Protein AF-A0A8H3BJF4-F1 (afdb_monomer)

Nearest PDB structures (foldseek):
  5ibz-assembly1_A  TM=8.986E-01  e=4.958E-20  uncultured organism
  8hpk-assembly1_A  TM=8.577E-01  e=5.872E-12  Oxalobacter formigenes
  5c65-assembly2_B  TM=6.272E-01  e=7.442E-08  Homo sapiens
  5c65-assembly1_A  TM=6.245E-01  e=8.481E-08  Homo sapiens
  6t1z-assembly1_A  TM=6.709E-01  e=5.514E-07  Lactococcus lactis

Solvent-accessible surface area (backbone atoms only — not comparable to full-atom values): 40584 Å² total; per-residue (Å²): 136,82,81,91,72,62,75,54,101,83,76,54,86,60,79,79,52,52,88,56,38,32,76,46,90,89,49,59,81,57,14,47,51,50,76,84,40,76,83,55,61,57,42,26,44,66,44,45,38,78,65,41,32,59,58,18,54,70,33,54,70,63,74,47,75,41,71,29,60,42,56,64,61,28,56,83,48,30,54,90,81,45,53,47,56,45,77,47,80,44,73,49,75,94,50,98,47,74,52,73,48,81,48,62,40,50,78,30,31,21,19,33,38,20,32,59,58,45,43,36,80,89,81,43,27,21,38,64,69,45,43,54,66,54,53,73,74,36,80,82,63,37,79,38,14,30,26,59,47,32,74,74,36,54,52,25,29,27,35,57,41,55,48,35,64,48,37,61,76,70,64,51,97,76,51,40,71,30,67,45,49,50,44,61,68,56,53,51,49,40,32,59,76,64,69,64,80,90,48,70,16,26,30,46,31,40,38,57,43,29,56,66,56,54,73,73,46,53,72,69,54,46,52,55,64,35,38,84,83,62,50,22,23,23,41,37,65,49,69,66,46,53,37,54,47,53,65,48,36,44,16,33,42,34,17,21,20,95,41,56,43,19,26,69,65,87,47,101,51,55,67,27,32,44,21,13,17,44,22,25,46,43,22,24,27,33,39,49,68,71,56,51,55,50,22,63,74,29,75,41,47,60,22,20,26,38,25,49,33,57,77,34,81,38,25,44,40,21,47,34,64,30,35,40,24,34,39,64,65,60,102,65,74,84,83,63,85,62,56,81,69,55,76,76,43,100,52,57,72,66,33,50,50,31,24,47,49,29,8,38,55,42,17,64,72,75,45,48,76,78,43,45,67,58,43,39,75,76,66,65,60,51,74,67,48,54,51,46,23,53,47,30,15,62,47,22,36,28,79,46,25,36,58,47,11,44,44,37,54,72,78,19,21,17,59,28,13,37,49,17,12,54,31,26,34,56,16,29,36,48,49,16,52,27,60,67,67,74,67,62,49,66,68,56,51,15,52,32,30,19,41,34,11,40,16,26,36,21,18,47,49,18,18,31,56,37,35,54,40,83,81,43,44,20,41,30,33,4,51,32,52,21,36,37,60,42,5,37,60,57,51,50,58,58,58,67,36,70,90,27,33,43,100,86,72,46,76,38,56,38,64,46,35,32,49,47,8,55,50,39,19,52,48,16,47,53,17,32,77,42,33,52,42,50,67,56,52,50,49,52,51,45,48,51,30,45,75,70,71,45,60,72,62,55,60,55,49,47,53,52,49,54,34,49,73,71,73,22,62,78,51,75,79,74,76,74,82,82,48,70,68,59,55,75,66,36,66,67,53,55,55,51,36,52,39,37,18,48,55,42,2,50,36,46,28,50,64,76,39,41,60,62,62,48,62,75,30,81,82,79,48,75,66,56,40,55,49,39,57,49,43,18,49,51,29,18,30,52,23,8,57,48,39,4,45,49,45,35,68,67,37,60,64,78,67,90,57,76,54,60,44,40,97,88,49,70,88,57,87,73,60,64,90,90,59,40,66,58,52,57,56,46,51,26,31,53,45,43,25,52,36,25,46,40,52,46,73,67,61,83,50,54,86,55,47,55,52,51,27,33,38,38,15,31,28,51,17,29,46,62,19,46,43,62,42,53,44,30,62,76,73,35,68,77,51,33,40,29,55,48,15,57,49,46,38,16,42,66,54,18,24,57,56,42,37,52,48,38,53,65,22,57,38,92,94,51,58,54,46,52,36,28,50,53,47,21,53,51,30,54,56,36,44,55,53,46,55,53,48,42,62,74,42,63,88,69,73

Secondary structure (DSSP, 8-state):
------B-TTSPBPPPPGGG-SSSTTSPTT--TBTTBTT--SGGGGG--HHHHHHHHTT-SS-EEEE-BPPTT-SSS-STT----EEEEEE-TTSS-EEEEEE--TTSSSEEEPTTSS-BTTTTB-GGG-BHHHHHH-TT--TT-THHHHHH-EEEEEEEEEHHHHHHHTT----TTS--EE-HHHHHHHHHHHT----TT-EEEEE-SHHHHHHTS-HHHHHHHTSSSP-B-EEPP-HHHHHHHHHTT-SEEEESSSSSB-BS-SSTTHHHIIIIIT---EEESB--HHHHHHHHHHT--EEEEEE-----TT-SEE---EEEEE----S----SSTHHHHTT-SS-HHHHHHHHHHHHHGGGGGGHHHHHHHHHHHH---HHHHHHHHHHHHHHHHHTHHHHHHHHHHT-HHHHHHHHHHHHIIIIIHHHHHHHTT---HHHHHHHHHHHHHHHHHHHHHHHHHT--SS-HHHHHHHHHHHHHHHHHHHHHHHTSGGGB-TTS-B-HHHHHHHHHHHHHHHHHHHHHH---HHHHHHHHHHHHHHTT--HHHHHHHHHHHHHHTT-EEE--------HHHHHH-HHHHHHHHHHHHHHHHHHHHHHTHHHHHHTSSS--HHHHHHHHHHHHHHHHHHHHHHHHHHHHHSPPPP-S-EEEETTEE-S-PPSTT--TTHHHHHHHHHHHHHHHHHHHT--SGGGTHHHHHHHHHHHHHHHHHHHHHHHHHH-STTHHHHHHHHTHHHHHHHHHHHHHHHHHTSTTS-THHHHHHHHHHHHHHHHHHHHHHHHTTTT-

InterPro domains:
  IPR007325 Kynurenine formamidase/cyclase-like [PF04199] (64-261)
  IPR011701 Major facilitator superfamily [PF07690] (358-649)
  IPR036259 MFS transporter superfamily [G3DSA:1.20.1250.20] (353-535)
  IPR036259 MFS transporter superfamily [G3DSA:1.20.1250.20] (587-793)
  IPR036259 MFS transporter superfamily [SSF103473] (355-794)
  IPR037175 Kynurenine formamidase superfamily [G3DSA:3.50.30.50] (46-326)
  IPR037175 Kynurenine formamidase superfamily [SSF102198] (73-326)

Foldseek 3Di:
DDDDQDDDPPGDGDQDFQVCPPVDPPDPGSFVAQSVHLQDLQFLLVLDDPVQLVVQVVQQDPQDKDWFWDDQCPPVQFAPPFFGKDKDWDQPPPDRDIDIDIDGDQLRTKKKFWQPQDADPVLQATASGHHPVVCVVDVLALGRAPLVCLVVWLWGKEFEQELQVVCVVVVPPADQQALAAQEPVSSVVSCVVLVDDAAGAYEYEYERCPVVVLVPDDPVVSVVCRDPPHWGAAHADDPVVVSVCVNSSYQAYEYLASANHTPPHPDPDPVNCQSGRRVHIYIYNTHCPVVVVQCVQQSHRMFIKTWNFDNDRSHRMGNTSIMTRGDRDPVDDPPDPCVVPPVQDPAPPLLLLLLLLLLLLLQPLVLLVLCVVVCCVLVVDDPVLSVLQSVLLVLLQQVCLLVLLVCCLPVRLLVLLQLLLVLLLQLLQVLLVCSVVVNDDSVRSSVSSSSSSNSSNSSLLSSQQLQADLFQRLQSNLVSLLSNLCNNVVLVVVQCDPVQADPVRRGNRSVSSNCSSVSSNVSSNSSSVRRDGPVVSVVVVQVVCVVVVNHPVCVLVVVVVVLVVLVWDFDQPDQPPQDPVVLVPDPLLVLVLLLLLLLLQLLVLCLVCVVVVLVVFPPDDPVLSVVLNVLLSVLLSVLSNPLSNVQCVQPPADRSRGFGQDPVGGPDDDRPPQDHLLVLSLVLLVLLLVLLVCVLPPDHHSVPCSSVRNSSSNSNNNCVSSQLVVQCLPNNDSSSSSSSSVSSCSNVNSNVVLNVVQVVQPPPPHHSSVSSVVSSVSSVVSSVSSVVSSVVCVVRD

pLDDT: mean 83.72, std 18.2, range [25.44, 98.75]

Organism: NCBI:txid456999

Radius of gyration: 38.74 Å; Cα contacts (8 Å, |Δi|>4): 1450; chains: 1; bounding box: 94×52×114 Å

Structure (mmCIF, N/CA/C/O backbone):
data_AF-A0A8H3BJF4-F1
#
_entry.id   AF-A0A8H3BJF4-F1
#
loop_
_atom_site.group_PDB
_atom_site.id
_atom_site.type_symbol
_atom_site.label_atom_id
_atom_site.label_alt_id
_atom_site.label_comp_id
_atom_site.label_asym_id
_atom_site.label_entity_id
_atom_site.label_seq_id
_atom_site.pdbx_PDB_ins_code
_atom_site.Cartn_x
_atom_site.Cartn_y
_atom_site.Cartn_z
_atom_site.occupancy
_atom_site.B_iso_or_equiv
_atom_site.auth_seq_id
_atom_site.auth_comp_id
_atom_site.auth_asym_id
_atom_site.auth_atom_id
_atom_site.pdbx_PDB_model_num
ATOM 1 N N . MET A 1 1 ? -10.857 13.199 -58.074 1.00 29.92 1 MET A N 1
ATOM 2 C CA . MET A 1 1 ? -11.141 11.802 -57.696 1.00 29.92 1 MET A CA 1
ATOM 3 C C . MET A 1 1 ? -10.665 11.673 -56.270 1.00 29.92 1 MET A C 1
ATOM 5 O O . MET A 1 1 ? -9.477 11.846 -56.032 1.00 29.92 1 MET A O 1
ATOM 9 N N . ASP A 1 2 ? -11.621 11.576 -55.355 1.00 25.44 2 ASP A N 1
ATOM 10 C CA . ASP A 1 2 ? -11.436 11.740 -53.913 1.00 25.44 2 ASP A CA 1
ATOM 11 C C . ASP A 1 2 ? -10.654 10.576 -53.283 1.00 25.44 2 ASP A C 1
ATOM 13 O O . ASP A 1 2 ? -10.837 9.431 -53.707 1.00 25.44 2 ASP A O 1
ATOM 17 N N . PRO A 1 3 ? -9.802 10.831 -52.271 1.00 34.75 3 PRO A N 1
ATOM 18 C CA . PRO A 1 3 ? -9.143 9.770 -51.528 1.00 34.75 3 PRO A CA 1
ATOM 19 C C . PRO A 1 3 ? -10.170 9.069 -50.633 1.00 34.75 3 PRO A C 1
ATOM 21 O O . PRO A 1 3 ? -10.967 9.704 -49.941 1.00 34.75 3 PRO A O 1
ATOM 24 N N . ILE A 1 4 ? -10.154 7.740 -50.663 1.00 34.31 4 ILE A N 1
ATOM 25 C CA . ILE A 1 4 ? -11.005 6.879 -49.844 1.00 34.31 4 ILE A CA 1
ATOM 26 C C . ILE A 1 4 ? -10.572 7.045 -48.379 1.00 34.31 4 ILE A C 1
ATOM 28 O O . ILE A 1 4 ? -9.651 6.384 -47.917 1.00 34.31 4 ILE A O 1
ATOM 32 N N . ILE A 1 5 ? -11.229 7.950 -47.651 1.00 36.03 5 ILE A N 1
ATOM 33 C CA . ILE A 1 5 ? -11.138 8.068 -46.191 1.00 36.03 5 ILE A CA 1
ATOM 34 C C . ILE A 1 5 ? -12.438 7.497 -45.625 1.00 36.03 5 ILE A C 1
ATOM 36 O O . ILE A 1 5 ? -13.488 8.138 -45.670 1.00 36.03 5 ILE A O 1
ATOM 40 N N . ALA A 1 6 ? -12.391 6.264 -45.119 1.00 31.33 6 ALA A N 1
ATOM 41 C CA . ALA A 1 6 ? -13.521 5.665 -44.420 1.00 31.33 6 ALA A CA 1
ATOM 42 C C . ALA A 1 6 ? -13.624 6.267 -43.007 1.00 31.33 6 ALA A C 1
ATOM 44 O O . ALA A 1 6 ? -12.790 6.003 -42.142 1.00 31.33 6 ALA A O 1
ATOM 45 N N . THR A 1 7 ? -14.644 7.092 -42.778 1.00 27.83 7 THR A N 1
ATOM 46 C CA . THR A 1 7 ? -14.940 7.731 -41.490 1.00 27.83 7 THR A CA 1
ATOM 47 C C . THR A 1 7 ? -15.614 6.756 -40.515 1.00 27.83 7 THR A C 1
ATOM 49 O O . THR A 1 7 ? -16.507 5.994 -40.889 1.00 27.83 7 THR A O 1
ATOM 52 N N . SER A 1 8 ? -15.208 6.784 -39.240 1.00 37.88 8 SER A N 1
ATOM 53 C CA . SER A 1 8 ? -15.950 6.179 -38.121 1.00 37.88 8 SER A CA 1
ATOM 54 C C . SER A 1 8 ? -16.624 7.268 -37.267 1.00 37.88 8 SER A C 1
ATOM 56 O O . SER A 1 8 ? -16.370 8.460 -37.452 1.00 37.88 8 SER A O 1
ATOM 58 N N . ARG A 1 9 ? -17.525 6.854 -36.362 1.00 35.78 9 ARG A N 1
ATOM 59 C CA . ARG A 1 9 ? -18.528 7.692 -35.669 1.00 35.78 9 ARG A CA 1
ATOM 60 C C . ARG A 1 9 ? -17.994 8.866 -34.826 1.00 35.78 9 ARG A C 1
ATOM 62 O O . ARG A 1 9 ? -18.812 9.704 -34.468 1.00 35.78 9 ARG A O 1
ATOM 69 N N . ASP A 1 10 ? -16.679 8.982 -34.619 1.00 35.69 10 ASP A N 1
ATOM 70 C CA . ASP A 1 10 ? -16.058 10.035 -33.794 1.00 35.69 10 ASP A CA 1
ATOM 71 C C . ASP A 1 10 ? -15.057 10.942 -34.552 1.00 35.69 10 ASP A C 1
ATOM 73 O O . ASP A 1 10 ? -14.346 11.736 -33.942 1.00 35.69 10 ASP A O 1
ATOM 77 N N . GLY A 1 11 ? -15.003 10.882 -35.890 1.00 36.44 11 GLY A N 1
ATOM 78 C CA . GLY A 1 11 ? -14.294 11.888 -36.703 1.00 36.44 11 GLY A CA 1
ATOM 79 C C . GLY A 1 11 ? -12.767 11.741 -36.839 1.00 36.44 11 GLY A C 1
ATOM 80 O O . GLY A 1 11 ? -12.122 12.679 -37.301 1.00 36.44 11 GLY A O 1
ATOM 81 N N . GLY A 1 12 ? -12.181 10.589 -36.492 1.00 45.06 12 GLY A N 1
ATOM 82 C CA . GLY A 1 12 ? -10.773 10.256 -36.775 1.00 45.06 12 GLY A CA 1
ATOM 83 C C . GLY A 1 12 ? -10.572 9.501 -38.102 1.00 45.06 12 GLY A C 1
ATOM 84 O O . GLY A 1 12 ? -11.457 8.765 -38.543 1.00 45.06 12 GLY A O 1
ATOM 85 N N . VAL A 1 13 ? -9.405 9.673 -38.737 1.00 55.03 13 VAL A N 1
ATOM 86 C CA . VAL A 1 13 ? -8.971 8.901 -39.920 1.00 55.03 13 VAL A CA 1
ATOM 87 C C . VAL A 1 13 ? -8.759 7.441 -39.508 1.00 55.03 13 VAL A C 1
ATOM 89 O O . VAL A 1 13 ? -7.973 7.166 -38.607 1.00 55.03 13 VAL A O 1
ATOM 92 N N . ARG A 1 14 ? -9.457 6.496 -40.148 1.00 70.25 14 ARG A N 1
ATOM 93 C CA . ARG A 1 14 ? -9.263 5.059 -39.913 1.00 70.25 14 ARG A CA 1
ATOM 94 C C . ARG A 1 14 ? -8.066 4.567 -40.731 1.00 70.25 14 ARG A C 1
ATOM 96 O O . ARG A 1 14 ? -8.116 4.634 -41.957 1.00 70.25 14 ARG A O 1
ATOM 103 N N . LEU A 1 15 ? -7.020 4.083 -40.061 1.00 87.31 15 LEU A N 1
ATOM 104 C CA . LEU A 1 15 ? -5.862 3.478 -40.724 1.00 87.31 15 LEU A CA 1
ATOM 105 C C . LEU A 1 15 ? -6.273 2.182 -41.459 1.00 87.31 15 LEU A C 1
ATOM 107 O O . LEU A 1 15 ? -7.178 1.480 -40.989 1.00 87.31 15 LEU A O 1
ATOM 111 N N . PRO A 1 16 ? -5.661 1.873 -42.620 1.00 93.12 16 PRO A N 1
ATOM 112 C CA . PRO A 1 16 ? -5.870 0.598 -43.304 1.00 93.12 16 PRO A CA 1
ATOM 113 C C . PRO A 1 16 ? -5.355 -0.557 -42.442 1.00 93.12 16 PRO A C 1
ATOM 115 O O . PRO A 1 16 ? -4.394 -0.383 -41.693 1.00 93.12 16 PRO A O 1
ATOM 118 N N . SER A 1 17 ? -5.954 -1.741 -42.567 1.00 94.62 17 SER A N 1
ATOM 119 C CA . SER A 1 17 ? -5.387 -2.936 -41.935 1.00 94.62 17 SER A CA 1
ATOM 120 C C . SER A 1 17 ? -4.142 -3.393 -42.692 1.00 94.62 17 SER A C 1
ATOM 122 O O . SER A 1 17 ? -3.969 -3.070 -43.869 1.00 94.62 17 SER A O 1
ATOM 124 N N . PHE A 1 18 ? -3.292 -4.206 -42.070 1.00 95.75 18 PHE A N 1
ATOM 125 C CA . PHE A 1 18 ? -2.096 -4.737 -42.732 1.00 95.75 18 PHE A CA 1
ATOM 126 C C . PHE A 1 18 ? -2.417 -5.509 -44.025 1.00 95.75 18 PHE A C 1
ATOM 128 O O . PHE A 1 18 ? -1.629 -5.525 -44.969 1.00 95.75 18 PHE A O 1
ATOM 135 N N . LYS A 1 19 ? -3.603 -6.127 -44.097 1.00 94.69 19 LYS A N 1
ATOM 136 C CA . LYS A 1 19 ? -4.088 -6.859 -45.281 1.00 94.69 19 LYS A CA 1
ATOM 137 C C . LYS A 1 19 ? -4.380 -5.958 -46.475 1.00 94.69 19 LYS A C 1
ATOM 139 O O . LYS A 1 19 ? -4.368 -6.449 -47.601 1.00 94.69 19 LYS A O 1
ATOM 144 N N . ASP A 1 20 ? -4.618 -4.677 -46.227 1.00 94.00 20 ASP A N 1
ATOM 145 C CA . ASP A 1 20 ? -4.878 -3.672 -47.254 1.00 94.00 20 ASP A CA 1
ATOM 146 C C . ASP A 1 20 ? -3.574 -3.044 -47.786 1.00 94.00 20 ASP A C 1
ATOM 148 O O . ASP A 1 20 ? -3.621 -2.211 -48.691 1.00 94.00 20 ASP A O 1
ATOM 152 N N . LEU A 1 21 ? -2.410 -3.422 -47.236 1.00 94.38 21 LEU A N 1
ATOM 153 C CA . LEU A 1 21 ? -1.106 -2.928 -47.671 1.00 94.38 21 LEU A CA 1
ATOM 154 C C . LEU A 1 21 ? -0.445 -3.862 -48.707 1.00 94.38 21 LEU A C 1
ATOM 156 O O . LEU A 1 21 ? -0.393 -5.080 -48.503 1.00 94.38 21 LEU A O 1
ATOM 160 N N . PRO A 1 22 ? 0.159 -3.310 -49.775 1.00 95.75 22 PRO A N 1
ATOM 161 C CA . PRO A 1 22 ? 0.289 -1.880 -50.058 1.00 95.75 22 PRO A CA 1
ATOM 162 C C . PRO A 1 22 ? -0.978 -1.251 -50.659 1.00 95.75 22 PRO A C 1
ATOM 164 O O . PRO A 1 22 ? -1.723 -1.901 -51.387 1.00 95.75 22 PRO A O 1
ATOM 167 N N . LEU A 1 23 ? -1.168 0.056 -50.431 1.00 93.38 23 LEU A N 1
ATOM 168 C CA . LEU A 1 23 ? -2.323 0.807 -50.953 1.00 93.38 23 LEU A CA 1
ATOM 169 C C . LEU A 1 23 ? -2.366 0.899 -52.486 1.00 93.38 23 LEU A C 1
ATOM 171 O O . LEU A 1 23 ? -3.436 1.095 -53.066 1.00 93.38 23 LEU A O 1
ATOM 175 N N . LYS A 1 24 ? -1.207 0.790 -53.144 1.00 93.56 24 LYS A N 1
ATOM 176 C CA . LYS A 1 24 ? -1.088 0.750 -54.602 1.00 93.56 24 LYS A CA 1
ATOM 177 C C . LYS A 1 24 ? -0.259 -0.468 -55.022 1.00 93.56 24 LYS A C 1
ATOM 179 O O . LYS A 1 24 ? 0.768 -0.720 -54.390 1.00 93.56 24 LYS A O 1
ATOM 184 N N . PRO A 1 25 ? -0.654 -1.207 -56.076 1.00 91.88 25 PRO A N 1
ATOM 185 C CA . PRO A 1 25 ? 0.061 -2.409 -56.513 1.00 91.88 25 PRO A CA 1
ATOM 186 C C . PRO A 1 25 ? 1.526 -2.179 -56.906 1.00 91.88 25 PRO A C 1
ATOM 188 O O . PRO A 1 25 ? 2.322 -3.111 -56.855 1.00 91.88 25 PRO A O 1
ATOM 191 N N . GLU A 1 26 ? 1.881 -0.964 -57.329 1.00 91.69 26 GLU A N 1
ATOM 192 C CA . GLU A 1 26 ? 3.242 -0.579 -57.708 1.00 91.69 26 GLU A CA 1
ATOM 193 C C . GLU A 1 26 ? 4.172 -0.286 -56.521 1.00 91.69 26 GLU A C 1
ATOM 195 O O . GLU A 1 26 ? 5.377 -0.120 -56.720 1.00 91.69 26 GLU A O 1
ATOM 200 N N . TYR A 1 27 ? 3.638 -0.184 -55.301 1.00 95.19 27 TYR A N 1
ATOM 201 C CA . TYR A 1 27 ? 4.449 0.050 -54.108 1.00 95.19 27 TYR A CA 1
ATOM 202 C C . TYR A 1 27 ? 5.103 -1.251 -53.623 1.00 95.19 27 TYR A C 1
ATOM 204 O O . TYR A 1 27 ? 4.562 -2.336 -53.856 1.00 95.19 27 TYR A O 1
ATOM 212 N N . PRO A 1 28 ? 6.261 -1.166 -52.938 1.00 94.81 28 PRO A N 1
ATOM 213 C CA . PRO A 1 28 ? 6.930 -2.348 -52.413 1.00 94.81 28 PRO A CA 1
ATOM 214 C C . PRO A 1 28 ? 6.024 -3.185 -51.491 1.00 94.81 28 PRO A C 1
ATOM 216 O O . PRO A 1 28 ? 5.091 -2.649 -50.878 1.00 94.81 28 PRO A O 1
ATOM 219 N N . PRO A 1 29 ? 6.297 -4.494 -51.339 1.00 92.31 29 PRO A N 1
ATOM 220 C CA . PRO A 1 29 ? 5.488 -5.369 -50.499 1.00 92.31 29 PRO A CA 1
ATOM 221 C C . PRO A 1 29 ? 5.305 -4.815 -49.082 1.00 92.31 29 PRO A C 1
ATOM 223 O O . PRO A 1 29 ? 6.274 -4.424 -48.426 1.00 92.31 29 PRO A O 1
ATOM 226 N N . HIS A 1 30 ? 4.052 -4.811 -48.617 1.00 94.31 30 HIS A N 1
ATOM 227 C CA . HIS A 1 30 ? 3.638 -4.347 -47.286 1.00 94.31 30 HIS A CA 1
ATOM 228 C C . HIS A 1 30 ? 3.897 -2.858 -46.991 1.00 94.31 30 HIS A C 1
ATOM 230 O O . HIS A 1 30 ? 3.771 -2.440 -45.844 1.00 94.31 30 HIS A O 1
ATOM 236 N N . ALA A 1 31 ? 4.237 -2.041 -47.992 1.00 96.19 31 ALA A N 1
ATOM 237 C CA . ALA A 1 31 ? 4.493 -0.621 -47.781 1.00 96.19 31 ALA A CA 1
ATOM 238 C C . ALA A 1 31 ? 3.214 0.150 -47.406 1.00 96.19 31 ALA A C 1
ATOM 240 O O . ALA A 1 31 ? 2.196 0.067 -48.095 1.00 96.19 31 ALA A O 1
ATOM 241 N N . ALA A 1 32 ? 3.295 0.970 -46.359 1.00 96.06 32 ALA A N 1
ATOM 242 C CA . ALA A 1 32 ? 2.224 1.854 -45.897 1.00 96.06 32 ALA A CA 1
ATOM 243 C C . ALA A 1 32 ? 2.262 3.243 -46.556 1.00 96.06 32 ALA A C 1
ATOM 245 O O . ALA A 1 32 ? 1.827 4.245 -45.987 1.00 96.06 32 ALA A O 1
ATOM 246 N N . TRP A 1 33 ? 2.834 3.331 -47.753 1.00 96.62 33 TRP A N 1
ATOM 247 C CA . TRP A 1 33 ? 3.087 4.610 -48.402 1.00 96.62 33 TRP A CA 1
ATOM 248 C C . TRP A 1 33 ? 1.795 5.315 -48.792 1.00 96.62 33 TRP A C 1
ATOM 250 O O . TRP A 1 33 ? 0.834 4.694 -49.250 1.00 96.62 33 TRP A O 1
ATOM 260 N N . GLY A 1 34 ? 1.782 6.633 -48.606 1.00 93.62 34 GLY A N 1
ATOM 261 C CA . GLY A 1 34 ? 0.619 7.477 -48.861 1.00 93.62 34 GLY A CA 1
ATOM 262 C C . GLY A 1 34 ? -0.461 7.459 -47.770 1.00 93.62 34 GLY A C 1
ATOM 263 O O . GLY A 1 34 ? -1.374 8.277 -47.858 1.00 93.62 34 GLY A O 1
ATOM 264 N N . VAL A 1 35 ? -0.357 6.621 -46.724 1.00 94.06 35 VAL A N 1
ATOM 265 C CA . VAL A 1 35 ? -1.325 6.580 -45.601 1.00 94.06 35 VAL A CA 1
ATOM 266 C C . VAL A 1 35 ? -1.471 7.948 -44.927 1.00 94.06 35 VAL A C 1
ATOM 268 O O . VAL A 1 35 ? -2.588 8.412 -44.706 1.00 94.06 35 VAL A O 1
ATOM 271 N N . TRP A 1 36 ? -0.351 8.623 -44.662 1.00 93.44 36 TRP A N 1
ATOM 272 C CA . TRP A 1 36 ? -0.319 9.975 -44.087 1.00 93.44 36 TRP A CA 1
ATOM 273 C C . TRP A 1 36 ? -0.063 11.070 -45.140 1.00 93.44 36 TRP A C 1
ATOM 275 O O . TRP A 1 36 ? 0.214 12.218 -44.801 1.00 93.44 36 TRP A O 1
ATOM 285 N N . GLY A 1 37 ? -0.194 10.728 -46.426 1.00 93.44 37 GLY A N 1
ATOM 286 C CA . GLY A 1 37 ? 0.078 11.602 -47.567 1.00 93.44 37 GLY A CA 1
ATOM 287 C C . GLY A 1 37 ? 1.390 11.282 -48.290 1.00 93.44 37 GLY A C 1
ATOM 288 O O . GLY A 1 37 ? 2.340 10.764 -47.714 1.00 93.44 37 GLY A O 1
ATOM 289 N N . GLU A 1 38 ? 1.447 11.614 -49.581 1.00 92.25 38 GLU A N 1
ATOM 290 C CA . GLU A 1 38 ? 2.572 11.283 -50.482 1.00 92.25 38 GLU A CA 1
ATOM 291 C C . GLU A 1 38 ? 3.868 12.065 -50.185 1.00 92.25 38 GLU A C 1
ATOM 293 O O . GLU A 1 38 ? 4.912 11.774 -50.755 1.00 92.25 38 GLU A O 1
ATOM 298 N N . GLN A 1 39 ? 3.793 13.097 -49.342 1.00 92.44 39 GLN A N 1
ATOM 299 C CA . GLN A 1 39 ? 4.928 13.939 -48.933 1.00 92.44 39 GLN A CA 1
ATOM 300 C C . GLN A 1 39 ? 5.243 13.781 -47.441 1.00 92.44 39 GLN A C 1
ATOM 302 O O . GLN A 1 39 ? 5.957 14.600 -46.869 1.00 92.44 39 GLN A O 1
ATOM 307 N N . ASP A 1 40 ? 4.651 12.780 -46.785 1.00 95.81 40 ASP A N 1
ATOM 308 C CA . ASP A 1 40 ? 4.940 12.506 -45.385 1.00 95.81 40 ASP A CA 1
ATOM 309 C C . ASP A 1 40 ? 6.379 12.002 -45.217 1.00 95.81 40 ASP A C 1
ATOM 311 O O . ASP A 1 40 ? 6.871 11.197 -46.010 1.00 95.81 40 ASP A O 1
ATOM 315 N N . GLU A 1 41 ? 7.027 12.462 -44.151 1.00 95.12 41 GLU A N 1
ATOM 316 C CA . GLU A 1 41 ? 8.379 12.059 -43.753 1.00 95.12 41 GLU A CA 1
ATOM 317 C C . GLU A 1 41 ? 8.451 11.665 -42.264 1.00 95.12 41 GLU A C 1
ATOM 319 O O . GLU A 1 41 ? 9.547 11.515 -41.715 1.00 95.12 41 GLU A O 1
ATOM 324 N N . LEU A 1 42 ? 7.300 11.551 -41.587 1.00 94.88 42 LEU A N 1
ATOM 325 C CA . LEU A 1 42 ? 7.209 11.150 -40.181 1.00 94.88 42 LEU A CA 1
ATOM 326 C C . LEU A 1 42 ? 6.850 9.669 -40.023 1.00 94.88 42 LEU A C 1
ATOM 328 O O . LEU A 1 42 ? 7.318 9.052 -39.064 1.00 94.88 42 LEU A O 1
ATOM 332 N N . GLY A 1 43 ? 6.056 9.113 -40.942 1.00 95.56 43 GLY A N 1
ATOM 333 C CA . GLY A 1 43 ? 5.590 7.730 -40.922 1.00 95.56 43 GLY A CA 1
ATOM 334 C C . GLY A 1 43 ? 4.722 7.419 -39.706 1.00 95.56 43 GLY A C 1
ATOM 335 O O . GLY A 1 43 ? 3.847 8.211 -39.349 1.00 95.56 43 GLY A O 1
ATOM 336 N N . THR A 1 44 ? 4.963 6.295 -39.028 1.00 96.88 44 THR A N 1
ATOM 337 C CA . THR A 1 44 ? 4.151 5.862 -37.872 1.00 96.88 44 THR A CA 1
ATOM 338 C C . THR A 1 44 ? 4.197 6.840 -36.697 1.00 96.88 44 THR A C 1
ATOM 340 O O . THR A 1 44 ? 3.311 6.807 -35.845 1.00 96.88 44 THR A O 1
ATOM 343 N N . VAL A 1 45 ? 5.163 7.767 -36.651 1.00 95.94 45 VAL A N 1
ATOM 344 C CA . VAL A 1 45 ? 5.189 8.855 -35.656 1.00 95.94 45 VAL A CA 1
ATOM 345 C C . VAL A 1 45 ? 3.939 9.738 -35.753 1.00 95.94 45 VAL A C 1
ATOM 347 O O . VAL A 1 45 ? 3.526 10.306 -34.747 1.00 95.94 45 VAL A O 1
ATOM 350 N N . ASN A 1 46 ? 3.256 9.782 -36.903 1.00 95.38 46 ASN A N 1
ATOM 351 C CA . ASN A 1 46 ? 1.953 10.441 -37.045 1.00 95.38 46 ASN A CA 1
ATOM 352 C C . ASN A 1 46 ? 0.850 9.840 -36.146 1.00 95.38 46 ASN A C 1
ATOM 354 O O . ASN A 1 46 ? -0.149 10.509 -35.881 1.00 95.38 46 ASN A O 1
ATOM 358 N N . ASN A 1 47 ? 1.023 8.613 -35.635 1.00 94.31 47 ASN A N 1
ATOM 359 C CA . ASN A 1 47 ? 0.111 8.007 -34.653 1.00 94.31 47 ASN A CA 1
ATOM 360 C C . ASN A 1 47 ? 0.241 8.664 -33.264 1.00 94.31 47 ASN A C 1
ATOM 362 O O . ASN A 1 47 ? -0.651 8.551 -32.419 1.00 94.31 47 ASN A O 1
ATOM 366 N N . ILE A 1 48 ? 1.333 9.394 -33.021 1.00 94.75 48 ILE A N 1
ATOM 367 C CA . ILE A 1 48 ? 1.491 10.249 -31.849 1.00 94.75 48 ILE A CA 1
ATOM 368 C C . ILE A 1 48 ? 0.775 11.573 -32.123 1.00 94.75 48 ILE A C 1
ATOM 370 O O . ILE A 1 48 ? 1.256 12.445 -32.842 1.00 94.75 48 ILE A O 1
ATOM 374 N N . THR A 1 49 ? -0.384 11.745 -31.499 1.00 92.31 49 THR A N 1
ATOM 375 C CA . THR A 1 49 ? -1.197 12.956 -31.597 1.00 92.31 49 THR A CA 1
ATOM 376 C C . THR A 1 49 ? -1.098 13.771 -30.306 1.00 92.31 49 THR A C 1
ATOM 378 O O . THR A 1 49 ? -0.755 13.234 -29.247 1.00 92.31 49 THR A O 1
ATOM 381 N N . PRO A 1 50 ? -1.488 15.058 -30.309 1.00 91.12 50 PRO A N 1
ATOM 382 C CA . PRO A 1 50 ? -1.607 15.826 -29.068 1.00 91.12 50 PRO A CA 1
ATOM 383 C C . PRO A 1 50 ? -2.483 15.133 -28.007 1.00 91.12 50 PRO A C 1
ATOM 385 O O . PRO A 1 50 ? -2.214 15.230 -26.807 1.00 91.12 50 PRO A O 1
ATOM 388 N N . GLY A 1 51 ? -3.511 14.395 -28.446 1.00 89.38 51 GLY A N 1
ATOM 389 C CA . GLY A 1 51 ? -4.383 13.605 -27.580 1.00 89.38 51 GLY A CA 1
ATOM 390 C C . GLY A 1 51 ? -3.661 12.426 -26.927 1.00 89.38 51 GLY A C 1
ATOM 391 O O . GLY A 1 51 ? -3.768 12.255 -25.710 1.00 89.38 51 GLY A O 1
ATOM 392 N N . THR A 1 52 ? -2.881 11.653 -27.691 1.00 91.38 52 THR A N 1
ATOM 393 C CA . THR A 1 52 ? -2.126 10.513 -27.142 1.00 91.38 52 THR A CA 1
ATOM 394 C C . THR A 1 52 ? -0.984 10.976 -26.236 1.00 91.38 52 THR A C 1
ATOM 396 O O . THR A 1 52 ? -0.797 10.389 -25.173 1.00 91.38 52 THR A O 1
ATOM 399 N N . ILE A 1 53 ? -0.317 12.097 -26.542 1.00 92.31 53 ILE A N 1
ATOM 400 C CA . ILE A 1 53 ? 0.674 12.732 -25.647 1.00 92.31 53 ILE A CA 1
ATOM 401 C C . ILE A 1 53 ? 0.023 13.146 -24.323 1.00 92.31 53 ILE A C 1
ATOM 403 O O . ILE A 1 53 ? 0.527 12.842 -23.239 1.00 92.31 53 ILE A O 1
ATOM 407 N N . THR A 1 54 ? -1.129 13.818 -24.394 1.00 89.25 54 THR A N 1
ATOM 408 C CA . THR A 1 54 ? -1.863 14.244 -23.195 1.00 89.25 54 THR A CA 1
ATOM 409 C C . THR A 1 54 ? -2.313 13.036 -22.373 1.00 89.25 54 THR A C 1
ATOM 411 O O . THR A 1 54 ? -2.202 13.047 -21.147 1.00 89.25 54 THR A O 1
ATOM 414 N N . ALA A 1 55 ? -2.772 11.960 -23.016 1.00 87.81 55 ALA A N 1
ATOM 415 C CA . ALA A 1 55 ? -3.115 10.716 -22.335 1.00 87.81 55 ALA A CA 1
ATOM 416 C C . ALA A 1 55 ? -1.887 10.067 -21.675 1.00 87.81 55 ALA A C 1
ATOM 418 O O . ALA A 1 55 ? -1.962 9.690 -20.504 1.00 87.81 55 ALA A O 1
ATOM 419 N N . ALA A 1 56 ? -0.754 10.011 -22.376 1.00 92.31 56 ALA A N 1
ATOM 420 C CA . ALA A 1 56 ? 0.506 9.484 -21.865 1.00 92.31 56 ALA A CA 1
ATOM 421 C C . ALA A 1 56 ? 1.026 10.284 -20.666 1.00 92.31 56 ALA A C 1
ATOM 423 O O . ALA A 1 56 ? 1.600 9.702 -19.751 1.00 92.31 56 ALA A O 1
ATOM 424 N N . SER A 1 57 ? 0.792 11.602 -20.602 1.00 90.38 57 SER A N 1
ATOM 425 C CA . SER A 1 57 ? 1.205 12.421 -19.449 1.00 90.38 57 SER A CA 1
ATOM 426 C C . SER A 1 57 ? 0.640 11.902 -18.119 1.00 90.38 57 SER A C 1
ATOM 428 O O . SER A 1 57 ? 1.256 12.066 -17.068 1.00 90.38 57 SER A O 1
ATOM 430 N N . LYS A 1 58 ? -0.499 11.189 -18.154 1.00 88.75 58 LYS A N 1
ATOM 431 C CA . LYS A 1 58 ? -1.106 10.559 -16.973 1.00 88.75 58 LYS A CA 1
ATOM 432 C C . LYS A 1 58 ? -0.270 9.404 -16.417 1.00 88.75 58 LYS A C 1
ATOM 434 O O . LYS A 1 58 ? -0.497 9.025 -15.266 1.00 88.75 58 LYS A O 1
ATOM 439 N N . GLU A 1 59 ? 0.665 8.860 -17.191 1.00 85.44 59 GLU A N 1
ATOM 440 C CA . GLU A 1 59 ? 1.643 7.865 -16.742 1.00 85.44 59 GLU A CA 1
ATOM 441 C C . GLU A 1 59 ? 2.685 8.491 -15.786 1.00 85.44 59 GLU A C 1
ATOM 443 O O . GLU A 1 59 ? 3.215 7.797 -14.918 1.00 85.44 59 GLU A O 1
ATOM 448 N N . ILE A 1 60 ? 2.911 9.815 -15.854 1.00 86.06 60 ILE A N 1
ATOM 449 C CA . ILE A 1 60 ? 3.811 10.561 -14.959 1.00 86.06 60 ILE A CA 1
ATOM 450 C C . ILE A 1 60 ? 3.145 10.734 -13.585 1.00 86.06 60 ILE A C 1
ATOM 452 O O . ILE A 1 60 ? 2.367 11.663 -13.365 1.00 86.06 60 ILE A O 1
ATOM 456 N N . LYS A 1 61 ? 3.437 9.837 -12.634 1.00 69.12 61 LYS A N 1
ATOM 457 C CA . LYS A 1 61 ? 2.913 9.928 -11.251 1.00 69.12 61 LYS A CA 1
ATOM 458 C C . LYS A 1 61 ? 3.960 10.276 -10.198 1.00 69.12 61 LYS A C 1
ATOM 460 O O . LYS A 1 61 ? 3.622 10.913 -9.207 1.00 69.12 61 LYS A O 1
ATOM 465 N N . LEU A 1 62 ? 5.208 9.859 -10.403 1.00 62.25 62 LEU A N 1
ATOM 466 C CA . LEU A 1 62 ? 6.285 9.988 -9.415 1.00 62.25 62 LEU A CA 1
ATOM 467 C C . LEU A 1 62 ? 7.399 10.954 -9.799 1.00 62.25 62 LEU A C 1
ATOM 469 O O . LEU A 1 62 ? 8.136 11.401 -8.925 1.00 62.25 62 LEU A O 1
ATOM 473 N N . GLY A 1 63 ? 7.573 11.202 -11.097 1.00 76.31 63 GLY A N 1
ATOM 474 C CA . GLY A 1 63 ? 8.748 11.909 -11.600 1.00 76.31 63 GLY A CA 1
ATOM 475 C C . GLY A 1 63 ? 10.039 11.084 -11.532 1.00 76.31 63 GLY A C 1
ATOM 476 O O . GLY A 1 63 ? 11.119 11.669 -11.540 1.00 76.31 63 GLY A O 1
ATOM 477 N N . LEU A 1 64 ? 9.957 9.744 -11.474 1.00 84.75 64 LEU A N 1
ATOM 478 C CA . LEU A 1 64 ? 11.142 8.896 -11.618 1.00 84.75 64 LEU A CA 1
ATOM 479 C C . LEU A 1 64 ? 11.576 8.902 -13.084 1.00 84.75 64 LEU A C 1
ATOM 481 O O . LEU A 1 64 ? 10.917 8.294 -13.919 1.00 84.75 64 LEU A O 1
ATOM 485 N N . SER A 1 65 ? 12.674 9.594 -13.365 1.00 92.69 65 SER A N 1
ATOM 486 C CA . SER A 1 65 ? 13.280 9.696 -14.691 1.00 92.69 65 SER A CA 1
ATOM 487 C C . SER A 1 65 ? 14.381 8.646 -14.857 1.00 92.69 65 SER A C 1
ATOM 489 O O . SER A 1 65 ? 15.325 8.601 -14.060 1.00 92.69 65 SER A O 1
ATOM 491 N N . ILE A 1 66 ? 14.252 7.800 -15.878 1.00 96.38 66 ILE A N 1
ATOM 492 C CA . ILE A 1 66 ? 15.186 6.724 -16.217 1.00 96.38 66 ILE A CA 1
ATOM 493 C C . ILE A 1 66 ? 15.697 6.956 -17.644 1.00 96.38 66 ILE A C 1
ATOM 495 O O . ILE A 1 66 ? 14.931 6.800 -18.596 1.00 96.38 66 ILE A O 1
ATOM 499 N N . PRO A 1 67 ? 16.974 7.338 -17.817 1.00 97.06 67 PRO A N 1
ATOM 500 C CA . PRO A 1 67 ? 17.608 7.381 -19.130 1.00 97.06 67 PRO A CA 1
ATOM 501 C C . PRO A 1 67 ? 17.692 5.977 -19.732 1.00 97.06 67 PRO A C 1
ATOM 503 O O . PRO A 1 67 ? 18.041 5.040 -19.021 1.00 97.06 67 PRO A O 1
ATOM 506 N N . LEU A 1 68 ? 17.416 5.853 -21.030 1.00 98.00 68 LEU A N 1
ATOM 507 C CA . LEU A 1 68 ? 17.445 4.576 -21.765 1.00 98.00 68 LEU A CA 1
ATOM 508 C C . LEU A 1 68 ? 18.609 4.497 -22.763 1.00 98.00 68 LEU A C 1
ATOM 510 O O . LEU A 1 68 ? 18.585 3.723 -23.717 1.00 98.00 68 LEU A O 1
ATOM 514 N N . ASN A 1 69 ? 19.604 5.361 -22.579 1.00 95.50 69 ASN A N 1
ATOM 515 C CA . ASN A 1 69 ? 20.781 5.426 -23.430 1.00 95.50 69 ASN A CA 1
ATOM 516 C C . ASN A 1 69 ? 21.881 4.597 -22.776 1.00 95.50 69 ASN A C 1
ATOM 518 O O . ASN A 1 69 ? 22.278 4.886 -21.645 1.00 95.50 69 ASN A O 1
ATOM 522 N N . TRP A 1 70 ? 22.403 3.627 -23.509 1.00 96.50 70 TRP A N 1
ATOM 523 C CA . TRP A 1 70 ? 23.685 3.025 -23.205 1.00 96.50 70 TRP A CA 1
ATOM 524 C C . TRP A 1 70 ? 24.794 4.062 -23.415 1.00 96.50 70 TRP A C 1
ATOM 526 O O . TRP A 1 70 ? 24.620 5.078 -24.097 1.00 96.50 70 TRP A O 1
ATOM 536 N N . SER A 1 71 ? 25.940 3.843 -22.778 1.00 95.00 71 SER A N 1
ATOM 537 C CA . SER A 1 71 ? 27.044 4.792 -22.871 1.00 95.00 71 SER A CA 1
ATOM 538 C C . SER A 1 71 ? 27.594 4.839 -24.298 1.00 95.00 71 SER A C 1
ATOM 540 O O . SER A 1 71 ? 27.713 3.810 -24.953 1.00 95.00 71 SER A O 1
ATOM 542 N N . MET A 1 72 ? 27.975 6.023 -24.785 1.00 94.69 72 MET A N 1
ATOM 543 C CA . MET A 1 72 ? 28.450 6.185 -26.168 1.00 94.69 72 MET A CA 1
ATOM 544 C C . MET A 1 72 ? 29.735 5.400 -26.470 1.00 94.69 72 MET A C 1
ATOM 546 O O . MET A 1 72 ? 29.992 5.068 -27.623 1.00 94.69 72 MET A O 1
ATOM 550 N N . ASP A 1 73 ? 30.544 5.098 -25.452 1.00 92.88 73 ASP A N 1
ATOM 551 C CA . ASP A 1 73 ? 31.720 4.226 -25.547 1.00 92.88 73 ASP A CA 1
ATOM 552 C C . ASP A 1 73 ? 31.379 2.727 -25.491 1.00 92.88 73 ASP A C 1
ATOM 554 O O . ASP A 1 73 ? 32.286 1.892 -25.486 1.00 92.88 73 ASP A O 1
ATOM 558 N N . GLN A 1 74 ? 30.089 2.383 -25.484 1.00 94.69 74 GLN A N 1
ATOM 559 C CA . GLN A 1 74 ? 29.583 1.022 -25.518 1.00 94.69 74 GLN A CA 1
ATOM 560 C C . GLN A 1 74 ? 28.832 0.708 -26.825 1.00 94.69 74 GLN A C 1
ATOM 562 O O . GLN A 1 74 ? 28.147 1.584 -27.355 1.00 94.69 74 GLN A O 1
ATOM 567 N N . PRO A 1 75 ? 28.911 -0.544 -27.317 1.00 94.38 75 PRO A N 1
ATOM 568 C CA . PRO A 1 75 ? 29.782 -1.611 -26.826 1.00 94.38 75 PRO A CA 1
ATOM 569 C C . PRO A 1 75 ? 31.267 -1.247 -26.983 1.00 94.38 75 PRO A C 1
ATOM 571 O O . PRO A 1 75 ? 31.680 -0.699 -28.004 1.00 94.38 75 PRO A O 1
ATOM 574 N N . LYS A 1 76 ? 32.082 -1.587 -25.970 1.00 92.81 76 LYS A N 1
ATOM 575 C CA . LYS A 1 76 ? 33.528 -1.276 -25.920 1.00 92.81 76 LYS A CA 1
ATOM 576 C C . LYS A 1 76 ? 34.283 -1.567 -27.223 1.00 92.81 76 LYS A C 1
ATOM 578 O O . LYS A 1 76 ? 35.208 -0.842 -27.586 1.00 92.81 76 LYS A O 1
ATOM 583 N N . TYR A 1 77 ? 33.910 -2.649 -27.903 1.00 93.75 77 TYR A N 1
ATOM 584 C CA . TYR A 1 77 ? 34.378 -2.968 -29.245 1.00 93.75 77 TYR A CA 1
ATOM 585 C C . TYR A 1 77 ? 33.218 -2.746 -30.221 1.00 93.75 77 TYR A C 1
ATOM 587 O O . TYR A 1 77 ? 32.232 -3.481 -30.142 1.00 93.75 77 TYR A O 1
ATOM 595 N N . PRO A 1 78 ? 33.313 -1.752 -31.124 1.00 90.75 78 PRO A N 1
ATOM 596 C CA . PRO A 1 78 ? 32.239 -1.433 -32.055 1.00 90.75 78 PRO A CA 1
ATOM 597 C C . PRO A 1 78 ? 31.852 -2.625 -32.928 1.00 90.75 78 PRO A C 1
ATOM 599 O O . PRO A 1 78 ? 32.713 -3.333 -33.456 1.00 90.75 78 PRO A O 1
ATOM 602 N N . LEU A 1 79 ? 30.550 -2.808 -33.117 1.00 92.19 79 LEU A N 1
ATOM 603 C CA . LEU A 1 79 ? 29.991 -3.857 -33.966 1.00 92.19 79 LEU A CA 1
ATOM 604 C C . LEU A 1 79 ? 29.967 -3.410 -35.437 1.00 92.19 79 LEU A C 1
ATOM 606 O O . LEU A 1 79 ? 30.094 -2.221 -35.744 1.00 92.19 79 LEU A O 1
ATOM 610 N N . TYR A 1 80 ? 29.828 -4.362 -36.363 1.00 89.38 80 TYR A N 1
ATOM 611 C CA . TYR A 1 80 ? 29.752 -4.117 -37.811 1.00 89.38 80 TYR A CA 1
ATOM 612 C C . TYR A 1 80 ? 30.925 -3.312 -38.399 1.00 89.38 80 TYR A C 1
ATOM 614 O O . TYR A 1 80 ? 30.753 -2.572 -39.369 1.00 89.38 80 TYR A O 1
ATOM 622 N N . ASN A 1 81 ? 32.123 -3.421 -37.811 1.00 89.62 81 ASN A N 1
ATOM 623 C CA . ASN A 1 81 ? 33.307 -2.636 -38.192 1.00 89.62 81 ASN A CA 1
ATOM 624 C C . ASN A 1 81 ? 33.065 -1.108 -38.208 1.00 89.62 81 ASN A C 1
ATOM 626 O O . ASN A 1 81 ? 33.724 -0.371 -38.949 1.00 89.62 81 ASN A O 1
ATOM 630 N N . ARG A 1 82 ? 32.115 -0.613 -37.403 1.00 92.00 82 ARG A N 1
ATOM 631 C CA . ARG A 1 82 ? 31.820 0.820 -37.274 1.00 92.00 82 ARG A CA 1
ATOM 632 C C . ARG A 1 82 ? 32.939 1.530 -36.505 1.00 92.00 82 ARG A C 1
ATOM 634 O O . ARG A 1 82 ? 33.663 0.935 -35.709 1.00 92.00 82 ARG A O 1
ATOM 641 N N . LYS A 1 83 ? 33.077 2.842 -36.718 1.00 92.31 83 LYS A N 1
ATOM 642 C CA . LYS A 1 83 ? 33.943 3.672 -35.867 1.00 92.31 83 LYS A CA 1
ATOM 643 C C . LYS A 1 83 ? 33.291 3.838 -34.494 1.00 92.31 83 LYS A C 1
ATOM 645 O O . LYS A 1 83 ? 32.158 4.308 -34.419 1.00 92.31 83 LYS A O 1
ATOM 650 N N . GLY A 1 84 ? 34.017 3.476 -33.440 1.00 91.56 84 GLY A N 1
ATOM 651 C CA . GLY A 1 84 ? 33.592 3.699 -32.059 1.00 91.56 84 GLY A CA 1
ATOM 652 C C . GLY A 1 84 ? 33.640 5.168 -31.652 1.00 91.56 84 GLY A C 1
ATOM 653 O O . GLY A 1 84 ? 34.089 6.025 -32.416 1.00 91.56 84 GLY A O 1
ATOM 654 N N . PHE A 1 85 ? 33.195 5.440 -30.430 1.00 95.31 85 PHE A N 1
ATOM 655 C CA . PHE A 1 85 ? 33.228 6.773 -29.846 1.00 95.31 85 PHE A CA 1
ATOM 656 C C . PHE A 1 85 ? 34.644 7.189 -29.439 1.00 95.31 85 PHE A C 1
ATOM 658 O O . PHE A 1 85 ? 35.356 6.470 -28.739 1.00 95.31 85 PHE A O 1
ATOM 665 N N . HIS A 1 86 ? 35.039 8.381 -29.871 1.00 95.00 86 HIS A N 1
ATOM 666 C CA . HIS A 1 86 ? 36.293 9.027 -29.517 1.00 95.00 86 HIS A CA 1
ATOM 667 C C . HIS A 1 86 ? 36.015 10.455 -29.046 1.00 95.00 86 HIS A C 1
ATOM 669 O O . HIS A 1 86 ? 35.356 11.220 -29.752 1.00 95.00 86 HIS A O 1
ATOM 675 N N . ARG A 1 87 ? 36.553 10.824 -27.878 1.00 95.00 87 ARG A N 1
ATOM 676 C CA . ARG A 1 87 ? 36.458 12.172 -27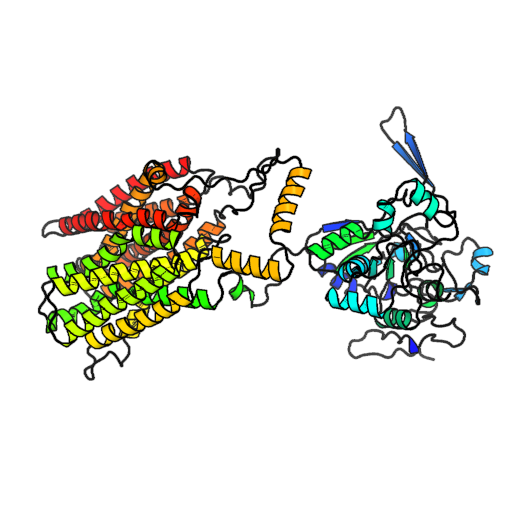.301 1.00 95.00 87 ARG A CA 1
ATOM 677 C C . ARG A 1 87 ? 37.848 12.775 -27.127 1.00 95.00 87 ARG A C 1
ATOM 679 O O . ARG A 1 87 ? 38.692 12.185 -26.455 1.00 95.00 87 ARG A O 1
ATOM 686 N N . GLU A 1 88 ? 38.046 13.971 -27.660 1.00 96.00 88 GLU A N 1
ATOM 687 C CA . GLU A 1 88 ? 39.237 14.799 -27.468 1.00 96.00 88 GLU A CA 1
ATOM 688 C C . GLU A 1 88 ? 38.900 15.990 -26.564 1.00 96.00 88 GLU A C 1
ATOM 690 O O . GLU A 1 88 ? 38.024 16.779 -26.896 1.00 96.00 88 GLU A O 1
ATOM 695 N N . ASN A 1 89 ? 39.587 16.131 -25.428 1.00 94.12 89 ASN A N 1
ATOM 696 C CA . ASN A 1 89 ? 39.375 17.246 -24.499 1.00 94.12 89 ASN A CA 1
ATOM 697 C C . ASN A 1 89 ? 40.332 18.408 -24.813 1.00 94.12 89 ASN A C 1
ATOM 699 O O . ASN A 1 89 ? 41.538 18.202 -24.941 1.00 94.12 89 ASN A O 1
ATOM 703 N N . ILE A 1 90 ? 39.819 19.638 -24.830 1.00 95.94 90 ILE A N 1
ATOM 704 C CA . ILE A 1 90 ? 40.556 20.872 -25.122 1.00 95.94 90 ILE A CA 1
ATOM 705 C C . ILE A 1 90 ? 40.511 21.797 -23.897 1.00 95.94 90 ILE A C 1
ATOM 707 O O . ILE A 1 90 ? 39.501 22.441 -23.617 1.00 95.94 90 ILE A O 1
ATOM 711 N N . ALA A 1 91 ? 41.625 21.918 -23.174 1.00 93.44 91 ALA A N 1
ATOM 712 C CA . ALA A 1 91 ? 41.744 22.826 -22.028 1.00 93.44 91 ALA A CA 1
ATOM 713 C C . ALA A 1 91 ? 42.210 24.233 -22.460 1.00 93.44 91 ALA A C 1
ATOM 715 O O . ALA A 1 91 ? 43.269 24.390 -23.069 1.00 93.44 91 ALA A O 1
ATOM 716 N N . LYS A 1 92 ? 41.466 25.287 -22.103 1.00 93.50 92 LYS A N 1
ATOM 717 C CA . LYS A 1 92 ? 41.744 26.688 -22.488 1.00 93.50 92 LYS A CA 1
ATOM 718 C C . LYS A 1 92 ? 42.569 27.452 -21.436 1.00 93.50 92 LYS A C 1
ATOM 720 O O . LYS A 1 92 ? 42.146 28.492 -20.927 1.00 93.50 92 LYS A O 1
ATOM 725 N N . ILE A 1 93 ? 43.769 26.954 -21.133 1.00 89.62 93 ILE A N 1
ATOM 726 C CA . ILE A 1 93 ? 44.720 27.553 -20.170 1.00 89.62 93 ILE A CA 1
ATOM 727 C C . ILE A 1 93 ? 45.145 28.973 -20.620 1.00 89.62 93 ILE A C 1
ATOM 729 O O . ILE A 1 93 ? 45.317 29.203 -21.818 1.00 89.62 93 ILE A O 1
ATOM 733 N N . PRO A 1 94 ? 45.321 29.946 -19.695 1.00 89.88 94 PRO A N 1
ATOM 734 C CA . PRO A 1 94 ? 45.259 29.833 -18.230 1.00 89.88 94 PRO A CA 1
ATOM 735 C C . PRO A 1 94 ? 43.850 29.927 -17.635 1.00 89.88 94 PRO A C 1
ATOM 737 O O . PRO A 1 94 ? 43.712 29.954 -16.415 1.00 89.88 94 PRO A O 1
ATOM 740 N N . ARG A 1 95 ? 42.795 29.998 -18.456 1.00 88.44 95 ARG A N 1
ATOM 741 C CA . ARG A 1 95 ? 41.422 30.011 -17.941 1.00 88.44 95 ARG A CA 1
ATOM 742 C C . ARG A 1 95 ? 41.023 28.600 -17.516 1.00 88.44 95 ARG A C 1
ATOM 744 O O . ARG A 1 95 ? 41.401 27.615 -18.144 1.00 88.44 95 ARG A O 1
ATOM 751 N N . THR A 1 96 ? 40.190 28.509 -16.489 1.00 92.75 96 THR A N 1
ATOM 752 C CA . THR A 1 96 ? 39.576 27.249 -16.052 1.00 92.75 96 THR A CA 1
ATOM 753 C C . THR A 1 96 ? 38.366 26.931 -16.936 1.00 92.75 96 THR A C 1
ATOM 755 O O . THR A 1 96 ? 37.223 27.036 -16.501 1.00 92.75 96 THR A O 1
ATOM 758 N N . VAL A 1 97 ? 38.613 26.629 -18.214 1.00 94.62 97 VAL A N 1
ATOM 759 C CA . VAL A 1 97 ? 37.582 26.331 -19.225 1.00 94.62 97 VAL A CA 1
ATOM 760 C C . VAL A 1 97 ? 38.011 25.105 -20.035 1.00 94.62 97 VAL A C 1
ATOM 762 O O . VAL A 1 97 ? 39.167 25.032 -20.451 1.00 94.62 97 VAL A O 1
ATOM 765 N N . ASN A 1 98 ? 37.085 24.174 -20.275 1.00 93.56 98 ASN A N 1
ATOM 766 C CA . ASN A 1 98 ? 37.290 22.985 -21.105 1.00 93.56 98 ASN A CA 1
ATOM 767 C C . ASN A 1 98 ? 36.231 22.941 -22.215 1.00 93.56 98 ASN A C 1
ATOM 769 O O . ASN A 1 98 ? 35.052 23.132 -21.926 1.00 93.56 98 ASN A O 1
ATOM 773 N N . ASP A 1 99 ? 36.666 22.659 -23.438 1.00 96.25 99 ASP A N 1
ATOM 774 C CA . ASP A 1 99 ? 35.831 22.229 -24.564 1.00 96.25 99 ASP A CA 1
ATOM 775 C C . ASP A 1 99 ? 36.158 20.756 -24.874 1.00 96.25 99 ASP A C 1
ATOM 777 O O . ASP A 1 99 ? 37.165 20.228 -24.394 1.00 96.25 99 ASP A O 1
ATOM 781 N N . ASP A 1 100 ? 35.360 20.096 -25.708 1.00 96.12 100 ASP A N 1
ATOM 782 C CA . ASP A 1 100 ? 35.692 18.793 -26.279 1.00 96.12 100 ASP A CA 1
ATOM 783 C C . ASP A 1 100 ? 35.218 18.640 -27.735 1.00 96.12 100 ASP A C 1
ATOM 785 O O . ASP A 1 100 ? 34.399 19.408 -28.244 1.00 96.12 100 ASP A O 1
ATOM 789 N N . ILE A 1 101 ? 35.793 17.657 -28.431 1.00 97.19 101 ILE A N 1
ATOM 790 C CA . ILE A 1 101 ? 35.382 17.207 -29.762 1.00 97.19 101 ILE A CA 1
ATOM 791 C C . ILE A 1 101 ? 35.036 15.724 -29.672 1.00 97.19 101 ILE A C 1
ATOM 793 O O . ILE A 1 101 ? 35.829 14.918 -29.180 1.00 97.19 101 ILE A O 1
ATOM 797 N N . ILE A 1 102 ? 33.864 15.355 -30.186 1.00 95.31 102 ILE A N 1
ATOM 798 C CA . ILE A 1 102 ? 33.406 13.967 -30.257 1.00 95.31 102 ILE A CA 1
ATOM 799 C C . ILE A 1 102 ? 33.359 13.480 -31.708 1.00 95.31 102 ILE A C 1
ATOM 801 O O . ILE A 1 102 ? 32.845 14.158 -32.596 1.00 95.31 102 ILE A O 1
ATOM 805 N N . HIS A 1 103 ? 33.876 12.277 -31.945 1.00 95.44 103 HIS A N 1
ATOM 806 C CA . HIS A 1 103 ? 33.850 11.590 -33.234 1.00 95.44 103 HIS A CA 1
ATOM 807 C C . HIS A 1 103 ? 33.310 10.175 -33.043 1.00 95.44 103 HIS A C 1
ATOM 809 O O . HIS A 1 103 ? 33.879 9.394 -32.284 1.00 95.44 103 HIS A O 1
ATOM 815 N N . PHE A 1 104 ? 32.221 9.838 -33.730 1.00 95.06 104 PHE A N 1
ATOM 816 C CA . PHE A 1 104 ? 31.584 8.526 -33.636 1.00 95.06 104 PHE A CA 1
ATOM 817 C C . PHE A 1 104 ? 30.755 8.234 -34.891 1.00 95.06 104 PHE A C 1
ATOM 819 O O . PHE A 1 104 ? 30.385 9.147 -35.632 1.00 95.06 104 PHE A O 1
ATOM 826 N N . ASN A 1 105 ? 30.476 6.958 -35.153 1.00 96.50 105 ASN A N 1
ATOM 827 C CA . ASN A 1 105 ? 29.434 6.567 -36.098 1.00 96.50 105 ASN A CA 1
ATOM 828 C C . ASN A 1 105 ? 28.072 6.626 -35.379 1.00 96.50 105 ASN A C 1
ATOM 830 O O . ASN A 1 105 ? 27.957 6.132 -34.265 1.00 96.50 105 ASN A O 1
ATOM 834 N N . THR A 1 106 ? 27.036 7.208 -35.989 1.00 95.06 106 THR A N 1
ATOM 835 C CA . THR A 1 106 ? 25.732 7.422 -35.322 1.00 95.06 106 THR A CA 1
ATOM 836 C C . THR A 1 106 ? 24.975 6.141 -34.965 1.00 95.06 106 THR A C 1
ATOM 838 O O . THR A 1 106 ? 23.950 6.227 -34.303 1.00 95.06 106 THR A O 1
ATOM 841 N N . GLN A 1 107 ? 25.484 4.985 -35.393 1.00 95.38 107 GLN A N 1
ATOM 842 C CA . GLN A 1 107 ? 24.985 3.645 -35.106 1.00 95.38 107 GLN A CA 1
ATOM 843 C C . GLN A 1 107 ? 25.973 2.830 -34.239 1.00 95.38 107 GLN A C 1
ATOM 845 O O . GLN A 1 107 ? 26.029 1.604 -34.311 1.00 95.38 107 GLN A O 1
ATOM 850 N N . CYS A 1 108 ? 26.882 3.481 -33.503 1.00 94.19 108 CYS A N 1
ATOM 851 C CA . CYS A 1 108 ? 27.892 2.771 -32.709 1.00 94.19 108 CYS A CA 1
ATOM 852 C C . CYS A 1 108 ? 27.427 2.374 -31.302 1.00 94.19 108 CYS A C 1
ATOM 854 O O . CYS A 1 108 ? 28.142 1.618 -30.661 1.00 94.19 108 CYS A O 1
ATOM 856 N N . SER A 1 109 ? 26.301 2.909 -30.827 1.00 95.88 109 SER A N 1
ATOM 857 C CA . SER A 1 109 ? 25.716 2.713 -29.492 1.00 95.88 109 SER A CA 1
ATOM 858 C C . SER A 1 109 ? 24.190 2.844 -29.605 1.00 95.88 109 SER A C 1
ATOM 860 O O . SER A 1 109 ? 23.686 2.795 -30.728 1.00 95.88 109 SER A O 1
ATOM 862 N N . SER A 1 110 ? 23.454 3.042 -28.501 1.00 97.56 110 SER A N 1
ATOM 863 C CA . SER A 1 110 ? 22.004 3.285 -28.543 1.00 97.56 110 SER A CA 1
ATOM 864 C C . SER A 1 110 ? 21.647 4.289 -29.631 1.00 97.56 110 SER A C 1
ATOM 866 O O . SER A 1 110 ? 22.239 5.371 -29.692 1.00 97.56 110 SER A O 1
ATOM 868 N N . GLN A 1 111 ? 20.679 3.949 -30.476 1.00 97.25 111 GLN A N 1
ATOM 869 C CA . GLN A 1 111 ? 20.402 4.700 -31.701 1.00 97.25 111 GLN A CA 1
ATOM 870 C C . GLN A 1 111 ? 18.932 4.621 -32.108 1.00 97.25 111 GLN A C 1
ATOM 872 O O . GLN A 1 111 ? 18.290 3.599 -31.899 1.00 97.25 111 GLN A O 1
ATOM 877 N N . TRP A 1 112 ? 18.438 5.679 -32.747 1.00 98.12 112 TRP A N 1
ATOM 878 C CA . TRP A 1 112 ? 17.293 5.631 -33.654 1.00 98.12 112 TRP A CA 1
ATOM 879 C C . TRP A 1 112 ? 17.777 5.616 -35.094 1.00 98.12 112 TRP A C 1
ATOM 881 O O . TRP A 1 112 ? 18.499 6.532 -35.501 1.00 98.12 112 TRP A O 1
ATOM 891 N N . ASP A 1 113 ? 17.299 4.658 -35.875 1.00 97.69 113 ASP A N 1
ATOM 892 C CA . ASP A 1 113 ? 17.484 4.619 -37.317 1.00 97.69 113 ASP A CA 1
ATOM 893 C C . ASP A 1 113 ? 16.372 5.380 -38.027 1.00 97.69 113 ASP A C 1
ATOM 895 O O . ASP A 1 113 ? 15.183 5.186 -37.774 1.00 97.69 113 ASP A O 1
ATOM 899 N N . SER A 1 114 ? 16.775 6.292 -38.911 1.00 95.50 114 SER A N 1
ATOM 900 C CA . SER A 1 114 ? 15.844 7.091 -39.708 1.00 95.50 114 SER A CA 1
ATOM 901 C C . SER A 1 114 ? 15.313 6.312 -40.906 1.00 95.50 114 SER A C 1
ATOM 903 O O . SER A 1 114 ? 15.904 5.326 -41.341 1.00 95.50 114 SER A O 1
ATOM 905 N N . LEU A 1 115 ? 14.263 6.835 -41.537 1.00 96.50 115 LEU A N 1
ATOM 906 C CA . LEU A 1 115 ? 13.593 6.214 -42.685 1.00 96.50 115 LEU A CA 1
ATOM 907 C C . LEU A 1 115 ? 14.476 6.065 -43.938 1.00 96.50 115 LEU A C 1
ATOM 909 O O . LEU A 1 115 ? 14.053 5.474 -44.927 1.00 96.50 115 LEU A O 1
ATOM 913 N N . ARG A 1 116 ? 15.705 6.596 -43.910 1.00 94.19 116 ARG A N 1
ATOM 914 C CA . ARG A 1 116 ? 16.728 6.465 -44.959 1.00 94.19 116 ARG A CA 1
ATOM 915 C C . ARG A 1 116 ? 17.933 5.601 -44.559 1.00 94.19 116 ARG A C 1
ATOM 917 O O . ARG A 1 116 ? 18.955 5.648 -45.241 1.00 94.19 116 ARG A O 1
ATOM 924 N N . HIS A 1 117 ? 17.857 4.858 -43.450 1.00 95.81 117 HIS A N 1
ATOM 925 C CA . HIS A 1 117 ? 18.929 3.951 -43.022 1.00 95.81 117 HIS A CA 1
ATOM 926 C C . HIS A 1 117 ? 18.965 2.658 -43.838 1.00 95.81 117 HIS A C 1
ATOM 928 O O . HIS A 1 117 ? 20.019 2.302 -44.367 1.00 95.81 117 HIS A O 1
ATOM 934 N N . TYR A 1 118 ? 17.818 1.994 -43.990 1.00 94.69 118 TYR A N 1
ATOM 935 C CA . TYR A 1 118 ? 17.726 0.696 -44.652 1.00 94.69 118 TYR A CA 1
ATOM 936 C C . TYR A 1 118 ? 16.502 0.632 -45.572 1.00 94.69 118 TYR A C 1
ATOM 938 O O . TYR A 1 118 ? 15.355 0.647 -45.123 1.00 94.69 118 TYR A O 1
ATOM 946 N N . GLY A 1 119 ? 16.763 0.597 -46.879 1.00 95.19 119 GLY A N 1
ATOM 947 C CA . GLY A 1 119 ? 15.747 0.577 -47.930 1.00 95.19 119 GLY A CA 1
ATOM 948 C C . GLY A 1 119 ? 15.354 -0.830 -48.364 1.00 95.19 119 GLY A C 1
ATOM 949 O O . GLY A 1 119 ? 16.012 -1.819 -48.029 1.00 95.19 119 GLY A O 1
ATOM 950 N N . TYR A 1 120 ? 14.313 -0.911 -49.187 1.00 95.19 120 TYR A N 1
ATOM 951 C CA . TYR A 1 120 ? 13.996 -2.124 -49.931 1.00 95.19 120 TYR A CA 1
ATOM 952 C C . TYR A 1 120 ? 15.141 -2.460 -50.892 1.00 95.19 120 TYR A C 1
ATOM 954 O O . TYR A 1 120 ? 15.536 -1.638 -51.721 1.00 95.19 120 TYR A O 1
ATOM 962 N N . GLN A 1 121 ? 15.689 -3.670 -50.773 1.00 92.81 121 GLN A N 1
ATOM 963 C CA . GLN A 1 121 ? 16.911 -4.057 -51.484 1.00 92.81 121 GLN A CA 1
ATOM 964 C C . GLN A 1 121 ? 16.683 -4.246 -52.993 1.00 92.81 121 GLN A C 1
ATOM 966 O O . GLN A 1 121 ? 17.530 -3.850 -53.797 1.00 92.81 121 GLN A O 1
ATOM 971 N N . THR A 1 122 ? 15.533 -4.805 -53.383 1.00 91.94 122 THR A N 1
ATOM 972 C CA . THR A 1 122 ? 15.183 -5.055 -54.791 1.00 91.94 122 THR A CA 1
ATOM 973 C C . THR A 1 122 ? 14.855 -3.752 -55.518 1.00 91.94 122 THR A C 1
ATOM 975 O O . THR A 1 122 ? 15.424 -3.459 -56.569 1.00 91.94 122 THR A O 1
ATOM 978 N N . GLU A 1 123 ? 13.973 -2.940 -54.941 1.00 94.00 123 GLU A N 1
ATOM 979 C CA . GLU A 1 123 ? 13.457 -1.705 -55.532 1.00 94.00 123 GLU A CA 1
ATOM 980 C C . GLU A 1 123 ? 14.412 -0.510 -55.345 1.00 94.00 123 GLU A C 1
ATOM 982 O O . GLU A 1 123 ? 14.307 0.477 -56.072 1.00 94.00 123 GLU A O 1
ATOM 987 N N . LYS A 1 124 ? 15.373 -0.600 -54.411 1.00 95.75 124 LYS A N 1
ATOM 988 C CA . LYS A 1 124 ? 16.372 0.440 -54.077 1.00 95.75 124 LYS A CA 1
ATOM 989 C C . LYS A 1 124 ? 15.750 1.776 -53.666 1.00 95.75 124 LYS A C 1
ATOM 991 O O . LYS A 1 124 ? 16.228 2.857 -54.035 1.00 95.75 124 LYS A O 1
ATOM 996 N N . VAL A 1 125 ? 14.680 1.682 -52.889 1.00 96.25 125 VAL A N 1
ATOM 997 C CA . VAL A 1 125 ? 13.870 2.805 -52.414 1.00 96.25 125 VAL A CA 1
ATOM 998 C C . VAL A 1 125 ? 13.694 2.749 -50.901 1.00 96.25 125 VAL A C 1
ATOM 1000 O O . VAL A 1 125 ? 13.658 1.679 -50.293 1.00 96.25 125 VAL A O 1
ATOM 1003 N N . PHE A 1 126 ? 13.575 3.930 -50.316 1.00 97.06 126 PHE A N 1
ATOM 1004 C CA . PHE A 1 126 ? 13.243 4.183 -48.922 1.00 97.06 126 PHE A CA 1
ATOM 1005 C C . PHE A 1 126 ? 11.786 4.636 -48.800 1.00 97.06 126 PHE A C 1
ATOM 1007 O O . PHE A 1 126 ? 11.072 4.704 -49.803 1.00 97.06 126 PHE A O 1
ATOM 1014 N N . TYR A 1 127 ? 11.361 4.975 -47.582 1.00 97.62 127 TYR A N 1
ATOM 1015 C CA . TYR A 1 127 ? 10.002 5.430 -47.287 1.00 97.62 127 TYR A CA 1
ATOM 1016 C C . TYR A 1 127 ? 9.474 6.489 -48.268 1.00 97.62 127 TYR A C 1
ATOM 1018 O O . TYR A 1 127 ? 10.200 7.411 -48.652 1.00 97.62 127 TYR A O 1
ATOM 1026 N N . ASN A 1 128 ? 8.216 6.320 -48.692 1.00 96.25 128 ASN A N 1
ATOM 1027 C CA . ASN A 1 128 ? 7.523 7.157 -49.677 1.00 96.25 128 ASN A CA 1
ATOM 1028 C C . ASN A 1 128 ? 8.301 7.374 -50.998 1.00 96.25 128 ASN A C 1
ATOM 1030 O O . ASN A 1 128 ? 8.193 8.412 -51.647 1.00 96.25 128 ASN A O 1
ATOM 1034 N N . GLY A 1 129 ? 9.076 6.375 -51.436 1.00 95.00 129 GLY A N 1
ATOM 1035 C CA . GLY A 1 129 ? 9.643 6.330 -52.789 1.00 95.00 129 GLY A CA 1
ATOM 1036 C C . GLY A 1 129 ? 10.957 7.088 -52.991 1.00 95.00 129 GLY A C 1
ATOM 1037 O O . GLY A 1 129 ? 11.407 7.228 -54.132 1.00 95.00 129 GLY A O 1
ATOM 1038 N N . LEU A 1 130 ? 11.610 7.548 -51.919 1.00 95.75 130 LEU A N 1
ATOM 1039 C CA . LEU A 1 130 ? 12.941 8.154 -52.007 1.00 95.75 130 LEU A CA 1
ATOM 1040 C C . LEU A 1 130 ? 13.953 7.136 -52.560 1.00 95.75 130 LEU A C 1
ATOM 1042 O O . LEU A 1 130 ? 14.189 6.093 -51.958 1.00 95.75 130 LEU A O 1
ATOM 1046 N N . LYS A 1 131 ? 14.580 7.433 -53.701 1.00 96.31 131 LYS A N 1
ATOM 1047 C CA . LYS A 1 131 ? 15.520 6.514 -54.364 1.00 96.31 131 LYS A CA 1
ATOM 1048 C C . LYS A 1 131 ? 16.929 6.629 -53.791 1.00 96.31 131 LYS A C 1
ATOM 1050 O O . LYS A 1 131 ? 17.436 7.734 -53.598 1.00 96.31 131 LYS A O 1
ATOM 1055 N N . GLN A 1 132 ? 17.616 5.493 -53.650 1.00 95.56 132 GLN A N 1
ATOM 1056 C CA . GLN A 1 132 ? 19.040 5.457 -53.290 1.00 95.56 132 GLN A CA 1
ATOM 1057 C C . GLN A 1 132 ? 19.902 6.283 -54.256 1.00 95.56 132 GLN A C 1
ATOM 1059 O O . GLN A 1 132 ? 20.809 6.992 -53.831 1.00 95.56 132 GLN A O 1
ATOM 1064 N N . GLU A 1 133 ? 19.608 6.214 -55.555 1.00 96.00 133 GLU A N 1
ATOM 1065 C CA . GLU A 1 133 ? 20.329 6.965 -56.588 1.00 96.00 133 GLU A CA 1
ATOM 1066 C C . GLU A 1 133 ? 20.253 8.479 -56.364 1.00 96.00 133 GLU A C 1
ATOM 1068 O O . GLU A 1 133 ? 21.265 9.164 -56.493 1.00 96.00 133 GLU A O 1
ATOM 1073 N N . SER A 1 134 ? 19.093 8.994 -55.943 1.00 94.25 134 SER A N 1
ATOM 1074 C CA . SER A 1 134 ? 18.916 10.417 -55.649 1.00 94.25 134 SER A CA 1
ATOM 1075 C C . SER A 1 134 ? 19.868 10.875 -54.544 1.00 94.25 134 SER A C 1
ATOM 1077 O O . SER A 1 134 ? 20.556 11.878 -54.715 1.00 94.25 134 SER A O 1
ATOM 1079 N N . LEU A 1 135 ? 19.993 10.092 -53.468 1.00 91.88 135 LEU A N 1
ATOM 1080 C CA . LEU A 1 135 ? 20.897 10.395 -52.352 1.00 91.88 135 LEU A CA 1
ATOM 1081 C C . LEU A 1 135 ? 22.379 10.329 -52.734 1.00 91.88 135 LEU A C 1
ATOM 1083 O O . LEU A 1 135 ? 23.192 11.057 -52.170 1.00 91.88 135 LEU A O 1
ATOM 1087 N N . LEU A 1 136 ? 22.735 9.453 -53.677 1.00 91.75 136 LEU A N 1
ATOM 1088 C CA . LEU A 1 136 ? 24.095 9.368 -54.213 1.00 91.75 136 LEU A CA 1
ATOM 1089 C C . LEU A 1 136 ? 24.414 10.544 -55.143 1.00 91.75 136 LEU A C 1
ATOM 1091 O O . LEU A 1 136 ? 25.552 11.006 -55.174 1.00 91.75 136 LEU A O 1
ATOM 1095 N N . SER A 1 137 ? 23.420 11.007 -55.905 1.00 94.00 137 SER A N 1
ATOM 1096 C CA . SER A 1 137 ? 23.577 12.097 -56.870 1.00 94.00 137 SER A CA 1
ATOM 1097 C C . SER A 1 137 ? 23.587 13.484 -56.227 1.00 94.00 137 SER A C 1
ATOM 1099 O O . SER A 1 137 ? 24.295 14.367 -56.706 1.00 94.00 137 SER A O 1
ATOM 1101 N N . ASP A 1 138 ? 22.835 13.670 -55.140 1.00 93.69 138 ASP A N 1
ATOM 1102 C CA . ASP A 1 138 ? 22.685 14.953 -54.464 1.00 93.69 138 ASP A CA 1
ATOM 1103 C C . ASP A 1 138 ? 22.722 14.780 -52.932 1.00 93.69 138 ASP A C 1
ATOM 1105 O O . ASP A 1 138 ? 21.707 14.464 -52.298 1.00 93.69 138 ASP A O 1
ATOM 1109 N N . PRO A 1 139 ? 23.888 15.027 -52.307 1.00 86.81 139 PRO A N 1
ATOM 1110 C CA . PRO A 1 139 ? 24.045 14.973 -50.856 1.00 86.81 139 PRO A CA 1
ATOM 1111 C C . PRO A 1 139 ? 23.236 16.030 -50.090 1.00 86.81 139 PRO A C 1
ATOM 1113 O O . PRO A 1 139 ? 23.144 15.937 -48.867 1.00 86.81 139 PRO A O 1
ATOM 1116 N N . SER A 1 140 ? 22.675 17.042 -50.765 1.00 93.25 140 SER A N 1
ATOM 1117 C CA . SER A 1 140 ? 21.861 18.082 -50.126 1.00 93.25 140 SER A CA 1
ATOM 1118 C C . SER A 1 140 ? 20.432 17.629 -49.817 1.00 93.25 140 SER A C 1
ATOM 1120 O O . SER A 1 140 ? 19.741 18.289 -49.041 1.00 93.25 140 SER A O 1
ATOM 1122 N N . ILE A 1 141 ? 19.992 16.484 -50.357 1.00 95.50 141 ILE A N 1
ATOM 1123 C CA . ILE A 1 141 ? 18.670 15.915 -50.077 1.00 95.50 141 ILE A CA 1
ATOM 1124 C C . ILE A 1 141 ? 18.583 15.495 -48.608 1.00 95.50 141 ILE A C 1
ATOM 1126 O O . ILE A 1 141 ? 19.218 14.529 -48.166 1.00 95.50 141 ILE A O 1
ATOM 1130 N N . THR A 1 142 ? 17.720 16.175 -47.853 1.00 96.56 142 THR A N 1
ATOM 1131 C CA . THR A 1 142 ? 17.491 15.908 -46.426 1.00 96.56 142 THR A CA 1
ATOM 1132 C C . THR A 1 142 ? 16.301 14.994 -46.147 1.00 96.56 142 THR A C 1
ATOM 1134 O O . THR A 1 142 ? 16.143 14.581 -44.998 1.00 96.56 142 THR A O 1
ATOM 1137 N N . THR A 1 143 ? 15.509 14.650 -47.169 1.00 96.44 143 THR A N 1
ATOM 1138 C CA . THR A 1 143 ? 14.287 13.837 -47.058 1.00 96.44 143 THR A CA 1
ATOM 1139 C C . THR A 1 143 ? 14.514 12.573 -46.231 1.00 96.44 143 THR A C 1
ATOM 1141 O O . THR A 1 143 ? 15.584 11.959 -46.330 1.00 96.44 143 THR A O 1
ATOM 1144 N N . ASN A 1 144 ? 13.530 12.194 -45.411 1.00 96.06 144 ASN A N 1
ATOM 1145 C CA . ASN A 1 144 ? 13.546 11.011 -44.539 1.00 96.06 144 ASN A CA 1
ATOM 1146 C C . ASN A 1 144 ? 14.656 11.013 -43.469 1.00 96.06 144 ASN A C 1
ATOM 1148 O O . ASN A 1 144 ? 14.941 9.981 -42.864 1.00 96.06 144 ASN A O 1
ATOM 1152 N N . GLY A 1 145 ? 15.317 12.152 -43.243 1.00 95.81 145 GLY A N 1
ATOM 1153 C CA . GLY A 1 145 ? 16.382 12.280 -42.251 1.00 95.81 145 GLY A CA 1
ATOM 1154 C C . GLY A 1 145 ? 15.865 12.485 -40.825 1.00 95.81 145 GLY A C 1
ATOM 1155 O O . GLY A 1 145 ? 14.804 13.070 -40.610 1.00 95.81 145 GLY A O 1
ATOM 1156 N N . ILE A 1 146 ? 16.690 12.133 -39.838 1.00 95.50 146 ILE A N 1
ATOM 1157 C CA . ILE A 1 146 ? 16.357 12.161 -38.402 1.00 95.50 146 ILE A CA 1
ATOM 1158 C C . ILE A 1 146 ? 15.849 13.521 -37.879 1.00 95.50 146 ILE A C 1
ATOM 1160 O O . ILE A 1 146 ? 15.062 13.579 -36.935 1.00 95.50 146 ILE A O 1
ATOM 1164 N N . HIS A 1 147 ? 16.241 14.631 -38.518 1.00 95.38 147 HIS A N 1
ATOM 1165 C CA . HIS A 1 147 ? 15.763 15.974 -38.179 1.00 95.38 147 HIS A CA 1
ATOM 1166 C C . HIS A 1 147 ? 14.234 16.133 -38.178 1.00 95.38 147 HIS A C 1
ATOM 1168 O O . HIS A 1 147 ? 13.724 16.983 -37.450 1.00 95.38 147 HIS A O 1
ATOM 1174 N N . ASN A 1 148 ? 13.497 15.330 -38.954 1.00 94.81 148 ASN A N 1
ATOM 1175 C CA . ASN A 1 148 ? 12.037 15.390 -38.983 1.00 94.81 148 ASN A CA 1
ATOM 1176 C C . ASN A 1 148 ? 11.450 15.001 -37.620 1.00 94.81 148 ASN A C 1
ATOM 1178 O O . ASN A 1 148 ? 10.609 15.724 -37.092 1.00 94.81 148 ASN A O 1
ATOM 1182 N N . TRP A 1 149 ? 11.986 13.954 -36.987 1.00 94.69 149 TRP A N 1
ATOM 1183 C CA . TRP A 1 149 ? 11.603 13.556 -35.631 1.00 94.69 149 TRP A CA 1
ATOM 1184 C C . TRP A 1 149 ? 12.222 14.442 -34.552 1.00 94.69 149 TRP A C 1
ATOM 1186 O O . TRP A 1 149 ? 11.633 14.606 -33.491 1.00 94.69 149 TRP A O 1
ATOM 1196 N N . ALA A 1 150 ? 13.370 15.077 -34.803 1.00 92.56 150 ALA A N 1
ATOM 1197 C CA . ALA A 1 150 ? 13.944 16.042 -33.860 1.00 92.56 150 ALA A CA 1
ATOM 1198 C C . ALA A 1 150 ? 13.073 17.306 -33.694 1.00 92.56 150 ALA A C 1
ATOM 1200 O O . ALA A 1 150 ? 13.115 17.947 -32.645 1.00 92.56 150 ALA A O 1
ATOM 1201 N N . ARG A 1 151 ? 12.277 17.675 -34.711 1.00 87.94 151 ARG A N 1
ATOM 1202 C CA . ARG A 1 151 ? 11.366 18.836 -34.663 1.00 87.94 151 ARG A CA 1
ATOM 1203 C C . ARG A 1 151 ? 10.158 18.607 -33.759 1.00 87.94 151 ARG A C 1
ATOM 1205 O O . ARG A 1 151 ? 9.719 19.543 -33.098 1.00 87.94 151 ARG A O 1
ATOM 1212 N N . THR A 1 152 ? 9.615 17.393 -33.757 1.00 82.88 152 THR A N 1
ATOM 1213 C CA . THR A 1 152 ? 8.423 17.027 -32.974 1.00 82.88 152 THR A CA 1
ATOM 1214 C C . THR A 1 152 ? 8.775 16.334 -31.660 1.00 82.88 152 THR A C 1
ATOM 1216 O O . THR A 1 152 ? 7.986 16.361 -30.719 1.00 82.88 152 THR A O 1
ATOM 1219 N N . GLY A 1 153 ? 9.957 15.719 -31.594 1.00 91.38 153 GLY A N 1
ATOM 1220 C CA . GLY A 1 153 ? 10.279 14.677 -30.629 1.00 91.38 153 GLY A CA 1
ATOM 1221 C C . GLY A 1 153 ? 9.534 13.374 -30.930 1.00 91.38 153 GLY A C 1
ATOM 1222 O O . GLY A 1 153 ? 8.572 13.340 -31.702 1.00 91.38 153 GLY A O 1
ATOM 1223 N N . ILE A 1 154 ? 9.970 12.298 -30.280 1.00 96.81 154 ILE A N 1
ATOM 1224 C CA . ILE A 1 154 ? 9.210 11.053 -30.147 1.00 96.81 154 ILE A CA 1
ATOM 1225 C C . ILE A 1 154 ? 8.739 11.010 -28.694 1.00 96.81 154 ILE A C 1
ATOM 1227 O O . ILE A 1 154 ? 9.498 10.658 -27.788 1.00 96.81 154 ILE A O 1
ATOM 1231 N N . VAL A 1 155 ? 7.512 11.473 -28.460 1.00 97.38 155 VAL A N 1
ATOM 1232 C CA . VAL A 1 155 ? 6.967 11.705 -27.116 1.00 97.38 155 VAL A CA 1
ATOM 1233 C C . VAL A 1 155 ? 5.607 11.040 -27.014 1.00 97.38 155 VAL A C 1
ATOM 1235 O O . VAL A 1 155 ? 4.718 11.359 -27.787 1.00 97.38 155 VAL A O 1
ATOM 1238 N N . GLY A 1 156 ? 5.408 10.131 -26.068 1.00 96.75 156 GLY A N 1
ATOM 1239 C CA . GLY A 1 156 ? 4.168 9.363 -26.001 1.00 96.75 156 GLY A CA 1
ATOM 1240 C C . GLY A 1 156 ? 4.150 8.369 -24.853 1.00 96.75 156 GLY A C 1
ATOM 1241 O O . GLY A 1 156 ? 4.858 8.535 -23.857 1.00 96.75 156 GLY A O 1
ATOM 1242 N N . ARG A 1 157 ? 3.315 7.335 -24.972 1.00 97.88 157 ARG A N 1
ATOM 1243 C CA . ARG A 1 157 ? 3.284 6.237 -24.003 1.00 97.88 157 ARG A CA 1
ATOM 1244 C C . ARG A 1 157 ? 4.249 5.147 -24.460 1.00 97.88 157 ARG A C 1
ATOM 1246 O O . ARG A 1 157 ? 4.101 4.613 -25.550 1.00 97.88 157 ARG A O 1
ATOM 1253 N N . GLY A 1 158 ? 5.238 4.837 -23.630 1.00 98.25 158 GLY A N 1
ATOM 1254 C CA . GLY A 1 158 ? 6.124 3.692 -23.819 1.00 98.25 158 GLY A CA 1
ATOM 1255 C C . GLY A 1 158 ? 5.573 2.457 -23.118 1.00 98.25 158 GLY A C 1
ATOM 1256 O O . GLY A 1 158 ? 4.974 2.574 -22.044 1.00 98.25 158 GLY A O 1
ATOM 1257 N N . VAL A 1 159 ? 5.783 1.288 -23.717 1.00 98.25 159 VAL A N 1
ATOM 1258 C CA . VAL A 1 159 ? 5.407 -0.016 -23.159 1.00 98.25 159 VAL A CA 1
ATOM 1259 C C . VAL A 1 159 ? 6.586 -0.977 -23.282 1.00 98.25 159 VAL A C 1
ATOM 1261 O O . VAL A 1 159 ? 7.122 -1.138 -24.375 1.00 98.25 159 VAL A O 1
ATOM 1264 N N . LEU A 1 160 ? 6.981 -1.613 -22.176 1.00 98.56 160 LEU A N 1
ATOM 1265 C CA . LEU A 1 160 ? 8.107 -2.549 -22.125 1.00 98.56 160 LEU A CA 1
ATOM 1266 C C . LEU A 1 160 ? 7.639 -4.008 -22.032 1.00 98.56 160 LEU A C 1
ATOM 1268 O O . LEU A 1 160 ? 7.130 -4.434 -20.994 1.00 98.56 160 LEU A O 1
ATOM 1272 N N . LEU A 1 161 ? 7.917 -4.791 -23.075 1.00 98.62 161 LEU A N 1
ATOM 1273 C CA . LEU A 1 161 ? 7.858 -6.252 -23.042 1.00 98.62 161 LEU A CA 1
ATOM 1274 C C . LEU A 1 161 ? 9.204 -6.817 -22.570 1.00 98.62 161 LEU A C 1
ATOM 1276 O O . LEU A 1 161 ? 10.199 -6.773 -23.296 1.00 98.62 161 LEU A O 1
ATOM 1280 N N . ASP A 1 162 ? 9.247 -7.363 -21.354 1.00 98.44 162 ASP A N 1
ATOM 1281 C CA . ASP A 1 162 ? 10.467 -7.936 -20.771 1.00 98.44 162 ASP A CA 1
ATOM 1282 C C . ASP A 1 162 ? 10.566 -9.434 -21.065 1.00 98.44 162 ASP A C 1
ATOM 1284 O O . ASP A 1 162 ? 10.320 -10.297 -20.212 1.00 98.44 162 ASP A O 1
ATOM 1288 N N . PHE A 1 163 ? 10.908 -9.738 -22.319 1.00 98.56 163 PHE A N 1
ATOM 1289 C CA . PHE A 1 163 ? 11.082 -11.112 -22.775 1.00 98.56 163 PHE A CA 1
ATOM 1290 C C . PHE A 1 163 ? 12.243 -11.807 -22.058 1.00 98.56 163 PHE A C 1
ATOM 1292 O O . PHE A 1 163 ? 12.137 -12.990 -21.741 1.00 98.56 163 PHE A O 1
ATOM 1299 N N . TYR A 1 164 ? 13.333 -11.100 -21.753 1.00 98.12 164 TYR A N 1
ATOM 1300 C CA . TYR A 1 164 ? 14.480 -11.718 -21.090 1.00 98.12 164 TYR A CA 1
ATOM 1301 C C . TYR A 1 164 ? 14.125 -12.271 -19.707 1.00 98.12 164 TYR A C 1
ATOM 1303 O O . TYR A 1 164 ? 14.425 -13.431 -19.411 1.00 98.12 164 TYR A O 1
ATOM 1311 N N . ALA A 1 165 ? 13.428 -11.491 -18.877 1.00 95.31 165 ALA A N 1
ATOM 1312 C CA . ALA A 1 165 ? 12.995 -11.975 -17.569 1.00 95.31 165 ALA A CA 1
ATOM 1313 C C . ALA A 1 165 ? 11.948 -13.098 -17.689 1.00 95.31 165 ALA A C 1
ATOM 1315 O O . ALA A 1 165 ? 11.968 -14.047 -16.901 1.00 95.31 165 ALA A O 1
ATOM 1316 N N . TYR A 1 166 ? 11.066 -13.035 -18.693 1.00 96.94 166 TYR A N 1
ATOM 1317 C CA . TYR A 1 166 ? 10.137 -14.123 -19.012 1.00 96.94 166 TYR A CA 1
ATOM 1318 C C . TYR A 1 166 ? 10.882 -15.419 -19.366 1.00 96.94 166 TYR A C 1
ATOM 1320 O O . TYR A 1 166 ? 10.613 -16.465 -18.777 1.00 96.94 166 TYR A O 1
ATOM 1328 N N . ALA A 1 167 ? 11.871 -15.357 -20.259 1.00 96.81 167 ALA A N 1
ATOM 1329 C CA . ALA A 1 167 ? 12.663 -16.512 -20.668 1.00 96.81 167 ALA A CA 1
ATOM 1330 C C . ALA A 1 167 ? 13.373 -17.172 -19.476 1.00 96.81 167 ALA A C 1
ATOM 1332 O O . ALA A 1 167 ? 13.391 -18.399 -19.374 1.00 96.81 167 ALA A O 1
ATOM 1333 N N . GLN A 1 168 ? 13.885 -16.372 -18.534 1.00 94.44 168 GLN A N 1
ATOM 1334 C CA . GLN A 1 168 ? 14.483 -16.871 -17.293 1.00 94.44 168 GLN A CA 1
ATOM 1335 C C . GLN A 1 168 ? 13.458 -17.561 -16.379 1.00 94.44 168 GLN A C 1
ATOM 1337 O O . GLN A 1 168 ? 13.705 -18.680 -15.925 1.00 94.44 168 GLN A O 1
ATOM 1342 N N . ARG A 1 169 ? 12.299 -16.934 -16.123 1.00 95.00 169 ARG A N 1
ATOM 1343 C CA . ARG A 1 169 ? 11.235 -17.503 -15.268 1.00 95.00 169 ARG A CA 1
ATOM 1344 C C . ARG A 1 169 ? 10.694 -18.819 -15.820 1.00 95.00 169 ARG A C 1
ATOM 1346 O O . ARG A 1 169 ? 10.520 -19.778 -15.070 1.00 95.00 169 ARG A O 1
ATOM 1353 N N . HIS A 1 170 ? 10.487 -18.873 -17.133 1.00 93.25 170 HIS A N 1
ATOM 1354 C CA . HIS A 1 170 ? 9.975 -20.049 -17.841 1.00 93.25 170 HIS A CA 1
ATOM 1355 C C . HIS A 1 170 ? 11.065 -21.047 -18.241 1.00 93.25 170 HIS A C 1
ATOM 1357 O O . HIS A 1 170 ? 10.758 -22.072 -18.845 1.00 93.25 170 HIS A O 1
ATOM 1363 N N . LYS A 1 171 ? 12.327 -20.789 -17.866 1.00 95.00 171 LYS A N 1
ATOM 1364 C CA . LYS A 1 171 ? 13.483 -21.669 -18.108 1.00 95.00 171 LYS A CA 1
ATOM 1365 C C . LYS A 1 171 ? 13.631 -22.065 -19.580 1.00 95.00 171 LYS A C 1
ATOM 1367 O O . LYS A 1 171 ? 13.905 -23.223 -19.894 1.00 95.00 171 LYS A O 1
ATOM 1372 N N . LEU A 1 172 ? 13.427 -21.104 -20.476 1.00 95.38 172 LEU A N 1
ATOM 1373 C CA . LEU A 1 172 ? 13.678 -21.301 -21.898 1.00 95.38 172 LEU A CA 1
ATOM 1374 C C . LEU A 1 172 ? 15.184 -21.452 -22.137 1.00 95.38 172 LEU A C 1
ATOM 1376 O O . LEU A 1 172 ? 15.989 -20.787 -21.484 1.00 95.38 172 LEU A O 1
ATOM 1380 N N . ASP A 1 173 ? 15.558 -22.294 -23.098 1.00 94.50 173 ASP A N 1
ATOM 1381 C CA . ASP A 1 173 ? 16.935 -22.360 -23.592 1.00 94.50 173 ASP A CA 1
ATOM 1382 C C . ASP A 1 173 ? 17.216 -21.116 -24.447 1.00 94.50 173 ASP A C 1
ATOM 1384 O O . ASP A 1 173 ? 16.942 -21.084 -25.647 1.00 94.50 173 ASP A O 1
ATOM 1388 N N . TYR A 1 174 ? 17.632 -20.038 -23.782 1.00 96.38 174 TYR A N 1
ATOM 1389 C CA . TYR A 1 174 ? 17.743 -18.704 -24.357 1.00 96.38 174 TYR A CA 1
ATOM 1390 C C . TYR A 1 174 ? 19.101 -18.063 -24.057 1.00 96.38 174 TYR A C 1
ATOM 1392 O O . TYR A 1 174 ? 19.535 -17.989 -22.907 1.00 96.38 174 TYR A O 1
ATOM 1400 N N . SER A 1 175 ? 19.733 -17.502 -25.092 1.00 94.44 175 SER A N 1
ATOM 1401 C CA . SER A 1 175 ? 20.900 -16.626 -24.966 1.00 94.44 175 SER A CA 1
ATOM 1402 C C . SER A 1 175 ? 20.801 -15.458 -25.940 1.00 94.44 175 SER A C 1
ATOM 1404 O O . SER A 1 175 ? 20.492 -15.654 -27.117 1.00 94.44 175 SER A O 1
ATOM 1406 N N . ALA A 1 176 ? 21.156 -14.256 -25.480 1.00 95.31 176 ALA A N 1
ATOM 1407 C CA . ALA A 1 176 ? 21.163 -13.065 -26.323 1.00 95.31 176 ALA A CA 1
ATOM 1408 C C . ALA A 1 176 ? 22.262 -13.106 -27.401 1.00 95.31 176 ALA A C 1
ATOM 1410 O O . ALA A 1 176 ? 22.196 -12.348 -28.360 1.00 95.31 176 ALA A O 1
ATOM 1411 N N . PHE A 1 177 ? 23.241 -14.012 -27.280 1.00 94.88 177 PHE A N 1
ATOM 1412 C CA . PHE A 1 177 ? 24.323 -14.244 -28.249 1.00 94.88 177 PHE A CA 1
ATOM 1413 C C . PHE A 1 177 ? 24.078 -15.464 -29.153 1.00 94.88 177 PHE A C 1
ATOM 1415 O O . PHE A 1 177 ? 25.022 -16.056 -29.679 1.00 94.88 177 PHE A O 1
ATOM 1422 N N . SER A 1 178 ? 22.820 -15.880 -29.305 1.00 93.75 178 SER A N 1
ATOM 1423 C CA . SER A 1 178 ? 22.399 -16.989 -30.171 1.00 93.75 178 SER A CA 1
ATOM 1424 C C . SER A 1 178 ? 21.431 -16.500 -31.249 1.00 93.75 178 SER A C 1
ATOM 1426 O O . SER A 1 178 ? 20.882 -15.417 -31.113 1.00 93.75 178 SER A O 1
ATOM 1428 N N . GLN A 1 179 ? 21.177 -17.284 -32.301 1.00 94.00 179 GLN A N 1
ATOM 1429 C CA . GLN A 1 179 ? 20.193 -16.950 -33.350 1.00 94.00 179 GLN A CA 1
ATOM 1430 C C . GLN A 1 179 ? 18.738 -17.184 -32.880 1.00 94.00 179 GLN A C 1
ATOM 1432 O O . GLN A 1 179 ? 17.906 -17.745 -33.593 1.00 94.00 179 GLN A O 1
ATOM 1437 N N . TYR A 1 180 ? 18.432 -16.853 -31.626 1.00 96.31 180 TYR A N 1
ATOM 1438 C CA . TYR A 1 180 ? 17.111 -17.091 -31.061 1.00 96.31 180 TYR A CA 1
ATOM 1439 C C . TYR A 1 180 ? 16.115 -16.059 -31.602 1.00 96.31 180 TYR A C 1
ATOM 1441 O O . TYR A 1 180 ? 16.184 -14.877 -31.261 1.00 96.31 180 TYR A O 1
ATOM 1449 N N . GLY A 1 181 ? 15.172 -16.520 -32.426 1.00 96.44 181 GLY A N 1
ATOM 1450 C CA . GLY A 1 181 ? 14.060 -15.715 -32.926 1.00 96.44 181 GLY A CA 1
ATOM 1451 C C . GLY A 1 181 ? 12.885 -15.724 -31.953 1.00 96.44 181 GLY A C 1
ATOM 1452 O O . GLY A 1 181 ? 12.153 -16.710 -31.873 1.00 96.44 181 GLY A O 1
ATOM 1453 N N . VAL A 1 182 ? 12.683 -14.621 -31.232 1.00 97.56 182 VAL A N 1
ATOM 1454 C CA . VAL A 1 182 ? 11.535 -14.444 -30.336 1.00 97.56 182 VAL A CA 1
ATOM 1455 C C . VAL A 1 182 ? 10.256 -14.379 -31.164 1.00 97.56 182 VAL A C 1
ATOM 1457 O O . VAL A 1 182 ? 10.079 -13.488 -31.996 1.00 97.56 182 VAL A O 1
ATOM 1460 N N . THR A 1 183 ? 9.369 -15.345 -30.953 1.00 96.94 183 THR A N 1
ATOM 1461 C CA . THR A 1 183 ? 8.127 -15.485 -31.725 1.00 96.94 183 THR A CA 1
ATOM 1462 C C . THR A 1 183 ? 7.045 -14.513 -31.252 1.00 96.94 183 THR A C 1
ATOM 1464 O O . THR A 1 183 ? 7.036 -14.082 -30.097 1.00 96.94 183 THR A O 1
ATOM 1467 N N . LEU A 1 184 ? 6.075 -14.209 -32.121 1.00 97.38 184 LEU A N 1
ATOM 1468 C CA . LEU A 1 184 ? 4.922 -13.386 -31.745 1.00 97.38 184 LEU A CA 1
ATOM 1469 C C . LEU A 1 184 ? 4.126 -13.998 -30.580 1.00 97.38 184 LEU A C 1
ATOM 1471 O O . LEU A 1 184 ? 3.687 -13.269 -29.695 1.00 97.38 184 LEU A O 1
ATOM 1475 N N . ASP A 1 185 ? 3.962 -15.321 -30.549 1.00 98.19 185 ASP A N 1
ATOM 1476 C CA . ASP A 1 185 ? 3.241 -15.998 -29.465 1.00 98.19 185 ASP A CA 1
ATOM 1477 C C . ASP A 1 185 ? 3.948 -15.830 -28.118 1.00 98.19 185 ASP A C 1
ATOM 1479 O O . ASP A 1 185 ? 3.294 -15.611 -27.099 1.00 98.19 185 ASP A O 1
ATOM 1483 N N . GLN A 1 186 ? 5.283 -15.842 -28.106 1.00 98.19 186 GLN A N 1
ATOM 1484 C CA . GLN A 1 186 ? 6.056 -15.534 -26.904 1.00 98.19 186 GLN A CA 1
ATOM 1485 C C . GLN A 1 186 ? 5.890 -14.074 -26.479 1.00 98.19 186 GLN A C 1
ATOM 1487 O O . GLN A 1 186 ? 5.705 -13.814 -25.294 1.00 98.19 186 GLN A O 1
ATOM 1492 N N . LEU A 1 187 ? 5.893 -13.120 -27.415 1.00 98.31 187 LEU A N 1
ATOM 1493 C CA . LEU A 1 187 ? 5.641 -11.709 -27.092 1.00 98.31 187 LEU A CA 1
ATOM 1494 C C . LEU A 1 187 ? 4.223 -11.487 -26.548 1.00 98.31 187 LEU A C 1
ATOM 1496 O O . LEU A 1 187 ? 4.049 -10.740 -25.588 1.00 98.31 187 LEU A O 1
ATOM 1500 N N . LYS A 1 188 ? 3.215 -12.177 -27.094 1.00 98.19 188 LYS A N 1
ATOM 1501 C CA . LYS A 1 188 ? 1.840 -12.168 -26.568 1.00 98.19 188 LYS A CA 1
ATOM 1502 C C . LYS A 1 188 ? 1.743 -12.826 -25.191 1.00 98.19 188 LYS A C 1
ATOM 1504 O O . LYS A 1 188 ? 0.986 -12.353 -24.348 1.00 98.19 188 LYS A O 1
ATOM 1509 N N . ALA A 1 189 ? 2.512 -13.883 -24.933 1.00 97.50 189 ALA A N 1
ATOM 1510 C CA . ALA A 1 189 ? 2.590 -14.497 -23.608 1.00 97.50 189 ALA A CA 1
ATOM 1511 C C . ALA A 1 189 ? 3.214 -13.539 -22.580 1.00 97.50 189 ALA A C 1
ATOM 1513 O O . ALA A 1 189 ? 2.674 -13.381 -21.486 1.00 97.50 189 ALA A O 1
ATOM 1514 N N . VAL A 1 190 ? 4.286 -12.833 -22.958 1.00 97.62 190 VAL A N 1
ATOM 1515 C CA . VAL A 1 190 ? 4.900 -11.769 -22.149 1.00 97.62 190 VAL A CA 1
ATOM 1516 C C . VAL A 1 190 ? 3.890 -10.652 -21.873 1.00 97.62 190 VAL A C 1
ATOM 1518 O O . VAL A 1 190 ? 3.685 -10.290 -20.718 1.00 97.62 190 VAL A O 1
ATOM 1521 N N . GLN A 1 191 ? 3.194 -10.170 -22.907 1.00 96.31 191 GLN A N 1
ATO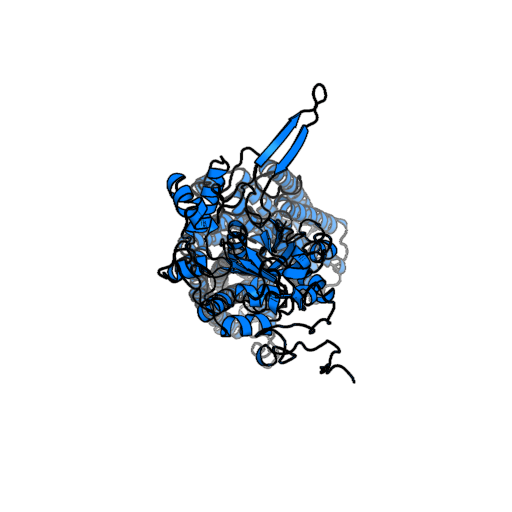M 1522 C CA . GLN A 1 191 ? 2.133 -9.167 -22.785 1.00 96.31 191 GLN A CA 1
ATOM 1523 C C . GLN A 1 191 ? 1.049 -9.603 -21.784 1.00 96.31 191 GLN A C 1
ATOM 1525 O O . GLN A 1 191 ? 0.644 -8.809 -20.932 1.00 96.31 191 GLN A O 1
ATOM 1530 N N . ALA A 1 192 ? 0.585 -10.853 -21.880 1.00 94.38 192 ALA A N 1
ATOM 1531 C CA . ALA A 1 192 ? -0.444 -11.402 -21.003 1.00 94.38 192 ALA A CA 1
ATOM 1532 C C . ALA A 1 192 ? 0.036 -11.512 -19.547 1.00 94.38 192 ALA A C 1
ATOM 1534 O O . ALA A 1 192 ? -0.691 -11.121 -18.637 1.00 94.38 192 ALA A O 1
ATOM 1535 N N . GLU A 1 193 ? 1.264 -11.985 -19.317 1.00 90.81 193 GLU A N 1
ATOM 1536 C CA . GLU A 1 193 ? 1.859 -12.085 -17.977 1.00 90.81 193 GLU A CA 1
ATOM 1537 C C . GLU A 1 193 ? 2.072 -10.707 -17.333 1.00 90.81 193 GLU A C 1
ATOM 1539 O O . GLU A 1 193 ? 1.883 -10.535 -16.131 1.00 90.81 193 GLU A O 1
ATOM 1544 N N . GLN A 1 194 ? 2.426 -9.707 -18.139 1.00 90.94 194 GL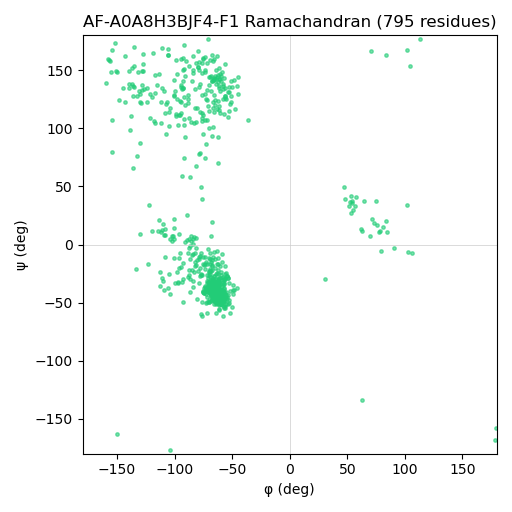N A N 1
ATOM 1545 C CA . GLN A 1 194 ? 2.626 -8.329 -17.696 1.00 90.94 194 GLN A CA 1
ATOM 1546 C C . GLN A 1 194 ? 1.320 -7.523 -17.575 1.00 90.94 194 GLN A C 1
ATOM 1548 O O . GLN A 1 194 ? 1.354 -6.394 -17.082 1.00 90.94 194 GLN A O 1
ATOM 1553 N N . GLY A 1 195 ? 0.177 -8.072 -18.009 1.00 89.56 195 GLY A N 1
ATOM 1554 C CA . GLY A 1 195 ? -1.127 -7.404 -17.952 1.00 89.56 195 GLY A CA 1
ATOM 1555 C C . GLY A 1 195 ? -1.214 -6.149 -18.828 1.00 89.56 195 GLY A C 1
ATOM 1556 O O . GLY A 1 195 ? -1.790 -5.143 -18.415 1.00 89.56 195 GLY A O 1
ATOM 1557 N N . ILE A 1 196 ? -0.595 -6.174 -20.011 1.00 91.62 196 ILE A N 1
ATOM 1558 C CA . ILE A 1 196 ? -0.484 -5.010 -20.897 1.00 91.62 196 ILE A CA 1
ATOM 1559 C C . ILE A 1 196 ? -1.643 -4.956 -21.898 1.00 91.62 196 ILE A C 1
ATOM 1561 O O . ILE A 1 196 ? -1.851 -5.871 -22.696 1.00 91.62 196 ILE A O 1
ATOM 1565 N N . GLU A 1 197 ? -2.319 -3.810 -21.934 1.00 92.81 197 GLU A N 1
ATOM 1566 C CA . GLU A 1 197 ? -3.220 -3.416 -23.020 1.00 92.81 197 GLU A CA 1
ATOM 1567 C C . GLU A 1 197 ? -2.564 -2.319 -23.859 1.00 92.81 197 GLU A C 1
ATOM 1569 O O . GLU A 1 197 ? -2.215 -1.260 -23.322 1.00 92.81 197 GLU A O 1
ATOM 1574 N N . PHE A 1 198 ? -2.405 -2.556 -25.162 1.00 96.06 198 PHE A N 1
ATOM 1575 C CA . PHE A 1 198 ? -1.864 -1.564 -26.093 1.00 96.06 198 PHE A CA 1
ATOM 1576 C C . PHE A 1 198 ? -2.888 -0.489 -26.449 1.00 96.06 198 PHE A C 1
ATOM 1578 O O . PHE A 1 198 ? -4.100 -0.683 -26.335 1.00 96.06 198 PHE A O 1
ATOM 1585 N N . ARG A 1 199 ? -2.380 0.673 -26.851 1.00 94.69 199 ARG A N 1
ATOM 1586 C CA . ARG A 1 199 ? -3.150 1.836 -27.290 1.00 94.69 199 ARG A CA 1
ATOM 1587 C C . ARG A 1 199 ? -2.522 2.418 -28.551 1.00 94.69 199 ARG A C 1
ATOM 1589 O O . ARG A 1 199 ? -1.312 2.315 -28.746 1.00 94.69 199 ARG A O 1
ATOM 1596 N N . ASP A 1 200 ? -3.345 3.090 -29.350 1.00 93.12 200 ASP A N 1
ATOM 1597 C CA . ASP A 1 200 ? -2.882 3.791 -30.547 1.00 93.12 200 ASP A CA 1
ATOM 1598 C C . ASP A 1 200 ? -1.731 4.755 -30.216 1.00 93.12 200 ASP A C 1
ATOM 1600 O O . ASP A 1 200 ? -1.815 5.559 -29.278 1.00 93.12 200 ASP A O 1
ATOM 1604 N N . GLY A 1 201 ? -0.656 4.681 -31.002 1.00 94.94 201 GLY A N 1
ATOM 1605 C CA . GLY A 1 201 ? 0.527 5.522 -30.836 1.00 94.94 201 GLY A CA 1
ATOM 1606 C C . GLY A 1 201 ? 1.472 5.097 -29.708 1.00 94.94 201 GLY A C 1
ATOM 1607 O O . GLY A 1 201 ? 2.371 5.865 -29.362 1.00 94.94 201 GLY A O 1
ATOM 1608 N N . ASP A 1 202 ? 1.297 3.903 -29.131 1.00 98.19 202 ASP A N 1
ATOM 1609 C CA . ASP A 1 202 ? 2.259 3.339 -28.183 1.00 98.19 202 ASP A CA 1
ATOM 1610 C C . ASP A 1 202 ? 3.645 3.160 -28.829 1.00 98.19 202 ASP A C 1
ATOM 1612 O O . ASP A 1 202 ? 3.788 2.821 -30.007 1.00 98.19 202 ASP A O 1
ATOM 1616 N N . ILE A 1 203 ? 4.685 3.367 -28.027 1.00 98.56 203 ILE A N 1
ATOM 1617 C CA . ILE A 1 203 ? 6.080 3.103 -28.378 1.00 98.56 203 ILE A CA 1
ATOM 1618 C C . ILE A 1 203 ? 6.442 1.756 -27.763 1.00 98.56 203 ILE A C 1
ATOM 1620 O O . ILE A 1 203 ? 6.511 1.627 -26.535 1.00 98.56 203 ILE A O 1
ATOM 1624 N N . LEU A 1 204 ? 6.637 0.749 -28.612 1.00 98.56 204 LEU A N 1
ATOM 1625 C CA . LEU A 1 204 ? 6.873 -0.621 -28.178 1.00 98.56 204 LEU A CA 1
ATOM 1626 C C . LEU A 1 204 ? 8.367 -0.858 -27.947 1.00 98.56 204 LEU A C 1
ATOM 1628 O O . LEU A 1 204 ? 9.191 -0.708 -28.848 1.00 98.56 204 LEU A O 1
ATOM 1632 N N . LEU A 1 205 ? 8.705 -1.258 -26.727 1.00 98.75 205 LEU A N 1
ATOM 1633 C CA . LEU A 1 205 ? 10.063 -1.525 -26.276 1.00 98.75 205 LEU A CA 1
ATOM 1634 C C . LEU A 1 205 ? 10.163 -3.002 -25.898 1.00 98.75 205 LEU A C 1
ATOM 1636 O O . LEU A 1 205 ? 9.320 -3.504 -25.154 1.00 98.75 205 LEU A O 1
ATOM 1640 N N . ILE A 1 206 ? 11.173 -3.710 -26.401 1.00 98.69 206 ILE A N 1
ATOM 1641 C CA . ILE A 1 206 ? 11.359 -5.141 -26.132 1.00 98.69 206 ILE A CA 1
ATOM 1642 C C . ILE A 1 206 ? 12.748 -5.373 -25.548 1.00 98.69 206 ILE A C 1
ATOM 1644 O O . ILE A 1 206 ? 13.760 -5.052 -26.170 1.00 98.69 206 ILE A O 1
ATOM 1648 N N . ARG A 1 207 ? 12.801 -5.961 -24.352 1.00 98.56 207 ARG A N 1
ATOM 1649 C CA . ARG A 1 207 ? 14.058 -6.335 -23.700 1.00 98.56 207 ARG A CA 1
ATOM 1650 C C . ARG A 1 207 ? 14.401 -7.794 -23.985 1.00 98.56 207 ARG A C 1
ATOM 1652 O O . ARG A 1 207 ? 13.747 -8.707 -23.477 1.00 98.56 207 ARG A O 1
ATOM 1659 N N . PHE A 1 208 ? 15.461 -7.998 -24.759 1.00 98.44 208 PHE A N 1
ATOM 1660 C CA . PHE A 1 208 ? 16.054 -9.292 -25.093 1.00 98.44 208 PHE A CA 1
ATOM 1661 C C . PHE A 1 208 ? 17.188 -9.679 -24.126 1.00 98.44 208 PHE A C 1
ATOM 1663 O O . PHE A 1 208 ? 17.561 -10.847 -24.045 1.00 98.44 208 PHE A O 1
ATOM 1670 N N . GLY A 1 209 ? 17.725 -8.748 -23.340 1.00 97.44 209 GLY A N 1
ATOM 1671 C CA . GLY A 1 209 ? 18.784 -9.001 -22.362 1.00 97.44 209 GLY A CA 1
ATOM 1672 C C . GLY A 1 209 ? 20.191 -8.995 -22.955 1.00 97.44 209 GLY A C 1
ATOM 1673 O O . GLY A 1 209 ? 21.102 -9.569 -22.353 1.00 97.44 209 GLY A O 1
ATOM 1674 N N . PHE A 1 210 ? 20.390 -8.387 -24.128 1.00 97.56 210 PHE A N 1
ATOM 1675 C CA . PHE A 1 210 ? 21.712 -8.315 -24.755 1.00 97.56 210 PHE A CA 1
ATOM 1676 C C . PHE A 1 210 ? 22.683 -7.488 -23.916 1.00 97.56 210 PHE A C 1
ATOM 1678 O O . PHE A 1 210 ? 23.772 -7.972 -23.620 1.00 97.56 210 PHE A O 1
ATOM 1685 N N . ILE A 1 211 ? 22.288 -6.288 -23.478 1.00 97.06 211 ILE A N 1
ATOM 1686 C CA . ILE A 1 211 ? 23.145 -5.420 -22.653 1.00 97.06 211 ILE A CA 1
ATOM 1687 C C . ILE A 1 211 ? 23.471 -6.103 -21.322 1.00 97.06 211 ILE A C 1
ATOM 1689 O O . ILE A 1 211 ? 24.641 -6.161 -20.940 1.00 97.06 211 ILE A O 1
ATOM 1693 N N . ALA A 1 212 ? 22.472 -6.719 -20.676 1.00 96.06 212 ALA A N 1
ATOM 1694 C CA . ALA A 1 212 ? 22.652 -7.496 -19.449 1.00 96.06 212 ALA A CA 1
ATOM 1695 C C . ALA A 1 212 ? 23.734 -8.579 -19.599 1.00 96.06 212 ALA A C 1
ATOM 1697 O O . ALA A 1 212 ? 24.653 -8.685 -18.785 1.00 96.06 212 ALA A O 1
ATOM 1698 N N . GLN A 1 213 ? 23.631 -9.392 -20.658 1.00 96.62 213 GLN A N 1
ATOM 1699 C CA . GLN A 1 213 ? 24.579 -10.476 -20.907 1.00 96.62 213 GLN A CA 1
ATOM 1700 C C . GLN A 1 213 ? 25.935 -9.941 -21.374 1.00 96.62 213 GLN A C 1
ATOM 1702 O O . GLN A 1 213 ? 26.956 -10.484 -20.962 1.00 96.62 213 GLN A O 1
ATOM 1707 N N . TYR A 1 214 ? 25.967 -8.882 -22.189 1.00 96.75 214 TYR A N 1
ATOM 1708 C CA . TYR A 1 214 ? 27.193 -8.266 -22.692 1.00 96.75 214 TYR A CA 1
ATOM 1709 C C . TYR A 1 214 ? 28.023 -7.662 -21.568 1.00 96.75 214 TYR A C 1
ATOM 1711 O O . TYR A 1 214 ? 29.227 -7.909 -21.509 1.00 96.75 214 TYR A O 1
ATOM 1719 N N . GLU A 1 215 ? 27.416 -6.911 -20.651 1.00 95.31 215 GLU A N 1
ATOM 1720 C CA . GLU A 1 215 ? 28.165 -6.268 -19.571 1.00 95.31 215 GLU A CA 1
ATOM 1721 C C . GLU A 1 215 ? 28.783 -7.275 -18.596 1.00 95.31 215 GLU A C 1
ATOM 1723 O O . GLU A 1 215 ? 29.863 -7.011 -18.064 1.00 95.31 215 GLU A O 1
ATOM 1728 N N . ALA A 1 216 ? 28.179 -8.459 -18.461 1.00 95.62 216 ALA A N 1
ATOM 1729 C CA . ALA A 1 216 ? 28.706 -9.575 -17.678 1.00 95.62 216 ALA A CA 1
ATOM 1730 C C . ALA A 1 216 ? 29.885 -10.324 -18.341 1.00 95.62 216 ALA A C 1
ATOM 1732 O O . ALA A 1 216 ? 30.527 -11.151 -17.689 1.00 95.62 216 ALA A O 1
ATOM 1733 N N . LEU A 1 217 ? 30.187 -10.070 -19.620 1.00 95.62 217 LEU A N 1
ATOM 1734 C CA . LEU A 1 217 ? 31.288 -10.730 -20.329 1.00 95.62 217 LEU A CA 1
ATOM 1735 C C . LEU A 1 217 ? 32.666 -10.216 -19.889 1.00 95.62 217 LEU A C 1
ATOM 1737 O O . LEU A 1 217 ? 32.848 -9.032 -19.594 1.00 95.62 217 LEU A O 1
ATOM 1741 N N . SER A 1 218 ? 33.674 -11.093 -19.966 1.00 96.12 218 SER A N 1
ATOM 1742 C CA . SER A 1 218 ? 35.077 -10.673 -19.892 1.00 96.12 218 SER A CA 1
ATOM 1743 C C . SER A 1 218 ? 35.460 -9.806 -21.095 1.00 96.12 218 SER A C 1
ATOM 1745 O O . SER A 1 218 ? 34.822 -9.851 -22.150 1.00 96.12 218 SER A O 1
ATOM 1747 N N . ASP A 1 219 ? 36.537 -9.035 -20.962 1.00 95.69 219 ASP A N 1
ATOM 1748 C CA . ASP A 1 219 ? 37.030 -8.175 -22.039 1.00 95.69 219 ASP A CA 1
ATOM 1749 C C . ASP A 1 219 ? 37.403 -8.968 -23.304 1.00 95.69 219 ASP A C 1
ATOM 1751 O O . ASP A 1 219 ? 37.099 -8.547 -24.421 1.00 95.69 219 ASP A O 1
ATOM 1755 N N . GLU A 1 220 ? 38.003 -10.149 -23.138 1.00 95.25 220 GLU A N 1
ATOM 1756 C CA . GLU A 1 220 ? 38.336 -11.065 -24.232 1.00 95.25 220 GLU A CA 1
ATOM 1757 C C . GLU A 1 220 ? 37.074 -11.502 -24.973 1.00 95.25 220 GLU A C 1
ATOM 1759 O O . GLU A 1 220 ? 37.023 -11.443 -26.202 1.00 95.25 220 GLU A O 1
ATOM 1764 N N . ARG A 1 221 ? 36.022 -11.869 -24.234 1.00 93.81 221 ARG A N 1
ATOM 1765 C CA . ARG A 1 221 ? 34.763 -12.303 -24.837 1.00 93.81 221 ARG A CA 1
ATOM 1766 C C . ARG A 1 221 ? 34.020 -11.143 -25.507 1.00 93.81 221 ARG A C 1
ATOM 1768 O O . ARG A 1 221 ? 33.462 -11.343 -26.583 1.00 93.81 221 ARG A O 1
ATOM 1775 N N . LYS A 1 222 ? 34.090 -9.919 -24.964 1.00 94.81 222 LYS A N 1
ATOM 1776 C CA . LYS A 1 222 ? 33.587 -8.699 -25.631 1.00 94.81 222 LYS A CA 1
ATOM 1777 C C . LYS A 1 222 ? 34.277 -8.472 -26.987 1.00 94.81 222 LYS A C 1
ATOM 1779 O O . LYS A 1 222 ? 33.604 -8.158 -27.966 1.00 94.81 222 LYS A O 1
ATOM 1784 N N . ARG A 1 223 ? 35.596 -8.703 -27.091 1.00 94.06 223 ARG A N 1
ATOM 1785 C CA . ARG A 1 223 ? 36.320 -8.645 -28.384 1.00 94.06 223 ARG A CA 1
ATOM 1786 C C . ARG A 1 223 ? 35.862 -9.714 -29.363 1.00 94.06 223 ARG A C 1
ATOM 1788 O O . ARG A 1 223 ? 35.871 -9.469 -30.563 1.00 94.06 223 ARG A O 1
ATOM 1795 N N . GLU A 1 224 ? 35.535 -10.909 -28.881 1.00 92.38 224 GLU A N 1
ATOM 1796 C CA . GLU A 1 224 ? 35.048 -11.996 -29.732 1.00 92.38 224 GLU A CA 1
ATOM 1797 C C . GLU A 1 224 ? 33.663 -11.703 -30.301 1.00 92.38 224 GLU A C 1
ATOM 1799 O O . GLU A 1 224 ? 33.462 -11.910 -31.492 1.00 92.38 224 GLU A O 1
ATOM 1804 N N . VAL A 1 225 ? 32.747 -11.164 -29.491 1.00 90.81 225 VAL A N 1
ATOM 1805 C CA . VAL A 1 225 ? 31.402 -10.747 -29.931 1.00 90.81 225 VAL A CA 1
ATOM 1806 C C . VAL A 1 225 ? 31.467 -9.704 -31.054 1.00 90.81 225 VAL A C 1
ATOM 1808 O O . VAL A 1 225 ? 30.651 -9.728 -31.974 1.00 90.81 225 VAL A O 1
ATOM 1811 N N . ALA A 1 226 ? 32.464 -8.816 -31.019 1.00 90.81 226 ALA A N 1
ATOM 1812 C CA . ALA A 1 226 ? 32.663 -7.805 -32.055 1.00 90.81 226 ALA A CA 1
ATOM 1813 C C . ALA A 1 226 ? 33.227 -8.352 -33.379 1.00 90.81 226 ALA A C 1
ATOM 1815 O O . ALA A 1 226 ? 33.246 -7.629 -34.376 1.00 90.81 226 ALA A O 1
ATOM 1816 N N . LYS A 1 227 ? 33.685 -9.609 -33.430 1.00 89.31 227 LYS A N 1
ATOM 1817 C CA . LYS A 1 227 ? 34.149 -10.229 -34.678 1.00 89.31 227 LYS A CA 1
ATOM 1818 C C . LYS A 1 227 ? 32.962 -10.683 -35.526 1.00 89.31 227 LYS A C 1
ATOM 1820 O O . LYS A 1 227 ? 31.915 -11.063 -35.016 1.00 89.31 227 LYS A O 1
ATOM 1825 N N . VAL A 1 228 ? 33.163 -10.673 -36.841 1.00 81.69 228 VAL A N 1
ATOM 1826 C CA . VAL A 1 228 ? 32.229 -11.259 -37.809 1.00 81.69 228 VAL A CA 1
ATOM 1827 C C . VAL A 1 228 ? 32.475 -12.774 -37.953 1.00 81.69 228 VAL A C 1
ATOM 1829 O O . VAL A 1 228 ? 33.633 -13.196 -37.869 1.00 81.69 228 VAL A O 1
ATOM 1832 N N . PRO A 1 229 ? 31.441 -13.598 -38.215 1.00 85.94 229 PRO A N 1
ATOM 1833 C CA . PRO A 1 229 ? 30.030 -13.234 -38.340 1.00 85.94 229 PRO A CA 1
ATOM 1834 C C . PRO A 1 229 ? 29.400 -12.915 -36.983 1.00 85.94 229 PRO A C 1
ATOM 1836 O O . PRO A 1 229 ? 29.762 -13.484 -35.958 1.00 85.94 229 PRO A O 1
ATOM 1839 N N . HIS A 1 230 ? 28.437 -12.003 -37.001 1.00 90.44 230 HIS A N 1
ATOM 1840 C CA . HIS A 1 230 ? 27.709 -11.629 -35.804 1.00 90.44 230 HIS A CA 1
ATOM 1841 C C . HIS A 1 230 ? 26.547 -12.588 -35.518 1.00 90.44 230 HIS A C 1
ATOM 1843 O O . HIS A 1 230 ? 25.956 -13.148 -36.442 1.00 90.44 230 HIS A O 1
ATOM 1849 N N . THR A 1 231 ? 26.189 -12.762 -34.244 1.00 92.81 231 THR A N 1
ATOM 1850 C CA . THR A 1 231 ? 25.048 -13.592 -33.835 1.00 92.81 231 THR A CA 1
ATOM 1851 C C . THR A 1 231 ? 24.406 -13.032 -32.571 1.00 92.81 231 THR A C 1
ATOM 1853 O O . THR A 1 231 ? 25.090 -12.856 -31.561 1.00 92.81 231 THR A O 1
ATOM 1856 N N . TRP A 1 232 ? 23.104 -12.757 -32.631 1.00 94.44 232 TRP A N 1
ATOM 1857 C CA . TRP A 1 232 ? 22.313 -12.317 -31.482 1.00 94.44 232 TRP A CA 1
ATOM 1858 C C . TRP A 1 232 ? 20.827 -12.621 -31.649 1.00 94.44 232 TRP A C 1
ATOM 1860 O O . TRP A 1 232 ? 20.301 -12.796 -32.758 1.00 94.44 232 TRP A O 1
ATOM 1870 N N . ALA A 1 233 ? 20.159 -12.681 -30.503 1.00 96.75 233 ALA A N 1
ATOM 1871 C CA . ALA A 1 233 ? 18.727 -12.870 -30.431 1.00 96.75 233 ALA A CA 1
ATOM 1872 C C . ALA A 1 233 ? 18.000 -11.573 -30.795 1.00 96.75 233 ALA A C 1
ATOM 1874 O O . ALA A 1 233 ? 18.564 -10.483 -30.734 1.00 96.75 233 ALA A O 1
ATOM 1875 N N . GLY A 1 234 ? 16.737 -11.707 -31.168 1.00 96.50 234 GLY A N 1
ATOM 1876 C CA . GLY A 1 234 ? 15.856 -10.589 -31.482 1.00 96.50 234 GLY A CA 1
ATOM 1877 C C . GLY A 1 234 ? 14.496 -11.115 -31.909 1.00 96.50 234 GLY A C 1
ATOM 1878 O O . GLY A 1 234 ? 14.218 -12.310 -31.773 1.00 96.50 234 GLY A O 1
ATOM 1879 N N . VAL A 1 235 ? 13.639 -10.256 -32.454 1.00 96.75 235 VAL A N 1
ATOM 1880 C CA . VAL A 1 235 ? 12.356 -10.716 -33.008 1.00 96.75 235 VAL A CA 1
ATOM 1881 C C . VAL A 1 235 ? 12.601 -11.711 -34.147 1.00 96.75 235 VAL A C 1
ATOM 1883 O O . VAL A 1 235 ? 13.419 -11.470 -35.036 1.00 96.75 235 VAL A O 1
ATOM 1886 N N . GLY A 1 236 ? 11.891 -12.839 -34.119 1.00 95.12 236 GLY A N 1
ATOM 1887 C CA . GLY A 1 236 ? 11.861 -13.791 -35.224 1.00 95.12 236 GLY A CA 1
ATOM 1888 C C . GLY A 1 236 ? 11.048 -13.229 -36.389 1.00 95.12 236 GLY A C 1
ATOM 1889 O O . GLY A 1 236 ? 9.881 -12.863 -36.223 1.00 95.12 236 GLY A O 1
ATOM 1890 N N . GLN A 1 237 ? 11.650 -13.167 -37.576 1.00 91.88 237 GLN A N 1
ATOM 1891 C CA . GLN A 1 237 ? 11.009 -12.591 -38.755 1.00 91.88 237 GLN A CA 1
ATOM 1892 C C . GLN A 1 237 ? 9.764 -13.390 -39.147 1.00 91.88 237 GLN A C 1
ATOM 1894 O O . GLN A 1 237 ? 9.837 -14.564 -39.507 1.00 91.88 237 GLN A O 1
ATOM 1899 N N . SER A 1 238 ? 8.600 -12.744 -39.088 1.00 93.75 238 SER A N 1
ATOM 1900 C CA . SER A 1 238 ? 7.325 -13.343 -39.479 1.00 93.75 238 SER A CA 1
ATOM 1901 C C . SER A 1 238 ? 6.362 -12.284 -40.009 1.00 93.75 238 SER A C 1
ATOM 1903 O O . SER A 1 238 ? 6.380 -11.130 -39.579 1.00 93.75 238 SER A O 1
ATOM 1905 N N . LYS A 1 239 ? 5.505 -12.686 -40.953 1.00 94.00 239 LYS A N 1
ATOM 1906 C CA . LYS A 1 239 ? 4.422 -11.829 -41.453 1.00 94.00 239 LYS A CA 1
ATOM 1907 C C . LYS A 1 239 ? 3.421 -11.505 -40.341 1.00 94.00 239 LYS A C 1
ATOM 1909 O O . LYS A 1 239 ? 2.954 -10.377 -40.263 1.00 94.00 239 LYS A O 1
ATOM 1914 N N . ASP A 1 240 ? 3.164 -12.465 -39.457 1.00 95.25 240 ASP A N 1
ATOM 1915 C CA . ASP A 1 240 ? 2.248 -12.299 -38.328 1.00 95.25 240 ASP A CA 1
ATOM 1916 C C . ASP A 1 240 ? 2.721 -11.203 -37.366 1.00 95.25 240 ASP A C 1
ATOM 1918 O O . ASP A 1 240 ? 1.901 -10.445 -36.854 1.00 95.25 240 ASP A O 1
ATOM 1922 N N . PHE A 1 241 ? 4.037 -11.073 -37.144 1.00 96.12 241 PHE A N 1
ATOM 1923 C CA . PHE A 1 241 ? 4.584 -9.968 -36.356 1.00 96.12 241 PHE A CA 1
ATOM 1924 C C . PHE A 1 241 ? 4.353 -8.612 -37.033 1.00 96.12 241 PHE A C 1
ATOM 1926 O O . PHE A 1 241 ? 3.974 -7.665 -36.352 1.00 96.12 241 PHE A O 1
ATOM 1933 N N . LEU A 1 242 ? 4.535 -8.515 -38.357 1.00 95.75 242 LEU A N 1
ATOM 1934 C CA . LEU A 1 242 ? 4.259 -7.280 -39.103 1.00 95.75 242 LEU A CA 1
ATOM 1935 C C . LEU A 1 242 ? 2.775 -6.895 -39.050 1.00 95.75 242 LEU A C 1
ATOM 1937 O O . LEU A 1 242 ? 2.470 -5.728 -38.819 1.00 95.75 242 LEU A O 1
ATOM 1941 N N . GLU A 1 243 ? 1.875 -7.870 -39.223 1.00 96.81 243 GLU A N 1
ATOM 1942 C CA . GLU A 1 243 ? 0.424 -7.675 -39.094 1.00 96.81 243 GLU A CA 1
ATOM 1943 C C . GLU A 1 243 ? 0.073 -7.186 -37.690 1.00 96.81 243 GLU A C 1
ATOM 1945 O O . GLU A 1 243 ? -0.561 -6.148 -37.536 1.00 96.81 243 GLU A O 1
ATOM 1950 N N . TRP A 1 244 ? 0.563 -7.876 -36.658 1.00 97.00 244 TRP A N 1
ATOM 1951 C CA . TRP A 1 244 ? 0.321 -7.498 -35.268 1.00 97.00 244 TRP A CA 1
ATOM 1952 C C . TRP A 1 244 ? 0.887 -6.121 -34.923 1.00 97.00 244 TRP A C 1
ATOM 1954 O O . TRP A 1 244 ? 0.222 -5.350 -34.237 1.00 97.00 244 TRP A O 1
ATOM 1964 N N . PHE A 1 245 ? 2.089 -5.791 -35.393 1.00 95.88 245 PHE A N 1
ATOM 1965 C CA . PHE A 1 245 ? 2.684 -4.480 -35.170 1.00 95.88 245 PHE A CA 1
ATOM 1966 C C . PHE A 1 245 ? 1.834 -3.370 -35.800 1.00 95.88 245 PHE A C 1
ATOM 1968 O O . PHE A 1 245 ? 1.477 -2.403 -35.126 1.00 95.88 245 PHE A O 1
ATOM 1975 N N . TRP A 1 246 ? 1.498 -3.523 -37.084 1.00 96.25 246 TRP A N 1
ATOM 1976 C CA . TRP A 1 246 ? 0.764 -2.517 -37.842 1.00 96.25 246 TRP A CA 1
ATOM 1977 C C . TRP A 1 246 ? -0.653 -2.317 -37.299 1.00 96.25 246 TRP A C 1
ATOM 1979 O O . TRP A 1 246 ? -1.056 -1.186 -37.039 1.00 96.25 246 TRP A O 1
ATOM 1989 N N . ASP A 1 247 ? -1.380 -3.408 -37.045 1.00 95.94 247 ASP A N 1
ATOM 1990 C CA . ASP A 1 247 ? -2.779 -3.359 -36.609 1.00 95.94 247 ASP A CA 1
ATOM 1991 C C . ASP A 1 247 ? -2.948 -2.881 -35.149 1.00 95.94 247 ASP A C 1
ATOM 1993 O O . ASP A 1 247 ? -4.051 -2.505 -34.757 1.00 95.94 247 ASP A O 1
ATOM 1997 N N . ASN A 1 248 ? -1.880 -2.857 -34.335 1.00 96.00 248 ASN A N 1
ATOM 1998 C CA . ASN A 1 248 ? -1.878 -2.191 -33.018 1.00 96.00 248 ASN A CA 1
ATOM 1999 C C . ASN A 1 248 ? -1.510 -0.694 -33.094 1.00 96.00 248 ASN A C 1
ATOM 2001 O O . ASN A 1 248 ? -1.478 -0.020 -32.066 1.00 96.00 248 ASN A O 1
ATOM 2005 N N . HIS A 1 249 ? -1.223 -0.170 -34.291 1.00 96.00 249 HIS A N 1
ATOM 2006 C CA . HIS A 1 249 ? -0.921 1.242 -34.552 1.00 96.00 249 HIS A CA 1
ATOM 2007 C C . HIS A 1 249 ? 0.219 1.823 -33.696 1.00 96.00 249 HIS A C 1
ATOM 2009 O O . HIS A 1 249 ? 0.183 2.990 -33.284 1.00 96.00 249 HIS A O 1
ATOM 2015 N N . PHE A 1 250 ? 1.252 1.025 -33.433 1.00 97.81 250 PHE A N 1
ATOM 2016 C CA . PHE A 1 250 ? 2.443 1.492 -32.730 1.00 97.81 250 PHE A CA 1
ATOM 2017 C C . PHE A 1 250 ? 3.145 2.619 -33.499 1.00 97.81 250 PHE A C 1
ATOM 2019 O O . PHE A 1 250 ? 3.152 2.652 -34.730 1.00 97.81 250 PHE A O 1
ATOM 2026 N N . ALA A 1 251 ? 3.746 3.552 -32.764 1.00 96.94 251 ALA A N 1
ATOM 2027 C CA . ALA A 1 251 ? 4.417 4.712 -33.341 1.00 96.94 251 ALA A CA 1
ATOM 2028 C C . ALA A 1 251 ? 5.916 4.505 -33.581 1.00 96.94 251 ALA A C 1
ATOM 2030 O O . ALA A 1 251 ? 6.471 5.133 -34.480 1.00 96.94 251 ALA A O 1
ATOM 2031 N N . ALA A 1 252 ? 6.569 3.671 -32.770 1.00 97.69 252 ALA A N 1
ATOM 2032 C CA . ALA A 1 252 ? 7.999 3.378 -32.850 1.00 97.69 252 ALA A CA 1
ATOM 2033 C C . ALA A 1 252 ? 8.322 2.035 -32.177 1.00 97.69 252 ALA A C 1
ATOM 2035 O O . ALA A 1 252 ? 7.555 1.560 -31.332 1.00 97.69 252 ALA A O 1
ATOM 2036 N N . LEU A 1 253 ? 9.475 1.457 -32.526 1.00 97.44 253 LEU A N 1
ATOM 2037 C CA . LEU A 1 253 ? 9.976 0.188 -31.993 1.00 97.44 253 LEU A CA 1
ATOM 2038 C C . LEU A 1 253 ? 11.395 0.332 -31.479 1.00 97.44 253 LEU A C 1
ATOM 2040 O O . LEU A 1 253 ? 12.237 0.817 -32.220 1.00 97.44 253 LEU A O 1
ATOM 2044 N N . ALA A 1 254 ? 11.706 -0.171 -30.287 1.00 98.31 254 ALA A N 1
ATOM 2045 C CA . ALA A 1 254 ? 13.102 -0.305 -29.880 1.00 98.31 254 ALA A CA 1
ATOM 2046 C C . ALA A 1 254 ? 13.405 -1.609 -29.141 1.00 98.31 254 ALA A C 1
ATOM 2048 O O . ALA A 1 254 ? 12.565 -2.160 -28.427 1.00 98.31 254 ALA A O 1
ATOM 2049 N N . GLY A 1 255 ? 14.640 -2.073 -29.305 1.00 98.25 255 GLY A N 1
ATOM 2050 C CA . GLY A 1 255 ? 15.215 -3.218 -28.614 1.00 98.25 255 GLY A CA 1
ATOM 2051 C C . GLY A 1 255 ? 16.544 -2.879 -27.943 1.00 98.25 255 GLY A C 1
ATOM 2052 O O . GLY A 1 255 ? 17.194 -1.885 -28.270 1.00 98.25 255 GLY A O 1
ATOM 2053 N N . ASP A 1 256 ? 16.978 -3.738 -27.026 1.00 98.00 256 ASP A N 1
ATOM 2054 C CA . ASP A 1 256 ? 18.294 -3.650 -26.375 1.00 98.00 256 ASP A CA 1
ATOM 2055 C C . ASP A 1 256 ? 19.397 -4.435 -27.111 1.00 98.00 256 ASP A C 1
ATOM 2057 O O . ASP A 1 256 ? 20.539 -4.476 -26.659 1.00 98.00 256 ASP A O 1
ATOM 2061 N N . SER A 1 257 ? 19.074 -5.054 -28.251 1.00 95.94 257 SER A N 1
ATOM 2062 C CA . SER A 1 257 ? 20.011 -5.837 -29.069 1.00 95.94 257 SER A CA 1
ATOM 2063 C C . SER A 1 257 ? 20.652 -5.009 -30.201 1.00 95.94 257 SER A C 1
ATOM 2065 O O . SER A 1 257 ? 20.101 -3.971 -30.573 1.00 95.94 257 SER A O 1
ATOM 2067 N N . PRO A 1 258 ? 21.805 -5.441 -30.768 1.00 94.56 258 PRO A N 1
ATOM 2068 C CA . PRO A 1 258 ? 22.488 -4.764 -31.883 1.00 94.56 258 PRO A CA 1
ATOM 2069 C C . PRO A 1 258 ? 21.772 -4.810 -33.230 1.00 94.56 258 PRO A C 1
ATOM 2071 O O . PRO A 1 258 ? 22.219 -4.165 -34.175 1.00 94.56 258 PRO A O 1
ATOM 2074 N N . ALA A 1 259 ? 20.748 -5.650 -33.339 1.00 93.12 259 ALA A N 1
ATOM 2075 C CA . ALA A 1 259 ? 19.689 -5.504 -34.315 1.00 93.12 259 ALA A CA 1
ATOM 2076 C C . ALA A 1 259 ? 18.360 -5.788 -33.613 1.00 93.12 259 ALA A C 1
ATOM 2078 O O . ALA A 1 259 ? 18.325 -6.559 -32.649 1.00 93.12 259 ALA A O 1
ATOM 2079 N N . PHE A 1 260 ? 17.270 -5.189 -34.084 1.00 94.06 260 PHE A N 1
ATOM 2080 C CA . PHE A 1 260 ? 15.943 -5.465 -33.521 1.00 94.06 260 PHE A CA 1
ATOM 2081 C C . PHE A 1 260 ? 15.477 -6.914 -33.776 1.00 94.06 260 PHE A C 1
ATOM 2083 O O . PHE A 1 260 ? 14.843 -7.550 -32.930 1.00 94.06 260 PHE A O 1
ATOM 2090 N N . GLU A 1 261 ? 15.802 -7.449 -34.951 1.00 94.81 261 GLU A N 1
ATOM 2091 C CA . GLU A 1 261 ? 15.534 -8.834 -35.339 1.0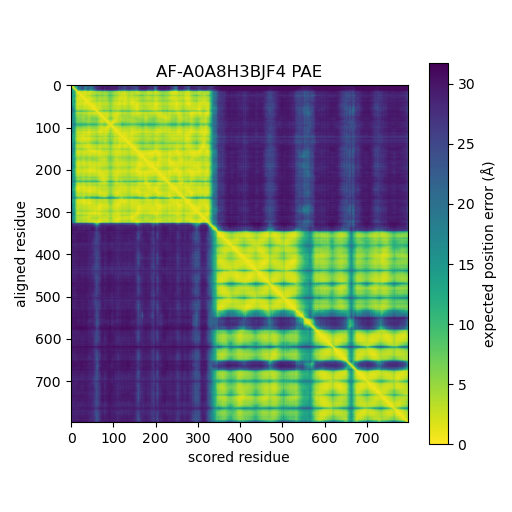0 94.81 261 GLU A CA 1
ATOM 2092 C C . GLU A 1 261 ? 16.710 -9.761 -35.030 1.00 94.81 261 GLU A C 1
ATOM 2094 O O . GLU A 1 261 ? 17.851 -9.323 -34.871 1.00 94.81 261 GLU A O 1
ATOM 2099 N N . THR A 1 262 ? 16.443 -11.067 -34.961 1.00 94.75 262 THR A N 1
ATOM 2100 C CA . THR A 1 262 ? 17.525 -12.041 -34.776 1.00 94.75 262 THR A CA 1
ATOM 2101 C C . THR A 1 262 ? 18.492 -12.031 -35.962 1.00 94.75 262 THR A C 1
ATOM 2103 O O . THR A 1 262 ? 18.086 -11.872 -37.117 1.00 94.75 262 THR A O 1
ATOM 2106 N N . ASN A 1 263 ? 19.779 -12.223 -35.666 1.00 92.00 263 ASN A N 1
ATOM 2107 C CA . ASN A 1 263 ? 20.849 -12.286 -36.651 1.00 92.00 263 ASN A CA 1
ATOM 2108 C C . ASN A 1 263 ? 21.675 -13.580 -36.475 1.00 92.00 263 ASN A C 1
ATOM 2110 O O . ASN A 1 263 ? 22.093 -13.866 -35.347 1.00 92.00 263 ASN A O 1
ATOM 2114 N N . PRO A 1 264 ? 21.986 -14.333 -37.550 1.00 90.50 264 PRO A N 1
ATOM 2115 C CA . PRO A 1 264 ? 21.560 -14.117 -38.939 1.00 90.50 264 PRO A CA 1
ATOM 2116 C C . PRO A 1 264 ? 20.033 -14.111 -39.124 1.00 90.50 264 PRO A C 1
ATOM 2118 O O . PRO A 1 264 ? 19.338 -14.805 -38.378 1.00 90.50 264 PRO A O 1
ATOM 2121 N N . PRO A 1 265 ? 19.503 -13.342 -40.088 1.00 84.81 265 PRO A N 1
ATOM 2122 C CA . PRO A 1 265 ? 18.065 -13.240 -40.285 1.00 84.81 265 PRO A CA 1
ATOM 2123 C C . PRO A 1 265 ? 17.458 -14.570 -40.740 1.00 84.81 265 PRO A C 1
ATOM 2125 O O . PRO A 1 265 ? 18.057 -15.304 -41.529 1.00 84.81 265 PRO A O 1
ATOM 2128 N N . LEU A 1 266 ? 16.255 -14.891 -40.251 1.00 82.44 266 LEU A N 1
ATOM 2129 C CA . LEU A 1 266 ? 15.485 -16.048 -40.730 1.00 82.44 266 LEU A CA 1
ATOM 2130 C C . LEU A 1 266 ? 14.833 -15.760 -42.093 1.00 82.44 266 LEU A C 1
ATOM 2132 O O . LEU A 1 266 ? 14.568 -16.687 -42.858 1.00 82.44 266 LEU A O 1
ATOM 2136 N N . ALA A 1 267 ? 14.579 -14.480 -42.386 1.00 78.19 267 ALA A N 1
ATOM 2137 C CA . ALA A 1 267 ? 14.089 -13.975 -43.663 1.00 78.19 267 ALA A CA 1
ATOM 2138 C C . ALA A 1 267 ? 14.389 -12.468 -43.807 1.00 78.19 267 ALA A C 1
ATOM 2140 O O . ALA A 1 267 ? 14.184 -11.707 -42.865 1.00 78.19 267 ALA A O 1
ATOM 2141 N N . ASP A 1 268 ? 14.807 -12.019 -44.993 1.00 72.69 268 ASP A N 1
ATOM 2142 C CA . ASP A 1 268 ? 15.288 -10.645 -45.232 1.00 72.69 268 ASP A CA 1
ATOM 2143 C C . ASP A 1 268 ? 14.160 -9.644 -45.555 1.00 72.69 268 ASP A C 1
ATOM 2145 O O . ASP A 1 268 ? 14.143 -9.029 -46.624 1.00 72.69 268 ASP A O 1
ATOM 2149 N N . PHE A 1 269 ? 13.175 -9.483 -44.665 1.00 83.38 269 PHE A N 1
ATOM 2150 C CA . PHE A 1 269 ? 12.072 -8.535 -44.902 1.00 83.38 269 PHE A CA 1
ATOM 2151 C C . PHE A 1 269 ? 11.717 -7.617 -43.730 1.00 83.38 269 PHE A C 1
ATOM 2153 O O . PHE A 1 269 ? 11.112 -6.574 -43.968 1.00 83.38 269 PHE A O 1
ATOM 2160 N N . LEU A 1 270 ? 12.061 -7.949 -42.482 1.00 89.75 270 LEU A N 1
ATOM 2161 C CA . LEU A 1 270 ? 11.529 -7.217 -41.329 1.00 89.75 270 LEU A CA 1
ATOM 2162 C C . LEU A 1 270 ? 12.111 -5.798 -41.235 1.00 89.75 270 LEU A C 1
ATOM 2164 O O . LEU A 1 270 ? 11.339 -4.839 -41.199 1.00 89.75 270 LEU A O 1
ATOM 2168 N N . HIS A 1 271 ? 13.437 -5.648 -41.317 1.00 93.69 271 HIS A N 1
ATOM 2169 C CA . HIS A 1 271 ? 14.103 -4.341 -41.362 1.00 93.69 271 HIS A CA 1
ATOM 2170 C C . HIS A 1 271 ? 13.554 -3.377 -42.435 1.00 93.69 271 HIS A C 1
ATOM 2172 O O . HIS A 1 271 ? 13.097 -2.287 -42.078 1.00 93.69 271 HIS A O 1
ATOM 2178 N N . PRO A 1 272 ? 13.564 -3.727 -43.744 1.00 94.56 272 PRO A N 1
ATOM 2179 C CA . PRO A 1 272 ? 13.115 -2.807 -44.787 1.00 94.56 272 PRO A CA 1
ATOM 2180 C C . PRO A 1 272 ? 11.613 -2.518 -44.708 1.00 94.56 272 PRO A C 1
ATOM 2182 O O . PRO A 1 272 ? 11.214 -1.390 -44.995 1.00 94.56 272 PRO A O 1
ATOM 2185 N N . VAL A 1 273 ? 10.779 -3.481 -44.293 1.00 95.94 273 VAL A N 1
ATOM 2186 C CA . VAL A 1 273 ? 9.331 -3.255 -44.166 1.00 95.94 273 VAL A CA 1
ATOM 2187 C C . VAL A 1 273 ? 9.009 -2.352 -42.979 1.00 95.94 273 VAL A C 1
ATOM 2189 O O . VAL A 1 273 ? 8.234 -1.422 -43.150 1.00 95.94 273 VAL A O 1
ATOM 2192 N N . ILE A 1 274 ? 9.603 -2.551 -41.801 1.00 96.00 274 ILE A N 1
ATOM 2193 C CA . ILE A 1 274 ? 9.326 -1.688 -40.640 1.00 96.00 274 ILE A CA 1
ATOM 2194 C C . ILE A 1 274 ? 9.823 -0.267 -40.897 1.00 96.00 274 ILE A C 1
ATOM 2196 O O . ILE A 1 274 ? 9.069 0.695 -40.761 1.00 96.00 274 ILE A O 1
ATOM 2200 N N . LEU A 1 275 ? 11.078 -0.133 -41.314 1.00 95.44 275 LEU A N 1
ATOM 2201 C CA . LEU A 1 275 ? 11.700 1.171 -41.461 1.00 95.44 275 LEU A CA 1
ATOM 2202 C C . LEU A 1 275 ? 11.198 1.887 -42.723 1.00 95.44 275 LEU A C 1
ATOM 2204 O O . LEU A 1 275 ? 10.570 2.936 -42.638 1.00 95.44 275 LEU A O 1
ATOM 2208 N N . SER A 1 276 ? 11.423 1.310 -43.905 1.00 96.06 276 SER A N 1
ATOM 2209 C CA . SER A 1 276 ? 11.081 1.952 -45.181 1.00 96.06 276 SER A CA 1
ATOM 2210 C C . SER A 1 276 ? 9.655 1.674 -45.649 1.00 96.06 276 SER A C 1
ATOM 2212 O O . SER A 1 276 ? 9.099 2.491 -46.372 1.00 96.06 276 SER A O 1
ATOM 2214 N N . GLY A 1 277 ? 9.044 0.550 -45.284 1.00 96.62 277 GLY A N 1
ATOM 2215 C CA . GLY A 1 277 ? 7.666 0.225 -45.663 1.00 96.62 277 GLY A CA 1
ATOM 2216 C C . GLY A 1 277 ? 6.642 0.995 -44.838 1.00 96.62 277 GLY A C 1
ATOM 2217 O O . GLY A 1 277 ? 5.859 1.766 -45.390 1.00 96.62 277 GLY A O 1
ATOM 2218 N N . PHE A 1 278 ? 6.660 0.807 -43.521 1.00 97.19 278 PHE A N 1
ATOM 2219 C CA . PHE A 1 278 ? 5.737 1.442 -42.582 1.00 97.19 278 PHE A CA 1
ATOM 2220 C C . PHE A 1 278 ? 6.125 2.881 -42.247 1.00 97.19 278 PHE A C 1
ATOM 2222 O O . PHE A 1 278 ? 5.265 3.654 -41.836 1.00 97.19 278 PHE A O 1
ATOM 2229 N N . GLY A 1 279 ? 7.396 3.251 -42.421 1.00 96.81 279 GLY A N 1
ATOM 2230 C CA . GLY A 1 279 ? 7.886 4.543 -41.958 1.00 96.81 279 GLY A CA 1
ATOM 2231 C C . GLY A 1 279 ? 8.071 4.568 -40.438 1.00 96.81 279 GLY A C 1
ATOM 2232 O O . GLY A 1 279 ? 7.744 5.566 -39.802 1.00 96.81 279 GLY A O 1
ATOM 2233 N N . CYS A 1 280 ? 8.535 3.474 -39.831 1.00 97.31 280 CYS A N 1
ATOM 2234 C CA . CYS A 1 280 ? 8.634 3.352 -38.378 1.00 97.31 280 CYS A CA 1
ATOM 2235 C C . CYS A 1 280 ? 10.063 3.576 -37.863 1.00 97.31 280 CYS A C 1
ATOM 2237 O O . CYS A 1 280 ? 10.975 2.903 -38.345 1.00 97.31 280 CYS A O 1
ATOM 2239 N N . PRO A 1 281 ? 10.281 4.462 -36.866 1.00 96.38 281 PRO A N 1
ATOM 2240 C CA . PRO A 1 281 ? 11.554 4.544 -36.159 1.00 96.38 281 PRO A CA 1
ATOM 2241 C C . PRO A 1 281 ? 11.931 3.195 -35.547 1.00 96.38 281 PRO A C 1
ATOM 2243 O O . PRO A 1 281 ? 11.150 2.616 -34.783 1.00 96.38 281 PRO A O 1
ATOM 2246 N N . LEU A 1 282 ? 13.146 2.736 -35.846 1.00 97.38 282 LEU A N 1
ATOM 2247 C CA . LEU A 1 282 ? 13.702 1.504 -35.298 1.00 97.38 282 LEU A CA 1
ATOM 2248 C C . LEU A 1 282 ? 14.868 1.826 -34.364 1.00 97.38 282 LEU A C 1
ATOM 2250 O O . LEU A 1 282 ? 15.803 2.532 -34.738 1.00 97.38 282 LEU A O 1
ATOM 2254 N N . GLY A 1 283 ? 14.758 1.373 -33.123 1.00 97.81 283 GLY A N 1
ATOM 2255 C CA . GLY A 1 283 ? 15.692 1.655 -32.049 1.00 97.81 283 GLY A CA 1
ATOM 2256 C C . GLY A 1 283 ? 16.502 0.423 -31.682 1.00 97.81 283 GLY A C 1
ATOM 2257 O O . GLY A 1 283 ? 15.944 -0.652 -31.460 1.00 97.81 283 GLY A O 1
ATOM 2258 N N . GLU A 1 284 ? 17.814 0.584 -31.575 1.00 97.94 284 GLU A N 1
ATOM 2259 C CA . GLU A 1 284 ? 18.741 -0.512 -31.281 1.00 97.94 284 GLU A CA 1
ATOM 2260 C C . GLU A 1 284 ? 19.628 -0.163 -30.088 1.00 97.94 284 GLU A C 1
ATOM 2262 O O . GLU A 1 284 ? 19.944 1.008 -29.853 1.00 97.94 284 GLU A O 1
ATOM 2267 N N . MET A 1 285 ? 20.030 -1.192 -29.336 1.00 97.31 285 MET A N 1
ATOM 2268 C CA . MET A 1 285 ? 20.899 -1.094 -28.158 1.00 97.31 285 MET A CA 1
ATOM 2269 C C . MET A 1 285 ? 20.407 -0.112 -27.082 1.00 97.31 285 MET A C 1
ATOM 2271 O O . MET A 1 285 ? 21.217 0.563 -26.451 1.00 97.31 285 MET A O 1
ATOM 2275 N N . PHE A 1 286 ? 19.097 0.005 -26.860 1.00 98.44 286 PHE A N 1
ATOM 2276 C CA . PHE A 1 286 ? 18.562 0.788 -25.740 1.00 98.44 286 PHE A CA 1
ATOM 2277 C C . PHE A 1 286 ? 18.844 0.098 -24.402 1.00 98.44 286 PHE A C 1
ATOM 2279 O O . PHE A 1 286 ? 18.638 -1.104 -24.271 1.00 98.44 286 PHE A O 1
ATOM 2286 N N . ASP A 1 287 ? 19.261 0.859 -23.390 1.00 98.19 287 ASP A N 1
ATOM 2287 C CA . ASP A 1 287 ? 19.481 0.317 -22.047 1.00 98.19 287 ASP A CA 1
ATOM 2288 C C . ASP A 1 287 ? 18.161 0.250 -21.269 1.00 98.19 287 ASP A C 1
ATOM 2290 O O . ASP A 1 287 ? 17.624 1.262 -20.807 1.00 98.19 287 ASP A O 1
ATOM 2294 N N . PHE A 1 288 ? 17.627 -0.966 -21.144 1.00 98.31 288 PHE A N 1
ATOM 2295 C CA . PHE A 1 288 ? 16.394 -1.244 -20.415 1.00 98.31 288 PHE A CA 1
ATOM 2296 C C . PHE A 1 288 ? 16.624 -1.846 -19.027 1.00 98.31 288 PHE A C 1
ATOM 2298 O O . PHE A 1 288 ? 15.637 -2.150 -18.364 1.00 98.31 288 PHE A O 1
ATOM 2305 N N . GLU A 1 289 ? 17.863 -2.017 -18.554 1.00 96.56 289 GLU A N 1
ATOM 2306 C CA . GLU A 1 289 ? 18.133 -2.784 -17.327 1.00 96.56 289 GLU A CA 1
ATOM 2307 C C . GLU A 1 289 ? 17.451 -2.156 -16.112 1.00 96.56 289 GLU A C 1
ATOM 2309 O O . GLU A 1 289 ? 16.582 -2.761 -15.481 1.00 96.56 289 GLU A O 1
ATOM 2314 N N . ARG A 1 290 ? 17.745 -0.879 -15.859 1.00 94.31 290 ARG A N 1
ATOM 2315 C CA . ARG A 1 290 ? 17.111 -0.138 -14.765 1.00 94.31 290 ARG A CA 1
ATOM 2316 C C . ARG A 1 290 ? 15.606 0.043 -14.982 1.00 94.31 290 ARG A C 1
ATOM 2318 O O . ARG A 1 290 ? 14.841 0.048 -14.023 1.00 94.31 290 ARG A O 1
ATOM 2325 N N . LEU A 1 291 ? 15.167 0.209 -16.230 1.00 95.06 291 LEU A N 1
ATOM 2326 C CA . LEU A 1 291 ? 13.748 0.357 -16.554 1.00 95.06 291 LEU A CA 1
ATOM 2327 C C . LEU A 1 291 ? 12.963 -0.915 -16.209 1.00 95.06 291 LEU A C 1
ATOM 2329 O O . LEU A 1 291 ? 11.906 -0.820 -15.594 1.00 95.06 291 LEU A O 1
ATOM 2333 N N . ALA A 1 292 ? 13.484 -2.088 -16.567 1.00 93.19 292 ALA A N 1
ATOM 2334 C CA . ALA A 1 292 ? 12.866 -3.379 -16.289 1.00 93.19 292 ALA A CA 1
ATOM 2335 C C . ALA A 1 292 ? 12.765 -3.645 -14.780 1.00 93.19 292 ALA A C 1
ATOM 2337 O O . ALA A 1 292 ? 11.701 -4.038 -14.302 1.00 93.19 292 ALA A O 1
ATOM 2338 N N . GLU A 1 293 ? 13.825 -3.357 -14.018 1.00 88.38 293 GLU A N 1
ATOM 2339 C CA . GLU A 1 293 ? 13.827 -3.466 -12.551 1.00 88.38 293 GLU A CA 1
ATOM 2340 C C . GLU A 1 293 ? 12.750 -2.583 -11.903 1.00 88.38 293 GLU A C 1
ATOM 2342 O O . GLU A 1 293 ? 12.000 -3.025 -11.024 1.00 88.38 293 GLU A O 1
ATOM 2347 N N . GLU A 1 294 ? 12.636 -1.335 -12.355 1.00 88.00 294 GLU A N 1
ATOM 2348 C CA . GLU A 1 294 ? 11.677 -0.369 -11.816 1.00 88.00 294 GLU A CA 1
ATOM 2349 C C . GLU A 1 294 ? 10.240 -0.692 -12.260 1.00 88.00 294 GLU A C 1
ATOM 2351 O O . GLU A 1 294 ? 9.312 -0.588 -11.455 1.00 88.00 294 GLU A O 1
ATOM 2356 N N . CYS A 1 295 ? 10.041 -1.166 -13.495 1.00 84.69 295 CYS A N 1
ATOM 2357 C CA . CYS A 1 295 ? 8.757 -1.674 -13.983 1.00 84.69 295 CYS A CA 1
ATOM 2358 C C . CYS A 1 295 ? 8.285 -2.898 -13.187 1.00 84.69 295 CYS A C 1
ATOM 2360 O O . CYS A 1 295 ? 7.128 -2.941 -12.759 1.00 84.69 295 CYS A O 1
ATOM 2362 N N . ALA A 1 296 ? 9.177 -3.859 -12.934 1.00 83.50 296 ALA A N 1
ATOM 2363 C CA . ALA A 1 296 ? 8.886 -5.041 -12.128 1.00 83.50 296 ALA A CA 1
ATOM 2364 C C . ALA A 1 296 ? 8.547 -4.659 -10.679 1.00 83.50 296 ALA A C 1
ATOM 2366 O O . ALA A 1 296 ? 7.541 -5.114 -10.137 1.00 83.50 296 ALA A O 1
ATOM 2367 N N . THR A 1 297 ? 9.322 -3.750 -10.079 1.00 78.19 297 THR A N 1
ATOM 2368 C CA . THR A 1 297 ? 9.070 -3.227 -8.724 1.00 78.19 297 THR A CA 1
ATOM 2369 C C . THR A 1 297 ? 7.734 -2.487 -8.631 1.00 78.19 297 THR A C 1
ATOM 2371 O O . THR A 1 297 ? 7.044 -2.557 -7.613 1.00 78.19 297 THR A O 1
ATOM 2374 N N . ALA A 1 298 ? 7.354 -1.762 -9.684 1.00 73.25 298 ALA A N 1
ATOM 2375 C CA . ALA A 1 298 ? 6.106 -1.012 -9.744 1.00 73.25 298 ALA A CA 1
ATOM 2376 C C . ALA A 1 298 ? 4.892 -1.855 -10.171 1.00 73.25 298 ALA A C 1
ATOM 2378 O O . ALA A 1 298 ? 3.779 -1.329 -10.128 1.00 73.25 298 ALA A O 1
ATOM 2379 N N . LEU A 1 299 ? 5.095 -3.112 -10.597 1.00 81.12 299 LEU A N 1
ATOM 2380 C CA . LEU A 1 299 ? 4.098 -3.934 -11.298 1.00 81.12 299 LEU A CA 1
ATOM 2381 C C . LEU A 1 299 ? 3.421 -3.164 -12.445 1.00 81.12 299 LEU A C 1
ATOM 2383 O O . LEU A 1 299 ? 2.210 -3.243 -12.647 1.00 81.12 299 LEU A O 1
ATOM 2387 N N . ARG A 1 300 ? 4.205 -2.360 -13.173 1.00 83.56 300 ARG A N 1
ATOM 2388 C CA . ARG A 1 300 ? 3.711 -1.489 -14.240 1.00 83.56 300 ARG A CA 1
ATOM 2389 C C . ARG A 1 300 ? 4.705 -1.431 -15.385 1.00 83.56 300 ARG A C 1
ATOM 2391 O O . ARG A 1 300 ? 5.830 -0.975 -15.219 1.00 83.56 300 ARG A O 1
ATOM 2398 N N . TRP A 1 301 ? 4.227 -1.804 -16.563 1.00 93.19 301 TRP A N 1
ATOM 2399 C CA . TRP A 1 301 ? 5.041 -1.941 -17.771 1.00 93.19 301 TRP A CA 1
ATOM 2400 C C . TRP A 1 301 ? 4.765 -0.859 -18.821 1.00 93.19 301 TRP A C 1
ATOM 2402 O O . TRP A 1 301 ? 5.291 -0.928 -19.927 1.00 93.19 301 TRP A O 1
ATOM 2412 N N . SER A 1 302 ? 3.964 0.154 -18.467 1.00 94.94 302 SER A N 1
ATOM 2413 C CA . SER A 1 302 ? 3.734 1.363 -19.261 1.00 94.94 302 SER A CA 1
ATOM 2414 C C . SER A 1 302 ? 4.225 2.616 -18.535 1.00 94.94 302 SER A C 1
ATOM 2416 O O . SER A 1 302 ? 4.139 2.717 -17.307 1.00 94.94 302 SER A O 1
ATOM 2418 N N . PHE A 1 303 ? 4.729 3.586 -19.292 1.00 95.94 303 PHE A N 1
ATOM 2419 C CA . PHE A 1 303 ? 5.307 4.825 -18.768 1.00 95.94 303 PHE A CA 1
ATOM 2420 C C . PHE A 1 303 ? 5.217 5.953 -19.793 1.00 95.94 303 PHE A C 1
ATOM 2422 O O . PHE A 1 303 ? 4.921 5.736 -20.968 1.00 95.94 303 PHE A O 1
ATOM 2429 N N . PHE A 1 304 ? 5.476 7.182 -19.351 1.00 97.56 304 PHE A N 1
ATOM 2430 C CA . PHE A 1 304 ? 5.668 8.283 -20.284 1.00 97.56 304 PHE A CA 1
ATOM 2431 C C . PHE A 1 304 ? 7.060 8.167 -20.897 1.00 97.56 304 PHE A C 1
ATOM 2433 O O . PHE A 1 304 ? 8.044 8.029 -20.171 1.00 97.56 304 PHE A O 1
ATOM 2440 N N . PHE A 1 305 ? 7.149 8.218 -22.216 1.00 98.38 305 PHE A N 1
ATOM 2441 C CA . PHE A 1 305 ? 8.398 8.131 -22.955 1.00 98.38 305 PHE A CA 1
ATOM 2442 C C . PHE A 1 305 ? 8.652 9.446 -23.681 1.00 98.38 305 PHE A C 1
ATOM 2444 O O . PHE A 1 305 ? 7.748 10.019 -24.290 1.00 98.38 305 PHE A O 1
ATOM 2451 N N . THR A 1 306 ? 9.897 9.907 -23.642 1.00 97.50 306 THR A N 1
ATOM 2452 C CA . THR A 1 306 ? 10.357 11.042 -24.438 1.00 97.50 306 THR A CA 1
ATOM 2453 C C . THR A 1 306 ? 11.724 10.748 -25.029 1.00 97.50 306 THR A C 1
ATOM 2455 O O . THR A 1 306 ? 12.611 10.243 -24.346 1.00 97.50 306 THR A O 1
ATOM 2458 N N . SER A 1 307 ? 11.909 11.112 -26.290 1.00 97.62 307 SER A N 1
ATOM 2459 C CA . SER A 1 307 ? 13.177 11.024 -26.999 1.00 97.62 307 SER A CA 1
ATOM 2460 C C . SER A 1 307 ? 13.314 12.202 -27.955 1.00 97.62 307 SER A C 1
ATOM 2462 O O . SER A 1 307 ? 12.369 12.574 -28.655 1.00 97.62 307 SER A O 1
ATOM 2464 N N . ALA A 1 308 ? 14.498 12.808 -27.946 1.00 92.25 308 ALA A N 1
ATOM 2465 C CA . ALA A 1 308 ? 14.837 13.959 -28.771 1.00 92.25 308 ALA A CA 1
ATOM 2466 C C . ALA A 1 308 ? 16.169 13.683 -29.487 1.00 92.25 308 ALA A C 1
ATOM 2468 O O . ALA A 1 308 ? 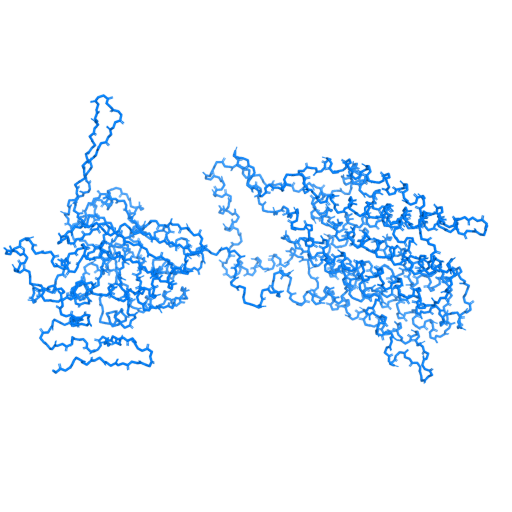17.225 14.021 -28.940 1.00 92.25 308 ALA A O 1
ATOM 2469 N N . PRO A 1 309 ? 16.140 13.047 -30.675 1.00 94.38 309 PRO A N 1
ATOM 2470 C CA . PRO A 1 309 ? 17.352 12.780 -31.440 1.00 94.38 309 PRO A CA 1
ATOM 2471 C C . PRO A 1 309 ? 18.042 14.084 -31.865 1.00 94.38 309 PRO A C 1
ATOM 2473 O O . PRO A 1 309 ? 17.439 15.161 -31.893 1.00 94.38 309 PRO A O 1
ATOM 2476 N N . LEU A 1 310 ? 19.321 13.992 -32.232 1.00 95.69 310 LEU A N 1
ATOM 2477 C CA . LEU A 1 310 ? 20.089 15.125 -32.747 1.00 95.69 310 LEU A CA 1
ATOM 2478 C C . LEU A 1 310 ? 19.418 15.702 -33.998 1.00 95.69 310 LEU A C 1
ATOM 2480 O O . LEU A 1 310 ? 19.073 14.984 -34.936 1.00 95.69 310 LEU A O 1
ATOM 2484 N N . ASN A 1 311 ? 19.296 17.026 -34.042 1.00 96.44 311 ASN A N 1
ATOM 2485 C CA . ASN A 1 311 ? 18.735 17.733 -35.187 1.00 96.44 311 ASN A CA 1
ATOM 2486 C C . ASN A 1 311 ? 19.766 17.841 -36.324 1.00 96.44 311 ASN A C 1
ATOM 2488 O O . ASN A 1 311 ? 20.419 18.871 -36.491 1.00 96.44 311 ASN A O 1
ATOM 2492 N N . ILE A 1 312 ? 19.934 16.750 -37.076 1.00 94.94 312 ILE A N 1
ATOM 2493 C CA . ILE A 1 312 ? 20.870 16.640 -38.201 1.00 94.94 312 ILE A CA 1
ATOM 2494 C C . ILE A 1 312 ? 20.061 16.524 -39.501 1.00 94.94 312 ILE A C 1
ATOM 2496 O O . ILE A 1 312 ? 19.498 15.456 -39.769 1.00 94.94 312 ILE A O 1
ATOM 2500 N N . PRO A 1 313 ? 19.966 17.592 -40.317 1.00 95.81 313 PRO A N 1
ATOM 2501 C CA . PRO A 1 313 ? 19.292 17.532 -41.611 1.00 95.81 313 PRO A CA 1
ATOM 2502 C C . PRO A 1 313 ? 19.871 16.423 -42.493 1.00 95.81 313 PRO A C 1
ATOM 2504 O O . PRO A 1 313 ? 21.081 16.351 -42.688 1.00 95.81 313 PRO A O 1
ATOM 2507 N N . GLY A 1 314 ? 19.011 15.521 -42.975 1.00 94.25 314 GLY A N 1
ATOM 2508 C CA . GLY A 1 314 ? 19.433 14.346 -43.749 1.00 94.25 314 GLY A CA 1
ATOM 2509 C C . GLY A 1 314 ? 20.191 13.269 -42.958 1.00 94.25 314 GLY A C 1
ATOM 2510 O O . GLY A 1 314 ? 20.688 12.320 -43.561 1.00 94.25 314 GLY A O 1
ATOM 2511 N N . GLY A 1 315 ? 20.283 13.385 -41.629 1.00 95.38 315 GLY A N 1
ATOM 2512 C CA . GLY A 1 315 ? 20.965 12.411 -40.777 1.00 95.38 315 GLY A CA 1
ATOM 2513 C C . GLY A 1 315 ? 20.324 11.023 -40.850 1.00 95.38 315 GLY A C 1
ATOM 2514 O O . GLY A 1 315 ? 19.101 10.906 -40.821 1.00 95.38 315 GLY A O 1
ATOM 2515 N N . VAL A 1 316 ? 21.158 9.983 -40.941 1.00 95.81 316 VAL A N 1
ATOM 2516 C CA . VAL A 1 316 ? 20.726 8.586 -41.146 1.00 95.81 316 VAL A CA 1
ATOM 2517 C C . VAL A 1 316 ? 20.344 7.885 -39.839 1.00 95.81 316 VAL A C 1
ATOM 2519 O O . VAL A 1 316 ? 19.458 7.037 -39.835 1.00 95.81 316 VAL A O 1
ATOM 2522 N N . ALA A 1 317 ? 20.981 8.248 -38.731 1.00 96.75 317 ALA A N 1
ATOM 2523 C CA . ALA A 1 317 ? 20.599 7.811 -37.396 1.00 96.75 317 ALA A CA 1
ATOM 2524 C C . ALA A 1 317 ? 21.019 8.864 -36.377 1.00 96.75 317 ALA A C 1
ATOM 2526 O O . ALA A 1 317 ? 21.716 9.834 -36.705 1.00 96.75 317 ALA A O 1
ATOM 2527 N N . SER A 1 318 ? 20.623 8.663 -35.130 1.00 96.88 318 SER A N 1
ATOM 2528 C CA . SER A 1 318 ? 21.060 9.507 -34.031 1.00 96.88 318 SER A CA 1
ATOM 2529 C C . SER A 1 318 ? 21.000 8.768 -32.700 1.00 96.88 318 SER A C 1
ATOM 2531 O O . SER A 1 318 ? 20.087 7.963 -32.516 1.00 96.88 318 SER A O 1
ATOM 2533 N N . PRO A 1 319 ? 21.894 9.083 -31.744 1.00 96.75 319 PRO A N 1
ATOM 2534 C CA . PRO A 1 319 ? 21.670 8.727 -30.352 1.00 96.75 319 PRO A CA 1
ATOM 2535 C C . PRO A 1 319 ? 20.272 9.175 -29.903 1.00 96.75 319 PRO A C 1
ATOM 2537 O O . PRO A 1 319 ? 19.859 10.296 -30.223 1.00 96.75 319 PRO A O 1
ATOM 2540 N N . PRO A 1 320 ? 19.522 8.335 -29.177 1.00 95.31 320 PRO A N 1
ATOM 2541 C CA . PRO A 1 320 ? 18.097 8.556 -29.019 1.00 95.31 320 PRO A CA 1
ATOM 2542 C C . PRO A 1 320 ? 17.786 9.655 -28.003 1.00 95.31 320 PRO A C 1
ATOM 2544 O O . PRO A 1 320 ? 16.726 10.275 -28.087 1.00 95.31 320 PRO A O 1
ATOM 2547 N N . ASN A 1 321 ? 18.681 9.912 -27.042 1.00 94.56 321 ASN A N 1
ATOM 2548 C CA . ASN A 1 321 ? 18.423 10.806 -25.910 1.00 94.56 321 ASN A CA 1
ATOM 2549 C C . ASN A 1 321 ? 17.058 10.487 -25.267 1.00 94.56 321 ASN A C 1
ATOM 2551 O O . ASN A 1 321 ? 16.186 11.348 -25.129 1.00 94.56 321 ASN A O 1
ATOM 2555 N N . ALA A 1 322 ? 16.847 9.197 -24.992 1.00 97.62 322 ALA A N 1
ATOM 2556 C CA . ALA A 1 322 ? 15.571 8.659 -24.544 1.00 97.62 322 ALA A CA 1
ATOM 2557 C C . ALA A 1 322 ? 15.480 8.607 -23.017 1.00 97.62 322 ALA A C 1
ATOM 2559 O O . ALA A 1 322 ? 16.450 8.273 -22.329 1.00 97.62 322 ALA A O 1
ATOM 2560 N N . ILE A 1 323 ? 14.296 8.924 -22.497 1.00 97.94 323 ILE A N 1
ATOM 2561 C CA . ILE A 1 323 ? 13.958 8.907 -21.076 1.00 97.94 323 ILE A CA 1
ATOM 2562 C C . ILE A 1 323 ? 12.579 8.264 -20.908 1.00 97.94 323 ILE A C 1
ATOM 2564 O O . ILE A 1 323 ? 11.597 8.707 -21.511 1.00 97.94 323 ILE A O 1
ATOM 2568 N N . ALA A 1 324 ? 12.498 7.263 -20.036 1.00 97.56 324 ALA A N 1
ATOM 2569 C CA . ALA A 1 324 ? 11.246 6.780 -19.471 1.00 97.56 324 ALA A CA 1
ATOM 2570 C C . ALA A 1 324 ? 10.960 7.498 -18.150 1.00 97.56 324 ALA A C 1
ATOM 2572 O O . ALA A 1 324 ? 11.836 7.628 -17.294 1.00 97.56 324 ALA A O 1
ATOM 2573 N N . ILE A 1 325 ? 9.721 7.942 -17.962 1.00 94.88 325 ILE A N 1
ATOM 2574 C CA . ILE A 1 325 ? 9.253 8.555 -16.723 1.00 94.88 325 ILE A CA 1
ATOM 2575 C C . ILE A 1 325 ? 8.146 7.676 -16.142 1.00 94.88 325 ILE A C 1
ATOM 2577 O O . ILE A 1 325 ? 7.017 7.665 -16.642 1.00 94.88 325 ILE A O 1
ATOM 2581 N N . LEU A 1 326 ? 8.478 6.923 -15.089 1.00 82.50 326 LEU A N 1
ATOM 2582 C CA . LEU A 1 326 ? 7.553 5.984 -14.454 1.00 82.50 326 LEU A CA 1
ATOM 2583 C C . LEU A 1 326 ? 6.714 6.660 -13.371 1.00 82.50 326 LEU A C 1
ATOM 2585 O O . LEU A 1 326 ? 7.131 7.593 -12.675 1.00 82.50 326 LEU A O 1
ATOM 2589 N N . GLY A 1 327 ? 5.540 6.079 -13.146 1.00 60.25 327 GLY A N 1
ATOM 2590 C CA . GLY A 1 327 ? 4.908 6.075 -11.837 1.00 60.25 327 GLY A CA 1
ATOM 2591 C C . GLY A 1 327 ? 5.261 4.788 -11.095 1.00 60.25 327 GLY A C 1
ATOM 2592 O O . GLY A 1 327 ? 4.800 3.727 -11.493 1.00 60.25 327 GLY A O 1
ATOM 2593 N N . LYS A 1 328 ? 6.020 4.855 -9.998 1.00 41.62 328 LYS A N 1
ATOM 2594 C CA . LYS A 1 328 ? 6.021 3.783 -8.990 1.00 41.62 328 LYS A CA 1
ATOM 2595 C C . LYS A 1 328 ? 4.623 3.641 -8.396 1.00 41.62 328 LYS A C 1
ATOM 2597 O O . LYS A 1 328 ? 3.903 4.628 -8.218 1.00 41.62 328 LYS A O 1
ATOM 2602 N N . TYR A 1 329 ? 4.326 2.431 -7.952 1.00 37.88 329 TYR A N 1
ATOM 2603 C CA . TYR A 1 329 ? 3.371 2.196 -6.886 1.00 37.88 329 TYR A CA 1
ATOM 2604 C C . TYR A 1 329 ? 3.878 2.871 -5.596 1.00 37.88 329 TYR A C 1
ATOM 2606 O O . TYR A 1 329 ? 4.643 2.305 -4.813 1.00 37.88 329 TYR A O 1
ATOM 2614 N N . THR A 1 330 ? 3.468 4.115 -5.344 1.00 34.09 330 THR A N 1
ATOM 2615 C CA . THR A 1 330 ? 3.172 4.475 -3.955 1.00 34.09 330 THR A CA 1
ATOM 2616 C C . THR A 1 330 ? 2.070 3.526 -3.516 1.00 34.09 330 THR A C 1
ATOM 2618 O O . THR A 1 330 ? 1.192 3.216 -4.313 1.00 34.09 330 THR A O 1
ATOM 2621 N N . GLY A 1 331 ? 2.101 3.027 -2.283 1.00 35.81 331 GLY A N 1
ATOM 2622 C CA . GLY A 1 331 ? 0.976 2.293 -1.703 1.00 35.81 331 GLY A CA 1
ATOM 2623 C C . GLY A 1 331 ? -0.271 3.177 -1.581 1.00 35.81 331 GLY A C 1
ATOM 2624 O O . GLY A 1 331 ? -0.662 3.557 -0.484 1.00 35.81 331 GLY A O 1
ATOM 2625 N N . SER A 1 332 ? -0.864 3.516 -2.718 1.00 32.47 332 SER A N 1
ATOM 2626 C CA . SER A 1 332 ? -2.078 4.281 -2.938 1.00 32.47 332 SER A CA 1
ATOM 2627 C C . SER A 1 332 ? -2.636 3.828 -4.290 1.00 32.47 332 SER A C 1
ATOM 2629 O O . SER A 1 332 ? -2.423 4.459 -5.326 1.00 32.47 332 SER A O 1
ATOM 2631 N N . ILE A 1 333 ? -3.299 2.673 -4.248 1.00 31.48 333 ILE A N 1
ATOM 2632 C CA . ILE A 1 333 ? -4.269 2.190 -5.239 1.00 31.48 333 ILE A CA 1
ATOM 2633 C C . ILE A 1 333 ? -5.215 3.354 -5.602 1.00 31.48 333 ILE A C 1
ATOM 2635 O O . ILE A 1 333 ? -5.529 4.150 -4.708 1.00 31.48 333 ILE A O 1
ATOM 2639 N N . PRO A 1 334 ? -5.671 3.486 -6.865 1.00 26.78 334 PRO A N 1
ATOM 2640 C CA . PRO A 1 334 ? -6.714 4.441 -7.224 1.00 26.78 334 PRO A CA 1
ATOM 2641 C C . PRO A 1 334 ? -7.906 4.274 -6.280 1.00 26.78 334 PRO A C 1
ATOM 2643 O O . PRO A 1 334 ? -8.441 3.181 -6.109 1.00 26.78 334 PRO A O 1
ATOM 2646 N N . ILE A 1 335 ? -8.255 5.367 -5.612 1.00 33.78 335 ILE A N 1
ATOM 2647 C CA . ILE A 1 335 ? -9.328 5.444 -4.629 1.00 33.78 335 ILE A CA 1
ATOM 2648 C C . ILE A 1 335 ? -10.641 5.536 -5.411 1.00 33.78 335 ILE A C 1
ATOM 2650 O O . ILE A 1 335 ? -11.184 6.622 -5.568 1.00 33.78 335 ILE A O 1
ATOM 2654 N N . ASP A 1 336 ? -11.115 4.406 -5.926 1.00 29.31 336 ASP A N 1
ATOM 2655 C CA . ASP A 1 336 ? -12.532 4.205 -6.228 1.00 29.31 336 ASP A CA 1
ATOM 2656 C C . ASP A 1 336 ? -13.098 3.300 -5.135 1.00 29.31 336 ASP A C 1
ATOM 2658 O O . ASP A 1 336 ? -12.593 2.199 -4.931 1.00 29.31 336 ASP A O 1
ATOM 2662 N N . GLU A 1 337 ? -14.058 3.858 -4.389 1.00 28.14 337 GLU A N 1
ATOM 2663 C CA . GLU A 1 337 ? -15.036 3.344 -3.401 1.00 28.14 337 GLU A CA 1
ATOM 2664 C C . GLU A 1 337 ? -14.725 2.110 -2.513 1.00 28.14 337 GLU A C 1
ATOM 2666 O O . GLU A 1 337 ? -15.151 2.084 -1.361 1.00 28.14 337 GLU A O 1
ATOM 2671 N N . ALA A 1 338 ? -13.922 1.136 -2.933 1.00 27.08 338 ALA A N 1
ATOM 2672 C CA . ALA A 1 338 ? -13.540 -0.056 -2.169 1.00 27.08 338 ALA A CA 1
ATOM 2673 C C . ALA A 1 338 ? -12.500 0.207 -1.054 1.00 27.08 338 ALA A C 1
ATOM 2675 O O . ALA A 1 338 ? -12.325 -0.596 -0.136 1.00 27.08 338 ALA A O 1
ATOM 2676 N N . VAL A 1 339 ? -11.796 1.342 -1.091 1.00 32.22 339 VAL A N 1
ATOM 2677 C CA . VAL A 1 339 ? -10.697 1.645 -0.150 1.00 32.22 339 VAL A CA 1
ATOM 2678 C C . VAL A 1 339 ? -11.189 2.154 1.214 1.00 32.22 339 VAL A C 1
ATOM 2680 O O . VAL A 1 339 ? -10.435 2.114 2.192 1.00 32.22 339 VAL A O 1
ATOM 2683 N N . PHE A 1 340 ? -12.464 2.533 1.337 1.00 29.77 340 PHE A N 1
ATOM 2684 C CA . PHE A 1 340 ? -13.047 2.788 2.657 1.00 29.77 340 PHE A CA 1
ATOM 2685 C C . PHE A 1 340 ? -13.203 1.493 3.482 1.00 29.77 340 PHE A C 1
ATOM 2687 O O . PHE A 1 340 ? -13.205 1.561 4.709 1.00 29.77 340 PHE A O 1
ATOM 2694 N N . GLU A 1 341 ? -13.221 0.316 2.840 1.00 27.77 341 GLU A N 1
ATOM 2695 C CA . GLU A 1 341 ? -13.335 -0.974 3.536 1.00 27.77 341 GLU A CA 1
ATOM 2696 C C . GLU A 1 341 ? -11.991 -1.649 3.860 1.00 27.77 341 GLU A C 1
ATOM 2698 O O . GLU A 1 341 ? -11.864 -2.293 4.901 1.00 27.77 341 GLU A O 1
ATOM 2703 N N . VAL A 1 342 ? -10.946 -1.484 3.040 1.00 32.25 342 VAL A N 1
ATOM 2704 C CA . VAL A 1 342 ? -9.735 -2.330 3.164 1.00 32.25 342 VAL A CA 1
ATOM 2705 C C . VAL A 1 342 ? -8.604 -1.698 3.997 1.00 32.25 342 VAL A C 1
ATOM 2707 O O . VAL A 1 342 ? -7.756 -2.402 4.544 1.00 32.25 342 VAL A O 1
ATOM 2710 N N . ILE A 1 343 ? -8.580 -0.374 4.193 1.00 34.28 343 ILE A N 1
ATOM 2711 C CA . ILE A 1 343 ? -7.464 0.301 4.897 1.00 34.28 343 ILE A CA 1
ATOM 2712 C C . ILE A 1 343 ? -7.607 0.311 6.430 1.00 34.28 343 ILE A C 1
ATOM 2714 O O . ILE A 1 343 ? -6.649 0.633 7.144 1.00 34.28 343 ILE A O 1
ATOM 2718 N N . LEU A 1 344 ? -8.756 -0.096 6.968 1.00 36.34 344 LEU A N 1
ATOM 2719 C CA . LEU A 1 344 ? -8.927 -0.234 8.414 1.00 36.34 344 LEU A CA 1
ATOM 2720 C C . LEU A 1 344 ? -8.379 -1.556 8.971 1.00 36.34 344 LEU A C 1
ATOM 2722 O O . LEU A 1 344 ? -8.088 -1.626 10.164 1.00 36.34 344 LEU A O 1
ATOM 2726 N N . TRP A 1 345 ? -8.163 -2.583 8.143 1.00 42.56 345 TRP A N 1
ATOM 2727 C CA . TRP A 1 345 ? -7.972 -3.924 8.681 1.00 42.56 345 TRP A CA 1
ATOM 2728 C C . TRP A 1 345 ? -7.155 -4.841 7.753 1.00 42.56 345 TRP A C 1
ATOM 2730 O O . TRP A 1 345 ? -7.671 -5.420 6.807 1.00 42.56 345 TRP A O 1
ATOM 2740 N N . ARG A 1 346 ? -5.900 -5.118 8.135 1.00 51.16 346 ARG A N 1
ATOM 2741 C CA . ARG A 1 346 ? -5.209 -6.383 7.778 1.00 51.16 346 ARG A CA 1
ATOM 2742 C C . ARG A 1 346 ? -5.815 -7.609 8.486 1.00 51.16 346 ARG A C 1
ATOM 2744 O O . ARG A 1 346 ? -5.267 -8.699 8.469 1.00 51.16 346 ARG A O 1
ATOM 2751 N N . VAL A 1 347 ? -6.924 -7.400 9.178 1.00 60.84 347 VAL A N 1
ATOM 2752 C CA . VAL A 1 347 ? -7.657 -8.410 9.917 1.00 60.84 347 VAL A CA 1
ATOM 2753 C C . VAL A 1 347 ? -8.799 -8.865 9.005 1.00 60.84 347 VAL A C 1
ATOM 2755 O O . VAL A 1 347 ? -9.563 -8.006 8.554 1.00 60.84 347 VAL A O 1
ATOM 2758 N N . PRO A 1 348 ? -8.944 -10.168 8.712 1.00 70.50 348 PRO A N 1
ATOM 2759 C CA . PRO A 1 348 ? -10.008 -10.674 7.847 1.00 70.50 348 PRO A CA 1
ATOM 2760 C C . PRO A 1 348 ? -11.384 -10.161 8.285 1.00 70.50 348 PRO A C 1
ATOM 2762 O O . PRO A 1 348 ? -11.648 -10.121 9.485 1.00 70.50 348 PRO A O 1
ATOM 2765 N N . ALA A 1 349 ? -12.278 -9.819 7.346 1.00 76.19 349 ALA A N 1
ATOM 2766 C CA . ALA A 1 349 ? -13.620 -9.276 7.635 1.00 76.19 349 ALA A CA 1
ATOM 2767 C C . ALA A 1 349 ? -14.398 -10.096 8.686 1.00 76.19 349 ALA A C 1
ATOM 2769 O O . ALA A 1 349 ? -15.100 -9.552 9.543 1.00 76.19 349 ALA A O 1
ATOM 2770 N N . TRP A 1 350 ? -14.194 -11.415 8.675 1.00 83.31 350 TRP A N 1
ATOM 2771 C CA . TRP A 1 350 ? -14.675 -12.331 9.704 1.00 83.31 350 TRP A CA 1
ATOM 2772 C C . TRP A 1 350 ? -14.195 -11.967 11.118 1.00 83.31 350 TRP A C 1
ATOM 2774 O O . TRP A 1 350 ? -15.005 -11.791 12.025 1.00 83.31 350 TRP A O 1
ATOM 2784 N N . GLN A 1 351 ? -12.887 -11.793 11.315 1.00 87.06 351 GLN A N 1
ATOM 2785 C CA . GLN A 1 351 ? -12.327 -11.422 12.612 1.00 87.06 351 GLN A CA 1
ATOM 2786 C C . GLN A 1 351 ? -12.767 -10.012 13.034 1.00 87.06 351 GLN A C 1
ATOM 2788 O O . GLN A 1 351 ? -13.034 -9.804 14.214 1.00 87.06 351 GLN A O 1
ATOM 2793 N N . GLN A 1 352 ? -12.940 -9.068 12.102 1.00 84.62 352 GLN A N 1
ATOM 2794 C CA . GLN A 1 352 ? -13.497 -7.740 12.415 1.00 84.62 352 GLN A CA 1
ATOM 2795 C C . GLN A 1 352 ? -14.927 -7.835 12.953 1.00 84.62 352 GLN A C 1
ATOM 2797 O O . GLN A 1 352 ? -15.274 -7.178 13.934 1.00 84.62 352 GLN A O 1
ATOM 2802 N N . SER A 1 353 ? -15.741 -8.696 12.337 1.00 89.31 353 SER A N 1
ATOM 2803 C CA . SER A 1 353 ? -17.112 -8.963 12.773 1.00 89.31 353 SER A CA 1
ATOM 2804 C C . SER A 1 353 ? -17.120 -9.559 14.180 1.00 89.31 353 SER A C 1
ATOM 2806 O O . SER A 1 353 ? -17.857 -9.092 15.047 1.00 89.31 353 SER A O 1
ATOM 2808 N N . CYS A 1 354 ? -16.230 -10.516 14.455 1.00 92.56 354 CYS A N 1
ATOM 2809 C CA . CYS A 1 354 ? -16.045 -11.080 15.792 1.00 92.56 354 CYS A CA 1
ATOM 2810 C C . CYS A 1 354 ? -15.593 -10.027 16.819 1.00 92.56 354 CYS A C 1
ATOM 2812 O O . CYS A 1 354 ? -16.110 -10.002 17.935 1.00 92.56 354 CYS A O 1
ATOM 2814 N N . VAL A 1 355 ? -14.668 -9.131 16.453 1.00 92.00 355 VAL A N 1
ATOM 2815 C CA . VAL A 1 355 ? -14.232 -8.009 17.304 1.00 92.00 355 VAL A CA 1
ATOM 2816 C C . VAL A 1 355 ? -15.416 -7.101 17.637 1.00 92.00 355 VAL A C 1
ATOM 2818 O O . VAL A 1 355 ? -15.636 -6.784 18.808 1.00 92.00 355 VAL A O 1
ATOM 2821 N N . ALA A 1 356 ? -16.198 -6.709 16.629 1.00 92.00 356 ALA A N 1
ATOM 2822 C CA . ALA A 1 356 ? -17.336 -5.818 16.804 1.00 92.00 356 ALA A CA 1
ATOM 2823 C C . ALA A 1 356 ? -18.430 -6.442 17.680 1.00 92.00 356 ALA A C 1
ATOM 2825 O O . ALA A 1 356 ? -18.930 -5.784 18.594 1.00 92.00 356 ALA A O 1
ATOM 2826 N N . LEU A 1 357 ? -18.765 -7.715 17.450 1.00 93.75 357 LEU A N 1
ATOM 2827 C CA . LEU A 1 357 ? -19.783 -8.434 18.217 1.00 93.75 357 LEU A CA 1
ATOM 2828 C C . LEU A 1 357 ? -19.367 -8.647 19.679 1.00 93.75 357 LEU A C 1
ATOM 2830 O O . LEU A 1 357 ? -20.173 -8.395 20.578 1.00 93.75 357 LEU A O 1
ATOM 2834 N N . ASN A 1 358 ? -18.118 -9.045 19.942 1.00 95.38 358 ASN A N 1
ATOM 2835 C CA . ASN A 1 358 ? -17.604 -9.166 21.312 1.00 95.38 358 ASN A CA 1
ATOM 2836 C C . ASN A 1 358 ? -17.634 -7.810 22.034 1.00 95.38 358 ASN A C 1
ATOM 2838 O O . ASN A 1 358 ? -18.167 -7.703 23.139 1.00 95.38 358 ASN A O 1
ATOM 2842 N N . ALA A 1 359 ? -17.160 -6.744 21.379 1.00 93.31 359 ALA A N 1
ATOM 2843 C CA . ALA A 1 359 ? -17.183 -5.397 21.943 1.00 93.31 359 ALA A CA 1
ATOM 2844 C C . ALA A 1 359 ? -18.615 -4.929 22.273 1.00 93.31 359 ALA A C 1
ATOM 2846 O O . ALA A 1 359 ? -18.882 -4.516 23.405 1.00 93.31 359 ALA A O 1
ATOM 2847 N N . LEU A 1 360 ? -19.553 -5.047 21.325 1.00 91.94 360 LEU A N 1
ATOM 2848 C CA . LEU A 1 360 ? -20.945 -4.597 21.476 1.00 91.94 360 LEU A CA 1
ATOM 2849 C C . LEU A 1 360 ? -21.762 -5.407 22.494 1.00 91.94 360 LEU A C 1
ATOM 2851 O O . LEU A 1 360 ? -22.742 -4.886 23.022 1.00 91.94 360 LEU A O 1
ATOM 2855 N N . SER A 1 361 ? -21.375 -6.646 22.799 1.00 92.19 361 SER A N 1
ATOM 2856 C CA . SER A 1 361 ? -22.089 -7.510 23.755 1.00 92.19 361 SER A CA 1
ATOM 2857 C C . SER A 1 361 ? -21.511 -7.481 25.178 1.00 92.19 361 SER A C 1
ATOM 2859 O O . SER A 1 361 ? -22.174 -7.899 26.126 1.00 92.19 361 SER A O 1
ATOM 2861 N N . SER A 1 362 ? -20.322 -6.904 25.378 1.00 89.12 362 SER A N 1
ATOM 2862 C CA . SER A 1 362 ? -19.659 -6.802 26.694 1.00 89.12 362 SER A CA 1
ATOM 2863 C C . SER A 1 362 ? -20.379 -5.888 27.715 1.00 89.12 362 SER A C 1
ATOM 2865 O O . SER A 1 362 ? -20.062 -5.881 28.909 1.00 89.12 362 SER A O 1
ATOM 2867 N N . GLY A 1 363 ? -21.373 -5.116 27.259 1.00 85.81 363 GLY A N 1
ATOM 2868 C CA . GLY A 1 363 ? -22.051 -4.010 27.950 1.00 85.81 363 GLY A CA 1
ATOM 2869 C C . GLY A 1 363 ? -22.921 -4.327 29.160 1.00 85.81 363 GLY A C 1
ATOM 2870 O O . GLY A 1 363 ? -23.280 -3.405 29.890 1.00 85.81 363 GLY A O 1
ATOM 2871 N N . GLY A 1 364 ? -23.260 -5.596 29.384 1.00 86.38 364 GLY A N 1
ATOM 2872 C CA . GLY A 1 364 ? -24.395 -5.996 30.224 1.00 86.38 364 GLY A CA 1
ATOM 2873 C C . GLY A 1 364 ? -24.399 -5.483 31.669 1.00 86.38 364 GLY A C 1
ATOM 2874 O O . GLY A 1 364 ? -25.460 -5.173 32.203 1.00 86.38 364 GLY A O 1
ATOM 2875 N N . VAL A 1 365 ? -23.226 -5.337 32.294 1.00 88.31 365 VAL A N 1
ATOM 2876 C CA . VAL A 1 365 ? -23.096 -4.863 33.689 1.00 88.31 365 VAL A CA 1
ATOM 2877 C C . VAL A 1 365 ? -23.658 -3.446 33.870 1.00 88.31 365 VAL A C 1
ATOM 2879 O O . VAL A 1 365 ? -24.263 -3.149 34.897 1.00 88.31 365 VAL A O 1
ATOM 2882 N N . PHE A 1 366 ? -23.535 -2.584 32.858 1.00 85.12 366 PHE A N 1
ATOM 2883 C CA . PHE A 1 366 ? -23.989 -1.190 32.927 1.00 85.12 366 PHE A CA 1
ATOM 2884 C C . PHE A 1 366 ? -25.492 -1.006 32.686 1.00 85.12 366 PHE A C 1
ATOM 2886 O O . PHE A 1 366 ? -26.000 0.103 32.817 1.00 85.12 366 PHE A O 1
ATOM 2893 N N . LEU A 1 367 ? -26.220 -2.084 32.387 1.00 85.88 367 LEU A N 1
ATOM 2894 C CA . LEU A 1 367 ? -27.681 -2.072 32.288 1.00 85.88 367 LEU A CA 1
ATOM 2895 C C . LEU A 1 367 ? -28.370 -2.239 33.644 1.00 85.88 367 LEU A C 1
ATOM 2897 O O . LEU A 1 367 ? -29.595 -2.222 33.700 1.00 85.88 367 LEU A O 1
ATOM 2901 N N . PHE A 1 368 ? -27.613 -2.371 34.740 1.00 85.50 368 PHE A N 1
ATOM 2902 C CA . PHE A 1 368 ? -28.169 -2.557 36.081 1.00 85.50 368 PHE A CA 1
ATOM 2903 C C . PHE A 1 368 ? -29.289 -1.577 36.461 1.00 85.50 368 PHE A C 1
ATOM 2905 O O . PHE A 1 368 ? -30.279 -2.042 37.026 1.00 85.50 368 PHE A O 1
ATOM 2912 N N . PRO A 1 369 ? -29.233 -0.272 36.110 1.00 80.56 369 PRO A N 1
ATOM 2913 C CA . PRO A 1 369 ? -30.340 0.644 36.383 1.00 80.56 369 PRO A CA 1
ATOM 2914 C C . PRO A 1 369 ? -31.687 0.206 35.785 1.00 80.56 369 PRO A C 1
ATOM 2916 O O . PRO A 1 369 ? -32.721 0.488 36.382 1.00 80.56 369 PRO A O 1
ATOM 2919 N N . LEU A 1 370 ? -31.696 -0.526 34.662 1.00 81.75 370 LEU A N 1
ATOM 2920 C CA . LEU A 1 370 ? -32.922 -1.089 34.074 1.00 81.75 370 LEU A CA 1
ATOM 2921 C C . LEU A 1 370 ? -33.513 -2.218 34.928 1.00 81.75 370 LEU A C 1
ATOM 2923 O O . LEU A 1 370 ? -34.711 -2.477 34.868 1.00 81.75 370 LEU A O 1
ATOM 2927 N N . TYR A 1 371 ? -32.686 -2.895 35.726 1.00 85.25 371 TYR A N 1
ATOM 2928 C CA . TYR A 1 371 ? -33.103 -4.016 36.570 1.00 85.25 371 TYR A CA 1
ATOM 2929 C C . TYR A 1 371 ? -33.605 -3.553 37.941 1.00 85.25 371 TYR A C 1
ATOM 2931 O O . TYR A 1 371 ? -34.412 -4.242 38.564 1.00 85.25 371 TYR A O 1
ATOM 2939 N N . VAL A 1 372 ? -33.141 -2.390 38.415 1.00 83.19 372 VAL A N 1
ATOM 2940 C CA . VAL A 1 372 ? -33.408 -1.872 39.767 1.00 83.19 372 VAL A CA 1
ATOM 2941 C C . VAL A 1 372 ? -34.904 -1.824 40.116 1.00 83.19 372 VAL A C 1
ATOM 2943 O O . VAL A 1 372 ? -35.252 -2.381 41.159 1.00 83.19 372 VAL A O 1
ATOM 2946 N N . PRO A 1 373 ? -35.809 -1.246 39.295 1.00 83.38 373 PRO A N 1
ATOM 2947 C CA . PRO A 1 373 ? -37.229 -1.172 39.653 1.00 83.38 373 PRO A CA 1
ATOM 2948 C C . PRO A 1 373 ? -37.850 -2.555 39.881 1.00 83.38 373 PRO A C 1
ATOM 2950 O O . PRO A 1 373 ? -38.569 -2.775 40.856 1.00 83.38 373 PRO A O 1
ATOM 2953 N N . TRP A 1 374 ? -37.501 -3.512 39.019 1.00 87.00 374 TRP A N 1
ATOM 2954 C CA . TRP A 1 374 ? -37.973 -4.889 39.110 1.00 87.00 374 TRP A CA 1
ATOM 2955 C C . TRP A 1 374 ? -37.439 -5.582 40.372 1.00 87.00 374 TRP A C 1
ATOM 2957 O O . TRP A 1 374 ? -38.198 -6.241 41.087 1.00 87.00 374 TRP A O 1
ATOM 2967 N N . LEU A 1 375 ? -36.148 -5.400 40.682 1.00 86.50 375 LEU A N 1
ATOM 2968 C CA . LEU A 1 375 ? -35.498 -5.977 41.864 1.00 86.50 375 LEU A CA 1
ATOM 2969 C C . LEU A 1 375 ? -36.071 -5.411 43.168 1.00 86.50 375 LEU A C 1
ATOM 2971 O O . LEU A 1 375 ? -36.297 -6.168 44.108 1.00 86.50 375 LEU A O 1
ATOM 2975 N N . ILE A 1 376 ? -36.362 -4.110 43.234 1.00 85.12 376 ILE A N 1
ATOM 2976 C CA . ILE A 1 376 ? -37.024 -3.504 44.400 1.00 85.12 376 ILE A CA 1
ATOM 2977 C C . ILE A 1 376 ? -38.409 -4.124 44.599 1.00 85.12 376 ILE A C 1
ATOM 2979 O O . ILE A 1 376 ? -38.758 -4.501 45.718 1.00 85.12 376 ILE A O 1
ATOM 2983 N N . GLN A 1 377 ? -39.180 -4.279 43.521 1.00 85.12 377 GLN A N 1
ATOM 2984 C CA . GLN A 1 377 ? -40.537 -4.814 43.592 1.00 85.12 377 GLN A CA 1
ATOM 2985 C C . GLN A 1 377 ? -40.578 -6.277 44.068 1.00 85.12 377 GLN A C 1
ATOM 2987 O O . GLN A 1 377 ? -41.449 -6.626 44.864 1.00 85.12 377 GLN A O 1
ATOM 2992 N N . HIS A 1 378 ? -39.643 -7.121 43.615 1.00 85.88 378 HIS A N 1
ATOM 2993 C CA . HIS A 1 378 ? -39.671 -8.567 43.881 1.00 85.88 378 HIS A CA 1
ATOM 2994 C C . HIS A 1 378 ? -38.798 -9.004 45.068 1.00 85.88 378 HIS A C 1
ATOM 2996 O O . HIS A 1 378 ? -39.180 -9.922 45.790 1.00 85.88 378 HIS A O 1
ATOM 3002 N N . TYR A 1 379 ? -37.663 -8.340 45.309 1.00 83.88 379 TYR A N 1
ATOM 3003 C CA . TYR A 1 379 ? -36.708 -8.691 46.371 1.00 83.88 379 TYR A CA 1
ATOM 3004 C C . TYR A 1 379 ? -36.681 -7.712 47.549 1.00 83.88 379 TYR A C 1
ATOM 3006 O O . TYR A 1 379 ? -36.081 -8.030 48.573 1.00 83.88 379 TYR A O 1
ATOM 3014 N N . LYS A 1 380 ? -37.323 -6.538 47.436 1.00 85.56 380 LYS A N 1
ATOM 3015 C CA . LYS A 1 380 ? -37.333 -5.487 48.475 1.00 85.56 380 LYS A CA 1
ATOM 3016 C C . LYS A 1 380 ? -35.929 -5.086 48.952 1.00 85.56 380 LYS A C 1
ATOM 3018 O O . LYS A 1 380 ? -35.726 -4.815 50.134 1.00 85.56 380 LYS A O 1
ATOM 3023 N N . LEU A 1 381 ? -34.969 -5.062 48.027 1.00 83.44 381 LEU A N 1
ATOM 3024 C CA . LEU A 1 381 ? -33.579 -4.715 48.317 1.00 83.44 381 LEU A CA 1
ATOM 3025 C C . LEU A 1 381 ? -33.448 -3.264 48.790 1.00 83.44 381 LEU A C 1
ATOM 3027 O O . LEU A 1 381 ? -34.102 -2.359 48.269 1.00 83.44 381 LEU A O 1
ATOM 3031 N N . THR A 1 382 ? -32.553 -3.045 49.745 1.00 84.19 382 THR A N 1
ATOM 3032 C CA . THR A 1 382 ? -32.145 -1.718 50.206 1.00 84.19 382 THR A CA 1
ATOM 3033 C C . THR A 1 382 ? -31.214 -1.038 49.196 1.00 84.19 382 THR A C 1
ATOM 3035 O O . THR A 1 382 ? -30.563 -1.679 48.367 1.00 84.19 382 THR A O 1
ATOM 3038 N N . GLN A 1 383 ? -31.098 0.290 49.281 1.00 71.06 383 GLN A N 1
ATOM 3039 C CA . GLN A 1 383 ? -30.221 1.067 48.397 1.00 71.06 383 GLN A CA 1
ATOM 3040 C C . GLN A 1 383 ? -28.740 0.666 48.527 1.00 71.06 383 GLN A C 1
ATOM 3042 O O . GLN A 1 383 ? -28.002 0.682 47.538 1.00 71.06 383 GLN A O 1
ATOM 3047 N N . SER A 1 384 ? -28.296 0.285 49.728 1.00 74.38 384 SER A N 1
ATOM 3048 C CA . SER A 1 384 ? -26.928 -0.185 49.978 1.00 74.38 384 SER A CA 1
ATOM 3049 C C . SER A 1 384 ? -26.668 -1.550 49.338 1.00 74.38 384 SER A C 1
ATOM 3051 O O . SER A 1 384 ? -25.605 -1.758 48.753 1.00 74.38 384 SER A O 1
ATOM 3053 N N . GLU A 1 385 ? -27.644 -2.459 49.370 1.00 83.81 385 GLU A N 1
ATOM 3054 C CA . GLU A 1 385 ? -27.564 -3.764 48.704 1.00 83.81 385 GLU A CA 1
ATOM 3055 C C . GLU A 1 385 ? -27.504 -3.614 47.181 1.00 83.81 385 GLU A C 1
ATOM 3057 O O . GLU A 1 385 ? -26.626 -4.194 46.543 1.00 83.81 385 GLU A O 1
ATOM 3062 N N . LEU A 1 386 ? -28.362 -2.774 46.593 1.00 79.19 386 LEU A N 1
ATOM 3063 C CA . LEU A 1 386 ? -28.336 -2.472 45.156 1.00 79.19 386 LEU A CA 1
ATOM 3064 C C . LEU A 1 386 ? -26.994 -1.864 44.727 1.00 79.19 386 LEU A C 1
ATOM 3066 O O . LEU A 1 386 ? -26.411 -2.289 43.729 1.00 79.19 386 LEU A O 1
ATOM 3070 N N . SER A 1 387 ? -26.477 -0.915 45.512 1.00 77.69 387 SER A N 1
ATOM 3071 C CA . SER A 1 387 ? -25.171 -0.287 45.275 1.00 77.69 387 SER A CA 1
ATOM 3072 C C . SER A 1 387 ? -24.026 -1.301 45.369 1.00 77.69 387 SER A C 1
ATOM 3074 O O . SER A 1 387 ? -23.089 -1.257 44.575 1.00 77.69 387 SER A O 1
ATOM 3076 N N . THR A 1 388 ? -24.120 -2.260 46.295 1.00 82.81 388 THR A N 1
ATOM 3077 C CA . THR A 1 388 ? -23.130 -3.337 46.447 1.00 82.81 388 THR A CA 1
ATOM 3078 C C . THR A 1 388 ? -23.098 -4.245 45.218 1.00 82.81 388 THR A C 1
ATOM 3080 O O . THR A 1 388 ? -22.017 -4.601 44.754 1.00 82.81 388 THR A O 1
ATOM 3083 N N . ILE A 1 389 ? -24.261 -4.588 44.652 1.00 87.00 389 ILE A N 1
ATOM 3084 C CA . ILE A 1 389 ? -24.355 -5.454 43.467 1.00 87.00 389 ILE A CA 1
ATOM 3085 C C . ILE A 1 389 ? -23.681 -4.804 42.250 1.00 87.00 389 ILE A C 1
ATOM 3087 O O . ILE A 1 389 ? -22.838 -5.432 41.607 1.00 87.00 389 ILE A O 1
ATOM 3091 N N . ILE A 1 390 ? -24.007 -3.544 41.943 1.00 83.44 390 ILE A N 1
ATOM 3092 C CA . ILE A 1 390 ? -23.398 -2.850 40.796 1.00 83.44 390 ILE A CA 1
ATOM 3093 C C . ILE A 1 390 ? -21.905 -2.602 41.005 1.00 83.44 390 ILE A C 1
ATOM 3095 O O . ILE A 1 390 ? -21.114 -2.828 40.086 1.00 83.44 390 ILE A O 1
ATOM 3099 N N . LEU A 1 391 ? -21.497 -2.219 42.220 1.00 80.88 391 LEU A N 1
ATOM 3100 C CA . LEU A 1 391 ? -20.089 -2.012 42.544 1.00 80.88 391 LEU A CA 1
ATOM 3101 C C . LEU A 1 391 ? -19.297 -3.308 42.368 1.00 80.88 391 LEU A C 1
ATOM 3103 O O . LEU A 1 391 ? -18.214 -3.278 41.795 1.00 80.88 391 LEU A O 1
ATOM 3107 N N . ALA A 1 392 ? -19.846 -4.456 42.770 1.00 87.75 392 ALA A N 1
ATOM 3108 C CA . ALA A 1 392 ? -19.212 -5.749 42.543 1.00 87.75 392 ALA A CA 1
ATOM 3109 C C . ALA A 1 392 ? -18.949 -5.994 41.044 1.00 87.75 392 ALA A C 1
ATOM 3111 O O . ALA A 1 392 ? -17.830 -6.342 40.664 1.00 87.75 392 ALA A O 1
ATOM 3112 N N . GLY A 1 393 ? -19.918 -5.712 40.168 1.00 88.38 393 GLY A N 1
ATOM 3113 C CA . GLY A 1 393 ? -19.713 -5.803 38.718 1.00 88.38 393 GLY A CA 1
ATOM 3114 C C . GLY A 1 393 ? -18.642 -4.849 38.181 1.00 88.38 393 GLY A C 1
ATOM 3115 O O . GLY A 1 393 ? -17.795 -5.255 37.382 1.00 88.38 393 GLY A O 1
ATOM 3116 N N . MET A 1 394 ? -18.622 -3.605 38.663 1.00 83.56 394 MET A N 1
ATOM 3117 C CA . MET A 1 394 ? -17.597 -2.623 38.293 1.00 83.56 394 MET A CA 1
ATOM 3118 C C . MET A 1 394 ? -16.201 -3.008 38.796 1.00 83.56 394 MET A C 1
ATOM 3120 O O . MET A 1 394 ? -15.217 -2.770 38.106 1.00 83.56 394 MET A O 1
ATOM 3124 N N . MET A 1 395 ? -16.086 -3.627 39.970 1.00 84.50 395 MET A N 1
ATOM 3125 C CA . MET A 1 395 ? -14.800 -4.072 40.517 1.00 84.50 395 MET A CA 1
ATOM 3126 C C . MET A 1 395 ? -14.265 -5.301 39.774 1.00 84.50 395 MET A C 1
ATOM 3128 O O . MET A 1 395 ? -13.067 -5.380 39.488 1.00 84.50 395 MET A O 1
ATOM 3132 N N . GLY A 1 396 ? -15.150 -6.232 39.397 1.00 88.56 396 GLY A N 1
ATOM 3133 C CA . GLY A 1 396 ? -14.791 -7.435 38.642 1.00 88.56 396 GLY A CA 1
ATOM 3134 C C . GLY A 1 396 ? -14.116 -7.131 37.300 1.00 88.56 396 GLY A C 1
ATOM 3135 O O . GLY A 1 396 ? -13.217 -7.862 36.888 1.00 88.56 396 GLY A O 1
ATOM 3136 N N . GLN A 1 397 ? -14.479 -6.016 36.655 1.00 87.31 397 GLN A N 1
ATOM 3137 C CA . GLN A 1 397 ? -13.908 -5.613 35.364 1.00 87.31 397 GLN A CA 1
ATOM 3138 C C . GLN A 1 397 ? -12.440 -5.164 35.453 1.00 87.31 397 GLN A C 1
ATOM 3140 O O . GLN A 1 397 ? -11.722 -5.203 34.459 1.00 87.31 397 GLN A O 1
ATOM 3145 N N . TYR A 1 398 ? -11.973 -4.733 36.625 1.00 88.38 398 TYR A N 1
ATOM 3146 C CA . TYR A 1 398 ? -10.602 -4.251 36.781 1.00 88.38 398 TYR A CA 1
ATOM 3147 C C . TYR A 1 398 ? -9.729 -5.251 37.521 1.00 88.38 398 TYR A C 1
ATOM 3149 O O . TYR A 1 398 ? -8.588 -5.438 37.120 1.00 88.38 398 TYR A O 1
ATOM 3157 N N . ALA A 1 399 ? -10.255 -5.955 38.529 1.00 89.06 399 ALA A N 1
ATOM 3158 C CA . ALA A 1 399 ? -9.474 -6.829 39.411 1.00 89.06 399 ALA A CA 1
ATOM 3159 C C . ALA A 1 399 ? -8.684 -7.938 38.684 1.00 89.06 399 ALA A C 1
ATOM 3161 O O . ALA A 1 399 ? -7.625 -8.344 39.154 1.00 89.06 399 ALA A O 1
ATOM 3162 N N . PHE A 1 400 ? -9.171 -8.403 37.530 1.00 90.69 400 PHE A N 1
ATOM 3163 C CA . PHE A 1 400 ? -8.550 -9.477 36.744 1.00 90.69 400 PHE A CA 1
ATOM 3164 C C . PHE A 1 400 ? -7.886 -8.984 35.447 1.00 90.69 400 PHE A C 1
ATOM 3166 O O . PHE A 1 400 ? -7.439 -9.800 34.642 1.00 90.69 400 PHE A O 1
ATOM 3173 N N . ALA A 1 401 ? -7.777 -7.667 35.235 1.00 90.88 401 ALA A N 1
ATOM 3174 C CA . ALA A 1 401 ? -7.242 -7.091 33.999 1.00 90.88 401 ALA A CA 1
ATOM 3175 C C . ALA A 1 401 ? -5.805 -7.555 33.695 1.00 90.88 401 ALA A C 1
ATOM 3177 O O . ALA A 1 401 ? -5.490 -7.885 32.556 1.00 90.88 401 ALA A O 1
ATOM 3178 N N . VAL A 1 402 ? -4.935 -7.655 34.707 1.00 91.75 402 VAL A N 1
ATOM 3179 C CA . VAL A 1 402 ? -3.556 -8.155 34.531 1.00 91.75 402 VAL A CA 1
ATOM 3180 C C . VAL A 1 402 ? -3.528 -9.629 34.145 1.00 91.75 402 VAL A C 1
ATOM 3182 O O . VAL A 1 402 ? -2.724 -10.022 33.303 1.00 91.75 402 VAL A O 1
ATOM 3185 N N . LEU A 1 403 ? -4.405 -10.440 34.744 1.00 92.00 403 LEU A N 1
ATOM 3186 C CA . LEU A 1 403 ? -4.483 -11.873 34.467 1.00 92.00 403 LEU A CA 1
ATOM 3187 C C . LEU A 1 403 ? -4.957 -12.116 33.034 1.00 92.00 403 LEU A C 1
ATOM 3189 O O . LEU A 1 403 ? -4.316 -12.869 32.308 1.00 92.00 403 LEU A O 1
ATOM 3193 N N . TRP A 1 404 ? -6.002 -11.414 32.589 1.00 93.69 404 TRP A N 1
ATOM 3194 C CA . TRP A 1 404 ? -6.431 -11.483 31.192 1.00 93.69 404 TRP A CA 1
ATOM 3195 C C . TRP A 1 404 ? -5.392 -10.921 30.233 1.00 93.69 404 TRP A C 1
ATOM 3197 O O . TRP A 1 404 ? -5.166 -11.509 29.183 1.00 93.69 404 TRP A O 1
ATOM 3207 N N . GLY A 1 405 ? -4.698 -9.849 30.614 1.00 89.81 405 GLY A N 1
ATOM 3208 C CA . GLY A 1 405 ? -3.560 -9.333 29.863 1.00 89.81 405 GLY A CA 1
ATOM 3209 C C . GLY A 1 405 ? -2.467 -10.383 29.653 1.00 89.81 405 GLY A C 1
ATOM 3210 O O . GLY A 1 405 ? -2.011 -10.576 28.532 1.00 89.81 405 GLY A O 1
ATOM 3211 N N . ALA A 1 406 ? -2.105 -11.117 30.707 1.00 89.38 406 ALA A N 1
ATOM 3212 C CA . ALA A 1 406 ? -1.131 -12.202 30.628 1.00 89.38 406 ALA A CA 1
ATOM 3213 C C . ALA A 1 406 ? -1.634 -13.394 29.795 1.00 89.38 406 ALA A C 1
ATOM 3215 O O . ALA A 1 406 ? -0.853 -13.988 29.054 1.00 89.38 406 ALA A O 1
ATOM 3216 N N . VAL A 1 407 ? -2.925 -13.736 29.876 1.00 91.38 407 VAL A N 1
ATOM 3217 C CA . VAL A 1 407 ? -3.545 -14.768 29.022 1.00 91.38 407 VAL A CA 1
ATOM 3218 C C . VAL A 1 407 ? -3.509 -14.352 27.551 1.00 91.38 407 VAL A C 1
ATOM 3220 O O . VAL A 1 407 ? -3.189 -15.175 26.701 1.00 91.38 407 VAL A O 1
ATOM 3223 N N . ILE A 1 408 ? -3.766 -13.083 27.233 1.00 89.31 408 ILE A N 1
ATOM 3224 C CA . ILE A 1 408 ? -3.649 -12.575 25.861 1.00 89.31 408 ILE A CA 1
ATOM 3225 C C . ILE A 1 408 ? -2.216 -12.634 25.349 1.00 89.31 408 ILE A C 1
ATOM 3227 O O . ILE A 1 408 ? -2.008 -13.056 24.215 1.00 89.31 408 ILE A O 1
ATOM 3231 N N . ASP A 1 409 ? -1.247 -12.229 26.167 1.00 86.19 409 ASP A N 1
ATOM 3232 C CA . ASP A 1 409 ? 0.160 -12.217 25.762 1.00 86.19 409 ASP A CA 1
ATOM 3233 C C . ASP A 1 409 ? 0.736 -13.641 25.601 1.00 86.19 409 ASP A C 1
ATOM 3235 O O . ASP A 1 409 ? 1.724 -13.820 24.896 1.00 86.19 409 ASP A O 1
ATOM 3239 N N . SER A 1 410 ? 0.142 -14.657 26.245 1.00 86.19 410 SER A N 1
ATOM 3240 C CA . SER A 1 410 ? 0.640 -16.046 26.226 1.00 86.19 410 SER A CA 1
ATOM 3241 C C . SER A 1 410 ? -0.152 -17.002 25.333 1.00 86.19 410 SER A C 1
ATOM 3243 O O . SER A 1 410 ? 0.448 -17.821 24.645 1.00 86.19 410 SER A O 1
ATOM 3245 N N . ILE A 1 411 ? -1.483 -16.928 25.366 1.00 88.56 411 ILE A N 1
ATOM 3246 C CA . ILE A 1 411 ? -2.392 -17.836 24.653 1.00 88.56 411 ILE A CA 1
ATOM 3247 C C . ILE A 1 411 ? -3.076 -17.104 23.495 1.00 88.56 411 ILE A C 1
ATOM 3249 O O . ILE A 1 411 ? -3.235 -17.669 22.421 1.00 88.56 411 ILE A O 1
ATOM 3253 N N . GLY A 1 412 ? -3.456 -15.838 23.686 1.00 89.06 412 GLY A N 1
ATOM 3254 C CA . GLY A 1 412 ? -4.069 -15.007 22.648 1.00 89.06 412 GLY A CA 1
ATOM 3255 C C . GLY A 1 412 ? -5.536 -14.632 22.904 1.00 89.06 412 GLY A C 1
ATOM 3256 O O . GLY A 1 412 ? -6.147 -15.046 23.893 1.00 89.06 412 GLY A O 1
ATOM 3257 N N . PRO A 1 413 ? -6.132 -13.816 22.012 1.00 92.12 413 PRO A N 1
ATOM 3258 C CA . PRO A 1 413 ? -7.456 -13.227 22.226 1.00 92.12 413 PRO A CA 1
ATOM 3259 C C . PRO A 1 413 ? -8.615 -14.238 22.186 1.00 92.12 413 PRO A C 1
ATOM 3261 O O . PRO A 1 413 ? -9.616 -14.030 22.875 1.00 92.12 413 PRO A O 1
ATOM 3264 N N . HIS A 1 414 ? -8.490 -15.347 21.447 1.00 93.38 414 HIS A N 1
ATOM 3265 C CA . HIS A 1 414 ? -9.504 -16.409 21.416 1.00 93.38 414 HIS A CA 1
ATOM 3266 C C . HIS A 1 414 ? -9.778 -17.001 22.804 1.00 93.38 414 HIS A C 1
ATOM 3268 O O . HIS A 1 414 ? -10.933 -17.241 23.149 1.00 93.38 414 HIS A O 1
ATOM 3274 N N . ALA A 1 415 ? -8.738 -17.196 23.623 1.00 94.25 415 ALA A N 1
ATOM 3275 C CA . ALA A 1 415 ? -8.871 -17.769 24.959 1.00 94.25 415 ALA A CA 1
ATOM 3276 C C . ALA A 1 415 ? -9.665 -16.848 25.892 1.00 94.25 415 ALA A C 1
ATOM 3278 O O . ALA A 1 415 ? -10.530 -17.306 26.638 1.00 94.25 415 ALA A O 1
ATOM 3279 N N . CYS A 1 416 ? -9.432 -15.537 25.801 1.00 95.31 416 CYS A N 1
ATOM 3280 C CA . CYS A 1 416 ? -10.219 -14.545 26.527 1.00 95.31 416 CYS A CA 1
ATOM 3281 C C . CYS A 1 416 ? -11.675 -14.500 26.050 1.00 95.31 416 CYS A C 1
ATOM 3283 O O . CYS A 1 416 ? -12.578 -14.380 26.876 1.00 95.31 416 CYS A O 1
ATOM 3285 N N . SER A 1 417 ? -11.920 -14.651 24.745 1.00 96.69 417 SER A N 1
ATOM 3286 C CA . SER A 1 417 ? -13.281 -14.750 24.208 1.00 96.69 417 SER A CA 1
ATOM 3287 C C . SER A 1 417 ? -13.990 -16.010 24.726 1.00 96.69 417 SER A C 1
ATOM 3289 O O . SER A 1 417 ? -15.095 -15.924 25.256 1.00 96.69 417 SER A O 1
ATOM 3291 N N . LEU A 1 418 ? -13.321 -17.167 24.721 1.00 96.69 418 LEU A N 1
ATOM 3292 C CA . LEU A 1 418 ? -13.864 -18.411 25.273 1.00 96.69 418 LEU A CA 1
ATOM 3293 C C . LEU A 1 418 ? -14.166 -18.294 26.772 1.00 96.69 418 LEU A C 1
ATOM 3295 O O . LEU A 1 418 ? -15.234 -18.701 27.230 1.00 96.69 418 LEU A O 1
ATOM 3299 N N . ALA A 1 419 ? -13.254 -17.699 27.539 1.00 96.19 419 ALA A N 1
ATOM 3300 C CA . ALA A 1 419 ? -13.473 -17.460 28.957 1.00 96.19 419 ALA A CA 1
ATOM 3301 C C . ALA A 1 419 ? -14.672 -16.532 29.200 1.00 96.19 419 ALA A C 1
ATOM 3303 O O . ALA A 1 419 ? -15.500 -16.824 30.062 1.00 96.19 419 ALA A O 1
ATOM 3304 N N . ALA A 1 420 ? -14.814 -15.458 28.416 1.00 96.81 420 ALA A N 1
ATOM 3305 C CA . ALA A 1 420 ? -15.978 -14.578 28.478 1.00 96.81 420 ALA A CA 1
ATOM 3306 C C . ALA A 1 420 ? -17.280 -15.338 28.180 1.00 96.81 420 ALA A C 1
ATOM 3308 O O . ALA A 1 420 ? -18.264 -15.143 28.888 1.00 96.81 420 ALA A O 1
ATOM 3309 N N . SER A 1 421 ? -17.278 -16.252 27.203 1.00 97.12 421 SER A N 1
ATOM 3310 C CA . SER A 1 421 ? -18.433 -17.099 26.871 1.00 97.12 421 SER A CA 1
ATOM 3311 C C . SER A 1 421 ? -18.923 -17.912 28.076 1.00 97.12 421 SER A C 1
ATOM 3313 O O . SER A 1 421 ? -20.112 -17.873 28.410 1.00 97.12 421 SER A O 1
ATOM 3315 N N . VAL A 1 422 ? -18.000 -18.583 28.776 1.00 97.06 422 VAL A N 1
ATOM 3316 C CA . VAL A 1 422 ? -18.295 -19.394 29.970 1.00 97.06 422 VAL A CA 1
ATOM 3317 C C . VAL A 1 422 ? -18.732 -18.520 31.144 1.00 97.06 422 VAL A C 1
ATOM 3319 O O . VAL A 1 422 ? -19.715 -18.831 31.817 1.00 97.06 422 VAL A O 1
ATOM 3322 N N . LEU A 1 423 ? -18.031 -17.410 31.386 1.00 96.75 423 LEU A N 1
ATOM 3323 C CA . LEU A 1 423 ? -18.328 -16.505 32.495 1.00 96.75 423 LEU A CA 1
ATOM 3324 C C . LEU A 1 423 ? -19.684 -15.821 32.322 1.00 96.75 423 LEU A C 1
ATOM 3326 O O . LEU A 1 423 ? -20.424 -15.728 33.295 1.00 96.75 423 LEU A O 1
ATOM 3330 N N . PHE A 1 424 ? -20.039 -15.401 31.105 1.00 96.62 424 PHE A N 1
ATOM 3331 C CA . PHE A 1 424 ? -21.350 -14.824 30.814 1.00 96.62 424 PHE A CA 1
ATOM 3332 C C . PHE A 1 424 ? -22.476 -15.849 30.883 1.00 96.62 424 PHE A C 1
ATOM 3334 O O . PHE A 1 424 ? -23.551 -15.513 31.384 1.00 96.62 424 PHE A O 1
ATOM 3341 N N . LEU A 1 425 ? -22.230 -17.095 30.458 1.00 95.88 425 LEU A N 1
ATOM 3342 C CA . LEU A 1 425 ? -23.200 -18.176 30.628 1.00 95.88 425 LEU A CA 1
ATOM 3343 C C . LEU A 1 425 ? -23.504 -18.366 32.114 1.00 95.88 425 LEU A C 1
ATOM 3345 O O . LEU A 1 425 ? -24.669 -18.346 32.516 1.00 95.88 425 LEU A O 1
ATOM 3349 N N . LEU A 1 426 ? -22.444 -18.504 32.916 1.00 95.56 426 LEU A N 1
ATOM 3350 C CA . LEU A 1 426 ? -22.530 -18.712 34.353 1.00 95.56 426 LEU A CA 1
ATOM 3351 C C . LEU A 1 426 ? -23.170 -17.514 35.054 1.00 95.56 426 LEU A C 1
ATOM 3353 O O . LEU A 1 426 ? -24.044 -17.711 35.890 1.00 95.56 426 LEU A O 1
ATOM 3357 N N . SER A 1 427 ? -22.775 -16.284 34.726 1.00 95.69 427 SER A N 1
ATOM 3358 C CA . SER A 1 427 ? -23.282 -15.098 35.410 1.00 95.69 427 SER A CA 1
ATOM 3359 C C . SER A 1 427 ? -24.732 -14.809 35.037 1.00 95.69 427 SER A C 1
ATOM 3361 O O . SER A 1 427 ? -25.598 -14.801 35.908 1.00 95.69 427 SER A O 1
ATOM 3363 N N . TRP A 1 428 ? -25.023 -14.593 33.752 1.00 95.75 428 TRP A N 1
ATOM 3364 C CA . TRP A 1 428 ? -26.321 -14.082 33.314 1.00 95.75 428 TRP A CA 1
ATOM 3365 C C . TRP A 1 428 ? -27.407 -15.149 33.363 1.00 95.75 428 TRP A C 1
ATOM 3367 O O . TRP A 1 428 ? -28.506 -14.862 33.828 1.00 95.75 428 TRP A O 1
ATOM 3377 N N . SER A 1 429 ? -27.115 -16.392 32.974 1.00 94.50 429 SER A N 1
ATOM 3378 C CA . SER A 1 429 ? -28.135 -17.452 32.996 1.00 94.50 429 SER A CA 1
ATOM 3379 C C . SER A 1 429 ? -28.493 -17.853 34.424 1.00 94.50 429 SER A C 1
ATOM 3381 O O . SER A 1 429 ? -29.670 -18.031 34.734 1.00 94.50 429 SER A O 1
ATOM 3383 N N . THR A 1 430 ? -27.503 -17.923 35.323 1.00 94.69 430 THR A N 1
ATOM 3384 C CA . THR A 1 430 ? -27.763 -18.180 36.749 1.00 94.69 430 THR A CA 1
ATOM 3385 C C . THR A 1 430 ? -28.494 -17.006 37.388 1.00 94.69 430 THR A C 1
ATOM 3387 O O . THR A 1 430 ? -29.434 -17.223 38.145 1.00 94.69 430 THR A O 1
ATOM 3390 N N . PHE A 1 431 ? -28.126 -15.763 37.056 1.00 93.75 431 PHE A N 1
ATOM 3391 C CA . PHE A 1 431 ? -28.844 -14.582 37.537 1.00 93.75 431 PHE A CA 1
ATOM 3392 C C . PHE A 1 431 ? -30.306 -14.614 37.088 1.00 93.75 431 PHE A C 1
ATOM 3394 O O . PHE A 1 431 ? -31.199 -14.500 37.921 1.00 93.75 431 PHE A O 1
ATOM 3401 N N . ALA A 1 432 ? -30.562 -14.852 35.800 1.00 94.06 432 ALA A N 1
ATOM 3402 C CA . ALA A 1 432 ? -31.913 -14.960 35.262 1.00 94.06 432 ALA A CA 1
ATOM 3403 C C . ALA A 1 432 ? -32.722 -16.069 35.945 1.00 94.06 432 ALA A C 1
ATOM 3405 O O . ALA A 1 432 ? -33.868 -15.840 36.321 1.00 94.06 432 ALA A O 1
ATOM 3406 N N . TYR A 1 433 ? -32.120 -17.241 36.172 1.00 93.69 433 TYR A N 1
ATOM 3407 C CA . TYR A 1 433 ? -32.769 -18.346 36.876 1.00 93.69 433 TYR A CA 1
ATOM 3408 C C . TYR A 1 433 ? -33.108 -17.996 38.330 1.00 93.69 433 TYR A C 1
ATOM 3410 O O . TYR A 1 433 ? -34.234 -18.228 38.773 1.00 93.69 433 TYR A O 1
ATOM 3418 N N . LEU A 1 434 ? -32.162 -17.425 39.082 1.00 92.81 434 LEU A N 1
ATOM 3419 C CA . LEU A 1 434 ? -32.391 -17.056 40.480 1.00 92.81 434 LEU A CA 1
ATOM 3420 C C . LEU A 1 434 ? -33.475 -15.990 40.604 1.00 92.81 434 LEU A C 1
ATOM 3422 O O . LEU A 1 434 ? -34.334 -16.113 41.473 1.00 92.81 434 LEU A O 1
ATOM 3426 N N . VAL A 1 435 ? -33.443 -14.991 39.723 1.00 89.56 435 VAL A N 1
ATOM 3427 C CA . VAL A 1 435 ? -34.390 -13.875 39.690 1.00 89.56 435 VAL A CA 1
ATOM 3428 C C . VAL A 1 435 ? -35.780 -14.343 39.245 1.00 89.56 435 VAL A C 1
ATOM 3430 O O . VAL A 1 435 ? -36.759 -13.967 39.879 1.00 89.56 435 VAL A O 1
ATOM 3433 N N . ALA A 1 436 ? -35.889 -15.238 38.256 1.00 89.56 436 ALA A N 1
ATOM 3434 C CA . ALA A 1 436 ? -37.167 -15.827 37.833 1.00 89.56 436 ALA A CA 1
ATOM 3435 C C . ALA A 1 436 ? -37.869 -16.627 38.943 1.00 89.56 436 ALA A C 1
ATOM 3437 O O . ALA A 1 436 ? -39.095 -16.679 38.984 1.00 89.56 436 ALA A O 1
ATOM 3438 N N . ASN A 1 437 ? -37.095 -17.260 39.829 1.00 89.00 437 ASN A N 1
ATOM 3439 C CA . ASN A 1 437 ? -37.610 -18.122 40.896 1.00 89.00 437 ASN A CA 1
ATOM 3440 C C . ASN A 1 437 ? -37.582 -17.455 42.283 1.00 89.00 437 ASN A C 1
ATOM 3442 O O . ASN A 1 437 ? -37.874 -18.112 43.280 1.00 89.00 437 ASN A O 1
ATOM 3446 N N . SER A 1 438 ? -37.211 -16.174 42.373 1.00 84.75 438 SER A N 1
ATOM 3447 C CA . SER A 1 438 ? -37.080 -15.436 43.638 1.00 84.75 438 SER A CA 1
ATOM 3448 C C . SER A 1 438 ? -36.111 -16.080 44.654 1.00 84.75 438 SER A C 1
ATOM 3450 O O . SER A 1 438 ? -36.309 -15.975 45.861 1.00 84.75 438 SER A O 1
ATOM 3452 N N . LEU A 1 439 ? -35.038 -16.733 44.184 1.00 83.31 439 LEU A N 1
ATOM 3453 C CA . LEU A 1 439 ? -34.099 -17.524 45.009 1.00 83.31 439 LEU A CA 1
ATOM 3454 C C . LEU A 1 439 ? -32.778 -16.808 45.375 1.00 83.31 439 LEU A C 1
ATOM 3456 O O . LEU A 1 439 ? -32.015 -17.315 46.194 1.00 83.31 439 LEU A O 1
ATOM 3460 N N . GLY A 1 440 ? -32.455 -15.664 44.762 1.00 78.12 440 GLY A N 1
ATOM 3461 C CA . GLY A 1 440 ? -31.187 -14.951 44.985 1.00 78.12 440 GLY A CA 1
ATOM 3462 C C . GLY A 1 440 ? -31.126 -14.109 46.269 1.00 78.12 440 GLY A C 1
ATOM 3463 O O . GLY A 1 440 ? -32.029 -13.334 46.555 1.00 78.12 440 GLY A O 1
ATOM 3464 N N . SER A 1 441 ? -30.021 -14.193 47.018 1.00 87.94 441 SER A N 1
ATOM 3465 C CA . SER A 1 441 ? -29.697 -13.222 48.077 1.00 87.94 441 SER A CA 1
ATOM 3466 C C . SER A 1 441 ? -28.867 -12.054 47.517 1.00 87.94 441 SER A C 1
ATOM 3468 O O . SER A 1 441 ? -28.179 -12.241 46.509 1.00 87.94 441 SER A O 1
ATOM 3470 N N . PRO A 1 442 ? -28.845 -10.871 48.166 1.00 86.88 442 PRO A N 1
ATOM 3471 C CA . PRO A 1 442 ? -28.054 -9.724 47.708 1.00 86.88 442 PRO A CA 1
ATOM 3472 C C . PRO A 1 442 ? -26.580 -10.075 47.460 1.00 86.88 442 PRO A C 1
ATOM 3474 O O . PRO A 1 442 ? -25.990 -9.667 46.463 1.00 86.88 442 PRO A O 1
ATOM 3477 N N . THR A 1 443 ? -25.999 -10.903 48.332 1.00 89.56 443 THR A N 1
ATOM 3478 C CA . THR A 1 443 ? -24.614 -11.376 48.227 1.00 89.56 443 THR A CA 1
ATOM 3479 C C . THR A 1 443 ? -24.396 -12.270 47.008 1.00 89.56 443 THR A C 1
ATOM 3481 O O . THR A 1 443 ? -23.388 -12.129 46.319 1.00 89.56 443 THR A O 1
ATOM 3484 N N . ILE A 1 444 ? -25.337 -13.174 46.711 1.00 92.50 444 ILE A N 1
ATOM 3485 C CA . ILE A 1 444 ? -25.249 -14.060 45.541 1.00 92.50 444 ILE A CA 1
ATOM 3486 C C . ILE A 1 444 ? -25.406 -13.249 44.251 1.00 92.50 444 ILE A C 1
ATOM 3488 O O . ILE A 1 444 ? -24.640 -13.441 43.308 1.00 92.50 444 ILE A O 1
ATOM 3492 N N . LEU A 1 445 ? -26.351 -12.305 44.215 1.00 91.75 445 LEU A N 1
ATOM 3493 C CA . LEU A 1 445 ? -26.541 -11.412 43.069 1.00 91.75 445 LEU A CA 1
ATOM 3494 C C . LEU A 1 445 ? -25.292 -10.547 42.826 1.00 91.75 445 LEU A C 1
ATOM 3496 O O . LEU A 1 445 ? -24.866 -10.403 41.680 1.00 91.75 445 LEU A O 1
ATOM 3500 N N . ALA A 1 446 ? -24.658 -10.047 43.891 1.00 91.62 446 ALA A N 1
ATOM 3501 C CA . ALA A 1 446 ? -23.397 -9.313 43.809 1.00 91.62 446 ALA A CA 1
ATOM 3502 C C . ALA A 1 446 ? -22.244 -10.191 43.296 1.00 91.62 446 ALA A C 1
ATOM 3504 O O . ALA A 1 446 ? -21.476 -9.748 42.444 1.00 91.62 446 ALA A O 1
ATOM 3505 N N . ALA A 1 447 ? -22.143 -11.445 43.749 1.00 94.81 447 ALA A N 1
ATOM 3506 C CA . ALA A 1 447 ? -21.134 -12.387 43.263 1.00 94.81 447 ALA A CA 1
ATOM 3507 C C . ALA A 1 447 ? -21.297 -12.685 41.762 1.00 94.81 447 ALA A C 1
ATOM 3509 O O . ALA A 1 447 ? -20.313 -12.669 41.026 1.00 94.81 447 ALA A O 1
ATOM 3510 N N . LEU A 1 448 ? -22.530 -12.876 41.280 1.00 95.00 448 LEU A N 1
ATOM 3511 C CA . LEU A 1 448 ? -22.804 -13.084 39.853 1.00 95.00 448 LEU A CA 1
ATOM 3512 C C . LEU A 1 448 ? -22.474 -11.843 39.016 1.00 95.00 448 LEU A C 1
ATOM 3514 O O . LEU A 1 448 ? -21.902 -11.971 37.934 1.00 95.00 448 LEU A O 1
ATOM 3518 N N . PHE A 1 449 ? -22.773 -10.645 39.522 1.00 93.06 449 PHE A N 1
ATOM 3519 C CA . PHE A 1 449 ? -22.374 -9.396 38.872 1.00 93.06 449 PHE A CA 1
ATOM 3520 C C . PHE A 1 449 ? -20.854 -9.226 38.839 1.00 93.06 449 PHE A C 1
ATOM 3522 O O . PHE A 1 449 ? -20.315 -8.846 37.801 1.00 93.06 449 PHE A O 1
ATOM 3529 N N . PHE A 1 450 ? -20.147 -9.575 39.917 1.00 94.25 450 PHE A N 1
ATOM 3530 C CA . PHE A 1 450 ? -18.684 -9.611 39.942 1.00 94.25 450 PHE A CA 1
ATOM 3531 C C . PHE A 1 450 ? -18.134 -10.545 38.858 1.00 94.25 450 PHE A C 1
ATOM 3533 O O . PHE A 1 450 ? -17.275 -10.139 38.076 1.00 94.25 450 PHE A O 1
ATOM 3540 N N . THR A 1 451 ? -18.682 -11.759 38.735 1.00 96.00 451 THR A N 1
ATOM 3541 C CA . THR A 1 451 ? -18.332 -12.709 37.666 1.00 96.00 451 THR A CA 1
ATOM 3542 C C . THR A 1 451 ? -18.624 -12.147 36.272 1.00 96.00 451 THR A C 1
ATOM 3544 O O . THR A 1 451 ? -17.784 -12.276 35.381 1.00 96.00 451 THR A O 1
ATOM 3547 N N . ALA A 1 452 ? -19.757 -11.464 36.079 1.00 94.75 452 ALA A N 1
ATOM 3548 C CA . ALA A 1 452 ? -20.067 -10.777 34.824 1.00 94.75 452 ALA A CA 1
ATOM 3549 C C . ALA A 1 452 ? -19.045 -9.671 34.508 1.00 94.75 452 ALA A C 1
ATOM 3551 O O . ALA A 1 452 ? -18.656 -9.500 33.353 1.00 94.75 452 ALA A O 1
ATOM 3552 N N . GLY A 1 453 ? -18.559 -8.958 35.529 1.00 93.56 453 GLY A N 1
ATOM 3553 C CA . GLY A 1 453 ? -17.454 -8.006 35.422 1.00 93.56 453 GLY A CA 1
ATOM 3554 C C . GLY A 1 453 ? -16.159 -8.662 34.935 1.00 93.56 453 GLY A C 1
ATOM 3555 O O . GLY A 1 453 ? -15.525 -8.149 34.013 1.00 93.56 453 GLY A O 1
ATOM 3556 N N . ILE A 1 454 ? -15.801 -9.834 35.474 1.00 95.31 454 ILE A N 1
ATOM 3557 C CA . ILE A 1 454 ? -14.636 -10.612 35.009 1.00 95.31 454 ILE A CA 1
ATOM 3558 C C . ILE A 1 454 ? -14.812 -11.026 33.538 1.00 95.31 454 ILE A C 1
ATOM 3560 O O . ILE A 1 454 ? -13.879 -10.898 32.744 1.00 95.31 454 ILE A O 1
ATOM 3564 N N . GLY A 1 455 ? -16.007 -11.487 33.153 1.00 95.50 455 GLY A N 1
ATOM 3565 C CA . GLY A 1 455 ? -16.322 -11.841 31.763 1.00 95.50 455 GLY A CA 1
ATOM 3566 C C . GLY A 1 455 ? -16.236 -10.642 30.815 1.00 95.50 455 GLY A C 1
ATOM 3567 O O . GLY A 1 455 ? -15.688 -10.748 29.717 1.00 95.50 455 GLY A O 1
ATOM 3568 N N . ARG A 1 456 ? -16.689 -9.467 31.265 1.00 93.94 456 ARG A N 1
ATOM 3569 C CA . ARG A 1 456 ? -16.599 -8.205 30.520 1.00 93.94 456 ARG A CA 1
ATOM 3570 C C . ARG A 1 456 ? -15.163 -7.845 30.176 1.00 93.94 456 ARG A C 1
ATOM 3572 O O . ARG A 1 456 ? -14.903 -7.516 29.024 1.00 93.94 456 ARG A O 1
ATOM 3579 N N . VAL A 1 457 ? -14.239 -7.887 31.135 1.00 92.88 457 VAL A N 1
ATOM 3580 C CA . VAL A 1 457 ? -12.840 -7.529 30.853 1.00 92.88 457 VAL A CA 1
ATOM 3581 C C . VAL A 1 457 ? -12.170 -8.539 29.927 1.00 92.88 457 VAL A C 1
ATOM 3583 O O . VAL A 1 457 ? -11.429 -8.128 29.039 1.00 92.88 457 VAL A O 1
ATOM 3586 N N . ALA A 1 458 ? -12.497 -9.829 30.044 1.00 95.00 458 ALA A N 1
ATOM 3587 C CA . ALA A 1 458 ? -12.026 -10.850 29.111 1.00 95.00 458 ALA A CA 1
ATOM 3588 C C . ALA A 1 458 ? -12.516 -10.571 27.676 1.00 95.00 458 ALA A C 1
ATOM 3590 O O . ALA A 1 458 ? -11.719 -10.553 26.738 1.00 95.00 458 ALA A O 1
ATOM 3591 N N . SER A 1 459 ? -13.806 -10.265 27.511 1.00 95.19 459 SER A N 1
ATOM 3592 C CA . SER A 1 459 ? -14.398 -9.865 26.228 1.00 95.19 459 SER A CA 1
ATOM 3593 C C . SER A 1 459 ? -13.739 -8.604 25.657 1.00 95.19 459 SER A C 1
ATOM 3595 O O . SER A 1 459 ? -13.253 -8.597 24.525 1.00 95.19 459 SER A O 1
ATOM 3597 N N . TYR A 1 460 ? -13.639 -7.562 26.478 1.00 91.62 460 TYR A N 1
ATOM 3598 C CA . TYR A 1 460 ? -13.039 -6.279 26.132 1.00 91.62 460 TYR A CA 1
ATOM 3599 C C . TYR A 1 460 ? -11.581 -6.426 25.673 1.00 91.62 460 TYR A C 1
ATOM 3601 O O . TYR A 1 460 ? -11.200 -5.897 24.627 1.00 91.62 460 TYR A O 1
ATOM 3609 N N . PHE A 1 461 ? -10.780 -7.208 26.401 1.00 91.69 461 PHE A N 1
ATOM 3610 C CA . PHE A 1 461 ? -9.391 -7.499 26.049 1.00 91.69 461 PHE A CA 1
ATOM 3611 C C . PHE A 1 461 ? -9.331 -8.312 24.750 1.00 91.69 461 PHE A C 1
ATOM 3613 O O . PHE A 1 461 ? -8.563 -7.967 23.853 1.00 91.69 461 PHE A O 1
ATOM 3620 N N . SER A 1 462 ? -10.183 -9.332 24.587 1.00 93.56 462 SER A N 1
ATOM 3621 C CA . SER A 1 462 ? -10.219 -10.124 23.351 1.00 93.56 462 SER A CA 1
ATOM 3622 C C . SER A 1 462 ? -10.453 -9.251 22.113 1.00 93.56 462 SER A C 1
ATOM 3624 O O . SER A 1 462 ? -9.747 -9.406 21.121 1.00 93.56 462 SER A O 1
ATOM 3626 N N . ALA A 1 463 ? -11.366 -8.276 22.193 1.00 91.50 463 ALA A N 1
ATOM 3627 C CA . ALA A 1 463 ? -11.693 -7.384 21.086 1.00 91.50 463 ALA A CA 1
ATOM 3628 C C . ALA A 1 463 ? -10.554 -6.402 20.759 1.00 91.50 463 ALA A C 1
ATOM 3630 O O . ALA A 1 463 ? -10.185 -6.270 19.594 1.00 91.50 463 ALA A O 1
ATOM 3631 N N . ILE A 1 464 ? -9.973 -5.739 21.768 1.00 88.12 464 ILE A N 1
ATOM 3632 C CA . ILE A 1 464 ? -8.897 -4.748 21.571 1.00 88.12 464 ILE A CA 1
ATOM 3633 C C . ILE A 1 464 ? -7.626 -5.387 21.018 1.00 88.12 464 ILE A C 1
ATOM 3635 O O . ILE A 1 464 ? -6.982 -4.839 20.126 1.00 88.12 464 ILE A O 1
ATOM 3639 N N . PHE A 1 465 ? -7.226 -6.529 21.567 1.00 87.12 465 PHE A N 1
ATOM 3640 C CA . PHE A 1 465 ? -5.950 -7.134 21.200 1.00 87.12 465 PHE A CA 1
ATOM 3641 C C . PHE A 1 465 ? -6.048 -7.967 19.916 1.00 87.12 465 PHE A C 1
ATOM 3643 O O . PHE A 1 465 ? -5.057 -8.069 19.195 1.00 87.12 465 PHE A O 1
ATOM 3650 N N . ALA A 1 466 ? -7.238 -8.464 19.556 1.00 87.38 466 ALA A N 1
ATOM 3651 C CA . ALA A 1 466 ? -7.478 -9.058 18.238 1.00 87.38 466 ALA A CA 1
ATOM 3652 C C . ALA A 1 466 ? -7.574 -8.024 17.103 1.00 87.38 466 ALA A C 1
ATOM 3654 O O . ALA A 1 466 ? -7.455 -8.395 15.937 1.00 87.38 466 ALA A O 1
ATOM 3655 N N . SER A 1 467 ? -7.787 -6.742 17.411 1.00 82.81 467 SER A N 1
ATOM 3656 C CA . SER A 1 467 ? -7.793 -5.661 16.421 1.00 82.81 467 SER A CA 1
ATOM 3657 C C . SER A 1 467 ? -6.453 -4.929 16.320 1.00 82.81 467 SER A C 1
ATOM 3659 O O . SER A 1 467 ? -6.380 -3.891 15.669 1.00 82.81 467 SER A O 1
ATOM 3661 N N . ARG A 1 468 ? -5.380 -5.417 16.963 1.00 75.31 468 ARG A N 1
ATOM 3662 C CA . ARG A 1 468 ? -4.070 -4.744 16.958 1.00 75.31 468 ARG A CA 1
ATOM 3663 C C . ARG A 1 468 ? -3.562 -4.540 15.520 1.00 75.31 468 ARG A C 1
ATOM 3665 O O . ARG A 1 468 ? -3.716 -5.393 14.656 1.00 75.31 468 ARG A O 1
ATOM 3672 N N . SER A 1 469 ? -2.907 -3.412 15.254 1.00 66.81 469 SER A N 1
ATOM 3673 C CA . SER A 1 469 ? -2.275 -3.142 13.956 1.00 66.81 469 SER A CA 1
ATOM 3674 C C . SER A 1 469 ? -0.888 -2.544 14.142 1.00 66.81 469 SER A C 1
ATOM 3676 O O . SER A 1 469 ? -0.719 -1.636 14.956 1.00 66.81 469 SER A O 1
ATOM 3678 N N . LYS A 1 470 ? 0.086 -3.025 13.355 1.00 59.00 470 LYS A N 1
ATOM 3679 C CA . LYS A 1 470 ? 1.474 -2.530 13.366 1.00 59.00 470 LYS A CA 1
ATOM 3680 C C . LYS A 1 470 ? 1.611 -1.123 12.761 1.00 59.00 470 LYS A C 1
ATOM 3682 O O . LYS A 1 470 ? 2.475 -0.372 13.182 1.00 59.00 470 LYS A O 1
ATOM 3687 N N . LYS A 1 471 ? 0.733 -0.738 11.818 1.00 56.53 471 LYS A N 1
ATOM 3688 C CA . LYS A 1 471 ? 0.816 0.551 11.090 1.00 56.53 471 LYS A CA 1
ATOM 3689 C C . LYS A 1 471 ? -0.063 1.670 11.658 1.00 56.53 471 LYS A C 1
ATOM 3691 O O . LYS A 1 471 ? 0.275 2.840 11.527 1.00 56.53 471 LYS A O 1
ATOM 3696 N N . LYS A 1 472 ? -1.220 1.329 12.234 1.00 65.19 472 LYS A N 1
ATOM 3697 C CA . LYS A 1 472 ? -2.205 2.293 12.768 1.00 65.19 472 LYS A CA 1
ATOM 3698 C C . LYS A 1 472 ? -2.726 1.829 14.129 1.00 65.19 472 LYS A C 1
ATOM 3700 O O . LYS A 1 472 ? -3.879 1.414 14.252 1.00 65.19 472 LYS A O 1
ATOM 3705 N N . SER A 1 473 ? -1.842 1.790 15.127 1.00 67.56 473 SER A N 1
ATOM 3706 C CA . SER A 1 473 ? -2.147 1.196 16.435 1.00 67.56 473 SER A CA 1
ATOM 3707 C C . SER A 1 473 ? -3.241 1.952 17.197 1.00 67.56 473 SER A C 1
ATOM 3709 O O . SER A 1 473 ? -4.095 1.318 17.818 1.00 67.56 473 SER A O 1
ATOM 3711 N N . GLY A 1 474 ? -3.277 3.286 17.118 1.00 72.25 474 GLY A N 1
ATOM 3712 C CA . GLY A 1 474 ? -4.323 4.114 17.722 1.00 72.25 474 GLY A CA 1
ATOM 3713 C C . GLY A 1 474 ? -5.695 3.920 17.072 1.00 72.25 474 GLY A C 1
ATOM 3714 O O . GLY A 1 474 ? -6.697 3.753 17.768 1.00 72.25 474 GLY A O 1
ATOM 3715 N N . LEU A 1 475 ? -5.774 3.886 15.740 1.00 76.56 475 LEU A N 1
ATOM 3716 C CA . LEU A 1 475 ? -7.041 3.646 15.036 1.00 76.56 475 LEU A CA 1
ATOM 3717 C C . LEU A 1 475 ? -7.588 2.235 15.296 1.00 76.56 475 LEU A C 1
ATOM 3719 O O . LEU A 1 475 ? -8.765 2.062 15.600 1.00 76.56 475 LEU A O 1
ATOM 3723 N N . ALA A 1 476 ? -6.725 1.226 15.224 1.00 74.75 476 ALA A N 1
ATOM 3724 C CA . ALA A 1 476 ? -7.154 -0.160 15.338 1.00 74.75 476 ALA A CA 1
ATOM 3725 C C . ALA A 1 476 ? -7.616 -0.524 16.766 1.00 74.75 476 ALA A C 1
ATOM 3727 O O . ALA A 1 476 ? -8.486 -1.374 16.943 1.00 74.75 476 ALA A O 1
ATOM 3728 N N . THR A 1 477 ? -7.110 0.169 17.792 1.00 79.88 477 THR A N 1
ATOM 3729 C CA . THR A 1 477 ? -7.555 0.000 19.189 1.00 79.88 477 THR A CA 1
ATOM 3730 C C . THR A 1 477 ? -8.769 0.859 19.558 1.00 79.88 477 THR A C 1
ATOM 3732 O O . THR A 1 477 ? -9.587 0.447 20.382 1.00 79.88 477 THR A O 1
ATOM 3735 N N . SER A 1 478 ? -8.941 2.031 18.939 1.00 83.25 478 SER A N 1
ATOM 3736 C CA . SER A 1 478 ? -10.043 2.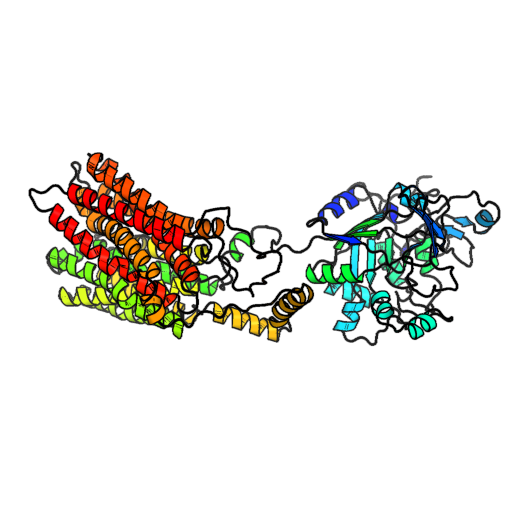952 19.263 1.00 83.25 478 SER A CA 1
ATOM 3737 C C . SER A 1 478 ? -11.426 2.460 18.834 1.00 83.25 478 SER A C 1
ATOM 3739 O O . SER A 1 478 ? -12.404 2.735 19.531 1.00 83.25 478 SER A O 1
ATOM 3741 N N . ILE A 1 479 ? -11.530 1.709 17.736 1.00 86.56 479 ILE A N 1
ATOM 3742 C CA . ILE A 1 479 ? -12.811 1.179 17.240 1.00 86.56 479 ILE A CA 1
ATOM 3743 C C . ILE A 1 479 ? -13.462 0.192 18.225 1.00 86.56 479 ILE A C 1
ATOM 3745 O O . ILE A 1 479 ? -14.577 0.468 18.675 1.00 86.56 479 ILE A O 1
ATOM 3749 N N . PRO A 1 480 ? -12.824 -0.929 18.624 1.00 89.00 480 PRO A N 1
ATOM 3750 C CA . PRO A 1 480 ? -13.434 -1.845 19.593 1.00 89.00 480 PRO A CA 1
ATOM 3751 C C . PRO A 1 480 ? -13.657 -1.191 20.954 1.00 89.00 480 PRO A C 1
ATOM 3753 O O . PRO A 1 480 ? -14.619 -1.524 21.647 1.00 89.00 480 PRO A O 1
ATOM 3756 N N . LEU A 1 481 ? -12.819 -0.225 21.333 1.00 87.88 481 LEU A N 1
ATOM 3757 C CA . LEU A 1 481 ? -13.009 0.566 22.542 1.00 87.88 481 LEU A CA 1
ATOM 3758 C C . LEU A 1 481 ? -14.287 1.420 22.476 1.00 87.88 481 LEU A C 1
ATOM 3760 O O . LEU A 1 481 ? -15.045 1.481 23.448 1.00 87.88 481 LEU A O 1
ATOM 3764 N N . ALA A 1 482 ? -14.543 2.067 21.337 1.00 88.00 482 ALA A N 1
ATOM 3765 C CA . ALA A 1 482 ? -15.761 2.832 21.091 1.00 88.00 482 ALA A CA 1
ATOM 3766 C C . ALA A 1 482 ? -16.999 1.926 21.090 1.00 88.00 482 ALA A C 1
ATOM 3768 O O . ALA A 1 482 ? -17.967 2.228 21.786 1.00 88.00 482 ALA A O 1
ATOM 3769 N N . LEU A 1 483 ? -16.943 0.779 20.407 1.00 89.81 483 LEU A N 1
ATOM 3770 C CA . LEU A 1 483 ? -18.024 -0.214 20.392 1.00 89.81 483 LEU A CA 1
ATOM 3771 C C . LEU A 1 483 ? -18.312 -0.776 21.792 1.00 89.81 483 LEU A C 1
ATOM 3773 O O . LEU A 1 483 ? -19.469 -0.879 22.194 1.00 89.81 483 LEU A O 1
ATOM 3777 N N . SER A 1 484 ? -17.272 -1.043 22.582 1.00 88.88 484 SER A N 1
ATOM 3778 C CA . SER A 1 484 ? -17.417 -1.466 23.982 1.00 88.88 484 SER A CA 1
ATOM 3779 C C . SER A 1 484 ? -18.040 -0.372 24.852 1.00 88.88 484 SER A C 1
ATOM 3781 O O . SER A 1 484 ? -18.789 -0.674 25.781 1.00 88.88 484 SER A O 1
ATOM 3783 N N . GLY A 1 485 ? -17.776 0.902 24.550 1.00 83.69 485 GLY A N 1
ATOM 3784 C CA . GLY A 1 485 ? -18.445 2.044 25.178 1.00 83.69 485 GLY A CA 1
ATOM 3785 C C . GLY A 1 485 ? -19.912 2.199 24.764 1.00 83.69 485 GLY A C 1
ATOM 3786 O O . GLY A 1 485 ? -20.734 2.570 25.595 1.00 83.69 485 GLY A O 1
ATOM 3787 N N . LEU A 1 486 ? -20.245 1.874 23.513 1.00 85.06 486 LEU A N 1
ATOM 3788 C CA . LEU A 1 486 ? -21.605 1.933 22.967 1.00 85.06 486 LEU A CA 1
ATOM 3789 C C . LEU A 1 486 ? -22.476 0.745 23.406 1.00 85.06 486 LEU A C 1
ATOM 3791 O O . LEU A 1 486 ? -23.702 0.832 23.375 1.00 85.06 486 LEU A O 1
ATOM 3795 N N . SER A 1 487 ? -21.853 -0.353 23.836 1.00 89.81 487 SER A N 1
ATOM 3796 C CA . SER A 1 487 ? -22.535 -1.599 24.198 1.00 89.81 487 SER A CA 1
ATOM 3797 C C . SER A 1 487 ? -23.727 -1.442 25.160 1.00 89.81 487 SER A C 1
ATOM 3799 O O . SER A 1 487 ? -24.766 -2.039 24.874 1.00 89.81 487 SER A O 1
ATOM 3801 N N . PRO A 1 488 ? -23.697 -0.622 26.237 1.00 86.12 488 PRO A N 1
ATOM 3802 C CA . PRO A 1 488 ? -24.862 -0.486 27.113 1.00 86.12 488 PRO A CA 1
ATOM 3803 C C . PRO A 1 488 ? -26.024 0.220 26.406 1.00 86.12 488 PRO A C 1
ATOM 3805 O O . PRO A 1 488 ? -27.177 -0.154 26.584 1.00 86.12 488 PRO A O 1
ATOM 3808 N N . LEU A 1 489 ? -25.735 1.203 25.548 1.00 82.81 489 LEU A N 1
ATOM 3809 C CA . LEU A 1 489 ? -26.765 1.877 24.762 1.00 82.81 489 LEU A CA 1
ATOM 3810 C C . LEU A 1 489 ? -27.404 0.905 23.762 1.00 82.81 489 LEU A C 1
ATOM 3812 O O . LEU A 1 489 ? -28.628 0.805 23.709 1.00 82.81 489 LEU A O 1
ATOM 3816 N N . ALA A 1 490 ? -26.591 0.148 23.021 1.00 87.56 490 ALA A N 1
ATOM 3817 C CA . ALA A 1 490 ? -27.079 -0.839 22.060 1.00 87.56 490 ALA A CA 1
ATOM 3818 C C . ALA A 1 490 ? -27.967 -1.900 22.733 1.00 87.56 490 ALA A C 1
ATOM 3820 O O . ALA A 1 490 ? -29.080 -2.158 22.280 1.00 87.56 490 ALA A O 1
ATOM 3821 N N . LEU A 1 491 ? -27.521 -2.458 23.861 1.00 89.81 491 LEU A N 1
ATOM 3822 C CA . LEU A 1 491 ? -28.305 -3.439 24.609 1.00 89.81 491 LEU A CA 1
ATOM 3823 C C . LEU A 1 491 ? -29.570 -2.831 25.240 1.00 89.81 491 LEU A C 1
ATOM 3825 O O . LEU A 1 491 ? -30.582 -3.520 25.333 1.00 89.81 491 LEU A O 1
ATOM 3829 N N . SER A 1 492 ? -29.557 -1.547 25.618 1.00 85.00 492 SER A N 1
ATOM 3830 C CA . SER A 1 492 ? -30.760 -0.863 26.115 1.00 85.00 492 SER A CA 1
ATOM 3831 C C . SER A 1 492 ? -31.841 -0.704 25.039 1.00 85.00 492 SER A C 1
ATOM 3833 O O . SER A 1 492 ? -33.024 -0.811 25.351 1.00 85.00 492 SER A O 1
ATOM 3835 N N . PHE A 1 493 ? -31.460 -0.528 23.767 1.00 87.44 493 PHE A N 1
ATOM 3836 C CA . PHE A 1 493 ? -32.421 -0.551 22.658 1.00 87.44 493 PHE A CA 1
ATOM 3837 C C . PHE A 1 493 ? -33.043 -1.936 22.485 1.00 87.44 493 PHE A C 1
ATOM 3839 O O . PHE A 1 493 ? -34.247 -2.038 22.265 1.00 87.44 493 PHE A O 1
ATOM 3846 N N . VAL A 1 494 ? -32.249 -3.001 22.642 1.00 90.19 494 VAL A N 1
ATOM 3847 C CA . VAL A 1 494 ? -32.762 -4.378 22.602 1.00 90.19 494 VAL A CA 1
ATOM 3848 C C . VAL A 1 494 ? -33.720 -4.638 23.764 1.00 90.19 494 VAL A C 1
ATOM 3850 O O . VAL A 1 494 ? -34.780 -5.212 23.547 1.00 90.19 494 VAL A O 1
ATOM 3853 N N . ALA A 1 495 ? -33.402 -4.160 24.970 1.00 87.44 495 ALA A N 1
ATOM 3854 C CA . ALA A 1 495 ? -34.286 -4.243 26.136 1.00 87.44 495 ALA A CA 1
ATOM 3855 C C . ALA A 1 495 ? -35.651 -3.559 25.910 1.00 87.44 495 ALA A C 1
ATOM 3857 O O . ALA A 1 495 ? -36.651 -3.958 26.504 1.00 87.44 495 ALA A O 1
ATOM 3858 N N . GLY A 1 496 ? -35.702 -2.547 25.039 1.00 85.62 496 GLY A N 1
ATOM 3859 C CA . GLY A 1 496 ? -36.926 -1.834 24.674 1.00 85.62 496 GLY A CA 1
ATOM 3860 C C . GLY A 1 496 ? -37.846 -2.572 23.694 1.00 85.62 496 GLY A C 1
ATOM 3861 O O . GLY A 1 496 ? -38.945 -2.088 23.450 1.00 85.62 496 GLY A O 1
ATOM 3862 N N . LEU A 1 497 ? -37.434 -3.711 23.126 1.00 90.25 497 LEU A N 1
ATOM 3863 C CA . LEU A 1 497 ? -38.267 -4.477 22.193 1.00 90.25 497 LEU A CA 1
ATOM 3864 C C . LEU A 1 497 ? -39.468 -5.118 22.903 1.00 90.25 497 LEU A C 1
ATOM 3866 O O . LEU A 1 497 ? -39.328 -5.651 24.004 1.00 90.25 497 LEU A O 1
ATOM 3870 N N . ASP A 1 498 ? -40.614 -5.177 22.215 1.00 89.50 498 ASP A N 1
ATOM 3871 C CA . ASP A 1 498 ? -41.877 -5.728 22.741 1.00 89.50 498 ASP A CA 1
ATOM 3872 C C . ASP A 1 498 ? -41.739 -7.156 23.291 1.00 89.50 498 ASP A C 1
ATOM 3874 O O . ASP A 1 498 ? -42.437 -7.548 24.221 1.00 89.50 498 ASP A O 1
ATOM 3878 N N . VAL A 1 499 ? -40.795 -7.943 22.764 1.00 92.25 499 VAL A N 1
ATOM 3879 C CA . VAL A 1 499 ? -40.525 -9.310 23.234 1.00 92.25 499 VAL A CA 1
ATOM 3880 C C . VAL A 1 499 ? -40.052 -9.369 24.693 1.00 92.25 499 VAL A C 1
ATOM 3882 O O . VAL A 1 499 ? -40.250 -10.397 25.344 1.00 92.25 499 VAL A O 1
ATOM 3885 N N . PHE A 1 500 ? -39.448 -8.300 25.217 1.00 92.44 500 PHE A N 1
ATOM 3886 C CA . PHE A 1 500 ? -38.993 -8.188 26.609 1.00 92.44 500 PHE A CA 1
ATOM 3887 C C . PHE A 1 500 ? -39.934 -7.350 27.475 1.00 92.44 500 PHE A C 1
ATOM 3889 O O . PHE A 1 500 ? -39.621 -7.065 28.629 1.00 92.44 500 PHE A O 1
ATOM 3896 N N . GLN A 1 501 ? -41.088 -6.971 26.937 1.00 89.12 501 GLN A N 1
ATOM 3897 C CA . GLN A 1 501 ? -42.157 -6.342 27.690 1.00 89.12 501 GLN A CA 1
ATOM 3898 C C . GLN A 1 501 ? -43.219 -7.396 28.017 1.00 89.12 501 GLN A C 1
ATOM 3900 O O . GLN A 1 501 ? -43.540 -8.280 27.221 1.00 89.12 501 GLN A O 1
ATOM 3905 N N . THR A 1 502 ? -43.776 -7.321 29.218 1.00 84.12 502 THR A N 1
ATOM 3906 C CA . THR A 1 502 ? -44.997 -8.054 29.564 1.00 84.12 502 THR A CA 1
ATOM 3907 C C . THR A 1 502 ? -46.186 -7.483 28.774 1.00 84.12 502 THR A C 1
ATOM 3909 O O . THR A 1 502 ? -46.120 -6.342 28.315 1.00 84.12 502 THR A O 1
ATOM 3912 N N . PRO A 1 503 ? -47.324 -8.197 28.663 1.00 80.06 503 PRO A N 1
ATOM 3913 C CA . PRO A 1 503 ? -48.534 -7.658 28.025 1.00 80.06 503 PRO A CA 1
ATOM 3914 C C . PRO A 1 503 ? -49.050 -6.342 28.638 1.00 80.06 503 PRO A C 1
ATOM 3916 O O . PRO A 1 503 ? -49.821 -5.630 28.006 1.00 80.06 503 PRO A O 1
ATOM 3919 N N . ALA A 1 504 ? -48.624 -6.018 29.864 1.00 79.19 504 ALA A N 1
ATOM 3920 C CA . ALA A 1 504 ? -48.924 -4.767 30.555 1.00 79.19 504 ALA A CA 1
ATOM 3921 C C . ALA A 1 504 ? -47.902 -3.639 30.277 1.00 79.19 504 ALA A C 1
ATOM 3923 O O . ALA A 1 504 ? -47.999 -2.575 30.883 1.00 79.19 504 ALA A O 1
ATOM 3924 N N . GLY A 1 505 ? -46.911 -3.864 29.407 1.00 79.00 505 GLY A N 1
ATOM 3925 C CA . GLY A 1 505 ? -45.856 -2.897 29.082 1.00 79.00 505 GLY A CA 1
ATOM 3926 C C . GLY A 1 505 ? -44.766 -2.753 30.152 1.00 79.00 505 GLY A C 1
ATOM 3927 O O . GLY A 1 505 ? -44.051 -1.756 30.156 1.00 79.00 505 GLY A O 1
ATOM 3928 N N . VAL A 1 506 ? -44.653 -3.710 31.082 1.00 85.06 506 VAL A N 1
ATOM 3929 C CA . VAL A 1 506 ? -43.605 -3.728 32.121 1.00 85.06 506 VAL A CA 1
ATOM 3930 C C . VAL A 1 506 ? -42.424 -4.573 31.655 1.00 85.06 506 VAL A C 1
ATOM 3932 O O . VAL A 1 506 ? -42.634 -5.691 31.185 1.00 85.06 506 VAL A O 1
ATOM 3935 N N . PHE A 1 507 ? -41.203 -4.077 31.849 1.00 87.06 507 PHE A N 1
ATOM 3936 C CA . PHE A 1 507 ? -39.966 -4.747 31.448 1.00 87.06 507 PHE A CA 1
ATOM 3937 C C . PHE A 1 507 ? -39.724 -6.064 32.211 1.00 87.06 507 PHE A C 1
ATOM 3939 O O . PHE A 1 507 ? -39.678 -6.090 33.444 1.00 87.06 507 PHE A O 1
ATOM 3946 N N . ASP A 1 508 ? -39.548 -7.160 31.470 1.00 90.44 508 ASP A N 1
ATOM 3947 C CA . ASP A 1 508 ? -39.309 -8.512 31.983 1.00 90.44 508 ASP A CA 1
ATOM 3948 C C . ASP A 1 508 ? -37.801 -8.783 32.122 1.00 90.44 508 ASP A C 1
ATOM 3950 O O . ASP A 1 508 ? -37.114 -9.217 31.188 1.00 90.44 508 ASP A O 1
ATOM 3954 N N . VAL A 1 509 ? -37.283 -8.506 33.322 1.00 91.00 509 VAL A N 1
ATOM 3955 C CA . VAL A 1 509 ? -35.857 -8.650 33.647 1.00 91.00 509 VAL A CA 1
ATOM 3956 C C . VAL A 1 509 ? -35.359 -10.095 33.505 1.00 91.00 509 VAL A C 1
ATOM 3958 O O . VAL A 1 509 ? -34.356 -10.280 32.811 1.00 91.00 509 VAL A O 1
ATOM 3961 N N . PRO A 1 510 ? -35.997 -11.134 34.091 1.00 92.88 510 PRO A N 1
ATOM 3962 C CA . PRO A 1 510 ? -35.536 -12.512 33.922 1.00 92.88 510 PRO A CA 1
ATOM 3963 C C . PRO A 1 510 ? -35.405 -12.937 32.459 1.00 92.88 510 PRO A C 1
ATOM 3965 O O . PRO A 1 510 ? -34.388 -13.520 32.073 1.00 92.88 510 PRO A O 1
ATOM 3968 N N . LYS A 1 511 ? -36.400 -12.612 31.626 1.00 93.69 511 LYS A N 1
ATOM 3969 C CA . LYS A 1 511 ? -36.403 -12.982 30.207 1.00 93.69 511 LYS A CA 1
ATOM 3970 C C . LYS A 1 511 ? -35.288 -12.285 29.431 1.00 93.69 511 LYS A C 1
ATOM 3972 O O . LYS A 1 511 ? -34.588 -12.933 28.650 1.00 93.69 511 LYS A O 1
ATOM 3977 N N . PHE A 1 512 ? -35.093 -10.986 29.657 1.00 94.31 512 PHE A N 1
ATOM 3978 C CA . PHE A 1 512 ? -34.031 -10.219 29.006 1.00 94.31 512 PHE A CA 1
ATOM 3979 C C . PHE A 1 512 ? -32.633 -10.678 29.436 1.00 94.31 512 PHE A C 1
ATOM 3981 O O . PHE A 1 512 ? -31.761 -10.894 28.593 1.00 94.31 512 PHE A O 1
ATOM 3988 N N . VAL A 1 513 ? -32.415 -10.894 30.736 1.00 93.69 513 VAL A N 1
ATOM 3989 C CA . VAL A 1 513 ? -31.109 -11.333 31.246 1.00 93.69 513 VAL A CA 1
ATOM 3990 C C . VAL A 1 513 ? -30.790 -12.764 30.796 1.00 93.69 513 VAL A C 1
ATOM 3992 O O . VAL A 1 513 ? -29.637 -13.058 30.483 1.00 93.69 513 VAL A O 1
ATOM 3995 N N . PHE A 1 514 ? -31.790 -13.642 30.668 1.00 94.81 514 PHE A N 1
ATOM 3996 C CA . PHE A 1 514 ? -31.596 -14.968 30.075 1.00 94.81 514 PHE A CA 1
ATOM 3997 C C . PHE A 1 514 ? -31.172 -14.878 28.603 1.00 94.81 514 PHE A C 1
ATOM 3999 O O . PHE A 1 514 ? -30.214 -15.539 28.196 1.00 94.81 514 PHE A O 1
ATOM 4006 N N . TRP A 1 515 ? -31.837 -14.023 27.816 1.00 95.25 515 TRP A N 1
ATOM 4007 C CA . TRP A 1 515 ? -31.449 -13.754 26.429 1.00 95.25 515 TRP A CA 1
ATOM 4008 C C . TRP A 1 515 ? -30.013 -13.231 26.335 1.00 95.25 515 TRP A C 1
ATOM 4010 O O . TRP A 1 515 ? -29.252 -13.704 25.493 1.00 95.25 515 TRP A O 1
ATOM 4020 N N . MET A 1 516 ? -29.609 -12.326 27.232 1.00 94.12 516 MET A N 1
ATOM 4021 C CA . MET A 1 516 ? -28.220 -11.873 27.310 1.00 94.12 516 MET A CA 1
ATOM 4022 C C . MET A 1 516 ? -27.258 -13.015 27.636 1.00 94.12 516 MET A C 1
ATOM 4024 O O . MET A 1 516 ? -26.191 -13.083 27.036 1.00 94.12 516 MET A O 1
ATOM 4028 N N . GLY A 1 517 ? -27.614 -13.916 28.556 1.00 94.12 517 GLY A N 1
ATOM 4029 C CA . GLY A 1 517 ? -26.787 -15.076 28.885 1.00 94.12 517 GLY A CA 1
ATOM 4030 C C . GLY A 1 517 ? -26.508 -15.939 27.664 1.00 94.12 517 GLY A C 1
ATOM 4031 O O . GLY A 1 517 ? -25.351 -16.128 27.304 1.00 94.12 517 GLY A O 1
ATOM 4032 N N . VAL A 1 518 ? -27.553 -16.370 26.960 1.00 94.75 518 VAL A N 1
ATOM 4033 C CA . VAL A 1 518 ? -27.403 -17.187 25.747 1.00 94.75 518 VAL A CA 1
ATOM 4034 C C . VAL A 1 518 ? -26.708 -16.407 24.626 1.00 94.75 518 VAL A C 1
ATOM 4036 O O . VAL A 1 518 ? -25.759 -16.905 24.021 1.00 94.75 518 VAL A O 1
ATOM 4039 N N . GLY A 1 519 ? -27.150 -15.176 24.359 1.00 94.00 519 GLY A N 1
ATOM 4040 C CA . GLY A 1 519 ? -26.643 -14.343 23.271 1.00 94.00 519 GLY A CA 1
ATOM 4041 C C . GLY A 1 519 ? -25.163 -14.007 23.432 1.00 94.00 519 GLY A C 1
ATOM 4042 O O . GLY A 1 519 ? -24.379 -14.233 22.509 1.00 94.00 519 GLY A O 1
ATOM 4043 N N . CYS A 1 520 ? -24.751 -13.543 24.616 1.00 94.81 520 CYS A N 1
ATOM 4044 C CA . CYS A 1 520 ? -23.344 -13.288 24.906 1.00 94.81 520 CYS A CA 1
ATOM 4045 C C . CYS A 1 520 ? -22.528 -14.580 24.815 1.00 94.81 520 CYS A C 1
ATOM 4047 O O . CYS A 1 520 ? -21.473 -14.569 24.190 1.00 94.81 520 CYS A O 1
ATOM 4049 N N . THR A 1 521 ? -22.998 -15.707 25.353 1.00 95.19 521 THR A N 1
ATOM 4050 C CA . THR A 1 521 ? -22.271 -16.982 25.246 1.00 95.19 521 THR A CA 1
ATOM 4051 C C . THR A 1 521 ? -22.028 -17.389 23.797 1.00 95.19 521 THR A C 1
ATOM 4053 O O . THR A 1 521 ? -20.890 -17.709 23.452 1.00 95.19 521 THR A O 1
ATOM 4056 N N . VAL A 1 522 ? -23.046 -17.320 22.934 1.00 96.62 522 VAL A N 1
ATOM 4057 C CA . VAL A 1 522 ? -22.921 -17.664 21.508 1.00 96.62 522 VAL A CA 1
ATOM 4058 C C . VAL A 1 522 ? -21.953 -16.722 20.795 1.00 96.62 522 VAL A C 1
ATOM 4060 O O . VAL A 1 522 ? -21.040 -17.193 20.120 1.00 96.62 522 VAL A O 1
ATOM 4063 N N . ILE A 1 523 ? -22.101 -15.407 20.981 1.00 96.56 523 ILE A N 1
ATOM 4064 C CA . ILE A 1 523 ? -21.224 -14.401 20.361 1.00 96.56 523 ILE A CA 1
ATOM 4065 C C . ILE A 1 523 ? -19.756 -14.657 20.719 1.00 96.56 523 ILE A C 1
ATOM 4067 O O . ILE A 1 523 ? -18.896 -14.675 19.842 1.00 96.56 523 ILE A O 1
ATOM 4071 N N . HIS A 1 524 ? -19.474 -14.921 21.992 1.00 97.31 524 HIS A N 1
ATOM 4072 C CA . HIS A 1 524 ? -18.109 -15.125 22.469 1.00 97.31 524 HIS A CA 1
ATOM 4073 C C . HIS A 1 524 ? -17.562 -16.521 22.133 1.00 97.31 524 HIS A C 1
ATOM 4075 O O . HIS A 1 524 ? -16.360 -16.680 21.951 1.00 97.31 524 HIS A O 1
ATOM 4081 N N . ALA A 1 525 ? -18.418 -17.537 21.984 1.00 96.44 525 ALA A N 1
ATOM 4082 C CA . ALA A 1 525 ? -18.005 -18.842 21.465 1.00 96.44 525 ALA A CA 1
ATOM 4083 C C . ALA A 1 525 ? -17.597 -18.748 19.985 1.00 96.44 525 ALA A C 1
ATOM 4085 O O . ALA A 1 525 ? -16.573 -19.297 19.584 1.00 96.44 525 ALA A O 1
ATOM 4086 N N . ILE A 1 526 ? -18.349 -17.985 19.186 1.00 95.12 526 ILE A N 1
ATOM 4087 C CA . ILE A 1 526 ? -17.982 -17.643 17.806 1.00 95.12 526 ILE A CA 1
ATOM 4088 C C . ILE A 1 526 ? -16.679 -16.833 17.791 1.00 95.12 526 ILE A C 1
ATOM 4090 O O . ILE A 1 526 ? -15.772 -17.121 17.010 1.00 95.12 526 ILE A O 1
ATOM 4094 N N . GLY A 1 527 ? -16.554 -15.862 18.698 1.00 92.88 527 GLY A N 1
ATOM 4095 C CA . GLY A 1 527 ? -15.338 -15.082 18.900 1.00 92.88 527 GLY A CA 1
ATOM 4096 C C . GLY A 1 527 ? -14.116 -15.944 19.218 1.00 92.88 527 GLY A C 1
ATOM 4097 O O . GLY A 1 527 ? -13.055 -15.720 18.647 1.00 92.88 527 GLY A O 1
ATOM 4098 N N . ALA A 1 528 ? -14.258 -16.979 20.046 1.00 93.94 528 ALA A N 1
ATOM 4099 C CA . ALA A 1 528 ? -13.179 -17.919 20.344 1.00 93.94 528 ALA A CA 1
ATOM 4100 C C . ALA A 1 528 ? -12.677 -18.677 19.103 1.00 93.94 528 ALA A C 1
ATOM 4102 O O . ALA A 1 528 ? -11.508 -19.039 19.036 1.00 93.94 528 ALA A O 1
ATOM 4103 N N . ILE A 1 529 ? -13.535 -18.893 18.105 1.00 91.56 529 ILE A N 1
ATOM 4104 C CA . ILE A 1 529 ? -13.152 -19.529 16.838 1.00 91.56 529 ILE A CA 1
ATOM 4105 C C . ILE A 1 529 ? -12.547 -18.496 15.875 1.00 91.56 529 ILE A C 1
ATOM 4107 O O . ILE A 1 529 ? -11.627 -18.805 15.120 1.00 91.56 529 ILE A O 1
ATOM 4111 N N . GLY A 1 530 ? -13.072 -17.267 15.873 1.00 86.12 530 GLY A N 1
ATOM 4112 C CA . GLY A 1 530 ? -12.724 -16.245 14.885 1.00 86.12 530 GLY A CA 1
ATOM 4113 C C . GLY A 1 530 ? -11.613 -15.265 15.263 1.00 86.12 530 GLY A C 1
ATOM 4114 O O . GLY A 1 530 ? -11.074 -14.623 14.366 1.00 86.12 530 GLY A O 1
ATOM 4115 N N . LEU A 1 531 ? -11.271 -15.107 16.544 1.00 90.00 531 LEU A N 1
ATOM 4116 C CA . LEU A 1 531 ? -10.270 -14.136 17.000 1.00 90.00 531 LEU A CA 1
ATOM 4117 C C . LEU A 1 531 ? -8.865 -14.748 17.075 1.00 90.00 531 LEU A C 1
ATOM 4119 O O . LEU A 1 531 ? -8.522 -15.410 18.053 1.00 90.00 531 LEU A O 1
ATOM 4123 N N . LYS A 1 532 ? -8.006 -14.459 16.095 1.00 83.62 532 LYS A N 1
ATOM 4124 C CA . LYS A 1 532 ? -6.591 -14.868 16.114 1.00 83.62 532 LYS A CA 1
ATOM 4125 C C . LYS A 1 532 ? -5.661 -13.747 16.578 1.00 83.62 532 LYS A C 1
ATOM 4127 O O . LYS A 1 532 ? -6.016 -12.566 16.514 1.00 83.62 532 LYS A O 1
ATOM 4132 N N . HIS A 1 533 ? -4.462 -14.111 17.043 1.00 75.88 533 HIS A N 1
ATOM 4133 C CA . HIS A 1 533 ? -3.415 -13.124 17.296 1.00 75.88 533 HIS A CA 1
ATOM 4134 C C . HIS A 1 533 ? -2.979 -12.497 15.964 1.00 75.88 533 HIS A C 1
ATOM 4136 O O . HIS A 1 533 ? -2.918 -13.163 14.932 1.00 75.88 533 HIS A O 1
ATOM 4142 N N . VAL A 1 534 ? -2.680 -11.200 15.968 1.00 65.31 534 VAL A N 1
ATOM 4143 C CA . VAL A 1 534 ? -2.319 -10.476 14.736 1.00 65.31 534 VAL A CA 1
ATOM 4144 C C . VAL A 1 534 ? -0.971 -10.944 14.182 1.00 65.31 534 VAL A C 1
ATOM 4146 O O . VAL A 1 534 ? -0.779 -10.959 12.970 1.00 65.31 534 VAL A O 1
ATOM 4149 N N . ASP A 1 535 ? -0.059 -11.363 15.060 1.00 64.19 535 ASP A N 1
ATOM 4150 C CA . ASP A 1 535 ? 1.214 -11.960 14.650 1.00 64.19 535 ASP A CA 1
ATOM 4151 C C . ASP A 1 535 ? 1.019 -13.366 14.053 1.00 64.19 535 ASP A C 1
ATOM 4153 O O . ASP A 1 535 ? 1.705 -13.704 13.095 1.00 64.19 535 ASP A O 1
ATOM 4157 N N . ASP A 1 536 ? 0.026 -14.138 14.514 1.00 64.88 536 ASP A N 1
ATOM 4158 C CA . ASP A 1 536 ? -0.313 -15.438 13.912 1.00 64.88 536 ASP A CA 1
ATOM 4159 C C . ASP A 1 536 ? -0.883 -15.268 12.501 1.00 64.88 536 ASP A C 1
ATOM 4161 O O . ASP A 1 536 ? -0.535 -16.024 11.602 1.00 64.88 536 ASP A O 1
ATOM 4165 N N . LEU A 1 537 ? -1.719 -14.246 12.276 1.00 59.50 537 LEU A N 1
ATOM 4166 C CA . LEU A 1 537 ? -2.220 -13.911 10.939 1.00 59.50 537 LEU A CA 1
ATOM 4167 C C . LEU A 1 537 ? -1.093 -13.482 9.998 1.00 59.50 537 LEU A C 1
ATOM 4169 O O . LEU A 1 537 ? -1.080 -13.890 8.842 1.00 59.50 537 LEU A O 1
ATOM 4173 N N . ALA A 1 538 ? -0.146 -12.679 10.494 1.00 56.62 538 ALA A N 1
ATOM 4174 C CA . ALA A 1 538 ? 1.024 -12.280 9.719 1.00 56.62 538 ALA A CA 1
ATOM 4175 C C . ALA A 1 538 ? 1.904 -13.490 9.373 1.00 56.62 538 ALA A C 1
ATOM 4177 O O . ALA A 1 538 ? 2.352 -13.596 8.240 1.00 56.62 538 ALA A O 1
ATOM 4178 N N . ASN A 1 539 ? 2.088 -14.426 10.308 1.00 55.00 539 ASN A N 1
ATOM 4179 C CA . ASN A 1 539 ? 2.820 -15.665 10.063 1.00 55.00 539 ASN A CA 1
ATOM 4180 C C . ASN A 1 539 ? 2.075 -16.595 9.091 1.00 55.00 539 ASN A C 1
ATOM 4182 O O . ASN A 1 539 ? 2.712 -17.151 8.210 1.00 55.00 539 ASN A O 1
ATOM 4186 N N . GLU A 1 540 ? 0.748 -16.741 9.193 1.00 56.53 540 GLU A N 1
ATOM 4187 C CA . GLU A 1 540 ? -0.063 -17.537 8.254 1.00 56.53 540 GLU A CA 1
ATOM 4188 C C . GLU A 1 540 ? -0.065 -16.927 6.842 1.00 56.53 540 GLU A C 1
ATOM 4190 O O . GLU A 1 540 ? 0.006 -17.655 5.853 1.00 56.53 540 GLU A O 1
ATOM 4195 N N . GLU A 1 541 ? -0.144 -15.598 6.720 1.00 51.09 541 GLU A N 1
ATOM 4196 C CA . GLU A 1 541 ? -0.002 -14.892 5.441 1.00 51.09 541 GLU A CA 1
ATOM 4197 C C . GLU A 1 541 ? 1.422 -14.993 4.895 1.00 51.09 541 GLU A C 1
ATOM 4199 O O . GLU A 1 541 ? 1.582 -15.234 3.702 1.00 51.09 541 GLU A O 1
ATOM 4204 N N . GLY A 1 542 ? 2.439 -14.866 5.748 1.00 45.22 542 GLY A N 1
ATOM 4205 C CA . GLY A 1 542 ? 3.845 -15.059 5.406 1.00 45.22 542 GLY A CA 1
ATOM 4206 C C . GLY A 1 542 ? 4.139 -16.491 4.966 1.00 45.22 542 GLY A C 1
ATOM 4207 O O . GLY A 1 542 ? 4.830 -16.712 3.979 1.00 45.22 542 GLY A O 1
ATOM 4208 N N . GLU A 1 543 ? 3.542 -17.486 5.616 1.00 45.44 543 GLU A N 1
ATOM 4209 C CA . GLU A 1 543 ? 3.638 -18.898 5.250 1.00 45.44 543 GLU A CA 1
ATOM 4210 C C . GLU A 1 543 ? 2.870 -19.197 3.958 1.00 45.44 543 GLU A C 1
ATOM 4212 O O . GLU A 1 543 ? 3.395 -19.878 3.081 1.00 45.44 543 GLU A O 1
ATOM 4217 N N . ARG A 1 544 ? 1.680 -18.615 3.760 1.00 46.81 544 ARG A N 1
ATOM 4218 C CA . ARG A 1 544 ? 0.964 -18.658 2.472 1.00 46.81 544 ARG A CA 1
ATOM 4219 C C . ARG A 1 544 ? 1.752 -17.978 1.357 1.00 46.81 544 ARG A C 1
ATOM 4221 O O . ARG A 1 544 ? 1.788 -18.506 0.252 1.00 46.81 544 ARG A O 1
ATOM 4228 N N . ALA A 1 545 ? 2.395 -16.847 1.632 1.00 42.16 545 ALA A N 1
ATOM 4229 C CA . ALA A 1 545 ? 3.264 -16.149 0.693 1.00 42.16 545 ALA A CA 1
ATOM 4230 C C . ALA A 1 545 ? 4.493 -17.005 0.350 1.00 42.16 545 ALA A C 1
ATOM 4232 O O . ALA A 1 545 ? 4.769 -17.204 -0.830 1.00 42.16 545 ALA A O 1
ATOM 4233 N N . ARG A 1 546 ? 5.141 -17.624 1.349 1.00 43.78 546 ARG A N 1
ATOM 4234 C CA . ARG A 1 546 ? 6.240 -18.593 1.172 1.00 43.78 546 ARG A CA 1
ATOM 4235 C C . ARG A 1 546 ? 5.809 -19.798 0.332 1.00 43.78 546 ARG A C 1
ATOM 4237 O O . ARG A 1 546 ? 6.530 -20.183 -0.582 1.00 43.78 546 ARG A O 1
ATOM 4244 N N . LEU A 1 547 ? 4.627 -20.361 0.593 1.00 40.69 547 LEU A N 1
ATOM 4245 C CA . LEU A 1 547 ? 4.040 -21.464 -0.183 1.00 40.69 547 LEU A CA 1
ATOM 4246 C C . LEU A 1 547 ? 3.677 -21.046 -1.617 1.00 40.69 547 LEU A C 1
ATOM 4248 O O . LEU A 1 547 ? 3.742 -21.870 -2.525 1.00 40.69 547 LEU A O 1
ATOM 4252 N N . MET A 1 548 ? 3.346 -19.770 -1.832 1.00 40.50 548 MET A N 1
ATOM 4253 C CA . MET A 1 548 ? 3.141 -19.163 -3.153 1.00 40.50 548 MET A CA 1
ATOM 4254 C C . MET A 1 548 ? 4.445 -18.664 -3.809 1.00 40.50 548 MET A C 1
ATOM 4256 O O . MET A 1 548 ? 4.390 -18.038 -4.863 1.00 40.50 548 MET A O 1
ATOM 4260 N N . GLY A 1 549 ? 5.619 -18.944 -3.226 1.00 32.00 549 GLY A N 1
ATOM 4261 C CA . GLY A 1 549 ? 6.927 -18.575 -3.786 1.00 32.00 549 GLY A CA 1
ATOM 4262 C C . GLY A 1 549 ? 7.329 -17.105 -3.601 1.00 32.00 549 GLY A C 1
ATOM 4263 O O . GLY A 1 549 ? 8.320 -16.673 -4.183 1.00 32.00 549 GLY A O 1
ATOM 4264 N N . VAL A 1 550 ? 6.597 -16.339 -2.788 1.00 38.31 550 VAL A N 1
ATOM 4265 C CA . VAL A 1 550 ? 6.891 -14.944 -2.431 1.00 38.31 550 VAL A CA 1
ATOM 4266 C C . VAL A 1 550 ? 7.627 -14.934 -1.087 1.00 38.31 550 VAL A C 1
ATOM 4268 O O . VAL A 1 550 ? 7.041 -15.148 -0.027 1.00 38.31 550 VAL A O 1
ATOM 4271 N N . SER A 1 551 ? 8.943 -14.741 -1.127 1.00 37.78 551 SER A N 1
ATOM 4272 C CA . SER A 1 551 ? 9.821 -14.770 0.048 1.00 37.78 551 SER A CA 1
ATOM 4273 C C . SER A 1 551 ? 9.701 -13.485 0.886 1.00 37.78 551 SER A C 1
ATOM 4275 O O . SER A 1 551 ? 10.135 -12.417 0.460 1.00 37.78 551 SER A O 1
ATOM 4277 N N . GLU A 1 552 ? 9.164 -13.576 2.112 1.00 39.44 552 GLU A N 1
ATOM 4278 C CA . GLU A 1 552 ? 9.221 -12.483 3.110 1.00 39.44 552 GLU A CA 1
ATOM 4279 C C . GLU A 1 552 ? 10.662 -12.078 3.464 1.00 39.44 552 GLU A C 1
ATOM 4281 O O . GLU A 1 552 ? 10.935 -10.912 3.764 1.00 39.44 552 GLU A O 1
ATOM 4286 N N . ASP A 1 553 ? 11.594 -13.030 3.395 1.00 41.53 553 ASP A N 1
ATOM 4287 C CA . ASP A 1 553 ? 12.994 -12.813 3.746 1.00 41.53 553 ASP A CA 1
ATOM 4288 C C . ASP A 1 553 ? 13.711 -11.947 2.700 1.00 41.53 553 ASP A C 1
ATOM 4290 O O . ASP A 1 553 ? 14.634 -11.215 3.039 1.00 41.53 553 ASP A O 1
ATOM 4294 N N . GLU A 1 554 ? 13.265 -11.931 1.443 1.00 41.41 554 GLU A N 1
ATOM 4295 C CA . GLU A 1 554 ? 13.938 -11.195 0.368 1.00 41.41 554 GLU A CA 1
ATOM 4296 C C . GLU A 1 554 ? 13.810 -9.673 0.521 1.00 41.41 554 GLU A C 1
ATOM 4298 O O . GLU A 1 554 ? 14.764 -8.945 0.258 1.00 41.41 554 GLU A O 1
ATOM 4303 N N . HIS A 1 555 ? 12.691 -9.174 1.055 1.00 36.41 555 HIS A N 1
ATOM 4304 C CA . HIS A 1 555 ? 12.519 -7.747 1.354 1.00 36.41 555 HIS A CA 1
ATOM 4305 C C . HIS A 1 555 ? 13.386 -7.275 2.526 1.00 36.41 555 HIS A C 1
ATOM 4307 O O . HIS A 1 555 ? 13.961 -6.186 2.465 1.00 36.41 555 HIS A O 1
ATOM 4313 N N . VAL A 1 556 ? 13.502 -8.082 3.585 1.00 38.81 556 VAL A N 1
ATOM 4314 C CA . VAL A 1 556 ? 14.339 -7.761 4.751 1.00 38.81 556 VAL A CA 1
ATOM 4315 C C . VAL A 1 556 ? 15.817 -7.908 4.398 1.00 38.81 556 VAL A C 1
ATOM 4317 O O . VAL A 1 556 ? 16.606 -7.023 4.720 1.00 38.81 556 VAL A O 1
ATOM 4320 N N . ILE A 1 557 ? 16.187 -8.961 3.665 1.00 41.78 557 ILE A N 1
ATOM 4321 C CA . ILE A 1 557 ? 17.549 -9.194 3.175 1.00 41.78 557 ILE A CA 1
ATOM 4322 C C . ILE A 1 557 ? 17.955 -8.106 2.182 1.00 41.78 557 ILE A C 1
ATOM 4324 O O . ILE A 1 557 ? 19.065 -7.597 2.292 1.00 41.78 557 ILE A O 1
ATOM 4328 N N . ASN A 1 558 ? 17.083 -7.686 1.260 1.00 45.12 558 ASN A N 1
ATOM 4329 C CA . ASN A 1 558 ? 17.388 -6.589 0.339 1.00 45.12 558 ASN A CA 1
ATOM 4330 C C . ASN A 1 558 ? 17.482 -5.249 1.070 1.00 45.12 558 ASN A C 1
ATOM 4332 O O . ASN A 1 558 ? 18.428 -4.514 0.822 1.00 45.12 558 ASN A O 1
ATOM 4336 N N . ALA A 1 559 ? 16.607 -4.955 2.037 1.00 41.22 559 ALA A N 1
ATOM 4337 C CA . ALA A 1 559 ? 16.743 -3.754 2.865 1.00 41.22 559 ALA A CA 1
ATOM 4338 C C . ALA A 1 559 ? 18.055 -3.754 3.675 1.00 41.22 559 ALA A C 1
ATOM 4340 O O . ALA A 1 559 ? 18.740 -2.737 3.742 1.00 41.22 559 ALA A O 1
ATOM 4341 N N . GLN A 1 560 ? 18.456 -4.899 4.237 1.00 39.41 560 GLN A N 1
ATOM 4342 C CA . GLN A 1 560 ? 19.735 -5.064 4.936 1.00 39.41 560 GLN A CA 1
ATOM 4343 C C . GLN A 1 560 ? 20.943 -4.967 3.992 1.00 39.41 560 GLN A C 1
ATOM 4345 O O . GLN A 1 560 ? 21.972 -4.401 4.363 1.00 39.41 560 GLN A O 1
ATOM 4350 N N . ARG A 1 561 ? 20.827 -5.500 2.772 1.00 44.38 561 ARG A N 1
ATOM 4351 C CA . ARG A 1 561 ? 21.875 -5.494 1.744 1.00 44.38 561 ARG A CA 1
ATOM 4352 C C . ARG A 1 561 ? 22.060 -4.095 1.153 1.00 44.38 561 ARG A C 1
ATOM 4354 O O . ARG A 1 561 ? 23.198 -3.671 0.991 1.00 44.38 561 ARG A O 1
ATOM 4361 N N . GLU A 1 562 ? 20.980 -3.355 0.921 1.00 43.91 562 GLU A N 1
ATOM 4362 C CA . GLU A 1 562 ? 21.003 -1.942 0.521 1.00 43.91 562 GLU A CA 1
ATOM 4363 C C . GLU A 1 562 ? 21.552 -1.043 1.644 1.00 43.91 562 GLU A C 1
ATOM 4365 O O . GLU A 1 562 ? 22.392 -0.181 1.384 1.00 43.91 562 GLU A O 1
ATOM 4370 N N . ALA A 1 563 ? 21.196 -1.302 2.910 1.00 39.00 563 ALA A N 1
ATOM 4371 C CA . ALA A 1 563 ? 21.787 -0.616 4.065 1.00 39.00 563 ALA A CA 1
ATOM 4372 C C . ALA A 1 563 ? 23.305 -0.844 4.167 1.00 39.00 563 ALA A C 1
ATOM 4374 O O . ALA A 1 563 ? 24.064 0.104 4.366 1.00 39.00 563 ALA A O 1
ATOM 4375 N N . MET A 1 564 ? 23.757 -2.093 3.993 1.00 42.22 564 MET A N 1
ATOM 4376 C CA . MET A 1 564 ? 25.181 -2.442 4.006 1.00 42.22 564 MET A CA 1
ATOM 4377 C C . MET A 1 564 ? 25.942 -1.837 2.821 1.00 42.22 564 MET A C 1
ATOM 4379 O O . MET A 1 564 ? 27.045 -1.328 3.017 1.00 42.22 564 MET A O 1
ATOM 4383 N N . LYS A 1 565 ? 25.359 -1.823 1.613 1.00 42.19 565 LYS A N 1
ATOM 4384 C CA . LYS A 1 565 ? 25.940 -1.149 0.436 1.00 42.19 565 LYS A CA 1
ATOM 4385 C C . LYS A 1 565 ? 26.089 0.363 0.645 1.00 42.19 565 LYS A C 1
ATOM 4387 O O . LYS A 1 565 ? 27.048 0.946 0.151 1.00 42.19 565 LYS A O 1
ATOM 4392 N N . ALA A 1 566 ? 25.192 0.982 1.414 1.00 38.50 566 ALA A N 1
ATOM 4393 C CA . ALA A 1 566 ? 25.253 2.393 1.799 1.00 38.50 566 ALA A CA 1
ATOM 4394 C C . ALA A 1 566 ? 26.164 2.680 3.018 1.00 38.50 566 ALA A C 1
ATOM 4396 O O . ALA A 1 566 ? 26.169 3.801 3.525 1.00 38.50 566 ALA A O 1
ATOM 4397 N N . GLY A 1 567 ? 26.912 1.690 3.525 1.00 32.06 567 GLY A N 1
ATOM 4398 C CA . GLY A 1 567 ? 27.811 1.850 4.677 1.00 32.06 567 GLY A CA 1
ATOM 4399 C C . GLY A 1 567 ? 27.102 1.983 6.033 1.00 32.06 567 GLY A C 1
ATOM 4400 O O . GLY A 1 567 ? 27.704 2.461 6.994 1.00 32.06 567 GLY A O 1
ATOM 4401 N N . CYS A 1 568 ? 25.829 1.586 6.128 1.00 35.38 568 CYS A N 1
ATOM 4402 C CA . CYS A 1 568 ? 25.025 1.670 7.346 1.00 35.38 568 CYS A CA 1
ATOM 4403 C C . CYS A 1 568 ? 25.090 0.364 8.149 1.00 35.38 568 CYS A C 1
ATOM 4405 O O . CYS A 1 568 ? 24.892 -0.727 7.613 1.00 35.38 568 CYS A O 1
ATOM 4407 N N . THR A 1 569 ? 25.294 0.465 9.462 1.00 35.62 569 THR A N 1
ATOM 4408 C CA . THR A 1 569 ? 25.230 -0.691 10.363 1.00 35.62 569 THR A CA 1
ATOM 4409 C C . THR A 1 569 ? 23.770 -0.997 10.692 1.00 35.62 569 THR A C 1
ATOM 4411 O O . THR A 1 569 ? 23.078 -0.185 11.309 1.00 35.62 569 THR A O 1
ATOM 4414 N N . VAL A 1 570 ? 23.285 -2.180 10.309 1.00 38.00 570 VAL A N 1
ATOM 4415 C CA . VAL A 1 570 ? 21.947 -2.644 10.697 1.00 38.00 570 VAL A CA 1
ATOM 4416 C C . VAL A 1 570 ? 21.997 -3.100 12.154 1.00 38.00 570 VAL A C 1
ATOM 4418 O O . VAL A 1 570 ? 22.538 -4.159 12.460 1.00 38.00 570 VAL A O 1
ATOM 4421 N N . MET A 1 571 ? 21.426 -2.311 13.064 1.00 34.38 571 MET A N 1
ATOM 4422 C CA . MET A 1 571 ? 21.177 -2.758 14.434 1.00 34.38 571 MET A CA 1
ATOM 4423 C C . MET A 1 571 ? 19.724 -3.197 14.570 1.00 34.38 571 MET A C 1
ATOM 4425 O O . MET A 1 571 ? 18.799 -2.387 14.511 1.00 34.38 571 MET A O 1
ATOM 4429 N N . GLN A 1 572 ? 19.518 -4.496 14.774 1.00 35.69 572 GLN A N 1
ATOM 4430 C CA . GLN A 1 572 ? 18.230 -5.009 15.213 1.00 35.69 572 GLN A CA 1
ATOM 4431 C C . GLN A 1 572 ? 18.029 -4.556 16.662 1.00 35.69 572 GLN A C 1
ATOM 4433 O O . GLN A 1 572 ? 18.801 -4.923 17.549 1.00 35.69 572 GLN A O 1
ATOM 4438 N N . LYS A 1 573 ? 17.025 -3.708 16.907 1.00 35.97 573 LYS A N 1
ATOM 4439 C CA . LYS A 1 573 ? 16.668 -3.304 18.267 1.00 35.97 573 LYS A CA 1
ATOM 4440 C C . LYS A 1 573 ? 16.126 -4.545 18.976 1.00 35.97 573 LYS A C 1
ATOM 4442 O O . LYS A 1 573 ? 14.995 -4.946 18.730 1.00 35.97 573 LYS A O 1
ATOM 4447 N N . VAL A 1 574 ? 16.955 -5.172 19.807 1.00 37.25 574 VAL A N 1
ATOM 4448 C CA . VAL A 1 574 ? 16.527 -6.258 20.693 1.00 37.25 574 VAL A CA 1
ATOM 4449 C C . VAL A 1 574 ? 15.473 -5.667 21.624 1.00 37.25 574 VAL A C 1
ATOM 4451 O O . VAL A 1 574 ? 15.763 -4.722 22.364 1.00 37.25 574 VAL A O 1
ATOM 4454 N N . GLU A 1 575 ? 14.232 -6.152 21.537 1.00 47.22 575 GLU A N 1
ATOM 4455 C CA . GLU A 1 575 ? 13.204 -5.779 22.506 1.00 47.22 575 GLU A CA 1
ATOM 4456 C C . GLU A 1 575 ? 13.710 -6.160 23.903 1.00 47.22 575 GLU A C 1
ATOM 4458 O O . GLU A 1 575 ? 14.109 -7.310 24.103 1.00 47.22 575 GLU A O 1
ATOM 4463 N N . PRO A 1 576 ? 13.750 -5.223 24.865 1.00 49.00 576 PRO A N 1
ATOM 4464 C CA . PRO A 1 576 ? 14.228 -5.532 26.203 1.00 49.00 576 PRO A CA 1
ATOM 4465 C C . PRO A 1 576 ? 13.383 -6.658 26.807 1.00 49.00 576 PRO A C 1
ATOM 4467 O O . PRO A 1 576 ? 12.155 -6.642 26.695 1.00 49.00 576 PRO A O 1
ATOM 4470 N N . ASP A 1 577 ? 14.038 -7.623 27.456 1.00 48.47 577 ASP A N 1
ATOM 4471 C CA . ASP A 1 577 ? 13.368 -8.740 28.120 1.00 48.47 577 ASP A CA 1
ATOM 4472 C C . ASP A 1 577 ? 12.299 -8.216 29.092 1.00 48.47 577 ASP A C 1
ATOM 4474 O O . ASP A 1 577 ? 12.583 -7.598 30.122 1.00 48.47 577 ASP A O 1
ATOM 4478 N N . GLY A 1 578 ? 11.035 -8.433 28.722 1.00 55.22 578 GLY A N 1
ATOM 4479 C CA . GLY A 1 578 ? 9.852 -7.828 29.332 1.00 55.22 578 GLY A CA 1
ATOM 4480 C C . GLY A 1 578 ? 9.444 -8.446 30.668 1.00 55.22 578 GLY A C 1
ATOM 4481 O O . GLY A 1 578 ? 8.272 -8.779 30.874 1.00 55.22 578 GLY A O 1
ATOM 4482 N N . ALA A 1 579 ? 10.382 -8.609 31.600 1.00 68.44 579 ALA A N 1
ATOM 4483 C CA . ALA A 1 579 ? 10.064 -9.014 32.962 1.00 68.44 579 ALA A CA 1
ATOM 4484 C C . ALA A 1 579 ? 9.164 -7.957 33.631 1.00 68.44 579 ALA A C 1
ATOM 4486 O O . ALA A 1 579 ? 9.459 -6.763 33.576 1.00 68.44 579 ALA A O 1
ATOM 4487 N N . VAL A 1 580 ? 8.095 -8.384 34.320 1.00 76.62 580 VAL A N 1
ATOM 4488 C CA . VAL A 1 580 ? 7.206 -7.492 35.105 1.00 76.62 580 VAL A CA 1
ATOM 4489 C C . VAL A 1 580 ? 8.020 -6.584 36.027 1.00 76.62 580 VAL A C 1
ATOM 4491 O O . VAL A 1 580 ? 7.735 -5.400 36.173 1.00 76.62 580 VAL A O 1
ATOM 4494 N N . LEU A 1 581 ? 9.083 -7.133 36.614 1.00 75.12 581 LEU A N 1
ATOM 4495 C CA . LEU A 1 581 ? 9.959 -6.415 37.528 1.00 75.12 581 LEU A CA 1
ATOM 4496 C C . LEU A 1 581 ? 10.679 -5.229 36.865 1.00 75.12 581 LEU A C 1
ATOM 4498 O O . LEU A 1 581 ? 10.953 -4.245 37.543 1.00 75.12 581 LEU A O 1
ATOM 4502 N N . ALA A 1 582 ? 10.979 -5.298 35.565 1.00 78.56 582 ALA A N 1
ATOM 4503 C CA . ALA A 1 582 ? 11.576 -4.182 34.834 1.00 78.56 582 ALA A CA 1
ATOM 4504 C C . ALA A 1 582 ? 10.572 -3.031 34.666 1.00 78.56 582 ALA A C 1
ATOM 4506 O O . ALA A 1 582 ? 10.925 -1.880 34.907 1.00 78.56 582 ALA A O 1
ATOM 4507 N N . LEU A 1 583 ? 9.309 -3.353 34.360 1.00 82.94 583 LEU A N 1
ATOM 4508 C CA . LEU A 1 583 ? 8.222 -2.373 34.283 1.00 82.94 583 LEU A CA 1
ATOM 4509 C C . LEU A 1 583 ? 7.985 -1.694 35.637 1.00 82.94 583 LEU A C 1
ATOM 4511 O O . LEU A 1 583 ? 7.954 -0.472 35.724 1.00 82.94 583 LEU A O 1
ATOM 4515 N N . LEU A 1 584 ? 7.877 -2.482 36.710 1.00 84.31 584 LEU A N 1
ATOM 4516 C CA . LEU A 1 584 ? 7.619 -1.959 38.056 1.00 84.31 584 LEU A CA 1
ATOM 4517 C C . LEU A 1 584 ? 8.788 -1.133 38.620 1.00 84.31 584 LEU A C 1
ATOM 4519 O O . LEU A 1 584 ? 8.585 -0.360 39.554 1.00 84.31 584 LEU A O 1
ATOM 4523 N N . LYS A 1 585 ? 10.000 -1.274 38.072 1.00 85.19 585 LYS A N 1
ATOM 4524 C CA . LYS A 1 585 ? 11.160 -0.438 38.422 1.00 85.19 585 LYS A CA 1
ATOM 4525 C C . LYS A 1 585 ? 11.183 0.901 37.677 1.00 85.19 585 LYS A C 1
ATOM 4527 O O . LYS A 1 585 ? 11.930 1.792 38.079 1.00 85.19 585 LYS A O 1
ATOM 4532 N N . ASP A 1 586 ? 10.395 1.074 36.616 1.00 85.56 586 ASP A N 1
ATOM 4533 C CA . ASP A 1 586 ? 10.354 2.328 35.867 1.00 85.56 586 ASP A CA 1
ATOM 4534 C C . ASP A 1 586 ? 9.515 3.384 36.600 1.00 85.56 586 ASP A C 1
ATOM 4536 O O . ASP A 1 586 ? 8.297 3.291 36.728 1.00 85.56 586 ASP A O 1
ATOM 4540 N N . CYS A 1 587 ? 10.172 4.450 37.052 1.00 85.50 587 CYS A N 1
ATOM 4541 C CA . CYS A 1 587 ? 9.502 5.594 37.673 1.00 85.50 587 CYS A CA 1
ATOM 4542 C C . CYS A 1 587 ? 8.513 6.293 36.712 1.00 85.50 587 CYS A C 1
ATOM 4544 O O . CYS A 1 587 ? 7.492 6.824 37.150 1.00 85.50 587 CYS A O 1
ATOM 4546 N N . GLY A 1 588 ? 8.771 6.255 35.397 1.00 87.19 588 GLY A N 1
ATOM 4547 C CA . GLY A 1 588 ? 7.861 6.810 34.392 1.00 87.19 588 GLY A CA 1
ATOM 4548 C C . GLY A 1 588 ? 6.510 6.090 34.358 1.00 87.19 588 GLY A C 1
ATOM 4549 O O . GLY A 1 588 ? 5.469 6.737 34.249 1.00 87.19 588 GLY A O 1
ATOM 4550 N N . PHE A 1 589 ? 6.526 4.767 34.536 1.00 88.81 589 PHE A N 1
ATOM 4551 C CA . PHE A 1 589 ? 5.329 3.933 34.608 1.00 88.81 589 PHE A CA 1
ATOM 4552 C C . PHE A 1 589 ? 4.417 4.334 35.770 1.00 88.81 589 PHE A C 1
ATOM 4554 O O . PHE A 1 589 ? 3.233 4.597 35.566 1.00 88.81 589 PHE A O 1
ATOM 4561 N N . TRP A 1 590 ? 4.971 4.466 36.977 1.00 89.94 590 TRP A N 1
ATOM 4562 C CA . TRP A 1 590 ? 4.202 4.878 38.155 1.00 89.94 590 TRP A CA 1
ATOM 4563 C C . TRP A 1 590 ? 3.666 6.304 38.047 1.00 89.94 590 TRP A C 1
ATOM 4565 O O . TRP A 1 590 ? 2.529 6.558 38.443 1.00 89.94 590 TRP A O 1
ATOM 4575 N N . GLY A 1 591 ? 4.444 7.223 37.464 1.00 90.69 591 GLY A N 1
ATOM 4576 C CA . GLY A 1 591 ? 3.970 8.577 37.178 1.00 90.69 591 GLY A CA 1
ATOM 4577 C C . GLY A 1 591 ? 2.755 8.578 36.247 1.00 90.69 591 GLY A C 1
ATOM 4578 O O . GLY A 1 591 ? 1.793 9.307 36.478 1.00 90.69 591 GLY A O 1
ATOM 4579 N N . TYR A 1 592 ? 2.763 7.726 35.221 1.00 92.19 592 TYR A N 1
ATOM 4580 C CA . TYR A 1 592 ? 1.652 7.619 34.281 1.00 92.19 592 TYR A CA 1
ATOM 4581 C C . TYR A 1 592 ? 0.437 6.896 34.878 1.00 92.19 592 TYR A C 1
ATOM 4583 O O . TYR A 1 592 ? -0.695 7.334 34.674 1.00 92.19 592 TYR A O 1
ATOM 4591 N N . LEU A 1 593 ? 0.655 5.861 35.697 1.00 92.62 593 LEU A N 1
ATOM 4592 C CA . LEU A 1 593 ? -0.408 5.219 36.472 1.00 92.62 593 LEU A CA 1
ATOM 4593 C C . LEU A 1 593 ? -1.091 6.218 37.418 1.00 92.62 593 LEU A C 1
ATOM 4595 O O . LEU A 1 593 ? -2.316 6.236 37.498 1.00 92.62 593 LEU A O 1
ATOM 4599 N N . ALA A 1 594 ? -0.326 7.085 38.089 1.00 93.00 594 ALA A N 1
ATOM 4600 C CA . ALA A 1 594 ? -0.869 8.128 38.961 1.00 93.00 594 ALA A CA 1
ATOM 4601 C C . ALA A 1 594 ? -1.739 9.139 38.194 1.00 93.00 594 ALA A C 1
ATOM 4603 O O . ALA A 1 594 ? -2.815 9.507 38.667 1.00 93.00 594 ALA A O 1
ATOM 4604 N N . ILE A 1 595 ? -1.323 9.541 36.985 1.00 93.75 595 ILE A N 1
ATOM 4605 C CA . ILE A 1 595 ? -2.156 10.357 36.085 1.00 93.75 595 ILE A CA 1
ATOM 4606 C C . ILE A 1 595 ? -3.456 9.617 35.749 1.00 93.75 595 ILE A C 1
ATOM 4608 O O . ILE A 1 595 ? -4.533 10.208 35.831 1.00 93.75 595 ILE A O 1
ATOM 4612 N N . GLY A 1 596 ? -3.365 8.324 35.425 1.00 92.88 596 GLY A N 1
ATOM 4613 C CA . GLY A 1 596 ? -4.520 7.461 35.187 1.00 92.88 596 GLY A CA 1
ATOM 4614 C C . GLY A 1 596 ? -5.494 7.456 36.365 1.00 92.88 596 GLY A C 1
ATOM 4615 O O . GLY A 1 596 ? -6.670 7.734 36.159 1.00 92.88 596 GLY A O 1
ATOM 4616 N N . ILE A 1 597 ? -5.008 7.223 37.592 1.00 94.75 597 ILE A N 1
ATOM 4617 C CA . ILE A 1 597 ? -5.817 7.189 38.827 1.00 94.75 597 ILE A CA 1
ATOM 4618 C C . ILE A 1 597 ? -6.645 8.470 38.974 1.00 94.75 597 ILE A C 1
ATOM 4620 O O . ILE A 1 597 ? -7.828 8.406 39.309 1.00 94.75 597 ILE A O 1
ATOM 4624 N N . VAL A 1 598 ? -6.042 9.629 38.699 1.00 95.44 598 VAL A N 1
ATOM 4625 C CA . VAL A 1 598 ? -6.726 10.924 38.797 1.00 95.44 598 VAL A CA 1
ATOM 4626 C C . VAL A 1 598 ? -7.739 11.110 37.666 1.00 95.44 598 VAL A C 1
ATOM 4628 O O . VAL A 1 598 ? -8.890 11.443 37.949 1.00 95.44 598 VAL A O 1
ATOM 4631 N N . ILE A 1 599 ? -7.355 10.876 36.404 1.00 94.81 599 ILE A N 1
ATOM 4632 C CA . ILE A 1 599 ? -8.253 11.048 35.247 1.00 94.81 599 ILE A CA 1
ATOM 4633 C C . ILE A 1 599 ? -9.456 10.110 35.357 1.00 94.81 599 ILE A C 1
ATOM 4635 O O . ILE A 1 599 ? -10.596 10.568 35.323 1.00 94.81 599 ILE A O 1
ATOM 4639 N N . THR A 1 600 ? -9.222 8.802 35.490 1.00 92.62 600 THR A N 1
ATOM 4640 C CA . THR A 1 600 ? -10.310 7.821 35.507 1.00 92.62 600 THR A CA 1
ATOM 4641 C C . THR A 1 600 ? -11.093 7.886 36.806 1.00 92.62 600 THR A C 1
ATOM 4643 O O . THR A 1 600 ? -12.309 7.783 36.759 1.00 92.62 600 THR A O 1
ATOM 4646 N N . GLY A 1 601 ? -10.440 8.107 37.952 1.00 92.00 601 GLY A N 1
ATOM 4647 C CA . GLY A 1 601 ? -11.122 8.172 39.245 1.00 92.00 601 GLY A CA 1
ATOM 4648 C C . GLY A 1 601 ? -12.103 9.339 39.344 1.00 92.00 601 GLY A C 1
ATOM 4649 O O . GLY A 1 601 ? -13.258 9.145 39.727 1.00 92.00 601 GLY A O 1
ATOM 4650 N N . THR A 1 602 ? -11.682 10.543 38.943 1.00 93.62 602 THR A N 1
ATOM 4651 C CA . THR A 1 602 ? -12.571 11.718 38.931 1.00 93.62 602 THR A CA 1
ATOM 4652 C C . THR A 1 602 ? -13.695 11.568 37.904 1.00 93.62 602 THR A C 1
ATOM 4654 O O . THR A 1 602 ? -14.861 11.800 38.231 1.00 93.62 602 THR A O 1
ATOM 4657 N N . ALA A 1 603 ? -13.379 11.096 36.694 1.00 93.19 603 ALA A N 1
ATOM 4658 C CA . ALA A 1 603 ? -14.366 10.901 35.640 1.00 93.19 603 ALA A CA 1
ATOM 4659 C C . ALA A 1 603 ? -15.396 9.812 35.977 1.00 93.19 603 ALA A C 1
ATOM 4661 O O . ALA A 1 603 ? -16.595 10.048 35.845 1.00 93.19 603 ALA A O 1
ATOM 4662 N N . GLU A 1 604 ? -14.968 8.638 36.448 1.00 88.19 604 GLU A N 1
ATOM 4663 C CA . GLU A 1 604 ? -15.884 7.553 36.821 1.00 88.19 604 GLU A CA 1
ATOM 4664 C C . GLU A 1 604 ? -16.743 7.909 38.024 1.00 88.19 604 GLU A C 1
ATOM 4666 O O . GLU A 1 604 ? -17.894 7.491 38.075 1.00 88.19 604 GLU A O 1
ATOM 4671 N N . THR A 1 605 ? -16.242 8.732 38.946 1.00 87.38 605 THR A N 1
ATOM 4672 C CA . THR A 1 605 ? -17.071 9.231 40.048 1.00 87.38 605 THR A CA 1
ATOM 4673 C C . THR A 1 605 ? -18.227 10.080 39.524 1.00 87.38 605 THR A C 1
ATOM 4675 O O . THR A 1 605 ? -19.361 9.905 39.965 1.00 87.38 605 THR A O 1
ATOM 4678 N N . VAL A 1 606 ? -17.976 10.951 38.542 1.00 88.94 606 VAL A N 1
ATOM 4679 C CA . VAL A 1 606 ? -19.036 11.721 37.870 1.00 88.94 606 VAL A CA 1
ATOM 4680 C C . VAL A 1 606 ? -19.995 10.796 37.116 1.00 88.94 606 VAL A C 1
ATOM 4682 O O . VAL A 1 606 ? -21.203 10.994 37.192 1.00 88.94 606 VAL A O 1
ATOM 4685 N N . ILE A 1 607 ? -19.487 9.765 36.433 1.00 84.75 607 ILE A N 1
ATOM 4686 C CA . ILE A 1 607 ? -20.314 8.776 35.719 1.00 84.75 607 ILE A CA 1
ATOM 4687 C C . ILE A 1 607 ? -21.224 8.013 36.691 1.00 84.75 607 ILE A C 1
ATOM 4689 O O . ILE A 1 607 ? -22.427 7.921 36.459 1.00 84.75 607 ILE A O 1
ATOM 4693 N N . ALA A 1 608 ? -20.664 7.493 37.784 1.00 77.56 608 ALA A N 1
ATOM 4694 C CA . ALA A 1 608 ? -21.371 6.677 38.766 1.00 77.56 608 ALA A CA 1
ATOM 4695 C C . ALA A 1 608 ? -22.417 7.477 39.554 1.00 77.56 608 ALA A C 1
ATOM 4697 O O . ALA A 1 608 ? -23.460 6.937 39.911 1.00 77.56 608 ALA A O 1
ATOM 4698 N N . ASN A 1 609 ? -22.161 8.766 39.789 1.00 79.50 609 ASN A N 1
ATOM 4699 C CA . ASN A 1 609 ? -23.010 9.626 40.613 1.00 79.50 609 ASN A CA 1
ATOM 4700 C C . ASN A 1 609 ? -23.799 10.662 39.795 1.00 79.50 609 ASN A C 1
ATOM 4702 O O . ASN A 1 609 ? -24.376 11.584 40.362 1.00 79.50 609 ASN A O 1
ATOM 4706 N N . MET A 1 610 ? -23.875 10.531 38.465 1.00 82.50 610 MET A N 1
ATOM 4707 C CA . MET A 1 610 ? -24.569 11.512 37.615 1.00 82.50 610 MET A CA 1
ATOM 4708 C C . MET A 1 610 ? -26.039 11.695 38.018 1.00 82.50 610 MET A C 1
ATOM 4710 O O . MET A 1 610 ? -26.559 12.809 38.001 1.00 82.50 610 MET A O 1
ATOM 4714 N N . GLY A 1 611 ? -26.699 10.604 38.418 1.00 73.75 611 GLY A N 1
ATOM 4715 C CA . GLY A 1 611 ? -28.075 10.644 38.906 1.00 73.75 611 GLY A CA 1
ATOM 4716 C C . GLY A 1 611 ? -28.220 11.495 40.164 1.00 73.75 611 GLY A C 1
ATOM 4717 O O . GLY A 1 611 ? -29.066 12.383 40.199 1.00 73.75 611 GLY A O 1
ATOM 4718 N N . THR A 1 612 ? -27.380 11.277 41.177 1.00 77.69 612 THR A N 1
ATOM 4719 C CA . THR A 1 612 ? -27.437 12.035 42.436 1.00 77.69 612 THR A CA 1
ATOM 4720 C C . THR A 1 612 ? -26.998 13.482 42.249 1.00 77.69 612 THR A C 1
ATOM 4722 O O . THR A 1 612 ? -27.665 14.376 42.755 1.00 77.69 612 THR A O 1
ATOM 4725 N N . ILE A 1 613 ? -25.974 13.741 41.428 1.00 82.19 613 ILE A N 1
ATOM 4726 C CA . ILE A 1 613 ? -25.536 15.101 41.072 1.00 82.19 613 ILE A CA 1
ATOM 4727 C C . ILE A 1 613 ? -26.674 15.888 40.409 1.00 82.19 613 ILE A C 1
ATOM 4729 O O . ILE A 1 613 ? -26.905 17.044 40.751 1.00 82.19 613 ILE A O 1
ATOM 4733 N N . ALA A 1 614 ? -27.407 15.277 39.477 1.00 80.31 614 ALA A N 1
ATOM 4734 C CA . ALA A 1 614 ? -28.540 15.931 38.826 1.00 80.31 614 ALA A CA 1
ATOM 4735 C C . ALA A 1 614 ? -29.711 16.190 39.793 1.00 80.31 614 ALA A C 1
ATOM 4737 O O . ALA A 1 614 ? -30.446 17.161 39.612 1.00 80.31 614 ALA A O 1
ATOM 4738 N N . MET A 1 615 ? -29.870 15.356 40.826 1.00 75.88 615 MET A N 1
ATOM 4739 C CA . MET A 1 615 ? -30.924 15.498 41.837 1.00 75.88 615 MET A CA 1
ATOM 4740 C C . MET A 1 615 ? -30.694 16.655 42.827 1.00 75.88 615 MET A C 1
ATOM 4742 O O . MET A 1 615 ? -31.663 17.104 43.444 1.00 75.88 615 MET A O 1
ATOM 4746 N N . GLU A 1 616 ? -29.472 17.190 42.929 1.00 79.31 616 GLU A N 1
ATOM 4747 C CA . GLU A 1 616 ? -29.144 18.369 43.754 1.00 79.31 616 GLU A CA 1
ATOM 4748 C C . GLU A 1 616 ? -29.753 19.682 43.220 1.00 79.31 616 GLU A C 1
ATOM 4750 O O . GLU A 1 616 ? -29.829 20.679 43.942 1.00 79.31 616 GLU A O 1
ATOM 4755 N N . PHE A 1 617 ? -30.199 19.715 41.957 1.00 80.25 617 PHE A N 1
ATOM 4756 C CA . PHE A 1 617 ? -30.700 20.933 41.316 1.00 80.25 617 PHE A CA 1
ATOM 4757 C C . PHE A 1 617 ? -32.241 21.045 41.338 1.00 80.25 617 PHE A C 1
ATOM 4759 O O . PHE A 1 617 ? -32.953 20.041 41.231 1.00 80.25 617 PHE A O 1
ATOM 4766 N N . PRO A 1 618 ? -32.796 22.273 41.432 1.00 67.50 618 PRO A N 1
ATOM 4767 C CA . PRO A 1 618 ? -34.233 22.506 41.276 1.00 67.50 618 PRO A CA 1
ATOM 4768 C C . PRO A 1 618 ? -34.691 22.197 39.836 1.00 67.50 618 PRO A C 1
ATOM 4770 O O . PRO A 1 618 ? -33.982 22.530 38.891 1.00 67.50 618 PRO A O 1
ATOM 4773 N N . GLY A 1 619 ? -35.883 21.606 39.655 1.00 62.66 619 GLY A N 1
ATOM 4774 C CA . GLY A 1 619 ? -36.404 21.210 38.326 1.00 62.66 619 GLY A CA 1
ATOM 4775 C C . GLY A 1 619 ? -36.286 19.712 38.005 1.00 62.66 619 GLY A C 1
ATOM 4776 O O . GLY A 1 619 ? -36.053 19.325 36.864 1.00 62.66 619 GLY A O 1
ATOM 4777 N N . ARG A 1 620 ? -36.431 18.870 39.035 1.00 64.06 620 ARG A N 1
ATOM 4778 C CA . ARG A 1 620 ? -36.278 17.408 39.004 1.00 64.06 620 ARG A CA 1
ATOM 4779 C C . ARG A 1 620 ? -37.133 16.765 37.907 1.00 64.06 620 ARG A C 1
ATOM 4781 O O . ARG A 1 620 ? -38.357 16.765 37.994 1.00 64.06 620 ARG A O 1
ATOM 4788 N N . SER A 1 621 ? -36.481 16.162 36.922 1.00 64.75 621 SER A N 1
ATOM 4789 C CA . SER A 1 621 ? -37.128 15.281 35.956 1.00 64.75 621 SER A CA 1
ATOM 4790 C C . SER A 1 621 ? -36.223 14.090 35.682 1.00 64.75 621 SER A C 1
ATOM 4792 O O . SER A 1 621 ? -35.029 14.263 35.426 1.00 64.75 621 SER A O 1
ATOM 4794 N N . GLU A 1 622 ? -36.786 12.883 35.675 1.00 66.31 622 GLU A N 1
ATOM 4795 C CA . GLU A 1 622 ? -36.094 11.674 35.208 1.00 66.31 622 GLU A CA 1
ATOM 4796 C C . GLU A 1 622 ? -35.533 11.864 33.785 1.00 66.31 622 GLU A C 1
ATOM 4798 O O . GLU A 1 622 ? -34.478 11.322 33.443 1.00 66.31 622 GLU A O 1
ATOM 4803 N N . SER A 1 623 ? -36.175 12.722 32.978 1.00 74.19 623 SER A N 1
ATOM 4804 C CA . SER A 1 623 ? -35.699 13.078 31.639 1.00 74.19 623 SER A CA 1
ATOM 4805 C C . SER A 1 623 ? -34.349 13.804 31.648 1.00 74.19 623 SER A C 1
ATOM 4807 O O . SER A 1 623 ? -33.550 13.601 30.730 1.00 74.19 623 SER A O 1
ATOM 4809 N N . LEU A 1 624 ? -34.051 14.606 32.678 1.00 77.94 624 LEU A N 1
ATOM 4810 C CA . LEU A 1 624 ? -32.780 15.322 32.794 1.00 77.94 624 LEU A CA 1
ATOM 4811 C C . LEU A 1 624 ? -31.637 14.333 33.035 1.00 77.94 624 LEU A C 1
ATOM 4813 O O . LEU A 1 624 ? -30.645 14.361 32.310 1.00 77.94 624 LEU A O 1
ATOM 4817 N N . VAL A 1 625 ? -31.806 13.411 33.990 1.00 75.75 625 VAL A N 1
ATOM 4818 C CA . VAL A 1 625 ? -30.811 12.371 34.312 1.00 75.75 625 VAL A CA 1
ATOM 4819 C C . VAL A 1 625 ? -30.508 11.518 33.080 1.00 75.75 625 VAL A C 1
ATOM 4821 O O . VAL A 1 625 ? -29.345 11.350 32.706 1.00 75.75 625 VAL A O 1
ATOM 4824 N N . ALA A 1 626 ? -31.552 11.040 32.397 1.00 75.12 626 ALA A N 1
ATOM 4825 C CA . ALA A 1 626 ? -31.406 10.247 31.181 1.00 75.12 626 ALA A CA 1
ATOM 4826 C C . ALA A 1 626 ? -30.664 11.015 30.072 1.00 75.12 626 ALA A C 1
ATOM 4828 O O . ALA A 1 626 ? -29.824 10.444 29.374 1.00 75.12 626 ALA A O 1
ATOM 4829 N N . THR A 1 627 ? -30.931 12.316 29.929 1.00 83.00 627 THR A N 1
ATOM 4830 C CA . THR A 1 627 ? -30.243 13.178 28.957 1.00 83.00 627 THR A CA 1
ATOM 4831 C C . THR A 1 627 ? -28.754 13.302 29.275 1.00 83.00 627 THR A C 1
ATOM 4833 O O . THR A 1 627 ? -27.928 13.140 28.376 1.00 83.00 627 THR A O 1
ATOM 4836 N N . GLN A 1 628 ? -28.385 13.508 30.543 1.00 85.06 628 GLN A N 1
ATOM 4837 C CA . GLN A 1 628 ? -26.979 13.626 30.945 1.00 85.06 628 GLN A CA 1
ATOM 4838 C C . GLN A 1 628 ? -26.186 12.337 30.696 1.00 85.06 628 GLN A C 1
ATOM 4840 O O . GLN A 1 628 ? -25.103 12.377 30.108 1.00 85.06 628 GLN A O 1
ATOM 4845 N N . VAL A 1 629 ? -26.748 11.178 31.053 1.00 80.25 629 VAL A N 1
ATOM 4846 C CA . VAL A 1 629 ? -26.113 9.868 30.814 1.00 80.25 629 VAL A CA 1
ATOM 4847 C C . VAL A 1 629 ? -25.910 9.606 29.314 1.00 80.25 629 VAL A C 1
ATOM 4849 O O . VAL A 1 629 ? -24.853 9.110 28.904 1.00 80.25 629 VAL A O 1
ATOM 4852 N N . ARG A 1 630 ? -26.882 9.987 28.471 1.00 82.75 630 ARG A N 1
ATOM 4853 C CA . ARG A 1 630 ? -26.768 9.895 27.004 1.00 82.75 630 ARG A CA 1
ATOM 4854 C C . ARG A 1 630 ? -25.661 10.794 26.462 1.00 82.75 630 ARG A C 1
ATOM 4856 O O . ARG A 1 630 ? -24.825 10.317 25.697 1.00 82.75 630 ARG A O 1
ATOM 4863 N N . LEU A 1 631 ? -25.627 12.064 26.872 1.00 86.44 631 LEU A N 1
ATOM 4864 C CA . LEU A 1 631 ? -24.608 13.024 26.435 1.00 86.44 631 LEU A CA 1
ATOM 4865 C C . LEU A 1 631 ? -23.198 12.553 26.791 1.00 86.44 631 LEU A C 1
ATOM 4867 O O . LEU A 1 631 ? -22.312 12.588 25.938 1.00 86.44 631 LEU A O 1
ATOM 4871 N N . LEU A 1 632 ? -23.004 12.056 28.013 1.00 87.69 632 LEU A N 1
ATOM 4872 C CA . LEU A 1 632 ? -21.723 11.516 28.459 1.00 87.69 632 LEU A CA 1
ATOM 4873 C C . LEU A 1 632 ? -21.283 10.322 27.600 1.00 87.69 632 LEU A C 1
ATOM 4875 O O . LEU A 1 632 ? -20.131 10.259 27.164 1.00 87.69 632 LEU A O 1
ATOM 4879 N N . SER A 1 633 ? -22.204 9.396 27.320 1.00 84.00 633 SER A N 1
ATOM 4880 C CA . SER A 1 633 ? -21.930 8.196 26.519 1.00 84.00 633 SER A CA 1
ATOM 4881 C C . SER A 1 633 ? -21.573 8.541 25.068 1.00 84.00 633 SER A C 1
ATOM 4883 O O . SER A 1 633 ? -20.603 8.005 24.525 1.00 84.00 633 SER A O 1
ATOM 4885 N N . ILE A 1 634 ? -22.305 9.477 24.452 1.00 86.25 634 ILE A N 1
ATOM 4886 C CA . ILE A 1 634 ? -22.035 9.968 23.091 1.00 86.25 634 ILE A CA 1
ATOM 4887 C C . ILE A 1 634 ? -20.674 10.667 23.044 1.00 86.25 634 ILE A C 1
ATOM 4889 O O . ILE A 1 634 ? -19.837 10.318 22.214 1.00 86.25 634 ILE A O 1
ATOM 4893 N N . ALA A 1 635 ? -20.420 11.599 23.966 1.00 91.38 635 ALA A N 1
ATOM 4894 C CA . ALA A 1 635 ? -19.159 12.331 24.041 1.00 91.38 635 ALA A CA 1
ATOM 4895 C C . ALA A 1 635 ? -17.960 11.386 24.221 1.00 91.38 635 ALA A C 1
ATOM 4897 O O . ALA A 1 635 ? -16.967 11.504 23.504 1.00 91.38 635 ALA A O 1
ATOM 4898 N N . SER A 1 636 ? -18.067 10.395 25.112 1.00 90.81 636 SER A N 1
ATOM 4899 C CA . SER A 1 636 ? -17.015 9.390 25.306 1.00 90.81 636 SER A CA 1
ATOM 4900 C C . SER A 1 636 ? -16.770 8.544 24.061 1.00 90.81 636 SER A C 1
ATOM 4902 O O . SER A 1 636 ? -15.619 8.267 23.724 1.00 90.81 636 SER A O 1
ATOM 4904 N N . THR A 1 637 ? -17.831 8.154 23.357 1.00 88.62 637 THR A N 1
ATOM 4905 C CA . THR A 1 637 ? -17.729 7.357 22.127 1.00 88.62 637 THR A CA 1
ATOM 4906 C C . THR A 1 637 ? -17.057 8.152 21.007 1.00 88.62 637 THR A C 1
ATOM 4908 O O . THR A 1 637 ? -16.130 7.649 20.374 1.00 88.62 637 THR A O 1
ATOM 4911 N N . LEU A 1 638 ? -17.454 9.413 20.811 1.00 90.06 638 LEU A N 1
ATOM 4912 C CA . LEU A 1 638 ? -16.840 10.305 19.824 1.00 90.06 638 LEU A CA 1
ATOM 4913 C C . LEU A 1 638 ? -15.361 10.552 20.129 1.00 90.06 638 LEU A C 1
ATOM 4915 O O . LEU A 1 638 ? -14.527 10.454 19.233 1.00 90.06 638 LEU A O 1
ATOM 4919 N N . ALA A 1 639 ? -15.014 10.806 21.392 1.00 92.31 639 ALA A N 1
ATOM 4920 C CA . ALA A 1 639 ? -13.619 10.964 21.782 1.00 92.31 639 ALA A CA 1
ATOM 4921 C C . ALA A 1 639 ? -12.798 9.702 21.495 1.00 92.31 639 ALA A C 1
ATOM 4923 O O . ALA A 1 639 ? -11.711 9.807 20.935 1.00 92.31 639 ALA A O 1
ATOM 4924 N N . LYS A 1 640 ? -13.332 8.506 21.784 1.00 89.62 640 LYS A N 1
ATOM 4925 C CA . LYS A 1 640 ? -12.649 7.245 21.458 1.00 89.62 640 LYS A CA 1
ATOM 4926 C C . LYS A 1 640 ? -12.361 7.132 19.961 1.00 89.62 640 LYS A C 1
ATOM 4928 O O . LYS A 1 640 ? -11.212 6.896 19.601 1.00 89.62 640 LYS A O 1
ATOM 4933 N N . LEU A 1 641 ? -13.361 7.378 19.111 1.00 87.12 641 LEU A N 1
ATOM 4934 C CA . LEU A 1 641 ? -13.240 7.285 17.649 1.00 87.12 641 LEU A CA 1
ATOM 4935 C C . LEU A 1 641 ? -12.297 8.329 17.039 1.00 87.12 641 LEU A C 1
ATOM 4937 O O . LEU A 1 641 ? -11.626 8.036 16.055 1.00 87.12 641 LEU A O 1
ATOM 4941 N N . CYS A 1 642 ? -12.232 9.533 17.608 1.00 88.62 642 CYS A N 1
ATOM 4942 C CA . CYS A 1 642 ? -11.414 10.617 17.065 1.00 88.62 642 CYS A CA 1
ATOM 4943 C C . CYS A 1 642 ? -9.968 10.581 17.577 1.00 88.62 642 CYS A C 1
ATOM 4945 O O . CYS A 1 642 ? -9.034 10.824 16.813 1.00 88.62 642 CYS A O 1
ATOM 4947 N N . THR A 1 643 ? -9.759 10.285 18.864 1.00 89.75 643 THR A N 1
ATOM 4948 C CA . THR A 1 643 ? -8.441 10.393 19.505 1.00 89.75 643 THR A CA 1
ATOM 4949 C C . THR A 1 643 ? -7.437 9.385 18.956 1.00 89.75 643 THR A C 1
ATOM 4951 O O . THR A 1 643 ? -6.287 9.756 18.749 1.00 89.75 643 THR A O 1
ATOM 4954 N N . GLY A 1 644 ? -7.850 8.146 18.672 1.00 83.31 644 GLY A N 1
ATOM 4955 C CA . GLY A 1 644 ? -6.975 7.115 18.100 1.00 83.31 644 GLY A CA 1
ATOM 4956 C C . GLY A 1 644 ? -6.337 7.522 16.761 1.00 83.31 644 GLY A C 1
ATOM 4957 O O . GLY A 1 644 ? -5.111 7.638 16.691 1.00 83.31 644 GLY A O 1
ATOM 4958 N N . PRO A 1 645 ? -7.131 7.792 15.705 1.00 82.44 645 PRO A N 1
ATOM 4959 C CA . PRO A 1 645 ? -6.598 8.260 14.426 1.00 82.44 645 PRO A CA 1
ATOM 4960 C C . PRO A 1 645 ? -5.877 9.609 14.521 1.00 82.44 645 PRO A C 1
ATOM 4962 O O . PRO A 1 645 ? -4.874 9.802 13.837 1.00 82.44 645 PRO A O 1
ATOM 4965 N N . LEU A 1 646 ? -6.329 10.530 15.382 1.00 83.62 646 LEU A N 1
ATOM 4966 C CA . LEU A 1 646 ? -5.625 11.796 15.594 1.00 83.62 646 LEU A CA 1
ATOM 4967 C C . LEU A 1 646 ? -4.241 11.575 16.226 1.00 83.62 646 LEU A C 1
ATOM 4969 O O . LEU A 1 646 ? -3.279 12.222 15.821 1.00 83.62 646 LEU A O 1
ATOM 4973 N N . ALA A 1 647 ? -4.112 10.640 17.170 1.00 82.31 647 ALA A N 1
ATOM 4974 C CA . ALA A 1 647 ? -2.831 10.268 17.767 1.00 82.31 647 ALA A CA 1
ATOM 4975 C C . ALA A 1 647 ? -1.882 9.638 16.749 1.00 82.31 647 ALA A C 1
ATOM 4977 O O . ALA A 1 647 ? -0.705 9.986 16.731 1.00 82.31 647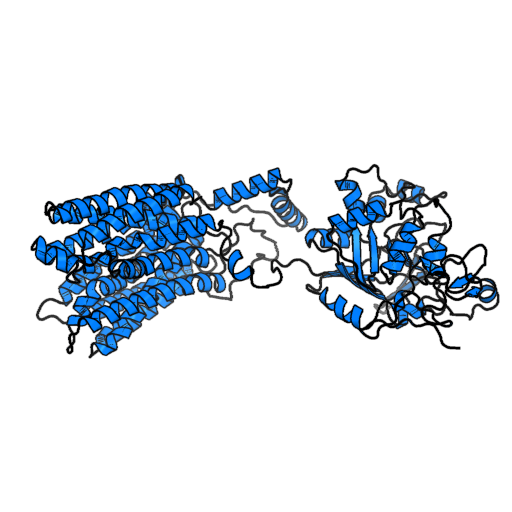 ALA A O 1
ATOM 4978 N N . ASP A 1 648 ? -2.392 8.782 15.863 1.00 78.00 648 ASP A N 1
ATOM 4979 C CA . ASP A 1 648 ? -1.594 8.197 14.783 1.00 78.00 648 ASP A CA 1
ATOM 4980 C C . ASP A 1 648 ? -1.194 9.229 13.717 1.00 78.00 648 ASP A C 1
ATOM 4982 O O . ASP A 1 648 ? -0.122 9.118 13.131 1.00 78.00 648 ASP A O 1
ATOM 4986 N N . TRP A 1 649 ? -2.017 10.253 13.476 1.00 77.31 649 TRP A N 1
ATOM 4987 C CA . TRP A 1 649 ? -1.690 11.329 12.537 1.00 77.31 649 TRP A CA 1
ATOM 4988 C C . TRP A 1 649 ? -0.666 12.325 13.100 1.00 77.31 649 TRP A C 1
ATOM 4990 O O . TRP A 1 649 ? 0.231 12.758 12.377 1.00 77.31 649 TRP A O 1
ATOM 5000 N N . ILE A 1 650 ? -0.787 12.698 14.380 1.00 74.94 650 ILE A N 1
ATOM 5001 C CA . ILE A 1 650 ? 0.133 13.640 15.041 1.00 74.94 650 ILE A CA 1
ATOM 5002 C C . ILE A 1 650 ? 1.471 12.958 15.370 1.00 74.94 650 ILE A C 1
ATOM 5004 O O . ILE A 1 650 ? 2.524 13.567 15.177 1.00 74.94 650 ILE A O 1
ATOM 5008 N N . CYS A 1 651 ? 1.431 11.709 15.843 1.00 72.88 651 CYS A N 1
ATOM 5009 C CA . CYS A 1 651 ? 2.586 10.937 16.302 1.00 72.88 651 CYS A CA 1
ATOM 5010 C C . CYS A 1 651 ? 2.549 9.520 15.695 1.00 72.88 651 CYS A C 1
ATOM 5012 O O . CYS A 1 651 ? 2.174 8.570 16.392 1.00 72.88 651 CYS A O 1
ATOM 5014 N N . PRO A 1 652 ? 2.889 9.345 14.405 1.00 63.53 652 PRO A N 1
ATOM 5015 C CA . PRO A 1 652 ? 2.829 8.038 13.753 1.00 63.53 652 PRO A CA 1
ATOM 5016 C C . PRO A 1 652 ? 3.671 6.998 14.515 1.00 63.53 652 PRO A C 1
ATOM 5018 O O . PRO A 1 652 ? 4.784 7.318 14.941 1.00 63.53 652 PRO A O 1
ATOM 5021 N N . PRO A 1 653 ? 3.145 5.777 14.746 1.00 53.75 653 PRO A N 1
ATOM 5022 C CA . PRO A 1 653 ? 3.884 4.739 15.458 1.00 53.75 653 PRO A CA 1
ATOM 5023 C C . PRO A 1 653 ? 5.178 4.401 14.705 1.00 53.75 653 PRO A C 1
ATOM 5025 O O . PRO A 1 653 ? 5.206 4.396 13.476 1.00 53.75 653 PRO A O 1
ATOM 5028 N N . ALA A 1 654 ? 6.260 4.141 15.443 1.00 49.16 654 ALA A N 1
ATOM 5029 C CA . ALA A 1 654 ? 7.522 3.722 14.846 1.00 49.16 654 ALA A CA 1
ATOM 5030 C C . ALA A 1 654 ? 7.339 2.349 14.176 1.00 49.16 654 ALA A C 1
ATOM 5032 O O . ALA A 1 654 ? 6.988 1.389 14.859 1.00 49.16 654 ALA A O 1
ATOM 5033 N N . ASP A 1 655 ? 7.570 2.255 12.863 1.00 42.44 655 ASP A N 1
ATOM 5034 C CA . ASP A 1 655 ? 7.565 0.972 12.157 1.00 42.44 655 ASP A CA 1
ATOM 5035 C C . ASP A 1 655 ? 8.588 0.023 12.815 1.00 42.44 655 ASP A C 1
ATOM 5037 O O . ASP A 1 655 ? 9.770 0.357 12.924 1.00 42.44 655 ASP A O 1
ATOM 5041 N N . GLU A 1 656 ? 8.157 -1.179 13.218 1.00 37.72 656 GLU A N 1
ATOM 5042 C CA . GLU A 1 656 ? 9.005 -2.276 13.738 1.00 37.72 656 GLU A CA 1
ATOM 5043 C C . GLU A 1 656 ? 9.938 -2.885 12.663 1.00 37.72 656 GLU A C 1
ATOM 5045 O O . GLU A 1 656 ? 10.428 -4.005 12.799 1.00 37.72 656 GLU A O 1
ATOM 5050 N N . GLY A 1 657 ? 10.193 -2.163 11.570 1.00 36.59 657 GLY A N 1
ATOM 5051 C CA . GLY A 1 657 ? 11.230 -2.524 10.612 1.00 36.59 657 GLY A CA 1
ATOM 5052 C C . GLY A 1 657 ? 12.629 -2.346 11.217 1.00 36.59 657 GLY A C 1
ATOM 5053 O O . GLY A 1 657 ? 12.804 -1.581 12.174 1.00 36.59 657 GLY A O 1
ATOM 5054 N N . PRO A 1 658 ? 13.659 -3.021 10.672 1.00 31.58 658 PRO A N 1
ATOM 5055 C CA . PRO A 1 658 ? 15.035 -2.793 11.093 1.00 31.58 658 PRO A CA 1
ATOM 5056 C C . PRO A 1 658 ? 15.332 -1.295 11.016 1.00 31.58 658 PRO A C 1
ATOM 5058 O O . PRO A 1 658 ? 15.190 -0.666 9.967 1.00 31.58 658 PRO A O 1
ATOM 5061 N N . THR A 1 659 ? 15.703 -0.698 12.150 1.00 35.19 659 THR A N 1
ATOM 5062 C CA . THR A 1 659 ? 16.055 0.719 12.179 1.00 35.19 659 THR A CA 1
ATOM 5063 C C . THR A 1 659 ? 17.377 0.870 11.436 1.00 35.19 659 THR A C 1
ATOM 5065 O O . THR A 1 659 ? 18.436 0.570 11.982 1.00 35.19 659 THR A O 1
ATOM 5068 N N . MET A 1 660 ? 17.325 1.300 10.175 1.00 34.62 660 MET A N 1
ATOM 5069 C CA . MET A 1 660 ? 18.530 1.633 9.422 1.00 34.62 660 MET A CA 1
ATOM 5070 C C . MET A 1 660 ? 19.091 2.941 9.976 1.00 34.62 660 MET A C 1
ATOM 5072 O O . MET A 1 660 ? 18.513 4.013 9.790 1.00 34.62 660 MET A O 1
ATOM 5076 N N . VAL A 1 661 ? 20.198 2.848 10.708 1.00 33.97 661 VAL A N 1
ATOM 5077 C CA . VAL A 1 661 ? 20.935 4.016 11.186 1.00 3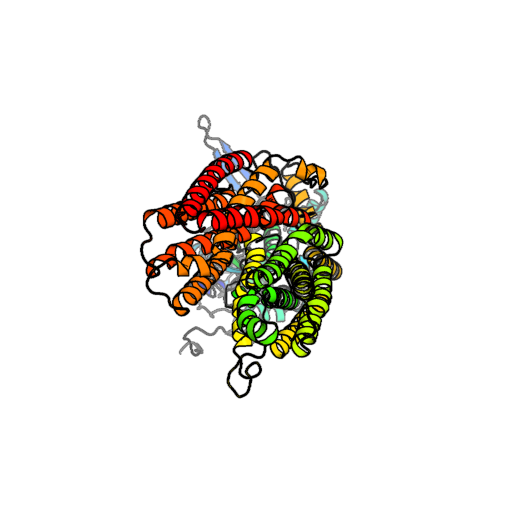3.97 661 VAL A CA 1
ATOM 5078 C C . VAL A 1 661 ? 21.997 4.338 10.139 1.00 33.97 661 VAL A C 1
ATOM 5080 O O . VAL A 1 661 ? 22.964 3.596 9.985 1.00 33.97 661 VAL A O 1
ATOM 5083 N N . CYS A 1 662 ? 21.797 5.428 9.400 1.00 33.25 662 CYS A N 1
ATOM 5084 C CA . CYS A 1 662 ? 22.799 5.983 8.495 1.00 33.25 662 CYS A CA 1
ATOM 5085 C C . CYS A 1 662 ? 23.630 7.047 9.224 1.00 33.25 662 CYS A C 1
ATOM 5087 O O . CYS A 1 662 ? 23.126 7.744 10.107 1.00 33.25 662 CYS A O 1
ATOM 5089 N N . TRP A 1 663 ? 24.894 7.212 8.826 1.00 29.23 663 TRP A N 1
ATOM 5090 C CA . TRP A 1 663 ? 25.798 8.255 9.335 1.00 29.23 663 TRP A CA 1
ATOM 5091 C C . TRP A 1 663 ? 25.252 9.684 9.102 1.00 29.23 663 TRP A C 1
ATOM 5093 O O . TRP A 1 663 ? 25.687 10.633 9.746 1.00 29.23 663 TRP A O 1
ATOM 5103 N N . CYS A 1 664 ? 24.249 9.831 8.228 1.00 31.53 664 CYS A N 1
ATOM 5104 C CA . CYS A 1 664 ? 23.553 11.080 7.905 1.00 31.53 664 CYS A CA 1
ATOM 5105 C C . CYS A 1 664 ? 22.358 11.410 8.829 1.00 31.53 664 CYS A C 1
ATOM 5107 O O . CYS A 1 664 ? 21.652 12.384 8.579 1.00 31.53 664 CYS A O 1
ATOM 5109 N N . GLY A 1 665 ? 22.114 10.618 9.878 1.00 33.94 665 GLY A N 1
ATOM 5110 C CA . GLY A 1 665 ? 20.952 10.752 10.762 1.00 33.94 665 GLY A CA 1
ATOM 5111 C C . GLY A 1 665 ? 19.846 9.727 10.463 1.00 33.94 665 GLY A C 1
ATOM 5112 O O . GLY A 1 665 ? 19.903 9.014 9.458 1.00 33.94 665 GLY A O 1
ATOM 5113 N N . PRO A 1 666 ? 18.853 9.584 11.361 1.00 31.19 666 PRO A N 1
ATOM 5114 C CA . PRO A 1 666 ? 17.797 8.589 11.209 1.00 31.19 666 PRO A CA 1
ATOM 5115 C C . PRO A 1 666 ? 16.916 8.899 9.990 1.00 31.19 666 PRO A C 1
ATOM 5117 O O . PRO A 1 666 ? 16.362 9.988 9.878 1.00 31.19 666 PRO A O 1
ATOM 5120 N N . VAL A 1 667 ? 16.720 7.908 9.114 1.00 36.59 667 VAL A N 1
ATOM 5121 C CA . VAL A 1 667 ? 15.705 7.936 8.046 1.00 36.59 667 VAL A CA 1
ATOM 5122 C C . VAL A 1 667 ? 14.334 7.729 8.697 1.00 36.59 667 VAL A C 1
ATOM 5124 O O . VAL A 1 667 ? 13.779 6.635 8.704 1.00 36.59 667 VAL A O 1
ATOM 5127 N N . ARG A 1 668 ? 13.820 8.760 9.365 1.00 45.44 668 ARG A N 1
ATOM 5128 C CA . ARG A 1 668 ? 12.476 8.787 9.951 1.00 45.44 668 ARG A CA 1
ATOM 5129 C C . ARG A 1 668 ? 11.806 10.098 9.546 1.00 45.44 668 ARG A C 1
ATOM 5131 O O . ARG A 1 668 ? 12.508 11.101 9.424 1.00 45.44 668 ARG A O 1
ATOM 5138 N N . PRO A 1 669 ? 10.474 10.144 9.374 1.00 36.34 669 PRO A N 1
ATOM 5139 C CA . PRO A 1 669 ? 9.784 11.419 9.478 1.00 36.34 669 PRO A CA 1
ATOM 5140 C C . PRO A 1 669 ? 10.106 11.973 10.869 1.00 36.34 669 PRO A C 1
ATOM 5142 O O . PRO A 1 669 ? 9.736 11.368 11.876 1.00 36.34 669 PRO A O 1
ATOM 5145 N N . GLU A 1 670 ? 10.866 13.067 10.945 1.00 40.19 670 GLU A N 1
ATOM 5146 C CA . GLU A 1 670 ? 11.016 13.760 12.220 1.00 40.19 670 GLU A CA 1
ATOM 5147 C C . GLU A 1 670 ? 9.604 14.118 12.709 1.00 40.19 670 GLU A C 1
ATOM 5149 O O . GLU A 1 670 ? 8.829 14.700 11.935 1.00 40.19 670 GLU A O 1
ATOM 5154 N N . PRO A 1 671 ? 9.222 13.776 13.956 1.00 45.53 671 PRO A N 1
ATOM 5155 C CA . PRO A 1 671 ? 7.996 14.314 14.521 1.00 45.53 671 PRO A CA 1
ATOM 5156 C C . PRO A 1 671 ? 8.056 15.836 14.384 1.00 45.53 671 PRO A C 1
ATOM 5158 O O . PRO A 1 671 ? 9.101 16.444 14.640 1.00 45.53 671 PRO A O 1
ATOM 5161 N N . LYS A 1 672 ? 6.953 16.463 13.948 1.00 48.66 672 LYS A N 1
ATOM 5162 C CA . LYS A 1 672 ? 6.859 17.929 13.865 1.00 48.66 672 LYS A CA 1
ATOM 5163 C C . LYS A 1 672 ? 7.370 18.499 15.191 1.00 48.66 672 LYS A C 1
ATOM 5165 O O . LYS A 1 672 ? 6.805 18.182 16.236 1.00 48.66 672 LYS A O 1
ATOM 5170 N N . LYS A 1 673 ? 8.472 19.260 15.137 1.00 51.91 673 LYS A N 1
ATOM 5171 C CA . LYS A 1 673 ? 9.280 19.673 16.299 1.00 51.91 673 LYS A CA 1
ATOM 5172 C C . LYS A 1 673 ? 8.416 19.951 17.542 1.00 51.91 673 LYS A C 1
ATOM 5174 O O . LYS A 1 673 ? 7.738 20.971 17.605 1.00 51.91 673 LYS A O 1
ATOM 5179 N N . GLY A 1 674 ? 8.475 19.047 18.527 1.00 61.12 674 GLY A N 1
ATOM 5180 C CA . GLY A 1 674 ? 7.991 19.267 19.895 1.00 61.12 674 GLY A CA 1
ATOM 5181 C C . GLY A 1 674 ? 6.684 18.589 20.328 1.00 61.12 674 GLY A C 1
ATOM 5182 O O . GLY A 1 674 ? 6.397 18.661 21.519 1.00 61.12 674 GLY A O 1
ATOM 5183 N N . LEU A 1 675 ? 5.912 17.932 19.450 1.00 70.06 675 LEU A N 1
ATOM 5184 C CA . LEU A 1 675 ? 4.652 17.252 19.821 1.00 70.06 675 LEU A CA 1
ATOM 5185 C C . LEU A 1 675 ? 4.843 15.737 20.005 1.00 70.06 675 LEU A C 1
ATOM 5187 O O . LEU A 1 675 ? 5.427 15.090 19.142 1.00 70.06 675 LEU A O 1
ATOM 5191 N N . ASN A 1 676 ? 4.332 15.178 21.110 1.00 82.56 676 ASN A N 1
ATOM 5192 C CA . ASN A 1 676 ? 4.353 13.739 21.406 1.00 82.56 676 ASN A CA 1
ATOM 5193 C C . ASN A 1 676 ? 2.988 13.249 21.946 1.00 82.56 676 ASN A C 1
ATOM 5195 O O . ASN A 1 676 ? 2.114 14.056 22.280 1.00 82.56 676 ASN A O 1
ATOM 5199 N N . ARG A 1 677 ? 2.793 11.926 22.072 1.00 84.69 677 ARG A N 1
ATOM 5200 C CA . ARG A 1 677 ? 1.509 11.336 22.517 1.00 84.69 677 ARG A CA 1
ATOM 5201 C C . ARG A 1 677 ? 1.073 11.731 23.943 1.00 84.69 677 ARG A C 1
ATOM 5203 O O . ARG A 1 677 ? -0.095 11.534 24.275 1.00 84.69 677 ARG A O 1
ATOM 5210 N N . MET A 1 678 ? 1.929 12.354 24.765 1.00 88.44 678 MET A N 1
ATOM 5211 C CA . MET A 1 678 ? 1.514 12.940 26.054 1.00 88.44 678 MET A CA 1
ATOM 5212 C C . MET A 1 678 ? 0.615 14.180 25.894 1.00 88.44 678 MET A C 1
ATOM 5214 O O . MET A 1 678 ? 0.028 14.634 26.878 1.00 88.44 678 MET A O 1
ATOM 5218 N N . LEU A 1 679 ? 0.424 14.678 24.665 1.00 89.31 679 LEU A N 1
ATOM 5219 C CA . LEU A 1 679 ? -0.574 15.699 24.318 1.00 89.31 679 LEU A CA 1
ATOM 5220 C C . LEU A 1 679 ? -1.979 15.300 24.722 1.00 89.31 679 LEU A C 1
ATOM 5222 O O . LEU A 1 679 ? -2.691 16.112 25.305 1.00 89.31 679 LEU A O 1
ATOM 5226 N N . PHE A 1 680 ? -2.363 14.052 24.485 1.00 90.94 680 PHE A N 1
ATOM 5227 C CA . PHE A 1 680 ? -3.728 13.618 24.749 1.00 90.94 680 PHE A CA 1
ATOM 5228 C C . PHE A 1 680 ? -4.034 13.553 26.254 1.00 90.94 680 PHE A C 1
ATOM 5230 O O . PHE A 1 680 ? -5.015 14.177 26.663 1.00 90.94 680 PHE A O 1
ATOM 5237 N N . PRO A 1 681 ? -3.202 12.924 27.114 1.00 92.81 681 PRO A N 1
ATOM 5238 C CA . PRO A 1 681 ? -3.369 13.020 28.565 1.00 92.81 681 PRO A CA 1
ATOM 5239 C C . PRO A 1 681 ? -3.347 14.461 29.090 1.00 92.81 681 PRO A C 1
ATOM 5241 O O . PRO A 1 681 ? -4.179 14.808 29.926 1.00 92.81 681 PRO A O 1
ATOM 5244 N N . ALA A 1 682 ? -2.459 15.322 28.576 1.00 93.38 682 ALA A N 1
ATOM 5245 C CA . ALA A 1 682 ? -2.409 16.728 28.979 1.00 93.38 682 ALA A CA 1
ATOM 5246 C C . ALA A 1 682 ? -3.711 17.470 28.629 1.00 93.38 682 ALA A C 1
ATOM 5248 O O . ALA A 1 682 ? -4.268 18.165 29.477 1.00 93.38 682 ALA A O 1
ATOM 5249 N N . MET A 1 683 ? -4.240 17.274 27.417 1.00 93.25 683 MET A N 1
ATOM 5250 C CA . MET A 1 683 ? -5.527 17.835 26.995 1.00 93.25 683 MET A CA 1
ATOM 5251 C C . MET A 1 683 ? -6.690 17.319 27.849 1.00 93.25 683 MET A C 1
ATOM 5253 O O . MET A 1 683 ? -7.559 18.106 28.215 1.00 93.25 683 MET A O 1
ATOM 5257 N N . CYS A 1 684 ? -6.693 16.030 28.210 1.00 95.00 684 CYS A N 1
ATOM 5258 C CA . CYS A 1 684 ? -7.708 15.456 29.099 1.00 95.00 684 CYS A CA 1
ATOM 5259 C C . CYS A 1 684 ? -7.678 16.118 30.481 1.00 95.00 684 CYS A C 1
ATOM 5261 O O . CYS A 1 684 ? -8.721 16.513 30.993 1.00 95.00 684 CYS A O 1
ATOM 5263 N N . LEU A 1 685 ? -6.489 16.285 31.069 1.00 95.88 685 LEU A N 1
ATOM 5264 C CA . LEU A 1 685 ? -6.320 16.939 32.368 1.00 95.88 685 LEU A CA 1
ATOM 5265 C C . LEU A 1 685 ? -6.748 18.411 32.323 1.00 95.88 685 LEU A C 1
ATOM 5267 O O . LEU A 1 685 ? -7.473 18.861 33.203 1.00 95.88 685 LEU A O 1
ATOM 5271 N N . VAL A 1 686 ? -6.363 19.158 31.285 1.00 95.44 686 VAL A N 1
ATOM 5272 C CA . VAL A 1 686 ? -6.805 20.553 31.119 1.00 95.44 686 VAL A CA 1
ATOM 5273 C C . VAL A 1 686 ? -8.328 20.625 31.000 1.00 95.44 686 VAL A C 1
ATOM 5275 O O . VAL A 1 686 ? -8.953 21.405 31.715 1.00 95.44 686 VAL A O 1
ATOM 5278 N N . ALA A 1 687 ? -8.934 19.777 30.165 1.00 94.94 687 ALA A N 1
ATOM 5279 C CA . ALA A 1 687 ? -10.383 19.735 29.995 1.00 94.94 687 ALA A CA 1
ATOM 5280 C C . ALA A 1 687 ? -11.109 19.419 31.313 1.00 94.94 687 ALA A C 1
ATOM 5282 O O . ALA A 1 687 ? -12.030 20.143 31.685 1.00 94.94 687 ALA A O 1
ATOM 5283 N N . LEU A 1 688 ? -10.670 18.394 32.052 1.00 96.12 688 LEU A N 1
ATOM 5284 C CA . LEU A 1 688 ? -11.261 18.034 33.345 1.00 96.12 688 LEU A CA 1
ATOM 5285 C C . LEU A 1 688 ? -11.094 19.146 34.385 1.00 96.12 688 LEU A C 1
ATOM 5287 O O . LEU A 1 688 ? -12.062 19.488 35.057 1.00 96.12 688 LEU A O 1
ATOM 5291 N N . ALA A 1 689 ? -9.911 19.760 34.490 1.00 95.44 689 ALA A N 1
ATOM 5292 C CA . ALA A 1 689 ? -9.680 20.864 35.421 1.00 95.44 689 ALA A CA 1
ATOM 5293 C C . ALA A 1 689 ? -10.613 22.046 35.126 1.00 95.44 689 ALA A C 1
ATOM 5295 O O . ALA A 1 689 ? -11.232 22.584 36.042 1.00 95.44 689 ALA A O 1
ATOM 5296 N N . SER A 1 690 ? -10.761 22.422 33.852 1.00 94.81 690 SER A N 1
ATOM 5297 C CA . SER A 1 690 ? -11.669 23.496 33.441 1.00 94.81 690 SER A CA 1
ATOM 5298 C C . SER A 1 690 ? -13.132 23.156 33.730 1.00 94.81 690 SER A C 1
ATOM 5300 O O . SER A 1 690 ? -13.855 23.983 34.283 1.00 94.81 690 SER A O 1
ATOM 5302 N N . VAL A 1 691 ? -13.568 21.938 33.403 1.00 95.56 691 VAL A N 1
ATOM 5303 C CA . VAL A 1 691 ? -14.954 21.486 33.595 1.00 95.56 691 VAL A CA 1
ATOM 5304 C C . VAL A 1 691 ? -15.309 21.403 35.078 1.00 95.56 691 VAL A C 1
ATOM 5306 O O . VAL A 1 691 ? -16.383 21.858 35.477 1.00 95.56 691 VAL A O 1
ATOM 5309 N N . TYR A 1 692 ? -14.419 20.875 35.917 1.00 95.56 692 TYR A N 1
ATOM 5310 C CA . TYR A 1 692 ? -14.651 20.775 37.357 1.00 95.56 692 TYR A CA 1
ATOM 5311 C C . TYR A 1 692 ? -14.597 22.139 38.047 1.00 95.56 692 TYR A C 1
ATOM 5313 O O . TYR A 1 692 ? -15.471 22.421 38.867 1.00 95.56 692 TYR A O 1
ATOM 5321 N N . ALA A 1 693 ? -13.678 23.027 37.659 1.00 94.69 693 ALA A N 1
ATOM 5322 C CA . ALA A 1 693 ? -13.645 24.399 38.165 1.00 94.69 693 ALA A CA 1
ATOM 5323 C C . ALA A 1 693 ? -14.931 25.162 37.807 1.00 94.69 693 ALA A C 1
ATOM 5325 O O . ALA A 1 693 ? -15.522 25.837 38.655 1.00 94.69 693 ALA A O 1
ATOM 5326 N N . TYR A 1 694 ? -15.405 25.006 36.567 1.00 94.06 694 TYR A N 1
ATOM 5327 C CA . TYR A 1 694 ? -16.655 25.600 36.099 1.00 94.06 694 TYR A CA 1
ATOM 5328 C C . TYR A 1 694 ? -17.872 25.018 36.829 1.00 94.06 694 TYR A C 1
ATOM 5330 O O . TYR A 1 694 ? -18.752 25.757 37.262 1.00 94.06 694 TYR A O 1
ATOM 5338 N N . THR A 1 695 ? -17.900 23.703 37.051 1.00 92.12 695 THR A N 1
ATOM 5339 C CA . THR A 1 695 ? -18.969 23.036 37.812 1.00 92.12 695 THR A CA 1
ATOM 5340 C C . THR A 1 695 ? -19.007 23.522 39.259 1.00 92.12 695 THR A C 1
ATOM 5342 O O . THR A 1 695 ? -20.075 23.832 39.787 1.00 92.12 695 THR A O 1
ATOM 5345 N N . ALA A 1 696 ? -17.840 23.666 39.890 1.00 91.31 696 ALA A N 1
ATOM 5346 C CA . ALA A 1 696 ? -17.730 24.133 41.265 1.00 91.31 696 ALA A CA 1
ATOM 5347 C C . ALA A 1 696 ? -18.186 25.589 41.441 1.00 91.31 696 ALA A C 1
ATOM 5349 O O . ALA A 1 696 ? -18.725 25.920 42.495 1.00 91.31 696 ALA A O 1
ATOM 5350 N N . THR A 1 697 ? -18.010 26.457 40.440 1.00 90.88 697 THR A N 1
ATOM 5351 C CA . THR A 1 697 ? -18.203 27.913 40.600 1.00 90.88 697 THR A CA 1
ATOM 5352 C C . THR A 1 697 ? -19.390 28.495 39.829 1.00 90.88 697 THR A C 1
ATOM 5354 O O . THR A 1 697 ? -20.055 29.388 40.347 1.00 90.88 697 THR A O 1
ATOM 5357 N N . CYS A 1 698 ? -19.698 27.992 38.633 1.00 89.00 698 CYS A N 1
ATOM 5358 C CA . CYS A 1 698 ? -20.613 28.645 37.692 1.00 89.00 698 CYS A CA 1
ATOM 5359 C C . CYS A 1 698 ? -21.945 27.918 37.477 1.00 89.00 698 CYS A C 1
ATOM 5361 O O . CYS A 1 698 ? -22.930 28.582 37.170 1.00 89.00 698 CYS A O 1
ATOM 5363 N N . ILE A 1 699 ? -22.002 26.588 37.624 1.00 87.12 699 ILE A N 1
ATOM 5364 C CA . ILE A 1 699 ? -23.245 25.834 37.377 1.00 87.12 699 ILE A CA 1
ATOM 5365 C C . ILE A 1 699 ? -24.258 26.130 38.485 1.00 87.12 699 ILE A C 1
ATOM 5367 O O . ILE A 1 699 ? -23.987 25.853 39.653 1.00 87.12 699 ILE A O 1
ATOM 5371 N N . THR A 1 700 ? -25.421 26.680 38.136 1.00 84.31 700 THR A N 1
ATOM 5372 C CA . THR A 1 700 ? -26.502 27.027 39.082 1.00 84.31 700 THR A CA 1
ATOM 5373 C C . THR A 1 700 ? -27.835 26.356 38.759 1.00 84.31 700 THR A C 1
ATOM 5375 O O . THR A 1 700 ? -28.683 26.264 39.646 1.00 84.31 700 THR A O 1
ATOM 5378 N N . SER A 1 701 ? -28.012 25.835 37.541 1.00 84.12 701 SER A N 1
ATOM 5379 C CA . SER A 1 701 ? -29.208 25.099 37.115 1.00 84.12 701 SER A CA 1
ATOM 5380 C C . SER A 1 701 ? -28.869 23.738 36.501 1.00 84.12 701 SER A C 1
ATOM 5382 O O . SER A 1 701 ? -27.785 23.538 35.947 1.00 84.12 701 SER A O 1
ATOM 5384 N N . GLY A 1 702 ? -29.827 22.805 36.562 1.00 79.69 702 GLY A N 1
ATOM 5385 C CA . GLY A 1 702 ? -29.689 21.472 35.967 1.00 79.69 702 GLY A CA 1
ATOM 5386 C C . GLY A 1 702 ? -29.476 21.501 34.448 1.00 79.69 702 GLY A C 1
ATOM 5387 O O . GLY A 1 702 ? -28.757 20.660 33.913 1.00 79.69 702 GLY A O 1
ATOM 5388 N N . ASP A 1 703 ? -30.001 22.518 33.759 1.00 81.56 703 ASP A N 1
ATOM 5389 C CA . ASP A 1 703 ? -29.834 22.694 32.311 1.00 81.56 703 ASP A CA 1
ATOM 5390 C C . ASP A 1 703 ? -28.383 22.949 31.898 1.00 81.56 703 ASP A C 1
ATOM 5392 O O . ASP A 1 703 ? -28.035 22.733 30.747 1.00 81.56 703 ASP A O 1
ATOM 5396 N N . GLN A 1 704 ? -27.512 23.384 32.810 1.00 88.00 704 GLN A N 1
ATOM 5397 C CA . GLN A 1 704 ? -26.092 23.626 32.529 1.00 88.00 704 GLN A CA 1
ATOM 5398 C C . GLN A 1 704 ? -25.221 22.374 32.731 1.00 88.00 704 GLN A C 1
ATOM 5400 O O . GLN A 1 704 ? -24.044 22.375 32.362 1.00 88.00 704 GLN A O 1
ATOM 5405 N N . LEU A 1 705 ? -25.781 21.281 33.269 1.00 88.50 705 LEU A N 1
ATOM 5406 C CA . LEU A 1 705 ? -25.042 20.044 33.557 1.00 88.50 705 LEU A CA 1
ATOM 5407 C C . LEU A 1 705 ? -24.476 19.356 32.311 1.00 88.50 705 LEU A C 1
ATOM 5409 O O . LEU A 1 705 ? -23.549 18.555 32.432 1.00 88.50 705 LEU A O 1
ATOM 5413 N N . TRP A 1 706 ? -24.957 19.699 31.110 1.00 90.19 706 TRP A N 1
ATOM 5414 C CA . TRP A 1 706 ? -24.412 19.145 29.868 1.00 90.19 706 TRP A CA 1
ATOM 5415 C C . TRP A 1 706 ? -22.909 19.413 29.720 1.00 90.19 706 TRP A C 1
ATOM 5417 O O . TRP A 1 706 ? -22.211 18.580 29.145 1.00 90.19 706 TRP A O 1
ATOM 5427 N N . VAL A 1 707 ? -22.394 20.526 30.266 1.00 93.25 707 VAL A N 1
ATOM 5428 C CA . VAL A 1 707 ? -20.960 20.866 30.232 1.00 93.25 707 VAL A CA 1
ATOM 5429 C C . VAL A 1 707 ? -20.148 19.833 31.012 1.00 93.25 707 VAL A C 1
ATOM 5431 O O . VAL A 1 707 ? -19.118 19.362 30.526 1.00 93.25 707 VAL A O 1
ATOM 5434 N N . LEU A 1 708 ? -20.638 19.438 32.192 1.00 93.62 708 LEU A N 1
ATOM 5435 C CA . LEU A 1 708 ? -20.017 18.407 33.020 1.00 93.62 708 LEU A CA 1
ATOM 5436 C C . LEU A 1 708 ? -20.026 17.053 32.301 1.00 93.62 708 LEU A C 1
ATOM 5438 O O . LEU A 1 708 ? -18.985 16.395 32.220 1.00 93.62 708 LEU A O 1
ATOM 5442 N N . SER A 1 709 ? -21.174 16.673 31.738 1.00 91.56 709 SER A N 1
ATOM 5443 C CA . SER A 1 709 ? -21.371 15.403 31.031 1.00 91.56 709 SER A CA 1
ATOM 5444 C C . SER A 1 709 ? -20.514 15.285 29.771 1.00 91.56 709 SER A C 1
ATOM 5446 O O . SER A 1 709 ? -19.791 14.302 29.611 1.00 91.56 709 SER A O 1
ATOM 5448 N N . ILE A 1 710 ? -20.548 16.290 28.888 1.00 94.44 710 ILE A N 1
ATOM 5449 C CA . ILE A 1 710 ? -19.776 16.293 27.637 1.00 94.44 710 ILE A CA 1
ATOM 5450 C C . ILE A 1 710 ? -18.282 16.393 27.937 1.00 94.44 710 ILE A C 1
ATOM 5452 O O . ILE A 1 710 ? -17.504 15.602 27.411 1.00 94.44 710 ILE A O 1
ATOM 5456 N N . GLY A 1 711 ? -17.872 17.319 28.808 1.00 94.81 711 GLY A N 1
ATOM 5457 C CA . GLY A 1 711 ? -16.465 17.528 29.142 1.00 94.81 711 GLY A CA 1
ATOM 5458 C C . GLY A 1 711 ? -15.815 16.295 29.774 1.00 94.81 711 GLY A C 1
ATOM 5459 O O . GLY A 1 711 ? -14.738 15.871 29.352 1.00 94.81 711 GLY A O 1
ATOM 5460 N N . THR A 1 712 ? -16.511 15.668 30.727 1.00 94.75 712 THR A N 1
ATOM 5461 C CA . THR A 1 712 ? -16.047 14.432 31.374 1.00 94.75 712 THR A CA 1
ATOM 5462 C C . THR A 1 712 ? -16.053 13.261 30.395 1.00 94.75 712 THR A C 1
ATOM 5464 O O . THR A 1 712 ? -15.082 12.507 30.340 1.00 94.75 712 THR A O 1
ATOM 5467 N N . GLY A 1 713 ? -17.105 13.130 29.579 1.00 91.81 713 GLY A N 1
ATOM 5468 C CA . GLY A 1 713 ? -17.197 12.105 28.541 1.00 91.81 713 GLY A CA 1
ATOM 5469 C C . GLY A 1 713 ? -16.035 12.179 27.550 1.00 91.81 713 GLY A C 1
ATOM 5470 O O . GLY A 1 713 ? -15.379 11.163 27.313 1.00 91.81 713 GLY A O 1
ATOM 5471 N N . LEU A 1 714 ? -15.731 13.374 27.027 1.00 94.44 714 LEU A N 1
ATOM 5472 C CA . LEU A 1 714 ? -14.633 13.599 26.083 1.00 94.44 714 LEU A CA 1
ATOM 5473 C C . LEU A 1 714 ? -13.274 13.214 26.681 1.00 94.44 714 LEU A C 1
ATOM 5475 O O . LEU A 1 714 ? -12.533 12.445 26.069 1.00 94.44 714 LEU A O 1
ATOM 5479 N N . ALA A 1 715 ? -12.957 13.704 27.883 1.00 95.19 715 ALA A N 1
ATOM 5480 C CA . ALA A 1 715 ? -11.679 13.417 28.532 1.00 95.19 715 ALA A CA 1
ATOM 5481 C C . ALA A 1 715 ? -11.524 11.927 28.877 1.00 95.19 715 ALA A C 1
ATOM 5483 O O . ALA A 1 715 ? -10.484 11.336 28.589 1.00 95.19 715 ALA A O 1
ATOM 5484 N N . TYR A 1 716 ? -12.572 11.297 29.417 1.00 92.69 716 TYR A N 1
ATOM 5485 C CA . TYR A 1 716 ? -12.573 9.865 29.731 1.00 92.69 716 TYR A CA 1
ATOM 5486 C C . TYR A 1 716 ? -12.429 8.998 28.474 1.00 92.69 716 TYR A C 1
ATOM 5488 O O . TYR A 1 716 ? -11.688 8.017 28.455 1.00 92.69 716 TYR A O 1
ATOM 5496 N N . GLY A 1 717 ? -13.131 9.348 27.392 1.00 91.00 717 GLY A N 1
ATOM 5497 C CA . GLY A 1 717 ? -13.026 8.627 26.125 1.00 91.00 717 GLY A CA 1
ATOM 5498 C C . GLY A 1 717 ? -11.627 8.718 25.515 1.00 91.00 717 GLY A C 1
ATOM 5499 O O . GLY A 1 717 ? -11.041 7.695 25.156 1.00 91.00 717 GLY A O 1
ATOM 5500 N N . ALA A 1 718 ? -11.075 9.931 25.454 1.00 92.56 718 ALA A N 1
ATOM 5501 C CA . ALA A 1 718 ? -9.755 10.190 24.892 1.00 92.56 718 ALA A CA 1
ATOM 5502 C C . ALA A 1 718 ? -8.631 9.512 25.694 1.00 92.56 718 ALA A C 1
ATOM 5504 O O . ALA A 1 718 ? -7.713 8.946 25.095 1.00 92.56 718 ALA A O 1
ATOM 5505 N N . SER A 1 719 ? -8.713 9.502 27.032 1.00 92.06 719 SER A N 1
ATOM 5506 C CA . SER A 1 719 ? -7.695 8.869 27.879 1.00 92.06 719 SER A CA 1
ATOM 5507 C C . SER A 1 719 ? -7.595 7.366 27.636 1.00 92.06 719 SER A C 1
ATOM 5509 O O . SER A 1 719 ? -6.493 6.839 27.507 1.00 92.06 719 SER A O 1
ATOM 5511 N N . TRP A 1 720 ? -8.732 6.674 27.511 1.00 88.88 720 TRP A N 1
ATOM 5512 C CA . TRP A 1 720 ? -8.742 5.241 27.216 1.00 88.88 720 TRP A CA 1
ATOM 5513 C C . TRP A 1 720 ? -8.281 4.924 25.790 1.00 88.88 720 TRP A C 1
ATOM 5515 O O . TRP A 1 720 ? -7.659 3.887 25.580 1.00 88.88 720 TRP A O 1
ATOM 5525 N N . ALA A 1 721 ? -8.546 5.803 24.819 1.00 88.50 721 ALA A N 1
ATOM 5526 C CA . ALA A 1 721 ? -8.169 5.576 23.423 1.00 88.50 721 ALA A CA 1
ATOM 5527 C C . ALA A 1 721 ? -6.661 5.665 23.179 1.00 88.50 721 ALA A C 1
ATOM 5529 O O . ALA A 1 721 ? -6.118 4.913 22.374 1.00 88.50 721 ALA A O 1
ATOM 5530 N N . VAL A 1 722 ? -5.966 6.561 23.883 1.00 87.19 722 VAL A N 1
ATOM 5531 C CA . VAL A 1 722 ? -4.515 6.735 23.718 1.00 87.19 722 VAL A CA 1
ATOM 5532 C C . VAL A 1 722 ? -3.694 5.753 24.571 1.00 87.19 722 VAL A C 1
ATOM 5534 O O . VAL A 1 722 ? -2.540 5.467 24.247 1.00 87.19 722 VAL A O 1
ATOM 5537 N N . LEU A 1 723 ? -4.289 5.204 25.637 1.00 87.88 723 LEU A N 1
ATOM 5538 C CA . LEU A 1 723 ? -3.615 4.387 26.649 1.00 87.88 723 LEU A CA 1
ATOM 5539 C C . LEU A 1 723 ? -2.904 3.133 26.088 1.00 87.88 723 LEU A C 1
ATOM 5541 O O . LEU A 1 723 ? -1.703 3.001 26.339 1.00 87.88 723 LEU A O 1
ATOM 5545 N N . PRO A 1 724 ? -3.554 2.240 25.304 1.00 81.88 724 PRO A N 1
ATOM 5546 C CA . PRO A 1 724 ? -2.876 1.073 24.729 1.00 81.88 724 PRO A CA 1
ATOM 5547 C C . PRO A 1 724 ? -1.696 1.468 23.842 1.00 81.88 724 PRO A C 1
ATOM 5549 O O . PRO A 1 724 ? -0.665 0.803 23.826 1.00 81.88 724 PRO A O 1
ATOM 5552 N N . SER A 1 725 ? -1.836 2.580 23.123 1.00 78.88 725 SER A N 1
ATOM 5553 C CA . SER A 1 725 ? -0.822 3.028 22.183 1.00 78.88 725 SER A CA 1
ATOM 5554 C C . SER A 1 725 ? 0.405 3.634 22.874 1.00 78.88 725 SER A C 1
ATOM 5556 O O . SER A 1 725 ? 1.535 3.303 22.518 1.00 78.88 725 SER A O 1
ATOM 5558 N N . ILE A 1 726 ? 0.216 4.454 23.917 1.00 83.44 726 ILE A N 1
ATOM 5559 C CA . ILE A 1 726 ? 1.335 4.918 24.758 1.00 83.44 726 ILE A CA 1
ATOM 5560 C C . ILE A 1 726 ? 2.036 3.717 25.396 1.00 83.44 726 ILE A C 1
ATOM 5562 O O . ILE A 1 726 ? 3.267 3.651 25.388 1.00 83.44 726 ILE A O 1
ATOM 5566 N N . ALA A 1 727 ? 1.263 2.743 25.886 1.00 82.62 727 ALA A N 1
ATOM 5567 C CA . ALA A 1 727 ? 1.824 1.556 26.511 1.00 82.62 727 ALA A CA 1
ATOM 5568 C C . ALA A 1 727 ? 2.692 0.734 25.544 1.00 82.62 727 ALA A C 1
ATOM 5570 O O . ALA A 1 727 ? 3.776 0.297 25.932 1.00 82.62 727 ALA A O 1
ATOM 5571 N N . SER A 1 728 ? 2.267 0.589 24.282 1.00 77.75 728 SER A N 1
ATOM 5572 C CA . SER A 1 728 ? 3.040 -0.131 23.263 1.00 77.75 728 SER A CA 1
ATOM 5573 C C . SER A 1 728 ? 4.312 0.598 22.847 1.00 77.75 728 SER A C 1
ATOM 5575 O O . SER A 1 728 ? 5.330 -0.044 22.614 1.00 77.75 728 SER A O 1
ATOM 5577 N N . VAL A 1 729 ? 4.276 1.933 22.768 1.00 75.75 729 VAL A N 1
ATOM 5578 C CA . VAL A 1 729 ? 5.428 2.724 22.308 1.00 75.75 729 VAL A CA 1
ATOM 5579 C C . VAL A 1 729 ? 6.520 2.803 23.378 1.00 75.75 729 VAL A C 1
ATOM 5581 O O . VAL A 1 729 ? 7.697 2.655 23.054 1.00 75.75 729 VAL A O 1
ATOM 5584 N N . ILE A 1 730 ? 6.153 3.000 24.651 1.00 78.00 730 ILE A N 1
ATOM 5585 C CA . ILE A 1 730 ? 7.133 3.123 25.743 1.00 78.00 730 ILE A CA 1
ATOM 5586 C C . ILE A 1 730 ? 7.645 1.759 26.215 1.00 78.00 730 ILE A C 1
ATOM 5588 O O . ILE A 1 730 ? 8.851 1.588 26.391 1.00 78.00 730 ILE A O 1
ATOM 5592 N N . TRP A 1 731 ? 6.747 0.792 26.439 1.00 81.00 731 TRP A N 1
ATOM 5593 C CA . TRP A 1 731 ? 7.083 -0.479 27.101 1.00 81.00 731 TRP A CA 1
ATOM 5594 C C . TRP A 1 731 ? 7.022 -1.707 26.177 1.00 81.00 731 TRP A C 1
ATOM 5596 O O . TRP A 1 731 ? 7.140 -2.834 26.660 1.00 81.00 731 TRP A O 1
ATOM 5606 N N . GLY A 1 732 ? 6.892 -1.496 24.863 1.00 71.88 732 GLY A N 1
ATOM 5607 C CA . GLY A 1 732 ? 6.945 -2.542 23.838 1.00 71.88 732 GLY A CA 1
ATOM 5608 C C . GLY A 1 732 ? 5.622 -3.279 23.610 1.00 71.88 732 GLY A C 1
ATOM 5609 O O . GLY A 1 732 ? 4.701 -3.238 24.430 1.00 71.88 732 GLY A O 1
ATOM 5610 N N . ALA A 1 733 ? 5.529 -3.976 22.474 1.00 69.94 733 ALA A N 1
ATOM 5611 C CA . ALA A 1 733 ? 4.313 -4.670 22.043 1.00 69.94 733 ALA A CA 1
ATOM 5612 C C . ALA A 1 733 ? 4.198 -6.108 22.585 1.00 69.94 733 ALA A C 1
ATOM 5614 O O . ALA A 1 733 ? 3.088 -6.634 22.687 1.00 69.94 733 ALA A O 1
ATOM 5615 N N . ARG A 1 734 ? 5.319 -6.733 22.969 1.00 70.44 734 ARG A N 1
ATOM 5616 C CA . ARG A 1 734 ? 5.393 -8.154 23.359 1.00 70.44 734 ARG A CA 1
ATOM 5617 C C . ARG A 1 734 ? 4.634 -8.532 24.634 1.00 70.44 734 ARG A C 1
ATOM 5619 O O . ARG A 1 734 ? 4.154 -9.648 24.735 1.00 70.44 734 ARG A O 1
ATOM 5626 N N . ASN A 1 735 ? 4.545 -7.628 25.612 1.00 79.06 735 ASN A N 1
ATOM 5627 C CA . ASN A 1 735 ? 3.793 -7.838 26.865 1.00 79.06 735 ASN A CA 1
ATOM 5628 C C . ASN A 1 735 ? 2.723 -6.753 27.059 1.00 79.06 735 ASN A C 1
ATOM 5630 O O . ASN A 1 735 ? 2.499 -6.256 28.171 1.00 79.06 735 ASN A O 1
ATOM 5634 N N . LEU A 1 736 ? 2.146 -6.288 25.950 1.00 83.06 736 LEU A N 1
ATOM 5635 C CA . LEU A 1 736 ? 1.242 -5.148 25.959 1.00 83.06 736 LEU A CA 1
ATOM 5636 C C . LEU A 1 736 ? -0.033 -5.446 26.747 1.00 83.06 736 LEU A C 1
ATOM 5638 O O . LEU A 1 736 ? -0.482 -4.573 27.488 1.00 83.06 736 LEU A O 1
ATOM 5642 N N . GLY A 1 737 ? -0.592 -6.654 26.626 1.00 85.62 737 GLY A N 1
ATOM 5643 C CA . GLY A 1 737 ? -1.800 -7.069 27.331 1.00 85.62 737 GLY A CA 1
ATOM 5644 C C . GLY A 1 737 ? -1.639 -6.938 28.836 1.00 85.62 737 GLY A C 1
ATOM 5645 O O . GLY A 1 737 ? -2.420 -6.254 29.501 1.00 85.62 737 GLY A O 1
ATOM 5646 N N . ARG A 1 738 ? -0.582 -7.536 29.384 1.00 89.25 738 ARG A N 1
ATOM 5647 C CA . ARG A 1 738 ? -0.243 -7.473 30.806 1.00 89.25 738 ARG A CA 1
ATOM 5648 C C . ARG A 1 738 ? 0.033 -6.042 31.258 1.00 89.25 738 ARG A C 1
ATOM 5650 O O . ARG A 1 738 ? -0.504 -5.622 32.280 1.00 89.25 738 ARG A O 1
ATOM 5657 N N . ASN A 1 739 ? 0.849 -5.288 30.519 1.00 88.31 739 ASN A N 1
ATOM 5658 C CA . ASN A 1 739 ? 1.216 -3.916 30.889 1.00 88.31 739 ASN A CA 1
ATOM 5659 C C . ASN A 1 739 ? -0.016 -2.988 30.888 1.00 88.31 739 ASN A C 1
ATOM 5661 O O . ASN A 1 739 ? -0.218 -2.222 31.832 1.00 88.31 739 ASN A O 1
ATOM 5665 N N . PHE A 1 740 ? -0.879 -3.106 29.876 1.00 88.31 740 PHE A N 1
ATOM 5666 C CA . PHE A 1 740 ? -2.169 -2.417 29.806 1.00 88.31 740 PHE A CA 1
ATOM 5667 C C . PHE A 1 740 ? -3.113 -2.846 30.937 1.00 88.31 740 PHE A C 1
ATOM 5669 O O . PHE A 1 740 ? -3.798 -2.009 31.527 1.00 88.31 740 PHE A O 1
ATOM 5676 N N . GLY A 1 741 ? -3.106 -4.132 31.296 1.00 89.44 741 GLY A N 1
ATOM 5677 C CA . GLY A 1 741 ? -3.828 -4.656 32.451 1.00 89.44 741 GLY A CA 1
ATOM 5678 C C . GLY A 1 741 ? -3.411 -3.992 33.764 1.00 89.44 741 GLY A C 1
ATOM 5679 O O . GLY A 1 741 ? -4.279 -3.627 34.551 1.00 89.44 741 GLY A O 1
ATOM 5680 N N . ILE A 1 742 ? -2.109 -3.757 33.982 1.00 89.94 742 ILE A N 1
ATOM 5681 C CA . ILE A 1 742 ? -1.620 -3.077 35.197 1.00 89.94 742 ILE A CA 1
ATOM 5682 C C . ILE A 1 742 ? -2.061 -1.609 35.190 1.00 89.94 742 ILE A C 1
ATOM 5684 O O . ILE A 1 742 ? -2.520 -1.099 36.209 1.00 89.94 742 ILE A O 1
ATOM 5688 N N . LEU A 1 743 ? -1.985 -0.932 34.039 1.00 89.75 743 LEU A N 1
ATOM 5689 C CA . LEU A 1 743 ? -2.477 0.444 33.898 1.00 89.75 743 LEU A CA 1
ATOM 5690 C C . LEU A 1 743 ? -3.991 0.548 34.136 1.00 89.75 743 LEU A C 1
ATOM 5692 O O . LEU A 1 743 ? -4.462 1.539 34.688 1.00 89.75 743 LEU A O 1
ATOM 5696 N N . SER A 1 744 ? -4.745 -0.503 33.807 1.00 88.94 744 SER A N 1
ATOM 5697 C CA . SER A 1 744 ? -6.189 -0.597 34.056 1.00 88.94 744 SER A CA 1
ATOM 5698 C C . SER A 1 744 ? -6.554 -0.774 35.538 1.00 88.94 744 SER A C 1
ATOM 5700 O O . SER A 1 744 ? -7.734 -0.735 35.875 1.00 88.94 744 SER A O 1
ATOM 5702 N N . TYR A 1 745 ? -5.584 -0.907 36.452 1.00 91.25 745 TYR A N 1
ATOM 5703 C CA . TYR A 1 745 ? -5.831 -0.782 37.895 1.00 91.25 745 TYR A CA 1
ATOM 5704 C C . TYR A 1 745 ? -5.973 0.671 38.364 1.00 91.25 745 TYR A C 1
ATOM 5706 O O . TYR A 1 745 ? -6.408 0.907 39.490 1.00 91.25 745 TYR A O 1
ATOM 5714 N N . ALA A 1 746 ? -5.665 1.657 37.518 1.00 91.62 746 ALA A N 1
ATOM 5715 C CA . ALA A 1 746 ? -5.927 3.061 37.818 1.00 91.62 746 ALA A CA 1
ATOM 5716 C C . ALA A 1 746 ? -7.375 3.332 38.289 1.00 91.62 746 ALA A C 1
ATOM 5718 O O . ALA A 1 746 ? -7.536 3.876 39.383 1.00 91.62 746 ALA A O 1
ATOM 5719 N N . PRO A 1 747 ? -8.434 2.929 37.556 1.00 88.06 747 PRO A N 1
ATOM 5720 C CA . PRO A 1 747 ? -9.816 3.087 38.017 1.00 88.06 747 PRO A CA 1
ATOM 5721 C C . PRO A 1 747 ? -10.146 2.238 39.253 1.00 88.06 747 PRO A C 1
ATOM 5723 O O . PRO A 1 747 ? -10.884 2.700 40.117 1.00 88.06 747 PRO A O 1
ATOM 5726 N N . LEU A 1 748 ? -9.548 1.048 39.411 1.00 87.19 748 LEU A N 1
ATOM 5727 C CA . LEU A 1 748 ? -9.737 0.205 40.603 1.00 87.19 748 LEU A CA 1
ATOM 5728 C C . LEU A 1 748 ? -9.353 0.936 41.902 1.00 87.19 748 LEU A C 1
ATOM 5730 O O . LEU A 1 748 ? -9.962 0.708 42.943 1.00 87.19 748 LEU A O 1
ATOM 5734 N N . ILE A 1 749 ? -8.351 1.816 41.834 1.00 90.06 749 ILE A N 1
ATOM 5735 C CA . ILE A 1 749 ? -7.877 2.621 42.966 1.00 90.06 749 ILE A CA 1
ATOM 5736 C C . ILE A 1 749 ? -8.587 3.980 43.002 1.00 90.06 749 ILE A C 1
ATOM 5738 O O . ILE A 1 749 ? -9.087 4.400 44.044 1.00 90.06 749 ILE A O 1
ATOM 5742 N N . GLY A 1 750 ? -8.630 4.681 41.868 1.00 90.44 750 GLY A N 1
ATOM 5743 C CA . GLY A 1 750 ? -9.126 6.052 41.783 1.00 90.44 750 GLY A CA 1
ATOM 5744 C C . GLY A 1 750 ? -10.626 6.170 42.024 1.00 90.44 750 GLY A C 1
ATOM 5745 O O . GLY A 1 750 ? -11.054 7.052 42.767 1.00 90.44 750 GLY A O 1
ATOM 5746 N N . THR A 1 751 ? -11.428 5.282 41.434 1.00 86.81 751 THR A N 1
ATOM 5747 C CA . THR A 1 751 ? -12.892 5.379 41.485 1.00 86.81 751 THR A CA 1
ATOM 5748 C C . THR A 1 751 ? -13.419 5.280 42.918 1.00 86.81 751 THR A C 1
ATOM 5750 O O . THR A 1 751 ? -14.165 6.178 43.312 1.00 86.81 751 THR A O 1
ATOM 5753 N N . PRO A 1 752 ? -12.996 4.308 43.757 1.00 85.44 752 PRO A N 1
ATOM 5754 C CA . PRO A 1 752 ? -13.387 4.287 45.165 1.00 85.44 752 PRO A CA 1
ATOM 5755 C C . PRO A 1 752 ? -12.961 5.543 45.932 1.00 85.44 752 PRO A C 1
ATOM 5757 O O . PRO A 1 752 ? -13.786 6.118 46.635 1.00 85.44 752 PRO A O 1
ATOM 5760 N N . ILE A 1 753 ? -11.711 6.003 45.780 1.00 89.06 753 ILE A N 1
ATOM 5761 C CA . ILE A 1 753 ? -11.193 7.181 46.500 1.00 89.06 753 ILE A CA 1
ATOM 5762 C C . ILE A 1 753 ? -12.080 8.401 46.240 1.00 89.06 753 ILE A C 1
ATOM 5764 O O . ILE A 1 753 ? -12.585 9.020 47.175 1.00 89.06 753 ILE A O 1
ATOM 5768 N N . PHE A 1 754 ? -12.300 8.730 44.968 1.00 89.88 754 PHE A N 1
ATOM 5769 C CA . PHE A 1 754 ? -13.073 9.904 44.579 1.00 89.88 754 PHE A CA 1
ATOM 5770 C C . PHE A 1 754 ? -14.572 9.733 44.861 1.00 89.88 754 PHE A C 1
ATOM 5772 O O . PHE A 1 754 ? -15.222 10.693 45.274 1.00 89.88 754 PHE A O 1
ATOM 5779 N N . THR A 1 755 ? -15.112 8.517 44.757 1.00 83.88 755 THR A N 1
ATOM 5780 C CA . THR A 1 755 ? -16.511 8.236 45.117 1.00 83.88 755 THR A CA 1
ATOM 5781 C C . THR A 1 755 ? -16.760 8.411 46.614 1.00 83.88 755 THR A C 1
ATOM 5783 O O . THR A 1 755 ? -17.761 9.015 46.989 1.00 83.88 755 THR A O 1
ATOM 5786 N N . TYR A 1 756 ? -15.847 7.967 47.483 1.00 83.56 756 TYR A N 1
ATOM 5787 C CA . TYR A 1 756 ? -15.968 8.211 48.925 1.00 83.56 756 TYR A CA 1
ATOM 5788 C C . TYR A 1 756 ? -15.811 9.691 49.280 1.00 83.56 756 TYR A C 1
ATOM 5790 O O . TYR A 1 756 ? -16.528 10.179 50.152 1.00 83.56 756 TYR A O 1
ATOM 5798 N N . ILE A 1 757 ? -14.938 10.429 48.585 1.00 86.62 757 ILE A N 1
ATOM 5799 C CA . ILE A 1 757 ? -14.847 11.889 48.738 1.00 86.62 757 ILE A CA 1
ATOM 5800 C C . ILE A 1 757 ? -16.173 12.551 48.339 1.00 86.62 757 ILE A C 1
ATOM 5802 O O . ILE A 1 757 ? -16.644 13.432 49.055 1.00 86.62 757 ILE A O 1
ATOM 5806 N N . TYR A 1 758 ? -16.797 12.121 47.238 1.00 84.19 758 TYR A N 1
ATOM 5807 C CA . TYR A 1 758 ? -18.108 12.621 46.820 1.00 84.19 758 TYR A CA 1
ATOM 5808 C C . TYR A 1 758 ? -19.200 12.300 47.846 1.00 84.19 758 TYR A C 1
ATOM 5810 O O . TYR A 1 758 ? -19.958 13.196 48.214 1.00 84.19 758 TYR A O 1
ATOM 5818 N N . ALA A 1 759 ? -19.254 11.061 48.339 1.00 80.62 759 ALA A N 1
ATOM 5819 C CA . ALA A 1 759 ? -20.213 10.649 49.360 1.00 80.62 759 ALA A CA 1
ATOM 5820 C C . ALA A 1 759 ? -20.068 11.505 50.627 1.00 80.62 759 ALA A C 1
ATOM 5822 O O . ALA A 1 759 ? -21.043 12.085 51.091 1.00 80.62 759 ALA A O 1
ATOM 5823 N N . TRP A 1 760 ? -18.836 11.681 51.114 1.00 84.44 760 TRP A N 1
ATOM 5824 C CA . TRP A 1 760 ? -18.523 12.554 52.246 1.00 84.44 760 TRP A CA 1
ATOM 5825 C C . TRP A 1 760 ? -18.892 14.024 51.980 1.00 84.44 760 TRP A C 1
ATOM 5827 O O . TRP A 1 760 ? -19.393 14.707 52.872 1.00 84.44 760 TRP A O 1
ATOM 5837 N N . ALA A 1 761 ? -18.669 14.534 50.766 1.00 84.38 761 ALA A N 1
ATOM 5838 C CA . ALA A 1 761 ? -19.000 15.913 50.398 1.00 84.38 761 ALA A CA 1
ATOM 5839 C C . ALA A 1 761 ? -20.511 16.158 50.225 1.00 84.38 761 ALA A C 1
ATOM 5841 O O . ALA A 1 761 ? -20.940 17.309 50.309 1.00 84.38 761 ALA A O 1
ATOM 5842 N N . SER A 1 762 ? -21.286 15.097 49.988 1.00 78.25 762 SER A N 1
ATOM 5843 C CA . SER A 1 762 ? -22.736 15.139 49.746 1.00 78.25 762 SER A CA 1
ATOM 5844 C C . SER A 1 762 ? -23.565 14.767 50.985 1.00 78.25 762 SER A C 1
ATOM 5846 O O . SER A 1 762 ? -24.784 14.671 50.898 1.00 78.25 762 SER A O 1
ATOM 5848 N N . GLU A 1 763 ? -22.927 14.555 52.143 1.00 80.25 763 GLU A N 1
ATOM 5849 C CA . GLU A 1 763 ? -23.629 14.406 53.425 1.00 80.25 763 GLU A CA 1
ATOM 5850 C C . GLU A 1 763 ? -24.404 15.685 53.789 1.00 80.25 763 GLU A C 1
ATOM 5852 O O . GLU A 1 763 ? -23.951 16.804 53.521 1.00 80.25 763 GLU A O 1
ATOM 5857 N N . GLU A 1 764 ? -25.562 15.523 54.442 1.00 68.19 764 GLU A N 1
ATOM 5858 C CA . GLU A 1 764 ? -26.415 16.638 54.868 1.00 68.19 764 GLU A CA 1
ATOM 5859 C C . GLU A 1 764 ? -25.618 17.704 55.643 1.00 68.19 764 GLU A C 1
ATOM 5861 O O . GLU A 1 764 ? -24.905 17.417 56.607 1.00 68.19 764 GLU A O 1
ATOM 5866 N N . GLY A 1 765 ? -25.737 18.963 55.209 1.00 65.81 765 GLY A N 1
ATOM 5867 C CA . GLY A 1 765 ? -25.038 20.107 55.805 1.00 65.81 765 GLY A CA 1
ATOM 5868 C C . GLY A 1 765 ? -23.669 20.430 55.193 1.00 65.81 765 GLY A C 1
ATOM 5869 O O . GLY A 1 765 ? -23.071 21.440 55.570 1.00 65.81 765 GLY A O 1
ATOM 5870 N N . ARG A 1 766 ? -23.173 19.638 54.232 1.00 77.75 766 ARG A N 1
ATOM 5871 C CA . ARG A 1 766 ? -21.960 19.951 53.457 1.00 77.75 766 ARG A CA 1
ATOM 5872 C C . ARG A 1 766 ? -22.286 20.399 52.034 1.00 77.75 766 ARG A C 1
ATOM 5874 O O . ARG A 1 766 ? -23.395 20.249 51.536 1.00 77.75 766 ARG A O 1
ATOM 5881 N N . ASN A 1 767 ? -21.304 21.031 51.394 1.00 83.19 767 ASN A N 1
ATOM 5882 C CA . ASN A 1 767 ? -21.439 21.553 50.040 1.00 83.19 767 ASN A CA 1
ATOM 5883 C C . ASN A 1 767 ? -20.875 20.544 49.033 1.00 83.19 767 ASN A C 1
ATOM 5885 O O . ASN A 1 767 ? -19.655 20.382 48.947 1.00 83.19 767 ASN A O 1
ATOM 5889 N N . TRP A 1 768 ? -21.743 19.941 48.217 1.00 82.00 768 TRP A N 1
ATOM 5890 C CA . TRP A 1 768 ? -21.362 18.974 47.180 1.00 82.00 768 TRP A CA 1
ATOM 5891 C C . TRP A 1 768 ? -20.308 19.521 46.197 1.00 82.00 768 TRP A C 1
ATOM 5893 O O . TRP A 1 768 ? -19.516 18.760 45.635 1.00 82.00 768 TRP A O 1
ATOM 5903 N N . ARG A 1 769 ? -20.208 20.852 46.033 1.00 88.31 769 ARG A N 1
ATOM 5904 C CA . ARG A 1 769 ? -19.184 21.514 45.197 1.00 88.31 769 ARG A CA 1
ATOM 5905 C C . ARG A 1 769 ? -17.754 21.266 45.683 1.00 88.31 769 ARG A C 1
ATOM 5907 O O . ARG A 1 769 ? -16.823 21.386 44.887 1.00 88.31 769 ARG A O 1
ATOM 5914 N N . ILE A 1 770 ? -17.560 20.906 46.956 1.00 89.12 770 ILE A N 1
ATOM 5915 C CA . ILE A 1 770 ? -16.244 20.579 47.534 1.00 89.12 770 ILE A CA 1
ATOM 5916 C C . ILE A 1 770 ? -15.580 19.439 46.759 1.00 89.12 770 ILE A C 1
ATOM 5918 O O . ILE A 1 770 ? -14.383 19.510 46.484 1.00 89.12 770 ILE A O 1
ATOM 5922 N N . MET A 1 771 ? -16.352 18.447 46.313 1.00 89.94 771 MET A N 1
ATOM 5923 C CA . MET A 1 771 ? -15.838 17.354 45.488 1.00 89.94 771 MET A CA 1
ATOM 5924 C C . MET A 1 771 ? -15.180 17.865 44.198 1.00 89.94 771 MET A C 1
ATOM 5926 O O . MET A 1 771 ? -14.082 17.441 43.832 1.00 89.94 771 MET A O 1
ATOM 5930 N N . PHE A 1 772 ? -15.823 18.814 43.517 1.00 93.25 772 PHE A N 1
ATOM 5931 C CA . PHE A 1 772 ? -15.312 19.382 42.271 1.00 93.25 772 PHE A CA 1
ATOM 5932 C C . PHE A 1 772 ? -14.098 20.287 42.499 1.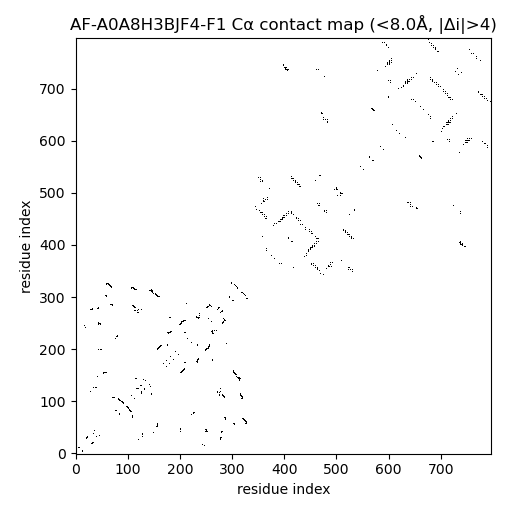00 93.25 772 PHE A C 1
ATOM 5934 O O . PHE A 1 772 ? -13.188 20.298 41.671 1.00 93.25 772 PHE A O 1
ATOM 5941 N N . MET A 1 773 ? -14.018 20.975 43.642 1.00 93.25 773 MET A N 1
ATOM 5942 C CA . MET A 1 773 ? -12.816 21.718 44.039 1.00 93.25 773 MET A CA 1
ATOM 5943 C C . MET A 1 773 ? -11.626 20.782 44.289 1.00 93.25 773 MET A C 1
ATOM 5945 O O . MET A 1 773 ? -10.546 21.012 43.744 1.00 93.25 773 MET A O 1
ATOM 5949 N N . ILE A 1 774 ? -11.832 19.698 45.048 1.00 93.94 774 ILE A N 1
ATOM 5950 C CA . ILE A 1 774 ? -10.803 18.676 45.299 1.00 93.94 774 ILE A CA 1
ATOM 5951 C C . ILE A 1 774 ? -10.359 18.046 43.975 1.00 93.94 774 ILE A C 1
ATOM 5953 O O . ILE A 1 774 ? -9.165 17.990 43.694 1.00 93.94 774 ILE A O 1
ATOM 5957 N N . SER A 1 775 ? -11.311 17.660 43.123 1.00 94.06 775 SER A N 1
ATOM 5958 C CA . SER A 1 775 ? -11.027 17.071 41.810 1.00 94.06 775 SER A CA 1
ATOM 5959 C C . SER A 1 775 ? -10.233 18.025 40.915 1.00 94.06 775 SER A C 1
ATOM 5961 O O . SER A 1 775 ? -9.257 17.610 40.297 1.00 94.06 775 SER A O 1
ATOM 5963 N N . THR A 1 776 ? -10.578 19.317 40.895 1.00 95.31 776 THR A N 1
ATOM 5964 C CA . THR A 1 776 ? -9.827 20.346 40.153 1.00 95.31 776 THR A CA 1
ATOM 5965 C C . THR A 1 776 ? -8.376 20.424 40.631 1.00 95.31 776 THR A C 1
ATOM 5967 O O . THR A 1 776 ? -7.457 20.419 39.812 1.00 95.31 776 THR A O 1
ATOM 5970 N N . ALA A 1 777 ? -8.152 20.449 41.950 1.00 94.62 777 ALA A N 1
ATOM 5971 C CA . ALA A 1 777 ? -6.812 20.498 42.529 1.00 94.62 777 ALA A CA 1
ATOM 5972 C C . ALA A 1 777 ? -5.998 19.229 42.215 1.00 94.62 777 ALA A C 1
ATOM 5974 O O . ALA A 1 777 ? -4.833 19.324 41.825 1.00 94.62 777 ALA A O 1
ATOM 5975 N N . SER A 1 778 ? -6.610 18.045 42.320 1.00 95.00 778 SER A N 1
ATOM 5976 C CA . SER A 1 778 ? -5.964 16.773 41.978 1.00 95.00 778 SER A CA 1
ATOM 5977 C C . SER A 1 778 ? -5.577 16.701 40.499 1.00 95.00 778 SER A C 1
ATOM 5979 O O . SER A 1 778 ? -4.461 16.296 40.174 1.00 95.00 778 SER A O 1
ATOM 5981 N N . VAL A 1 779 ? -6.463 17.135 39.599 1.00 95.06 779 VAL A N 1
ATOM 5982 C CA . VAL A 1 779 ? -6.206 17.165 38.151 1.00 95.06 779 VAL A CA 1
ATOM 5983 C C . VAL A 1 779 ? -5.096 18.167 37.807 1.00 95.06 779 VAL A C 1
ATOM 5985 O O . VAL A 1 779 ? -4.209 17.848 37.014 1.00 95.06 779 VAL A O 1
ATOM 5988 N N . ALA A 1 780 ? -5.079 19.343 38.441 1.00 92.38 780 ALA A N 1
ATOM 5989 C CA . ALA A 1 780 ? -4.008 20.325 38.264 1.00 92.38 780 ALA A CA 1
ATOM 5990 C C . ALA A 1 780 ? -2.642 19.789 38.734 1.00 92.38 780 ALA A C 1
ATOM 5992 O O . ALA A 1 780 ? -1.638 19.981 38.048 1.00 92.38 780 ALA A O 1
ATOM 5993 N N . ALA A 1 781 ? -2.599 19.060 39.854 1.00 92.50 781 ALA A N 1
ATOM 5994 C CA . ALA A 1 781 ? -1.381 18.393 40.317 1.00 92.50 781 ALA A CA 1
ATOM 5995 C C . ALA A 1 781 ? -0.907 17.315 39.324 1.00 92.50 781 ALA A C 1
ATOM 5997 O O . ALA A 1 781 ? 0.278 17.252 38.989 1.00 92.50 781 ALA A O 1
ATOM 5998 N N . ALA A 1 782 ? -1.830 16.521 38.774 1.00 94.19 782 ALA A N 1
ATOM 5999 C CA . ALA A 1 782 ? -1.509 15.522 37.758 1.00 94.19 782 ALA A CA 1
ATOM 6000 C C . ALA A 1 782 ? -0.971 16.136 36.453 1.00 94.19 782 ALA A C 1
ATOM 6002 O O . ALA A 1 782 ? -0.125 15.528 35.792 1.00 94.19 782 ALA A O 1
ATOM 6003 N N . LEU A 1 783 ? -1.379 17.361 36.104 1.00 92.19 783 LEU A N 1
ATOM 6004 C CA . LEU A 1 783 ? -0.855 18.084 34.940 1.00 92.19 783 LEU A CA 1
ATOM 6005 C C . LEU A 1 783 ? 0.643 18.399 35.080 1.00 92.19 783 LEU A C 1
ATOM 6007 O O . LEU A 1 783 ? 1.383 18.329 34.097 1.00 92.19 783 LEU A O 1
ATOM 6011 N N . VAL A 1 784 ? 1.119 18.658 36.303 1.00 88.38 784 VAL A N 1
ATOM 6012 C CA . VAL A 1 784 ? 2.550 18.858 36.586 1.00 88.38 784 VAL A CA 1
ATOM 6013 C C . VAL A 1 784 ? 3.339 17.570 36.331 1.00 88.38 784 VAL A C 1
ATOM 6015 O O . VAL A 1 784 ? 4.368 17.605 35.650 1.00 88.38 784 VAL A O 1
ATOM 6018 N N . TRP A 1 785 ? 2.841 16.418 36.799 1.00 88.62 785 TRP A N 1
ATOM 6019 C CA . TRP A 1 785 ? 3.455 15.116 36.499 1.00 88.62 785 TRP A CA 1
ATOM 6020 C C . TRP A 1 785 ? 3.451 14.812 35.000 1.00 88.62 785 TRP A C 1
ATOM 6022 O O . TRP A 1 785 ? 4.464 14.360 34.463 1.00 88.62 785 TRP A O 1
ATOM 6032 N N . CYS A 1 786 ? 2.357 15.138 34.306 1.00 91.19 786 CYS A N 1
ATOM 6033 C CA . CYS A 1 786 ? 2.246 14.989 32.858 1.00 91.19 786 CYS A CA 1
ATOM 6034 C C . CYS A 1 786 ? 3.328 15.792 32.116 1.00 91.19 786 CYS A C 1
ATOM 6036 O O . CYS A 1 786 ? 3.953 15.268 31.196 1.00 91.19 786 CYS A O 1
ATOM 6038 N N . GLY A 1 787 ? 3.615 17.025 32.549 1.00 87.25 787 GLY A N 1
ATOM 6039 C CA . GLY A 1 787 ? 4.703 17.842 31.998 1.00 87.25 787 GLY A CA 1
ATOM 6040 C C . GLY A 1 787 ? 6.101 17.260 32.253 1.00 87.25 787 GLY A C 1
ATOM 6041 O O . GLY A 1 787 ? 6.977 17.343 31.389 1.00 87.25 787 GLY A O 1
ATOM 6042 N N . GLY A 1 788 ? 6.315 16.620 33.407 1.00 86.75 788 GLY A N 1
ATOM 6043 C CA . GLY A 1 788 ? 7.552 15.891 33.706 1.00 86.75 788 GLY A CA 1
ATOM 6044 C C . GLY A 1 788 ? 7.765 14.690 32.778 1.00 86.75 788 GLY A C 1
ATOM 6045 O O . GLY A 1 788 ? 8.846 14.530 32.207 1.00 86.75 788 GLY A O 1
ATOM 6046 N N . LEU A 1 789 ? 6.718 13.886 32.569 1.00 89.06 789 LEU A N 1
ATOM 6047 C CA . LEU A 1 789 ? 6.750 12.742 31.653 1.00 89.06 789 LEU A CA 1
ATOM 6048 C C . LEU A 1 789 ? 6.881 13.165 30.190 1.00 89.06 789 LEU A C 1
ATOM 6050 O O . LEU A 1 789 ? 7.636 12.539 29.451 1.00 89.06 789 LEU A O 1
ATOM 6054 N N . TRP A 1 790 ? 6.236 14.264 29.788 1.00 87.62 790 TRP A N 1
ATOM 6055 C CA . TRP A 1 790 ? 6.401 14.842 28.454 1.00 87.62 790 TRP A CA 1
ATOM 6056 C C . TRP A 1 790 ? 7.870 15.086 28.122 1.00 87.62 790 TRP A C 1
ATOM 6058 O O . TRP A 1 790 ? 8.335 14.718 27.046 1.00 87.62 790 TRP A O 1
ATOM 6068 N N . ARG A 1 791 ? 8.612 15.703 29.051 1.00 83.62 791 ARG A N 1
ATOM 6069 C CA . ARG A 1 791 ? 10.045 15.972 28.877 1.00 83.62 791 ARG A CA 1
ATOM 6070 C C . ARG A 1 791 ? 10.858 14.682 28.873 1.00 83.62 791 ARG A C 1
ATOM 6072 O O . ARG A 1 791 ? 11.735 14.536 28.030 1.00 83.62 791 ARG A O 1
ATOM 6079 N N . ARG A 1 792 ? 10.552 13.748 29.781 1.00 83.19 792 ARG A N 1
ATOM 6080 C CA . ARG A 1 792 ? 11.250 12.455 29.906 1.00 83.19 792 ARG A CA 1
ATOM 6081 C C . ARG A 1 792 ? 11.129 11.597 28.645 1.00 83.19 792 ARG A C 1
ATOM 6083 O O . ARG A 1 792 ? 12.092 10.931 28.286 1.00 83.19 792 ARG A O 1
ATOM 6090 N N . TRP A 1 793 ? 9.970 11.608 27.994 1.00 82.44 793 TRP A N 1
ATOM 6091 C CA . TRP A 1 793 ? 9.684 10.783 26.816 1.00 82.44 793 TRP A CA 1
ATOM 6092 C C . TRP A 1 793 ? 9.773 11.546 25.487 1.00 82.44 793 TRP A C 1
ATOM 6094 O O . TRP A 1 793 ? 9.458 11.000 24.429 1.00 82.44 793 TRP A O 1
ATOM 6104 N N . SER A 1 794 ? 10.241 12.796 25.513 1.00 70.38 794 SER A N 1
ATOM 6105 C CA . SER A 1 794 ? 10.499 13.588 24.310 1.00 70.38 794 SER A CA 1
ATOM 6106 C C . SER A 1 794 ? 11.558 12.898 23.439 1.00 70.38 794 SER A C 1
ATOM 6108 O O . SER A 1 794 ? 12.712 12.784 23.842 1.00 70.38 794 SER A O 1
ATOM 6110 N N . GLY A 1 795 ? 11.161 12.428 22.250 1.00 59.53 795 GLY A N 1
ATOM 6111 C CA . GLY A 1 795 ? 12.008 11.663 21.321 1.00 59.53 795 GLY A CA 1
ATOM 6112 C C . GLY A 1 795 ? 11.758 10.147 21.304 1.00 59.53 795 GLY A C 1
ATOM 6113 O O . GLY A 1 795 ? 12.317 9.459 20.453 1.00 59.53 795 GLY A O 1
ATOM 6114 N N . GLN A 1 796 ? 10.917 9.627 22.207 1.00 60.44 796 GLN A N 1
ATOM 6115 C CA . GLN A 1 796 ? 10.460 8.228 22.210 1.00 60.44 796 GLN A CA 1
ATOM 6116 C C . GLN A 1 796 ? 9.012 8.062 21.711 1.00 60.44 796 GLN A C 1
ATOM 6118 O O . GLN A 1 796 ? 8.680 6.977 21.239 1.00 60.44 796 GLN A O 1
ATOM 6123 N N . LEU A 1 797 ? 8.181 9.111 21.825 1.00 55.44 797 LEU A N 1
ATOM 6124 C CA . LEU A 1 797 ? 6.729 9.124 21.570 1.00 55.44 797 LEU A CA 1
ATOM 6125 C C . LEU A 1 797 ? 6.296 9.949 20.364 1.00 55.44 797 LEU A C 1
ATOM 6127 O O . LEU A 1 797 ? 6.922 11.009 20.135 1.00 55.44 797 LEU A O 1
#

Sequence (797 aa):
MDPIIATSRDGGVRLPSFKDLPLKPEYPPHAAWGVWGEQDELGTVNNITPGTITAASKEIKLGLSIPLNWSMDQPKYPLYNRKGFHRENIAKIPRTVNDDIIHFNTQCSSQWDSLRHYGYQTEKVFYNGLKQESLLSDPSITTNGIHNWARTGIVGRGVLLDFYAYAQRHKLDYSAFSQYGVTLDQLKAVQAEQGIEFRDGDILLIRFGFIAQYEALSDERKREVAKVPHTWAGVGQSKDFLEWFWDNHFAALAGDSPAFETNPPLADFLHPVILSGFGCPLGEMFDFERLAEECATALRWSFFFTSAPLNIPGGVASPPNAIAILGKYTGSIPIDEAVFEVILWRVPAWQQSCVALNALSSGGVFLFPLYVPWLIQHYKLTQSELSTIILAGMMGQYAFAVLWGAVIDSIGPHACSLAASVLFLLSWSTFAYLVANSLGSPTILAALFFTAGIGRVASYFSAIFASRSKKKSGLATSIPLALSGLSPLALSFVAGLDVFQTPAGVFDVPKFVFWMGVGCTVIHAIGAIGLKHVDDLANEEGERARLMGVSEDEHVINAQREAMKAGCTVMQKVEPDGAVLALLKDCGFWGYLAIGIVITGTAETVIANMGTIAMEFPGRSESLVATQVRLLSIASTLAKLCTGPLADWICPPADEGPTMVCWCGPVRPEPKKGLNRMLFPAMCLVALASVYAYTATCITSGDQLWVLSIGTGLAYGASWAVLPSIASVIWGARNLGRNFGILSYAPLIGTPIFTYIYAWASEEGRNWRIMFMISTASVAAALVWCGGLWRRWSGQL

Mean predicted aligned error: 17.65 Å